Protein AF-A0A2V9KJM2-F1 (afdb_monomer)

Solvent-accessible surface area (backbone atoms only — not comparable to full-atom values): 68924 Å² total; per-residue (Å²): 115,70,70,65,38,46,78,62,70,77,45,55,72,60,74,73,72,61,73,98,76,81,84,87,79,79,82,79,72,94,89,66,81,69,82,65,68,84,51,39,52,68,61,24,43,53,51,53,53,50,54,50,49,52,52,53,50,50,36,67,70,41,77,70,48,39,36,83,25,84,49,71,69,42,38,53,49,20,56,76,70,74,24,33,41,43,69,42,66,39,70,40,42,61,36,59,84,47,69,60,54,52,54,43,42,41,77,75,40,46,41,32,38,16,55,11,26,74,56,39,31,95,31,25,20,9,49,74,34,82,38,81,95,26,90,57,11,43,24,75,66,34,50,49,50,50,48,48,27,58,74,74,65,31,41,45,22,46,30,39,24,14,75,46,20,40,53,38,48,63,70,62,42,94,55,50,41,34,24,52,49,30,47,45,23,87,79,48,87,31,65,64,25,41,48,70,69,56,45,45,50,38,33,76,50,68,7,38,36,8,41,39,58,80,56,70,56,80,71,47,42,78,75,58,36,56,54,50,52,56,50,52,50,52,36,52,49,59,46,45,80,73,32,88,43,72,69,58,32,58,48,40,70,66,34,67,72,56,47,53,52,37,28,60,75,68,73,48,78,83,73,51,78,83,53,45,34,73,69,45,94,77,55,81,77,69,78,47,56,66,60,46,47,48,52,38,50,56,51,44,34,73,70,47,35,61,86,24,55,48,83,12,53,85,75,74,100,81,73,83,69,57,68,58,55,59,60,62,54,78,77,72,79,86,89,88,82,85,91,90,84,89,89,90,80,92,62,75,93,79,82,93,79,80,81,79,90,79,81,92,79,84,85,88,86,82,89,78,89,83,93,79,88,76,89,80,88,84,84,91,89,86,85,88,87,83,91,75,91,74,72,84,76,73,65,68,53,47,93,69,92,66,48,39,76,80,66,42,44,60,52,35,61,76,60,40,27,78,47,15,18,96,94,28,50,58,64,61,22,28,68,53,35,70,70,46,27,47,60,18,24,82,87,40,56,27,46,40,66,53,33,34,92,79,8,47,49,49,34,19,41,70,49,78,32,85,78,39,34,39,78,92,54,77,67,60,49,66,65,57,52,6,45,54,30,28,26,20,45,70,46,50,65,66,67,83,86,65,53,79,75,73,86,75,84,84,73,95,81,76,84,76,74,85,73,58,71,52,64,41,57,66,60,70,57,78,72,54,88,58,87,68,55,90,64,46,70,44,64,69,24,27,46,43,47,41,53,23,57,76,68,75,48,72,70,44,62,70,41,58,67,59,43,47,49,34,29,52,29,33,73,41,32,39,39,68,66,53,71,67,56,48,52,54,56,69,68,47,82,56,94,56,45,66,59,54,50,50,54,52,42,66,68,31,78,42,18,7,57,41,58,31,51,63,51,36,33,41,43,11,50,45,39,27,26,44,65,83,43,48,74,41,96,28,43,42,46,33,57,36,49,47,21,52,39,51,48,70,55,51,32,47,53,57,54,44,28,22,26,60,20,10,58,71,39,89,84,48,47,65,68,29,24,32,37,16,19,54,72,58,36,55,67,47,82,70,62,91,89,65,60,69,66,58,52,54,50,50,38,33,51,49,50,42,24,44,51,28,30,66,44,50,10,29,66,50,52,64,6,51,48,40,54,30,91,74,45,86,40,45,30,64,38,38,37,10,44,30,34,46,58,58,29,54,44,63,36,68,43,86,45,57,53,94,77,33,59,63,61,21,64,74,47,43,66,59,52,52,50,54,49,50,60,57,49,68,77,43,71,50,84,75,47,47,64,56,51,53,51,49,26,50,52,13,65,80,38,56,84,80,36,73,70,37,27,49,54,40,50,44,30,59,64,77,36,64,51,43,57,62,56,66,72,41,59,76,90,74,49,51,72,66,58,49,49,52,52,49,51,50,45,47,70,49,49,49,79,76,48,54,71,68,56,27,60,72,64,40,34,71,57,51,49,52,52,51,52,54,54,54,70,76,45,68,65,69,44,39,22,43,21,52,40,80,45,95,70,68,59,91,35,48,34,32,54,66,51,37,80,90,42,66,52,62,76,46,64,50,47,70,49,80,68,48,72,77,78,68,85,94,59,72,73,40,37,53,47,52,27,51,49,51,60,31,88,66,37,33,26,30,44,40,43,52,49,28,48,58,41,17,72,76,50,76,50,27,53,33,70,41,54,46,25,52,50,79,86,28,52,72,48,71,45,57,62,51,46,24,30,49,18,48,53,33,67,64,70,28,41,63,65,58,55,51,48,57,48,64,68,16,43,52,56,40,15,27,44,72,88,51,78,81,34,60,81,76,39,70,83,51,70,67,48,44,38,27,64,81,49,72,49,53,30,40,38,46,51,31,41,44,24,51,47,15,70,58,48,36,83,76,79,72,64,74,62,30,33,48,84,74,60,90,68,59,62,78,74,40,101,77,48,89,76,69,59,46,64,76,68,51,46,35,46,45,41,87,37,43,52,40,34,40,74,67,54,54,66,69,35,55,67,43,47,45,78,61,36,82,55,62,42,71,71,80,66,84,86,88,54,73,66,48,54,50,43,44,65,64,38,63,68,41,45,52,25,11,37,34,29,24,55,43,32,62,71,74,35,90,57,55,76,67,51,30,50,37,49,48,39,24,55,60,59,67,43,73,61,53,73,70,53,47,54,52,51,50,55,48,36,57,52,39,25,61,53,31,66,75,32,65,72,58,22,51,69,58,42,74,62,87,64,64,91,96,60,53,59,28,52,54,25,17,35,20,56,50,31,35,53,56,70,50,32,74,57,49,45,24,43,86

Sequence (1230 aa):
LGAALLGAGSLTEEQIVRDPLHFNTRAPEPGRPAFRHVFGGAAAVKRVLWEFDAVHTAVERAGGRLVLARAAGDIERARQEKKLALVVGLDSGVGIEDLEVLRAYHRLGLRKLAVVHAGPVAWANSCFGVAGDSDRGLSDFGRQVVRECNRLGILVDISHASDETMWSVLRTSDRPILASHSGARSVTNSVRNLTDDMLRELARKGGVIGVGAYYDQSMFDRSAATGYYDRTIRVERYLAERNSDPFRLAAALREPARNEEARKALGLPEPRPDERVKEGGSQITEVSDVKGTLDHLDYLVRLIGVEHVALGTDIDMRRSDYLSIVRAYYIENIFALDYNTHTMNATSGWVTGMKPPLTNDTRHRLHKAPRGALAAATATLVCLAAAAAQQPLLPPPASGLVDFKRDIEPIFQARCVTCHGAAMQMNSLRLDRRESALAGGSSGAAIVPGNSAGSRLVEHVSGARKPRMPMSGPPLSAEQVSLIRAWIDQGAKWPESAAGEAPRPADAGSRPRAAHWAFVAPKRPAPPAVVRRAWVRNPIDAFVLARLEREGVEPSPEADRVTLLRRVALDLTGLPPTLEEVEEFVADNRSDAYERVVDRLLASPHYGERWALPWLDLAHYADSDGFNDGIRPHAWRYRHWVIDALNRNLPFDRFTIEQVAGDLLPAATVEAKVATGFLRNTMTNRETGTDSEEFRVEQIIDRTATVGTVWLGLTVGCARCHNHKYDPISQKEFYQLFAFFNSDDEVNIEAPLPGEMGPYLARYPEYQKKRRELIAQYRVAELMPDWERRTLEAADNPEADLLWILSWKRLAWLSDGLQAVLRLEPARRTRRQQDLLTDHFITYYGALVSPERAKELNFGELAKKLAALAGEYPGLSEAQTVAARAHPRSTRILVRGDFRNPGAPVEPGTPAILHPLASGEKPTRLALARWLVSKENPLTARVTVNRMWQELFGRGLVETSEDFGARGERPSHPELLDWLATEFMDGWDSKHIQRLIVTSATYRQRSRVRPDLATRDPQNRLLARQSRLRLPAELVRDVTLAASGLLNTTVGGRSVSPSMPTGMADLGHYLSWKASTGQDLYRRGLYTLFKRVAQYPQLAVFDAPDRQQSCSRRDRSTTPLQALNLLNDPVFLEAAQGLAARTLRESSGDSRERIAYAFRLCLGRPPAPAEADRLARYFENQAAILAREPTARARLFPAQGVEGTSQADDAAWVALSSVLLNLDEFITRE

Nearest PDB structures (foldseek):
  5lx7-assembly1_A-2  TM=8.886E-01  e=5.002E-11  Aspergillus fumigatus
  5lwz-assembly1_A  TM=8.940E-01  e=1.447E-10  Aspergillus fumigatus Af293
  5lx4-assembly1_A-2  TM=8.975E-01  e=1.886E-10  Aspergillus fumigatus
  5lx1-assembly1_A-2  TM=8.940E-01  e=3.353E-10  Aspergillus fumigatus
  2rag-assembly1_A  TM=8.180E-01  e=7.786E-11  Caulobacter vibrioides CB15

Mean predicted aligned error: 18.95 Å

Structure (mmCIF, N/CA/C/O backbone):
data_AF-A0A2V9KJM2-F1
#
_entry.id   AF-A0A2V9KJM2-F1
#
loop_
_atom_site.group_PDB
_atom_site.id
_atom_site.type_symbol
_atom_site.label_atom_id
_atom_site.label_alt_id
_atom_site.label_comp_id
_atom_site.label_asym_id
_atom_site.label_entity_id
_atom_site.label_seq_id
_atom_site.pdbx_PDB_ins_code
_atom_site.Cartn_x
_atom_site.Cartn_y
_atom_site.Cartn_z
_atom_site.occupancy
_atom_site.B_iso_or_equiv
_atom_site.auth_seq_id
_atom_site.auth_comp_id
_atom_site.auth_asym_id
_atom_site.auth_atom_id
_atom_site.pdbx_PDB_model_num
ATOM 1 N N . LEU A 1 1 ? 53.259 12.852 32.419 1.00 41.72 1 LEU A N 1
ATOM 2 C CA . LEU A 1 1 ? 53.416 11.583 31.666 1.00 41.72 1 LEU A CA 1
ATOM 3 C C . LEU A 1 1 ? 54.848 11.044 31.710 1.00 41.72 1 LEU A C 1
ATOM 5 O O . LEU A 1 1 ? 55.038 9.979 32.279 1.00 41.72 1 LEU A O 1
ATOM 9 N N . GLY A 1 2 ? 55.845 11.771 31.182 1.00 42.50 2 GLY A N 1
ATOM 10 C CA . GLY A 1 2 ? 57.245 11.307 31.110 1.00 42.50 2 GLY A CA 1
ATOM 11 C C . GLY A 1 2 ? 57.876 10.901 32.451 1.00 42.50 2 GLY A C 1
ATOM 12 O O . GLY A 1 2 ? 58.505 9.853 32.538 1.00 42.50 2 GLY A O 1
ATOM 13 N N . ALA A 1 3 ? 57.606 11.638 33.534 1.00 43.09 3 ALA A N 1
ATOM 14 C CA . ALA A 1 3 ? 58.124 11.321 34.873 1.00 43.09 3 ALA A CA 1
ATOM 15 C C . ALA A 1 3 ? 57.658 9.956 35.435 1.00 43.09 3 ALA A C 1
ATOM 17 O O . ALA A 1 3 ? 58.393 9.307 36.172 1.00 43.09 3 ALA A O 1
ATOM 18 N N . ALA A 1 4 ? 56.460 9.483 35.062 1.00 44.88 4 ALA A N 1
ATOM 19 C CA . ALA A 1 4 ? 55.919 8.203 35.536 1.00 44.88 4 ALA A CA 1
ATOM 20 C C . ALA A 1 4 ? 56.502 6.979 34.802 1.00 44.88 4 ALA A C 1
ATOM 22 O O . ALA A 1 4 ? 56.322 5.861 35.279 1.00 44.88 4 ALA A O 1
ATOM 23 N N . LEU A 1 5 ? 57.157 7.190 33.653 1.00 45.84 5 LEU A N 1
ATOM 24 C CA . LEU A 1 5 ? 57.840 6.161 32.857 1.00 45.84 5 LEU A CA 1
ATOM 25 C C . LEU A 1 5 ? 59.357 6.160 33.109 1.00 45.84 5 LEU A C 1
ATOM 27 O O . LEU A 1 5 ? 59.968 5.096 33.082 1.00 45.84 5 LEU A O 1
ATOM 31 N N . LEU A 1 6 ? 59.937 7.316 33.464 1.00 50.25 6 LEU A N 1
ATOM 32 C CA . LEU A 1 6 ? 61.308 7.417 33.987 1.00 50.25 6 LEU A CA 1
ATOM 33 C C . LEU A 1 6 ? 61.481 6.640 35.297 1.00 50.25 6 LEU A C 1
ATOM 35 O O . LEU A 1 6 ? 62.460 5.920 35.461 1.00 50.25 6 LEU A O 1
ATOM 39 N N . GLY A 1 7 ? 60.499 6.719 36.202 1.00 43.84 7 GLY A N 1
ATOM 40 C CA . GLY A 1 7 ? 60.520 5.976 37.470 1.00 43.84 7 GLY A CA 1
ATOM 41 C C . GLY A 1 7 ? 60.398 4.451 37.331 1.00 43.84 7 GLY A C 1
ATOM 42 O O . GLY A 1 7 ? 60.669 3.740 38.291 1.00 43.84 7 GLY A O 1
ATOM 43 N N . ALA A 1 8 ? 60.006 3.952 36.153 1.00 43.00 8 ALA A N 1
ATOM 44 C CA . ALA A 1 8 ? 59.877 2.528 35.840 1.00 43.00 8 ALA A CA 1
ATOM 45 C C . ALA A 1 8 ? 61.082 1.952 35.068 1.00 43.00 8 ALA A C 1
ATOM 47 O O . ALA A 1 8 ? 61.123 0.754 34.808 1.00 43.00 8 ALA A O 1
ATOM 48 N N . GLY A 1 9 ? 62.049 2.787 34.664 1.00 47.72 9 GLY A N 1
ATOM 49 C CA . GLY A 1 9 ? 63.228 2.364 33.894 1.00 47.72 9 GLY A CA 1
ATOM 50 C C . GLY A 1 9 ? 62.962 1.989 32.428 1.00 47.72 9 GLY A C 1
ATOM 51 O O . GLY A 1 9 ? 63.886 1.570 31.738 1.00 47.72 9 GLY A O 1
ATOM 52 N N . SER A 1 10 ? 61.730 2.145 31.926 1.00 46.78 10 SER A N 1
ATOM 53 C CA . SER A 1 10 ? 61.338 1.722 30.569 1.00 46.78 10 SER A CA 1
ATOM 54 C C . SER A 1 10 ? 61.667 2.747 29.467 1.00 46.78 10 SER A C 1
ATOM 56 O O . SER A 1 10 ? 61.580 2.416 28.287 1.00 46.78 10 SER A O 1
ATOM 58 N N . LEU A 1 11 ? 62.022 3.987 29.833 1.00 47.50 11 LEU A N 1
ATOM 59 C CA . LEU A 1 11 ? 62.472 5.067 28.940 1.00 47.50 11 LEU A CA 1
ATOM 60 C C . LEU A 1 11 ? 63.532 5.929 29.656 1.00 47.50 11 LEU A C 1
ATOM 62 O O . LEU A 1 11 ? 63.406 6.160 30.858 1.00 47.50 11 LEU A O 1
ATOM 66 N N . THR A 1 12 ? 64.542 6.439 28.944 1.00 53.91 12 THR A N 1
ATOM 67 C CA . THR A 1 12 ? 65.528 7.406 29.471 1.00 53.91 12 THR A CA 1
ATOM 68 C C . THR A 1 12 ? 65.073 8.856 29.271 1.00 53.91 12 THR A C 1
ATOM 70 O O . THR A 1 12 ? 64.237 9.152 28.418 1.00 53.91 12 THR A O 1
ATOM 73 N N . GLU A 1 13 ? 65.630 9.793 30.045 1.00 44.78 13 GLU A N 1
ATOM 74 C CA . GLU A 1 13 ? 65.298 11.228 29.947 1.00 44.78 13 GLU A CA 1
ATOM 75 C C . GLU A 1 13 ? 65.646 11.786 28.556 1.00 44.78 13 GLU A C 1
ATOM 77 O O . GLU A 1 13 ? 64.926 12.610 27.994 1.00 44.78 13 GLU A O 1
ATOM 82 N N . GLU A 1 14 ? 66.682 11.223 27.933 1.00 45.62 14 GLU A N 1
ATOM 83 C CA . GLU A 1 14 ? 67.091 11.527 26.565 1.00 45.62 14 GLU A CA 1
ATOM 84 C C . GLU A 1 14 ? 66.071 11.051 25.516 1.00 45.62 14 GLU A C 1
ATOM 86 O O . GLU A 1 14 ? 65.798 11.783 24.569 1.00 45.62 14 GLU A O 1
ATOM 91 N N . GLN A 1 15 ? 65.422 9.897 25.727 1.00 48.16 15 GLN A N 1
ATOM 92 C CA . GLN A 1 15 ? 64.325 9.399 24.878 1.00 48.16 15 GLN A CA 1
ATOM 93 C C . GLN A 1 15 ? 63.024 10.214 25.025 1.00 48.16 15 GLN A C 1
ATOM 95 O O . GLN A 1 15 ? 62.132 10.105 24.182 1.00 48.16 15 GLN A O 1
ATOM 100 N N . ILE A 1 16 ? 62.902 11.014 26.091 1.00 48.31 16 ILE A N 1
ATOM 101 C CA . ILE A 1 16 ? 61.737 11.865 26.379 1.00 48.31 16 ILE A CA 1
ATOM 102 C C . ILE A 1 16 ? 61.947 13.301 25.880 1.00 48.31 16 ILE A C 1
ATOM 104 O O . ILE A 1 16 ? 60.991 13.920 25.415 1.00 48.31 16 ILE A O 1
ATOM 108 N N . VAL A 1 17 ? 63.170 13.834 25.984 1.00 43.00 17 VAL A N 1
ATOM 109 C CA . VAL A 1 17 ? 63.461 15.267 25.787 1.00 43.00 17 VAL A CA 1
ATOM 110 C C . VAL A 1 17 ? 64.148 15.571 24.450 1.00 43.00 17 VAL A C 1
ATOM 112 O O . VAL A 1 17 ? 63.961 16.664 23.915 1.00 43.00 17 VAL A O 1
ATOM 115 N N . ARG A 1 18 ? 64.909 14.639 23.862 1.00 37.88 18 ARG A N 1
ATOM 116 C CA . ARG A 1 18 ? 65.566 14.858 22.566 1.00 37.88 18 ARG A CA 1
ATOM 117 C C . ARG A 1 18 ? 64.833 14.095 21.462 1.00 37.88 18 ARG A C 1
ATOM 119 O O . ARG A 1 18 ? 64.911 12.877 21.387 1.00 37.88 18 ARG A O 1
ATOM 126 N N . ASP A 1 19 ? 64.188 14.871 20.589 1.00 37.00 19 ASP A N 1
ATOM 127 C CA . ASP A 1 19 ? 63.665 14.508 19.261 1.00 37.00 19 ASP A CA 1
ATOM 128 C C . ASP A 1 19 ? 62.158 14.143 19.158 1.00 37.00 19 ASP A C 1
ATOM 130 O O . ASP A 1 19 ? 61.714 13.036 19.501 1.00 37.00 19 ASP A O 1
ATOM 134 N N . PRO A 1 20 ? 61.317 15.053 18.622 1.00 36.56 20 PRO A N 1
ATOM 135 C CA . PRO A 1 20 ? 59.946 14.720 18.267 1.00 36.56 20 PRO A CA 1
ATOM 136 C C . PRO A 1 20 ? 59.817 13.714 17.108 1.00 36.56 20 PRO A C 1
ATOM 138 O O . PRO A 1 20 ? 58.761 13.088 17.041 1.00 36.56 20 PRO A O 1
ATOM 141 N N . LEU A 1 21 ? 60.811 13.505 16.224 1.00 35.78 21 LEU A N 1
ATOM 142 C CA . LEU A 1 21 ? 60.529 12.995 14.868 1.00 35.78 21 LEU A CA 1
ATOM 143 C C . LEU A 1 21 ? 61.593 12.134 14.130 1.00 35.78 21 LEU A C 1
ATOM 145 O O . LEU A 1 21 ? 61.383 11.872 12.947 1.00 35.78 21 LEU A O 1
ATOM 149 N N . HIS A 1 22 ? 62.643 11.580 14.751 1.00 33.09 22 HIS A N 1
ATOM 150 C CA . HIS A 1 22 ? 63.467 10.541 14.088 1.00 33.09 22 HIS A CA 1
ATOM 151 C C . HIS A 1 22 ? 63.396 9.150 14.742 1.00 33.09 22 HIS A C 1
ATOM 153 O O . HIS A 1 22 ? 63.862 8.931 15.858 1.00 33.09 22 HIS A O 1
ATOM 159 N N . PHE A 1 23 ? 62.863 8.167 14.002 1.00 37.22 23 PHE A N 1
ATOM 160 C CA . PHE A 1 23 ? 63.020 6.740 14.298 1.00 37.22 23 PHE A CA 1
ATOM 161 C C . PHE A 1 23 ? 64.246 6.182 13.565 1.00 37.22 23 PHE A C 1
ATOM 163 O O . PHE A 1 23 ? 64.331 6.232 12.341 1.00 37.22 23 PHE A O 1
ATOM 170 N N . ASN A 1 24 ? 65.191 5.626 14.323 1.00 27.95 24 ASN A N 1
ATOM 171 C CA . ASN A 1 24 ? 66.352 4.903 13.811 1.00 27.95 24 ASN A CA 1
ATOM 172 C C . ASN A 1 24 ? 65.956 3.438 13.532 1.00 27.95 24 ASN A C 1
ATOM 174 O O . ASN A 1 24 ? 65.776 2.658 14.467 1.00 27.95 24 ASN A O 1
ATOM 178 N N . THR A 1 25 ? 65.798 3.052 12.264 1.00 32.78 25 THR A N 1
ATOM 179 C CA . THR A 1 25 ? 65.578 1.656 11.849 1.00 32.78 25 THR A CA 1
ATOM 180 C C . THR A 1 25 ? 66.910 1.021 11.444 1.00 32.78 25 THR A C 1
ATOM 182 O O . THR A 1 25 ? 67.399 1.254 10.339 1.00 32.78 25 THR A O 1
ATOM 185 N N . ARG A 1 26 ? 67.508 0.180 12.299 1.00 29.06 26 ARG A N 1
ATOM 186 C CA . ARG A 1 26 ? 68.491 -0.806 11.809 1.00 29.06 26 ARG A CA 1
ATOM 187 C C . ARG A 1 26 ? 67.756 -1.838 10.947 1.00 29.06 26 ARG A C 1
ATOM 189 O O . ARG A 1 26 ? 66.684 -2.300 11.330 1.00 29.06 26 ARG A O 1
ATOM 196 N N . ALA A 1 27 ? 68.336 -2.182 9.798 1.00 30.16 27 ALA A N 1
ATOM 197 C CA . ALA A 1 27 ? 67.809 -3.203 8.897 1.00 30.16 27 ALA A CA 1
ATOM 198 C C . ALA A 1 27 ? 67.680 -4.569 9.613 1.00 30.16 27 ALA A C 1
ATOM 200 O O . ALA A 1 27 ? 68.561 -4.917 10.404 1.00 30.16 27 ALA A O 1
ATOM 201 N N . PRO A 1 28 ? 66.608 -5.344 9.363 1.00 33.12 28 PRO A N 1
ATOM 202 C CA . PRO A 1 28 ? 66.431 -6.666 9.958 1.00 33.12 28 PRO A CA 1
ATOM 203 C C . PRO A 1 28 ? 67.413 -7.689 9.365 1.00 33.12 28 PRO A C 1
ATOM 205 O O . PRO A 1 28 ? 67.709 -7.655 8.171 1.00 33.12 28 PRO A O 1
ATOM 208 N N . GLU A 1 29 ? 67.885 -8.632 10.188 1.00 34.06 29 GLU A N 1
ATOM 209 C CA . GLU A 1 29 ? 68.640 -9.793 9.701 1.00 34.06 29 GLU A CA 1
ATOM 210 C C . GLU A 1 29 ? 67.769 -10.679 8.78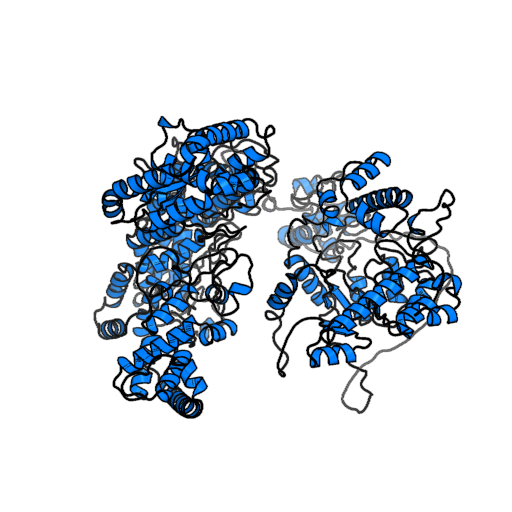2 1.00 34.06 29 GLU A C 1
ATOM 212 O O . GLU A 1 29 ? 66.563 -10.829 9.027 1.00 34.06 29 GLU A O 1
ATOM 217 N N . PRO A 1 30 ? 68.343 -11.302 7.734 1.00 31.92 30 PRO A N 1
ATOM 218 C CA . PRO A 1 30 ? 67.592 -12.154 6.816 1.00 31.92 30 PRO A CA 1
ATOM 219 C C . PRO A 1 30 ? 67.002 -13.380 7.533 1.00 31.92 30 PRO A C 1
ATOM 221 O O . PRO A 1 30 ? 67.738 -14.180 8.104 1.00 31.92 30 PRO A O 1
ATOM 224 N N . GLY A 1 31 ? 65.675 -13.560 7.467 1.00 34.81 31 GLY A N 1
ATOM 225 C CA . GLY A 1 31 ? 65.000 -14.798 7.896 1.00 34.81 31 GLY A CA 1
ATOM 226 C C . GLY A 1 31 ? 63.918 -14.674 8.978 1.00 34.81 31 GLY A C 1
ATOM 227 O O . GLY A 1 31 ? 63.359 -15.695 9.373 1.00 34.81 31 GLY A O 1
ATOM 228 N N . ARG A 1 32 ? 63.564 -13.467 9.452 1.00 32.91 32 ARG A N 1
ATOM 229 C CA . ARG A 1 32 ? 62.430 -13.254 10.383 1.00 32.91 32 ARG A CA 1
ATOM 230 C C . ARG A 1 32 ? 61.366 -12.300 9.799 1.00 32.91 32 ARG A C 1
ATOM 232 O O . ARG A 1 32 ? 61.737 -11.283 9.218 1.00 32.91 32 ARG A O 1
ATOM 239 N N . PRO A 1 33 ? 60.051 -12.585 9.935 1.00 33.00 33 PRO A N 1
ATOM 240 C CA . PRO A 1 33 ? 58.988 -11.753 9.360 1.00 33.00 33 PRO A CA 1
ATOM 241 C C . PRO A 1 33 ? 58.894 -10.359 10.014 1.00 33.00 33 PRO A C 1
ATOM 243 O O . PRO A 1 33 ? 58.926 -10.213 11.235 1.00 33.00 33 PRO A O 1
ATOM 246 N N . ALA A 1 34 ? 58.743 -9.331 9.171 1.00 36.91 34 ALA A N 1
ATOM 247 C CA . ALA A 1 34 ? 58.910 -7.906 9.489 1.00 36.91 34 ALA A CA 1
ATOM 248 C C . ALA A 1 34 ? 57.807 -7.259 10.359 1.00 36.91 34 ALA A C 1
ATOM 250 O O . ALA A 1 34 ? 57.964 -6.112 10.775 1.00 36.91 34 ALA A O 1
ATOM 251 N N . PHE A 1 35 ? 56.718 -7.966 10.691 1.00 30.53 35 PHE A N 1
ATOM 252 C CA . PHE A 1 35 ? 55.610 -7.381 11.470 1.00 30.53 35 PHE A CA 1
ATOM 253 C C . PHE A 1 35 ? 56.011 -6.965 12.894 1.00 30.53 35 PHE A C 1
ATOM 255 O O . PHE A 1 35 ? 55.357 -6.126 13.508 1.00 30.53 35 PHE A O 1
ATOM 262 N N . ARG A 1 36 ? 57.120 -7.505 13.417 1.00 33.03 36 ARG A N 1
ATOM 263 C CA . ARG A 1 36 ? 57.615 -7.176 14.761 1.00 33.03 36 ARG A CA 1
ATOM 264 C C . ARG A 1 36 ? 58.218 -5.772 14.898 1.00 33.03 36 ARG A C 1
ATOM 266 O O . ARG A 1 36 ? 58.358 -5.323 16.029 1.00 33.03 36 ARG A O 1
ATOM 273 N N . HIS A 1 37 ? 58.577 -5.087 13.807 1.00 36.56 37 HIS A N 1
ATOM 274 C CA . HIS A 1 37 ? 59.441 -3.898 13.896 1.00 36.56 37 HIS A CA 1
ATOM 275 C C . HIS A 1 37 ? 58.834 -2.563 13.451 1.00 36.56 37 HIS A C 1
ATOM 277 O O . HIS A 1 37 ? 59.492 -1.545 13.641 1.00 36.56 37 HIS A O 1
ATOM 283 N N . VAL A 1 38 ? 57.597 -2.512 12.943 1.00 42.16 38 VAL A N 1
ATOM 284 C CA . VAL A 1 38 ? 56.989 -1.209 12.591 1.00 42.16 38 VAL A CA 1
ATOM 285 C C . VAL A 1 38 ? 56.472 -0.469 13.839 1.00 42.16 38 VAL A C 1
ATOM 287 O O . VAL A 1 38 ? 56.588 0.749 13.912 1.00 42.16 38 VAL A O 1
ATOM 290 N N . PHE A 1 39 ? 56.002 -1.188 14.870 1.00 48.00 39 PHE A N 1
ATOM 291 C CA . PHE A 1 39 ? 55.561 -0.608 16.150 1.00 48.00 39 PHE A CA 1
ATOM 292 C C . PHE A 1 39 ? 55.888 -1.530 17.341 1.00 48.00 39 PHE A C 1
ATOM 294 O O . PHE A 1 39 ? 54.995 -2.108 17.945 1.00 48.00 39 PHE A O 1
ATOM 301 N N . GLY A 1 40 ? 57.166 -1.700 17.683 1.00 49.84 40 GLY A N 1
ATOM 302 C CA . GLY A 1 40 ? 57.608 -2.428 18.888 1.00 49.84 40 GLY A CA 1
ATOM 303 C C . GLY A 1 40 ? 58.316 -1.507 19.889 1.00 49.84 40 GLY A C 1
ATOM 304 O O . GLY A 1 40 ? 58.788 -0.432 19.507 1.00 49.84 40 GLY A O 1
ATOM 305 N N . GLY A 1 41 ? 58.395 -1.900 21.163 1.00 60.56 41 GLY A N 1
ATOM 306 C CA . GLY A 1 41 ? 59.117 -1.159 22.202 1.00 60.56 41 GLY A CA 1
ATOM 307 C C . GLY A 1 41 ? 58.693 0.310 22.368 1.00 60.56 41 GLY A C 1
ATOM 308 O O . GLY A 1 41 ? 57.512 0.659 22.306 1.00 60.56 41 GLY A O 1
ATOM 309 N N . ALA A 1 42 ? 59.673 1.198 22.560 1.00 56.75 42 ALA A N 1
ATOM 310 C CA . ALA A 1 42 ? 59.469 2.620 22.870 1.00 56.75 42 ALA A CA 1
ATOM 311 C C . ALA A 1 42 ? 58.619 3.394 21.836 1.00 56.75 42 ALA A C 1
ATOM 313 O O . ALA A 1 42 ? 57.929 4.349 22.196 1.00 56.75 42 ALA A O 1
ATOM 314 N N . ALA A 1 43 ? 58.625 2.977 20.564 1.00 56.53 43 ALA A N 1
ATOM 315 C CA . ALA A 1 43 ? 57.861 3.612 19.487 1.00 56.53 43 ALA A CA 1
ATOM 316 C C . ALA A 1 43 ? 56.345 3.438 19.662 1.00 56.53 43 ALA A C 1
ATOM 318 O O . ALA A 1 43 ? 55.585 4.406 19.580 1.00 56.53 43 ALA A O 1
ATOM 319 N N . ALA A 1 44 ? 55.917 2.205 19.955 1.00 65.44 44 ALA A N 1
ATOM 320 C CA . ALA A 1 44 ? 54.526 1.892 20.261 1.00 65.44 44 ALA A CA 1
ATOM 321 C C . ALA A 1 44 ? 54.085 2.617 21.534 1.00 65.44 44 ALA A C 1
ATOM 323 O O . ALA A 1 44 ? 53.016 3.227 21.559 1.00 65.44 44 ALA A O 1
ATOM 324 N N . VAL A 1 45 ? 54.960 2.651 22.548 1.00 68.62 45 VAL A N 1
ATOM 325 C CA . VAL A 1 45 ? 54.674 3.361 23.794 1.00 68.62 45 VAL A CA 1
ATOM 326 C C . VAL A 1 45 ? 54.432 4.847 23.544 1.00 68.62 45 VAL A C 1
ATOM 328 O O . VAL A 1 45 ? 53.415 5.373 23.988 1.00 68.62 45 VAL A O 1
ATOM 331 N N . LYS A 1 46 ? 55.297 5.516 22.772 1.00 65.69 46 LYS A N 1
ATOM 332 C CA . LYS A 1 46 ? 55.151 6.939 22.424 1.00 65.69 46 LYS A CA 1
ATOM 333 C C . LYS A 1 46 ? 53.843 7.224 21.673 1.00 65.69 46 LYS A C 1
ATOM 335 O O . LYS A 1 46 ? 53.179 8.211 21.984 1.00 65.69 46 LYS A O 1
ATOM 340 N N . ARG A 1 47 ? 53.431 6.353 20.740 1.00 69.94 47 ARG A N 1
ATOM 341 C CA . ARG A 1 47 ? 52.161 6.508 20.007 1.00 69.94 47 ARG A CA 1
ATOM 342 C C . ARG A 1 47 ? 50.945 6.383 20.924 1.00 69.94 47 ARG A C 1
ATOM 344 O O . ARG A 1 47 ? 50.066 7.233 20.855 1.00 69.94 47 ARG A O 1
ATOM 351 N N . VAL A 1 48 ? 50.914 5.379 21.801 1.00 74.19 48 VAL A N 1
ATOM 352 C CA . VAL A 1 48 ? 49.809 5.192 22.761 1.00 74.19 48 VAL A CA 1
ATOM 353 C C . VAL A 1 48 ? 49.651 6.415 23.665 1.00 74.19 48 VAL A C 1
ATOM 355 O O . VAL A 1 48 ? 48.535 6.871 23.899 1.00 74.19 48 VAL A O 1
ATOM 358 N N . LEU A 1 49 ? 50.761 6.996 24.128 1.00 73.56 49 LEU A N 1
ATOM 359 C CA . LEU A 1 49 ? 50.718 8.208 24.949 1.00 73.56 49 LEU A CA 1
ATOM 360 C C . LEU A 1 49 ? 50.157 9.419 24.190 1.00 73.56 49 LEU A C 1
ATOM 362 O O . LEU A 1 49 ? 49.446 10.217 24.794 1.00 73.56 49 LEU A O 1
ATOM 366 N N . TRP A 1 50 ? 50.441 9.545 22.890 1.00 70.06 50 TRP A N 1
ATOM 367 C CA . TRP A 1 50 ? 49.884 10.615 22.057 1.00 70.06 50 TRP A CA 1
ATOM 368 C C . TRP A 1 50 ? 48.372 10.472 21.856 1.00 70.06 50 TRP A C 1
ATOM 370 O O . TRP A 1 50 ? 47.644 11.452 21.977 1.00 70.06 50 TRP A O 1
ATOM 380 N N . GLU A 1 51 ? 47.881 9.254 21.623 1.00 74.69 51 GLU A N 1
ATOM 381 C CA . GLU A 1 51 ? 46.436 9.003 21.515 1.00 74.69 51 GLU A CA 1
ATOM 382 C C . GLU A 1 51 ? 45.721 9.272 22.847 1.00 74.69 51 GLU A C 1
ATOM 384 O O . GLU A 1 51 ? 44.637 9.852 22.876 1.00 74.69 51 GLU A O 1
ATOM 389 N N . PHE A 1 52 ? 46.347 8.920 23.977 1.00 76.94 52 PHE A N 1
ATOM 390 C CA . PHE A 1 52 ? 45.799 9.247 25.294 1.00 76.94 52 PHE A CA 1
ATOM 391 C C . PHE A 1 52 ? 45.705 10.763 25.483 1.00 76.94 52 PHE A C 1
ATOM 393 O O . PHE A 1 52 ? 44.666 11.256 25.915 1.00 76.94 52 PHE A O 1
ATOM 400 N N . ASP A 1 53 ? 46.758 11.505 25.135 1.00 74.69 53 ASP A N 1
ATOM 401 C CA . ASP A 1 53 ? 46.774 12.970 25.189 1.00 74.69 53 ASP A CA 1
ATOM 402 C C . ASP A 1 53 ? 45.692 13.599 24.296 1.00 74.69 53 ASP A C 1
ATOM 404 O O . ASP A 1 53 ? 44.978 14.505 24.730 1.00 74.69 53 ASP A O 1
ATOM 408 N N . ALA A 1 54 ? 45.485 13.063 23.090 1.00 71.00 54 ALA A N 1
ATOM 409 C CA . ALA A 1 54 ? 44.423 13.504 22.190 1.00 71.00 54 ALA A CA 1
ATOM 410 C C . ALA A 1 54 ? 43.023 13.291 22.794 1.00 71.00 54 ALA A C 1
ATOM 412 O O . ALA A 1 54 ? 42.177 14.184 22.710 1.00 71.00 54 ALA A O 1
ATOM 413 N N . VAL A 1 55 ? 42.785 12.150 23.450 1.00 74.50 55 VAL A N 1
ATOM 414 C CA . VAL A 1 55 ? 41.524 11.866 24.154 1.00 74.50 55 VAL A CA 1
ATOM 415 C C . VAL A 1 55 ? 41.314 12.823 25.329 1.00 74.50 55 VAL A C 1
ATOM 417 O O . VAL A 1 55 ? 40.230 13.393 25.460 1.00 74.50 55 VAL A O 1
ATOM 420 N N . HIS A 1 56 ? 42.334 13.046 26.163 1.00 78.75 56 HIS A N 1
ATOM 421 C CA . HIS A 1 56 ? 42.247 14.000 27.278 1.00 78.75 56 HIS A CA 1
ATOM 422 C C . HIS A 1 56 ? 41.984 15.423 26.772 1.00 78.75 56 HIS A C 1
ATOM 424 O O . HIS A 1 56 ? 41.053 16.076 27.239 1.00 78.75 56 HIS A O 1
ATOM 430 N N . THR A 1 57 ? 42.702 15.853 25.732 1.00 74.38 57 THR A N 1
ATOM 431 C CA . THR A 1 57 ? 42.502 17.151 25.073 1.00 74.38 57 THR A CA 1
ATOM 432 C C . THR A 1 57 ? 41.086 17.290 24.506 1.00 74.38 57 THR A C 1
ATOM 434 O O . THR A 1 57 ? 40.475 18.356 24.597 1.00 74.38 57 THR A O 1
ATOM 437 N N . ALA A 1 58 ? 40.526 16.226 23.922 1.00 68.31 58 ALA A N 1
ATOM 438 C CA . ALA A 1 58 ? 39.157 16.234 23.411 1.00 68.31 58 ALA A CA 1
ATOM 439 C C . ALA A 1 58 ? 38.125 16.409 24.537 1.00 68.31 58 ALA A C 1
ATOM 441 O O . ALA A 1 58 ? 37.164 17.161 24.371 1.00 68.31 58 ALA A O 1
ATOM 442 N N . VAL A 1 59 ? 38.339 15.771 25.693 1.00 75.88 59 VAL A N 1
ATOM 443 C CA . VAL A 1 59 ? 37.486 15.941 26.879 1.00 75.88 59 VAL A CA 1
ATOM 444 C C . VAL A 1 59 ? 37.578 17.369 27.423 1.00 75.88 59 VAL A C 1
ATOM 446 O O . VAL A 1 59 ? 36.543 17.982 27.684 1.00 75.88 59 VAL A O 1
ATOM 449 N N . GLU A 1 60 ? 38.784 17.932 27.528 1.00 78.50 60 GLU A N 1
ATOM 450 C CA . GLU A 1 60 ? 38.998 19.316 27.976 1.00 78.50 60 GLU A CA 1
ATOM 451 C C . GLU A 1 60 ? 38.308 20.333 27.055 1.00 78.50 60 GLU A C 1
ATOM 453 O O . GLU A 1 60 ? 37.622 21.246 27.519 1.00 78.50 60 GLU A O 1
ATOM 458 N N . ARG A 1 61 ? 38.411 20.143 25.734 1.00 74.75 61 ARG A N 1
ATOM 459 C CA . ARG A 1 61 ? 37.785 21.023 24.731 1.00 74.75 61 ARG A CA 1
ATOM 460 C C . ARG A 1 61 ? 36.265 20.899 24.658 1.00 74.75 61 ARG A C 1
ATOM 462 O O . ARG A 1 61 ? 35.614 21.793 24.125 1.00 74.75 61 ARG A O 1
ATOM 469 N N . ALA A 1 62 ? 35.681 19.826 25.185 1.00 73.44 62 ALA A N 1
ATOM 470 C CA . ALA A 1 62 ? 34.248 19.572 25.078 1.00 73.44 62 ALA A CA 1
ATOM 471 C C . ALA A 1 62 ? 33.374 20.422 26.023 1.00 73.44 62 ALA A C 1
ATOM 473 O O . ALA 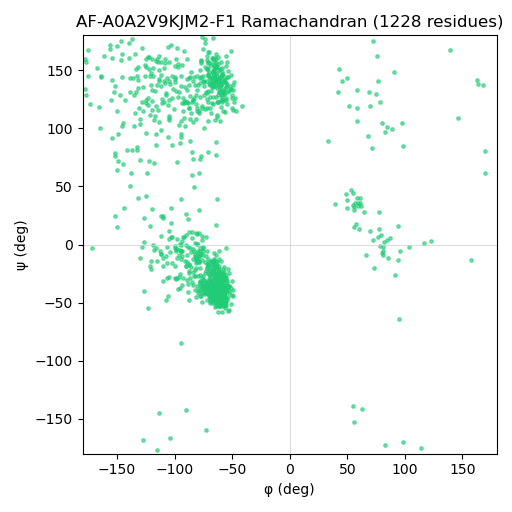A 1 62 ? 32.159 20.216 26.067 1.00 73.44 62 ALA A O 1
ATOM 474 N N . GLY A 1 63 ? 33.954 21.353 26.794 1.00 74.06 63 GLY A N 1
ATOM 475 C CA . GLY A 1 63 ? 33.201 22.333 27.589 1.00 74.06 63 GLY A CA 1
ATOM 476 C C . GLY A 1 63 ? 32.255 21.702 28.618 1.00 74.06 63 GLY A C 1
ATOM 477 O O . GLY A 1 63 ? 31.161 22.208 28.845 1.00 74.06 63 GLY A O 1
ATOM 478 N N . GLY A 1 64 ? 32.635 20.551 29.186 1.00 78.44 64 GLY A N 1
ATOM 479 C CA . GLY A 1 64 ? 31.825 19.808 30.157 1.00 78.44 64 GLY A CA 1
ATOM 480 C C . GLY A 1 64 ? 30.778 18.859 29.560 1.00 78.44 64 GLY A C 1
ATOM 481 O O . GLY A 1 64 ? 30.034 18.251 30.324 1.00 78.44 64 GLY A O 1
ATOM 482 N N . ARG A 1 65 ? 30.715 18.692 28.229 1.00 77.69 65 ARG A N 1
ATOM 483 C CA . ARG A 1 65 ? 29.819 17.719 27.562 1.00 77.69 65 ARG A CA 1
ATOM 484 C C . ARG A 1 65 ? 30.323 16.275 27.622 1.00 77.69 65 ARG A C 1
ATOM 486 O O . ARG A 1 65 ? 29.513 15.352 27.544 1.00 77.69 65 ARG A O 1
ATOM 493 N N . LEU A 1 66 ? 31.638 16.087 27.736 1.00 80.81 66 LEU A N 1
ATOM 494 C CA . LEU A 1 66 ? 32.285 14.787 27.900 1.00 80.81 66 LEU A CA 1
ATOM 495 C C . LEU A 1 66 ? 32.828 14.663 29.325 1.00 80.81 66 LEU A C 1
ATOM 497 O O . LEU A 1 66 ? 33.373 15.618 29.876 1.00 80.81 66 LEU A O 1
ATOM 501 N N . VAL A 1 67 ? 32.707 13.473 29.901 1.00 82.75 67 VAL A N 1
ATOM 502 C CA . VAL A 1 67 ? 33.283 13.108 31.194 1.00 82.75 67 VAL A CA 1
ATOM 503 C C . VAL A 1 67 ? 34.175 11.903 30.973 1.00 82.75 67 VAL A C 1
ATOM 505 O O . VAL A 1 67 ? 33.709 10.846 30.558 1.00 82.75 67 VAL A O 1
ATOM 508 N N . LEU A 1 68 ? 35.462 12.044 31.278 1.00 85.38 68 LEU A N 1
ATOM 509 C CA . LEU A 1 68 ? 36.360 10.900 31.311 1.00 85.38 68 LEU A CA 1
ATOM 510 C C . LEU A 1 68 ? 35.980 9.989 32.488 1.00 85.38 68 LEU A C 1
ATOM 512 O O . LEU A 1 68 ? 36.134 10.370 33.649 1.00 85.38 68 LEU A O 1
ATOM 516 N N . ALA A 1 69 ? 35.502 8.786 32.189 1.00 86.75 69 ALA A N 1
ATOM 517 C CA . ALA A 1 69 ? 35.088 7.804 33.174 1.00 86.75 69 ALA A CA 1
ATOM 518 C C . ALA A 1 69 ? 36.236 6.845 33.508 1.00 86.75 69 ALA A C 1
ATOM 520 O O . ALA A 1 69 ? 36.778 6.151 32.645 1.00 86.75 69 ALA A O 1
ATOM 521 N N . ARG A 1 70 ? 36.600 6.797 34.791 1.00 88.75 70 ARG A N 1
ATOM 522 C CA . ARG A 1 70 ? 37.647 5.923 35.338 1.00 88.75 70 ARG A CA 1
ATOM 523 C C . ARG A 1 70 ? 37.073 4.815 36.219 1.00 88.75 70 ARG A C 1
ATOM 525 O O . ARG A 1 70 ? 37.802 3.886 36.560 1.00 88.75 70 ARG A O 1
ATOM 532 N N . ALA A 1 71 ? 35.799 4.896 36.576 1.00 86.50 71 ALA A N 1
ATOM 533 C CA . ALA A 1 71 ? 35.052 3.867 37.282 1.00 86.50 71 ALA A CA 1
ATOM 534 C C . ALA A 1 71 ? 33.590 3.846 36.811 1.00 86.50 71 ALA A C 1
ATOM 536 O O . ALA A 1 71 ? 33.099 4.821 36.243 1.00 86.50 71 ALA A O 1
ATOM 537 N N . ALA A 1 72 ? 32.867 2.763 37.106 1.00 83.25 72 ALA A N 1
ATOM 538 C CA . ALA A 1 72 ? 31.443 2.647 36.776 1.00 83.25 72 ALA A CA 1
ATOM 539 C C . ALA A 1 72 ? 30.603 3.795 37.372 1.00 83.25 72 ALA A C 1
ATOM 541 O O . ALA A 1 72 ? 29.727 4.332 36.705 1.00 83.25 72 ALA A O 1
ATOM 542 N N . GLY A 1 73 ? 30.932 4.254 38.586 1.00 86.44 73 GLY A N 1
ATOM 543 C CA . GLY A 1 73 ? 30.263 5.405 39.201 1.00 86.44 73 GLY A CA 1
ATOM 544 C C . GLY A 1 73 ? 30.434 6.723 38.432 1.00 86.44 73 GLY A C 1
ATOM 545 O O . GLY A 1 73 ? 29.574 7.592 38.527 1.00 86.44 73 GLY A O 1
ATOM 546 N N . ASP A 1 74 ? 31.501 6.880 37.638 1.00 87.44 74 ASP A N 1
ATOM 547 C CA . ASP A 1 74 ? 31.666 8.052 36.766 1.00 87.44 74 ASP A CA 1
ATOM 548 C C . ASP A 1 74 ? 30.722 7.999 35.565 1.00 87.44 74 ASP A C 1
ATOM 550 O O . ASP A 1 74 ? 30.237 9.039 35.126 1.00 87.44 74 ASP A O 1
ATOM 554 N N . ILE A 1 75 ? 30.445 6.793 35.061 1.00 85.25 75 ILE A N 1
ATOM 555 C CA . ILE A 1 75 ? 29.482 6.557 33.982 1.00 85.25 75 ILE A CA 1
ATOM 556 C C . ILE A 1 75 ? 28.073 6.875 34.485 1.00 85.25 75 ILE A C 1
ATOM 558 O O . ILE A 1 75 ? 27.359 7.652 33.854 1.00 85.25 75 ILE A O 1
ATOM 562 N N . GLU A 1 76 ? 27.708 6.362 35.662 1.00 82.31 76 GLU A N 1
ATOM 563 C CA . GLU A 1 76 ? 26.409 6.647 36.283 1.00 82.31 76 GLU A CA 1
ATOM 564 C C . GLU A 1 76 ? 26.223 8.136 36.578 1.00 82.31 76 GLU A C 1
ATOM 566 O O . GLU A 1 76 ? 25.173 8.710 36.287 1.00 82.31 76 GLU A O 1
ATOM 571 N N . ARG A 1 77 ? 27.263 8.799 37.090 1.00 86.81 77 ARG A N 1
ATOM 572 C CA . ARG A 1 77 ? 27.232 10.244 37.324 1.00 86.81 77 ARG A CA 1
ATOM 573 C C . ARG A 1 77 ? 27.085 11.023 36.019 1.00 86.81 77 ARG A C 1
ATOM 575 O O . ARG A 1 77 ? 26.242 11.909 35.940 1.00 86.81 77 ARG A O 1
ATOM 582 N N . ALA A 1 78 ? 27.850 10.685 34.980 1.00 83.12 78 ALA A N 1
ATOM 583 C CA . ALA A 1 78 ? 27.724 11.327 33.674 1.00 83.12 78 ALA A CA 1
ATOM 584 C C . ALA A 1 78 ? 26.311 11.148 33.095 1.00 83.12 78 ALA A C 1
ATOM 586 O O . ALA A 1 78 ? 25.720 12.121 32.631 1.00 83.12 78 ALA A O 1
ATOM 587 N N . ARG A 1 79 ? 25.726 9.948 33.217 1.00 82.31 79 ARG A N 1
ATOM 588 C CA . ARG A 1 79 ? 24.333 9.670 32.843 1.00 82.31 79 ARG A CA 1
ATOM 589 C C . ARG A 1 79 ? 23.351 10.567 33.605 1.00 82.31 79 ARG A C 1
ATOM 591 O O . ARG A 1 79 ? 22.489 11.179 32.978 1.00 82.31 79 ARG A O 1
ATOM 598 N N . GLN A 1 80 ? 23.475 10.668 34.930 1.00 85.88 80 GLN A N 1
ATOM 599 C CA . GLN A 1 80 ? 22.620 11.527 35.765 1.00 85.88 80 GLN A CA 1
ATOM 600 C C . GLN A 1 80 ? 22.758 13.011 35.395 1.00 85.88 80 GLN A C 1
ATOM 602 O O . GLN A 1 80 ? 21.767 13.737 35.328 1.00 85.88 80 GLN A O 1
ATOM 607 N N . GLU A 1 81 ? 23.978 13.447 35.087 1.00 85.31 81 GLU A N 1
ATOM 608 C CA . GLU A 1 81 ? 24.298 14.811 34.660 1.00 85.31 81 GLU A CA 1
ATOM 609 C C . GLU A 1 81 ? 24.013 15.074 33.169 1.00 85.31 81 GLU A C 1
ATOM 611 O O . GLU A 1 81 ? 24.238 16.188 32.696 1.00 85.31 81 GLU A O 1
ATOM 616 N N . LYS A 1 82 ? 23.514 14.079 32.420 1.00 86.88 82 LYS A N 1
ATOM 617 C CA . LYS A 1 82 ? 23.251 14.147 30.968 1.00 86.88 82 LYS A CA 1
ATOM 618 C C . LYS A 1 82 ? 24.489 14.516 30.137 1.00 86.88 82 LYS A C 1
ATOM 620 O O . LYS A 1 82 ? 24.391 15.218 29.129 1.00 86.88 82 LYS A O 1
ATOM 625 N N . LYS A 1 83 ? 25.655 14.031 30.557 1.00 82.81 83 LYS A N 1
ATOM 626 C CA . LYS A 1 83 ? 26.948 14.145 29.871 1.00 82.81 83 LYS A CA 1
ATOM 627 C C . LYS A 1 83 ? 27.361 12.791 29.303 1.00 82.81 83 LYS A C 1
ATOM 629 O O . LYS A 1 83 ? 26.898 11.751 29.763 1.00 82.81 83 LYS A O 1
ATOM 634 N N . LEU A 1 84 ? 28.264 12.791 28.328 1.00 78.56 84 LEU A N 1
ATOM 635 C CA . LEU A 1 84 ? 28.757 11.549 27.732 1.00 78.56 84 LEU A CA 1
ATOM 636 C C . LEU A 1 84 ? 29.953 11.018 28.511 1.00 78.56 84 LEU A C 1
ATOM 638 O O . LEU A 1 84 ? 30.972 11.699 28.623 1.00 78.56 84 LEU A O 1
ATOM 642 N N . ALA A 1 85 ? 29.844 9.791 29.015 1.00 83.81 85 ALA A N 1
ATOM 643 C CA . ALA A 1 85 ? 30.969 9.102 29.630 1.00 83.81 85 ALA A CA 1
ATOM 644 C C . ALA A 1 85 ? 31.910 8.537 28.557 1.00 83.81 85 ALA A C 1
ATOM 646 O O . ALA A 1 85 ? 31.467 7.783 27.688 1.00 83.81 85 ALA A O 1
ATOM 647 N N . LEU A 1 86 ? 33.199 8.862 28.648 1.00 86.06 86 LEU A N 1
ATOM 648 C CA . LEU A 1 86 ? 34.262 8.352 27.784 1.00 86.06 86 LEU A CA 1
ATOM 649 C C . LEU A 1 86 ? 35.179 7.433 28.592 1.00 86.06 86 LEU A C 1
ATOM 651 O O . LEU A 1 86 ? 35.778 7.863 29.576 1.00 86.06 86 LEU A O 1
ATOM 655 N N . VAL A 1 87 ? 35.313 6.180 28.161 1.00 87.31 87 VAL A N 1
ATOM 656 C CA . VAL A 1 87 ? 36.215 5.188 28.765 1.00 87.31 87 VAL A CA 1
ATOM 657 C C . VAL A 1 87 ? 37.395 4.961 27.825 1.00 87.31 87 VAL A C 1
ATOM 659 O O . VAL A 1 87 ? 37.193 4.685 26.646 1.00 87.31 87 VAL A O 1
ATOM 662 N N . VAL A 1 88 ? 38.626 5.063 28.331 1.00 88.00 88 VAL A N 1
ATOM 663 C CA . VAL A 1 88 ? 39.825 4.845 27.506 1.00 88.00 88 VAL A CA 1
ATOM 664 C C . VAL A 1 88 ? 40.090 3.349 27.367 1.00 88.00 88 VAL A C 1
ATOM 666 O O . VAL A 1 88 ? 40.351 2.656 28.359 1.00 88.00 88 VAL A O 1
ATOM 669 N N . GLY A 1 89 ? 40.039 2.859 26.132 1.00 88.81 89 GLY A N 1
ATOM 670 C CA . GLY A 1 89 ? 40.432 1.505 25.756 1.00 88.81 89 GLY A CA 1
ATOM 671 C C . GLY A 1 89 ? 41.663 1.510 24.856 1.00 88.81 89 GLY A C 1
ATOM 672 O O . GLY A 1 89 ? 41.878 2.457 24.107 1.00 88.81 89 GLY A O 1
ATOM 673 N N . LEU A 1 90 ? 42.465 0.450 24.937 1.00 88.44 90 LEU A N 1
ATOM 674 C CA . LEU A 1 90 ? 43.565 0.190 24.013 1.00 88.44 90 LEU A CA 1
ATOM 675 C C . LEU A 1 90 ? 43.276 -1.105 23.250 1.00 88.44 90 LEU A C 1
ATOM 677 O O . LEU A 1 90 ? 43.166 -2.163 23.866 1.00 88.44 90 LEU A O 1
ATOM 681 N N . ASP A 1 91 ? 43.172 -1.021 21.924 1.00 84.56 91 ASP A N 1
ATOM 682 C CA . ASP A 1 91 ? 42.778 -2.140 21.052 1.00 84.56 91 ASP A CA 1
ATOM 683 C C . ASP A 1 91 ? 43.941 -3.021 20.574 1.00 84.56 91 ASP A C 1
ATOM 685 O O . ASP A 1 91 ? 43.841 -3.730 19.577 1.00 84.56 91 ASP A O 1
ATOM 689 N N . SER A 1 92 ? 45.061 -3.008 21.298 1.00 85.31 92 SER A N 1
ATOM 690 C CA . SER A 1 92 ? 46.175 -3.929 21.082 1.00 85.31 92 SER A CA 1
ATOM 691 C C . SER A 1 92 ? 47.118 -3.951 22.282 1.00 85.31 92 SER A C 1
ATOM 693 O O . SER A 1 92 ? 47.426 -2.909 22.856 1.00 85.31 92 SER A O 1
ATOM 695 N N . GLY A 1 93 ? 47.681 -5.118 22.597 1.00 84.62 93 GLY A N 1
ATOM 696 C CA . GLY A 1 93 ? 48.762 -5.271 23.575 1.00 84.62 93 GLY A CA 1
ATOM 697 C C . GLY A 1 93 ? 50.134 -4.763 23.108 1.00 84.62 93 GLY A C 1
ATOM 698 O O . GLY A 1 93 ? 51.143 -4.996 23.777 1.00 84.62 93 GLY A O 1
ATOM 699 N N . VAL A 1 94 ? 50.204 -4.122 21.939 1.00 81.06 94 VAL A N 1
ATOM 700 C CA . VAL A 1 94 ? 51.454 -3.660 21.326 1.00 81.06 94 VAL A CA 1
ATOM 701 C C . VAL A 1 94 ? 52.178 -2.636 22.212 1.00 81.06 94 VAL A C 1
ATOM 703 O O . VAL A 1 94 ? 51.564 -1.732 22.771 1.00 81.06 94 VAL A O 1
ATOM 706 N N . GLY A 1 95 ? 53.498 -2.785 22.366 1.00 74.31 95 GLY A N 1
ATOM 707 C CA . GLY A 1 95 ? 54.322 -1.920 23.224 1.00 74.31 95 GLY A CA 1
ATOM 708 C C . GLY A 1 95 ? 54.285 -2.249 24.722 1.00 74.31 95 GLY A C 1
ATOM 709 O O . GLY A 1 95 ? 55.078 -1.691 25.478 1.00 74.31 95 GLY A O 1
ATOM 710 N N . ILE A 1 96 ? 53.424 -3.172 25.169 1.00 84.56 96 ILE A N 1
ATOM 711 C CA . ILE A 1 96 ? 53.436 -3.682 26.547 1.00 84.56 96 ILE A CA 1
ATOM 712 C C . ILE A 1 96 ? 54.433 -4.838 26.614 1.00 84.56 96 ILE A C 1
ATOM 714 O O . ILE A 1 96 ? 54.086 -5.993 26.379 1.00 84.56 96 ILE A O 1
ATOM 718 N N . GLU A 1 97 ? 55.687 -4.508 26.902 1.00 79.81 97 GLU A N 1
ATOM 719 C CA . GLU A 1 97 ? 56.781 -5.476 27.085 1.00 79.81 97 GLU A CA 1
ATOM 720 C C . GLU A 1 97 ? 57.191 -5.609 28.564 1.00 79.81 97 GLU A C 1
ATOM 722 O O . GLU A 1 97 ? 57.902 -6.538 28.932 1.00 79.81 97 GLU A O 1
ATOM 727 N N . ASP A 1 98 ? 56.667 -4.722 29.417 1.00 80.31 98 ASP A N 1
ATOM 728 C CA . ASP A 1 98 ? 56.822 -4.710 30.873 1.00 80.31 98 ASP A CA 1
ATOM 729 C C . ASP A 1 98 ? 55.471 -4.359 31.529 1.00 80.31 98 ASP A C 1
ATOM 731 O O . ASP A 1 98 ? 54.702 -3.532 31.025 1.00 80.31 98 ASP A O 1
ATOM 735 N N . LEU A 1 99 ? 55.177 -4.975 32.676 1.00 87.06 99 LEU A N 1
ATOM 736 C CA . LEU A 1 99 ? 54.002 -4.671 33.489 1.00 87.06 99 LEU A CA 1
ATOM 737 C C . LEU A 1 99 ? 53.997 -3.225 34.013 1.00 87.06 99 LEU A C 1
ATOM 739 O O . LEU A 1 99 ? 52.917 -2.681 34.243 1.00 87.06 99 LEU A O 1
ATOM 743 N N . GLU A 1 100 ? 55.152 -2.572 34.182 1.00 83.38 100 GLU A N 1
ATOM 744 C CA . GLU A 1 100 ? 55.179 -1.149 34.547 1.00 83.38 100 GLU A CA 1
ATOM 745 C C . GLU A 1 100 ? 54.572 -0.246 33.469 1.00 83.38 100 GLU A C 1
ATOM 747 O O . GLU A 1 100 ? 53.896 0.729 33.802 1.00 83.38 100 GLU A O 1
ATOM 752 N N . VAL A 1 101 ? 54.726 -0.587 32.186 1.00 81.62 101 VAL A N 1
ATOM 753 C CA . VAL A 1 101 ? 54.101 0.168 31.088 1.00 81.62 101 VAL A CA 1
ATOM 754 C C . VAL A 1 101 ? 52.578 0.068 31.185 1.00 81.62 101 VAL A C 1
ATOM 756 O O . VAL A 1 101 ? 51.879 1.081 31.128 1.00 81.62 101 VAL A O 1
ATOM 759 N N . LEU A 1 102 ? 52.056 -1.135 31.441 1.00 88.06 102 LEU A N 1
ATOM 760 C CA . LEU A 1 102 ? 50.628 -1.351 31.680 1.00 88.06 102 LEU A CA 1
ATOM 761 C C . LEU A 1 102 ? 50.127 -0.568 32.906 1.00 88.06 102 LEU A C 1
ATOM 763 O O . LEU A 1 102 ? 49.085 0.094 32.845 1.00 88.06 102 LEU A O 1
ATOM 767 N N . ARG A 1 103 ? 50.881 -0.590 34.014 1.00 89.31 103 ARG A N 1
ATOM 768 C CA . ARG A 1 103 ? 50.569 0.193 35.220 1.00 89.31 103 ARG A CA 1
ATOM 769 C C . ARG A 1 103 ? 50.585 1.695 34.943 1.00 89.31 103 ARG A C 1
ATOM 771 O O . ARG A 1 103 ? 49.723 2.415 35.452 1.00 89.31 103 ARG A O 1
ATOM 778 N N . ALA A 1 104 ? 51.512 2.176 34.120 1.00 80.94 104 ALA A N 1
ATOM 779 C CA . ALA A 1 104 ? 51.556 3.565 33.690 1.00 80.94 104 ALA A CA 1
ATOM 780 C C . ALA A 1 104 ? 50.319 3.930 32.857 1.00 80.94 104 ALA A C 1
ATOM 782 O O . ALA A 1 104 ? 49.661 4.920 33.170 1.00 80.94 104 ALA A O 1
ATOM 783 N N . TYR A 1 105 ? 49.925 3.112 31.878 1.00 89.06 105 TYR A N 1
ATOM 784 C CA . TYR A 1 105 ? 48.704 3.351 31.099 1.00 89.06 105 TYR A CA 1
ATOM 785 C C . TYR A 1 105 ? 47.446 3.370 31.963 1.00 89.06 105 TYR A C 1
ATOM 787 O O . TYR A 1 105 ? 46.587 4.236 31.788 1.00 89.06 105 TYR A O 1
ATOM 795 N N . HIS A 1 106 ? 47.357 2.488 32.958 1.00 91.81 106 HIS A N 1
ATOM 796 C CA . HIS A 1 106 ? 46.263 2.506 33.924 1.00 91.81 106 HIS A CA 1
ATOM 797 C C . HIS A 1 106 ? 46.177 3.834 34.693 1.00 91.81 106 HIS A C 1
ATOM 799 O O . HIS A 1 106 ? 45.084 4.403 34.818 1.00 91.81 106 HIS A O 1
ATOM 805 N N . ARG A 1 107 ? 47.321 4.368 35.160 1.00 86.75 107 ARG A N 1
ATOM 806 C CA . ARG A 1 107 ? 47.398 5.693 35.810 1.00 86.75 107 ARG A CA 1
ATOM 807 C C . ARG A 1 107 ? 46.926 6.815 34.880 1.00 86.75 107 ARG A C 1
ATOM 809 O O . ARG A 1 107 ? 46.339 7.783 35.351 1.00 86.75 107 ARG A O 1
ATOM 816 N N . LEU A 1 108 ? 47.132 6.663 33.573 1.00 82.56 108 LEU A N 1
ATOM 817 C CA . LEU A 1 108 ? 46.718 7.633 32.557 1.00 82.56 108 LEU A CA 1
ATOM 818 C C . LEU A 1 108 ? 45.257 7.499 32.109 1.00 82.56 108 LEU A C 1
ATOM 820 O O . LEU A 1 108 ? 44.774 8.347 31.363 1.00 82.56 108 LEU A O 1
ATOM 824 N N . GLY A 1 109 ? 44.533 6.496 32.607 1.00 85.56 109 GLY A N 1
ATOM 825 C CA . GLY A 1 109 ? 43.096 6.346 32.381 1.00 85.56 109 GLY A CA 1
ATOM 826 C C . GLY A 1 109 ? 42.688 5.097 31.610 1.00 85.56 109 GLY A C 1
ATOM 827 O O . GLY A 1 109 ? 41.492 4.917 31.419 1.00 85.56 109 GLY A O 1
ATOM 828 N N . LEU A 1 110 ? 43.621 4.219 31.222 1.00 91.94 110 LEU A N 1
ATOM 829 C CA . LEU A 1 110 ? 43.293 2.955 30.554 1.00 91.94 110 LEU A CA 1
ATOM 830 C C . LEU A 1 110 ? 42.376 2.087 31.430 1.00 91.94 110 LEU A C 1
ATOM 832 O O . LEU A 1 110 ? 42.704 1.818 32.589 1.00 91.94 110 LEU A O 1
ATOM 836 N N . ARG A 1 111 ? 41.242 1.639 30.881 1.00 94.19 111 ARG A N 1
ATOM 837 C CA . ARG A 1 111 ? 40.257 0.780 31.569 1.00 94.19 111 ARG A CA 1
ATOM 838 C C . ARG A 1 111 ? 39.832 -0.459 30.782 1.00 94.19 111 ARG A C 1
ATOM 840 O O . ARG A 1 111 ? 39.261 -1.362 31.383 1.00 94.19 111 ARG A O 1
ATOM 847 N N . LYS A 1 112 ? 40.167 -0.545 29.493 1.00 93.69 112 LYS A N 1
ATOM 848 C CA . LYS A 1 112 ? 39.991 -1.735 28.644 1.00 93.69 112 LYS A CA 1
ATOM 849 C C . LYS A 1 112 ? 41.289 -2.015 27.886 1.00 93.69 112 LYS A C 1
ATOM 851 O O . LYS A 1 112 ? 41.838 -1.089 27.302 1.00 93.69 112 LYS A O 1
ATOM 856 N N . LEU A 1 113 ? 41.740 -3.266 27.840 1.00 95.19 113 LEU A N 1
ATOM 857 C CA . LEU A 1 113 ? 42.871 -3.697 27.015 1.00 95.19 113 LEU A CA 1
ATOM 858 C C . LEU A 1 113 ? 42.480 -4.901 26.156 1.00 95.19 113 LEU A C 1
ATOM 860 O O . LEU A 1 113 ? 42.254 -5.981 26.701 1.00 95.19 113 LEU A O 1
ATOM 864 N N . ALA A 1 114 ? 42.468 -4.741 24.832 1.00 93.94 114 ALA A N 1
ATOM 865 C CA . ALA A 1 114 ? 42.459 -5.879 23.923 1.00 93.94 114 ALA A CA 1
ATOM 866 C C . ALA A 1 114 ? 43.849 -6.516 23.895 1.00 93.94 114 ALA A C 1
ATOM 868 O O . ALA A 1 114 ? 44.858 -5.835 23.699 1.00 93.94 114 ALA A O 1
ATOM 869 N N . VAL A 1 115 ? 43.916 -7.830 24.107 1.00 92.69 115 VAL A N 1
ATOM 870 C CA . VAL A 1 115 ? 45.203 -8.540 24.217 1.00 92.69 115 VAL A CA 1
ATOM 871 C C . VAL A 1 115 ? 46.014 -8.500 22.918 1.00 92.69 115 VAL A C 1
ATOM 873 O O . VAL A 1 115 ? 47.236 -8.618 22.948 1.00 92.69 115 VAL A O 1
ATOM 876 N N . VAL A 1 116 ? 45.349 -8.318 21.775 1.00 88.69 116 VAL A N 1
ATOM 877 C CA . VAL A 1 116 ? 45.942 -8.296 20.435 1.00 88.69 116 VAL A CA 1
ATOM 878 C C . VAL A 1 116 ? 44.977 -7.623 19.447 1.00 88.69 116 VAL A C 1
ATOM 880 O O . VAL A 1 116 ? 43.788 -7.531 19.731 1.00 88.69 116 VAL A O 1
ATOM 883 N N . HIS A 1 117 ? 45.476 -7.189 18.286 1.00 85.12 117 HIS A N 1
ATOM 884 C CA . HIS A 1 117 ? 44.660 -6.716 17.157 1.00 85.12 117 HIS A CA 1
ATOM 885 C C . HIS A 1 117 ? 44.793 -7.682 15.960 1.00 85.12 117 HIS A C 1
ATOM 887 O O . HIS A 1 117 ? 44.934 -8.891 16.135 1.00 85.12 117 HIS A O 1
ATOM 893 N N . ALA A 1 118 ? 44.770 -7.173 14.726 1.00 67.94 118 ALA A N 1
ATOM 894 C CA . ALA A 1 118 ? 44.931 -7.947 13.499 1.00 67.94 118 ALA A CA 1
ATOM 895 C C . ALA A 1 118 ? 46.315 -8.614 13.340 1.00 67.94 118 ALA A C 1
ATOM 897 O O . ALA A 1 118 ? 46.423 -9.633 12.671 1.00 67.94 118 ALA A O 1
ATOM 898 N N . GLY A 1 119 ? 47.369 -8.073 13.958 1.00 70.94 119 GLY A N 1
ATOM 899 C CA . GLY A 1 119 ? 48.696 -8.698 14.001 1.00 70.94 119 GLY A CA 1
ATOM 900 C C . GLY A 1 119 ? 48.996 -9.273 15.389 1.00 70.94 119 GLY A C 1
ATOM 901 O O . GLY A 1 119 ? 48.606 -8.647 16.377 1.00 70.94 119 GLY A O 1
ATOM 902 N N . PRO A 1 120 ? 49.679 -10.429 15.500 1.00 77.56 120 PRO A N 1
ATOM 903 C CA . PRO A 1 120 ? 50.079 -10.979 16.793 1.00 77.56 120 PRO A CA 1
ATOM 904 C C . PRO A 1 120 ? 51.106 -10.080 17.499 1.00 77.56 120 PRO A C 1
ATOM 906 O O . PRO A 1 120 ? 51.916 -9.415 16.851 1.00 77.56 120 PRO A O 1
ATOM 909 N N . VAL A 1 121 ? 51.110 -10.096 18.833 1.00 80.50 121 VAL A N 1
ATOM 910 C CA . VAL A 1 121 ? 52.125 -9.422 19.663 1.00 80.50 121 VAL A CA 1
ATOM 911 C C . VAL A 1 121 ? 53.074 -10.452 20.271 1.00 80.50 121 VAL A C 1
ATOM 913 O O . VAL A 1 121 ? 52.829 -11.654 20.207 1.00 80.50 121 VAL A O 1
ATOM 916 N N . ALA A 1 122 ? 54.177 -10.005 20.880 1.00 78.75 122 ALA A N 1
ATOM 917 C CA . ALA A 1 122 ? 55.206 -10.906 21.409 1.00 78.75 122 ALA A CA 1
ATOM 918 C C . ALA A 1 122 ? 54.689 -11.931 22.442 1.00 78.75 122 ALA A C 1
ATOM 920 O O . ALA A 1 122 ? 55.352 -12.940 22.674 1.00 78.75 122 ALA A O 1
ATOM 921 N N . TRP A 1 123 ? 53.526 -11.682 23.047 1.00 87.31 123 TRP A N 1
ATOM 922 C CA . TRP A 1 123 ? 52.957 -12.492 24.121 1.00 87.31 123 TRP A CA 1
ATOM 923 C C . TRP A 1 123 ? 51.515 -12.982 23.889 1.00 87.31 123 TRP A C 1
ATOM 925 O O . TRP A 1 123 ? 50.983 -13.669 24.766 1.00 87.31 123 TRP A O 1
ATOM 935 N N . ALA A 1 124 ? 50.896 -12.686 22.736 1.00 88.62 124 ALA A N 1
ATOM 936 C CA . ALA A 1 124 ? 49.540 -13.127 22.388 1.00 88.62 124 ALA A CA 1
ATOM 937 C C . ALA A 1 124 ? 49.323 -13.274 20.868 1.00 88.62 124 ALA A C 1
ATOM 939 O O . ALA A 1 124 ? 49.684 -12.384 20.092 1.00 88.62 124 ALA A O 1
ATOM 940 N N . ASN A 1 125 ? 48.660 -14.361 20.451 1.00 86.81 125 ASN A N 1
ATOM 941 C CA . ASN A 1 125 ? 48.324 -14.617 19.042 1.00 86.81 125 ASN A CA 1
ATOM 942 C C . ASN A 1 125 ? 47.002 -13.984 18.604 1.00 86.81 125 ASN A C 1
ATOM 944 O O . ASN A 1 125 ? 46.018 -14.000 19.354 1.00 86.81 125 ASN A O 1
ATOM 948 N N . SER A 1 126 ? 46.968 -13.528 17.351 1.00 86.25 126 SER A N 1
ATOM 949 C CA . SER A 1 126 ? 45.795 -12.972 16.673 1.00 86.25 126 SER A CA 1
ATOM 950 C C . SER A 1 126 ? 45.055 -14.045 15.871 1.00 86.25 126 SER A C 1
ATOM 952 O O . SER A 1 126 ? 45.656 -15.006 15.396 1.00 86.25 126 SER A O 1
ATOM 954 N N . CYS A 1 127 ? 43.756 -13.860 15.640 1.00 80.19 127 CYS A N 1
ATOM 955 C CA . CYS A 1 127 ? 42.968 -14.696 14.730 1.00 80.19 127 CYS A CA 1
ATOM 956 C C . CYS A 1 127 ? 43.483 -14.687 13.274 1.00 80.19 127 CYS A C 1
ATOM 958 O O . CYS A 1 127 ? 43.123 -15.583 12.508 1.00 80.19 127 CYS A O 1
ATOM 960 N N . PHE A 1 128 ? 44.359 -13.739 12.908 1.00 70.44 128 PHE A N 1
ATOM 961 C CA . PHE A 1 128 ? 44.996 -13.652 11.588 1.00 70.44 128 PHE A CA 1
ATOM 962 C C . PHE A 1 128 ? 46.484 -14.049 11.563 1.00 70.44 128 PHE A C 1
ATOM 964 O O . PHE A 1 128 ? 47.085 -14.057 10.491 1.00 70.44 128 PHE A O 1
ATOM 971 N N . GLY A 1 129 ? 47.108 -14.386 12.699 1.00 66.06 129 GLY A N 1
ATOM 972 C CA . GLY A 1 129 ? 48.533 -14.729 12.711 1.00 66.06 129 GLY A CA 1
ATOM 973 C C . GLY A 1 129 ? 49.087 -15.159 14.069 1.00 66.06 129 GLY A C 1
ATOM 974 O O . GLY A 1 129 ? 48.558 -14.804 15.121 1.00 66.06 129 GLY A O 1
ATOM 975 N N . VAL A 1 130 ? 50.195 -15.903 14.032 1.00 67.12 130 VAL A N 1
ATOM 976 C CA . VAL A 1 130 ? 50.895 -16.472 15.199 1.00 67.12 130 VAL A CA 1
ATOM 977 C C . VAL A 1 130 ? 52.276 -15.820 15.346 1.00 67.12 130 VAL A C 1
ATOM 979 O O . VAL A 1 130 ? 52.946 -15.586 14.339 1.00 67.12 130 VAL A O 1
ATOM 982 N N . ALA A 1 131 ? 52.723 -15.525 16.574 1.00 55.75 131 ALA A N 1
ATOM 983 C CA . ALA A 1 131 ? 54.066 -14.997 16.846 1.00 55.75 131 ALA A CA 1
ATOM 984 C C . ALA A 1 131 ? 54.855 -15.838 17.868 1.00 55.75 131 ALA A C 1
ATOM 986 O O . ALA A 1 131 ? 54.453 -15.956 19.025 1.00 55.75 131 ALA A O 1
ATOM 987 N N . GLY A 1 132 ? 56.053 -16.296 17.475 1.00 55.78 132 GLY A N 1
ATOM 988 C CA . GLY A 1 132 ? 57.077 -16.859 18.378 1.00 55.78 132 GLY A CA 1
ATOM 989 C C . GLY A 1 132 ? 56.611 -18.035 19.251 1.00 55.78 132 GLY A C 1
ATOM 990 O O . GLY A 1 132 ? 55.669 -18.722 18.882 1.00 55.78 132 GLY A O 1
ATOM 991 N N . ASP A 1 133 ? 57.240 -18.220 20.424 1.00 49.12 133 ASP A N 1
ATOM 992 C CA . ASP A 1 133 ? 57.028 -19.324 21.398 1.00 49.12 133 ASP A CA 1
ATOM 993 C C . ASP A 1 133 ? 55.623 -19.381 22.050 1.00 49.12 133 ASP A C 1
ATOM 995 O O . ASP A 1 133 ? 55.413 -20.011 23.089 1.00 49.12 133 ASP A O 1
ATOM 999 N N . SER A 1 134 ? 54.628 -18.696 21.483 1.00 54.84 134 SER A N 1
ATOM 1000 C CA . SER A 1 134 ? 53.255 -18.658 21.986 1.00 54.84 134 SER A CA 1
ATOM 1001 C C . SER A 1 134 ? 52.353 -19.701 21.316 1.00 54.84 134 SER A C 1
ATOM 1003 O O . SER A 1 134 ? 51.168 -19.454 21.114 1.00 54.84 134 SER A O 1
ATOM 1005 N N . ASP A 1 135 ? 52.863 -20.908 21.051 1.00 55.97 135 ASP A N 1
ATOM 1006 C CA . ASP A 1 135 ? 52.154 -22.037 20.405 1.00 55.97 135 ASP A CA 1
ATOM 1007 C C . ASP A 1 135 ? 50.830 -22.461 21.091 1.00 55.97 135 ASP A C 1
ATOM 1009 O O . ASP A 1 135 ? 50.130 -23.362 20.633 1.00 55.97 135 ASP A O 1
ATOM 1013 N N . ARG A 1 136 ? 50.464 -21.830 22.216 1.00 63.59 136 ARG A N 1
ATOM 1014 C CA . ARG A 1 136 ? 49.244 -22.069 23.005 1.00 63.59 136 ARG A CA 1
ATOM 1015 C C . ARG A 1 136 ? 48.412 -20.802 23.268 1.00 63.59 136 ARG A C 1
ATOM 1017 O O . ARG A 1 136 ? 47.665 -20.748 24.249 1.00 63.59 136 ARG A O 1
ATOM 1024 N N . GLY A 1 137 ? 48.557 -19.763 22.445 1.00 82.25 137 GLY A N 1
ATOM 1025 C CA . GLY A 1 137 ? 47.750 -18.537 22.499 1.00 82.25 137 GLY A CA 1
ATOM 1026 C C . GLY A 1 137 ? 48.374 -17.397 23.310 1.00 82.25 137 GLY A C 1
ATOM 1027 O O . GLY A 1 137 ? 48.710 -16.367 22.737 1.00 82.25 137 GLY A O 1
ATOM 1028 N N . LEU A 1 138 ? 48.558 -17.574 24.628 1.00 89.06 138 LEU A N 1
ATOM 1029 C CA . LEU A 1 138 ? 49.308 -16.628 25.484 1.00 89.06 138 LEU A CA 1
ATOM 1030 C C . LEU A 1 138 ? 50.651 -17.220 25.919 1.00 89.06 138 LEU A C 1
ATOM 1032 O O . LEU A 1 138 ? 50.701 -18.380 26.352 1.00 89.06 138 LEU A O 1
ATOM 1036 N N . SER A 1 139 ? 51.700 -16.395 25.921 1.00 89.44 139 SER A N 1
ATOM 1037 C CA . SER A 1 139 ? 52.963 -16.712 26.603 1.00 89.44 139 SER A CA 1
ATOM 1038 C C . SER A 1 139 ? 52.830 -16.586 28.131 1.00 89.44 139 SER A C 1
ATOM 1040 O O . SER A 1 139 ? 51.803 -16.131 28.645 1.00 89.44 139 SER A O 1
ATOM 1042 N N . ASP A 1 140 ? 53.863 -16.971 28.889 1.00 89.25 140 ASP A N 1
ATOM 1043 C CA . ASP A 1 140 ? 53.878 -16.769 30.347 1.00 89.25 140 ASP A CA 1
ATOM 1044 C C . ASP A 1 140 ? 53.801 -15.294 30.736 1.00 89.25 140 ASP A C 1
ATOM 1046 O O . ASP A 1 140 ? 53.062 -14.941 31.657 1.00 89.25 140 ASP A O 1
ATOM 1050 N N . PHE A 1 141 ? 54.484 -14.426 29.990 1.00 91.38 141 PHE A N 1
ATOM 1051 C CA . PHE A 1 141 ? 54.358 -12.985 30.167 1.00 91.38 141 PHE A CA 1
ATOM 1052 C C . PHE A 1 141 ? 52.937 -12.505 29.840 1.00 91.38 141 PHE A C 1
ATOM 1054 O O . PHE A 1 141 ? 52.346 -11.768 30.622 1.00 91.38 141 PHE A O 1
ATOM 1061 N N . GLY A 1 142 ? 52.318 -13.011 28.767 1.00 92.44 142 GLY A N 1
ATOM 1062 C CA . GLY A 1 142 ? 50.922 -12.697 28.442 1.00 92.44 142 GLY A CA 1
ATOM 1063 C C . GLY A 1 142 ? 49.947 -13.101 29.553 1.00 92.44 142 GLY A C 1
ATOM 1064 O O . GLY A 1 142 ? 49.012 -12.366 29.870 1.00 92.44 142 GLY A O 1
ATOM 1065 N N . ARG A 1 143 ? 50.201 -14.228 30.232 1.00 94.56 143 ARG A N 1
ATOM 1066 C CA . ARG A 1 143 ? 49.440 -14.618 31.429 1.00 94.56 143 ARG A CA 1
ATOM 1067 C C . ARG A 1 143 ? 49.658 -13.659 32.601 1.00 94.56 143 ARG A C 1
ATOM 1069 O O . ARG A 1 143 ? 48.713 -13.397 33.342 1.00 94.56 143 ARG A O 1
ATOM 1076 N N . GLN A 1 144 ? 50.873 -13.142 32.789 1.00 95.31 144 GLN A N 1
ATOM 1077 C CA . GLN A 1 144 ? 51.153 -12.119 33.803 1.00 95.31 144 GLN A CA 1
ATOM 1078 C C . GLN A 1 144 ? 50.435 -10.801 33.487 1.00 95.31 144 GLN A C 1
ATOM 1080 O O . GLN A 1 144 ? 49.839 -10.226 34.391 1.00 95.31 144 GLN A O 1
ATOM 1085 N N . VAL A 1 145 ? 50.403 -10.381 32.218 1.00 95.75 145 VAL A N 1
ATOM 1086 C CA . VAL A 1 145 ? 49.656 -9.198 31.756 1.00 95.75 145 VAL A CA 1
ATOM 1087 C C . VAL A 1 145 ? 48.168 -9.322 32.095 1.00 95.75 145 VAL A C 1
ATOM 1089 O O . VAL A 1 145 ? 47.613 -8.421 32.717 1.00 95.75 145 VAL A O 1
ATOM 1092 N N . VAL A 1 146 ? 47.533 -10.460 31.785 1.00 96.75 146 VAL A N 1
ATOM 1093 C CA . VAL A 1 146 ? 46.114 -10.705 32.123 1.00 96.75 146 VAL A CA 1
ATOM 1094 C C . VAL A 1 146 ? 45.868 -10.634 33.635 1.00 96.75 146 VAL A C 1
ATOM 1096 O O . VAL A 1 146 ? 44.923 -9.983 34.078 1.00 96.75 146 VAL A O 1
ATOM 1099 N N . ARG A 1 147 ? 46.728 -11.254 34.453 1.00 96.56 147 ARG A N 1
ATOM 1100 C CA . ARG A 1 147 ? 46.603 -11.188 35.922 1.00 96.56 147 ARG A CA 1
ATOM 1101 C C . ARG A 1 147 ? 46.800 -9.771 36.455 1.00 96.56 147 ARG A C 1
ATOM 1103 O O . ARG A 1 147 ? 46.122 -9.373 37.398 1.00 96.56 147 ARG A O 1
ATOM 1110 N N . GLU A 1 148 ? 47.699 -9.006 35.848 1.00 96.81 148 GLU A N 1
ATOM 1111 C CA . GLU A 1 148 ? 47.934 -7.618 36.225 1.00 96.81 148 GLU A CA 1
ATOM 1112 C C . GLU A 1 148 ? 46.747 -6.723 35.848 1.00 96.81 148 GLU A C 1
ATOM 1114 O O . GLU A 1 148 ? 46.340 -5.890 36.657 1.00 96.81 148 GLU A O 1
ATOM 1119 N N . CYS A 1 149 ? 46.109 -6.947 34.694 1.00 96.81 149 CYS A N 1
ATOM 1120 C CA . CYS A 1 149 ? 44.830 -6.316 34.359 1.00 96.81 149 CYS A CA 1
ATOM 1121 C C . CYS A 1 149 ? 43.764 -6.610 35.424 1.00 96.81 149 CYS A C 1
ATOM 1123 O O . CYS A 1 149 ? 43.129 -5.678 35.919 1.00 96.81 149 CYS A O 1
ATOM 1125 N N . ASN A 1 150 ? 43.628 -7.868 35.854 1.00 95.25 150 ASN A N 1
ATOM 1126 C CA . ASN A 1 150 ? 42.675 -8.254 36.901 1.00 95.25 150 ASN A CA 1
ATOM 1127 C C . ASN A 1 150 ? 42.964 -7.571 38.242 1.00 95.25 150 ASN A C 1
ATOM 1129 O O . ASN A 1 150 ? 42.035 -7.136 38.928 1.00 95.25 150 ASN A O 1
ATOM 1133 N N . ARG A 1 151 ? 44.247 -7.442 38.600 1.00 96.19 151 ARG A N 1
ATOM 1134 C CA . ARG A 1 151 ? 44.696 -6.749 39.814 1.00 96.19 151 ARG A CA 1
ATOM 1135 C C . ARG A 1 151 ? 44.403 -5.248 39.760 1.00 96.19 151 ARG A C 1
ATOM 1137 O O . ARG A 1 151 ? 44.010 -4.674 40.772 1.00 96.19 151 ARG A O 1
ATOM 1144 N N . LEU A 1 152 ? 44.596 -4.621 38.599 1.00 93.69 152 LEU A N 1
ATOM 1145 C CA . LEU A 1 152 ? 44.379 -3.186 38.382 1.00 93.69 152 LEU A CA 1
ATOM 1146 C C . LEU A 1 152 ? 42.909 -2.822 38.125 1.00 93.69 152 LEU A C 1
ATOM 1148 O O . LEU A 1 152 ? 42.556 -1.651 38.225 1.00 93.69 152 LEU A O 1
ATOM 1152 N N . GLY A 1 153 ? 42.054 -3.796 37.805 1.00 91.31 153 GLY A N 1
ATOM 1153 C CA . GLY A 1 153 ? 40.667 -3.548 37.401 1.00 91.31 153 GLY A CA 1
ATOM 1154 C C . GLY A 1 153 ? 40.529 -3.069 35.952 1.00 91.31 153 GLY A C 1
ATOM 1155 O O . GLY A 1 153 ? 39.591 -2.343 35.634 1.00 91.31 153 GLY A O 1
ATOM 1156 N N . ILE A 1 154 ? 41.462 -3.453 35.077 1.00 95.12 154 ILE A N 1
ATOM 1157 C CA . ILE A 1 154 ? 41.379 -3.222 33.629 1.00 95.12 154 ILE A CA 1
ATOM 1158 C C . ILE A 1 154 ? 40.594 -4.380 33.009 1.00 95.12 154 ILE A C 1
ATOM 1160 O O . ILE A 1 154 ? 40.942 -5.542 33.218 1.00 95.12 154 ILE A O 1
ATOM 1164 N N . LEU A 1 155 ? 39.563 -4.071 32.223 1.00 93.75 155 LEU A N 1
ATOM 1165 C CA . LEU A 1 155 ? 38.800 -5.069 31.477 1.00 93.75 155 LEU A CA 1
ATOM 1166 C C . LEU A 1 155 ? 39.678 -5.680 30.385 1.00 93.75 155 LEU A C 1
ATOM 1168 O O . LEU A 1 155 ? 40.182 -4.969 29.514 1.00 93.75 155 LEU A O 1
ATOM 1172 N N . VAL A 1 156 ? 39.850 -6.997 30.428 1.00 96.88 156 VAL A N 1
ATOM 1173 C CA . VAL A 1 156 ? 40.575 -7.735 29.392 1.00 96.88 156 VAL A CA 1
ATOM 1174 C C . VAL A 1 156 ? 39.613 -8.026 28.246 1.00 96.88 156 VAL A C 1
ATOM 1176 O O . VAL A 1 156 ? 38.556 -8.621 28.464 1.00 96.88 156 VAL A O 1
ATOM 1179 N N . ASP A 1 157 ? 39.986 -7.605 27.041 1.00 95.88 157 ASP A N 1
ATOM 1180 C CA . ASP A 1 157 ? 39.221 -7.803 25.816 1.00 95.88 157 ASP A CA 1
ATOM 1181 C C . ASP A 1 157 ? 39.877 -8.857 24.909 1.00 95.88 157 ASP A C 1
ATOM 1183 O O . ASP A 1 157 ? 41.083 -8.826 24.650 1.00 95.88 157 ASP A O 1
ATOM 1187 N N . ILE A 1 158 ? 39.075 -9.821 24.456 1.00 94.69 158 ILE A N 1
ATOM 1188 C CA . ILE A 1 158 ? 39.504 -10.941 23.604 1.00 94.69 158 ILE A CA 1
ATOM 1189 C C . ILE A 1 158 ? 39.122 -10.770 22.131 1.00 94.69 158 ILE A C 1
ATOM 1191 O O . ILE A 1 158 ? 39.343 -11.678 21.329 1.00 94.69 158 ILE A O 1
ATOM 1195 N N . SER A 1 159 ? 38.575 -9.619 21.745 1.00 90.94 159 SER A N 1
ATOM 1196 C CA . SER A 1 159 ? 38.372 -9.285 20.332 1.00 90.94 159 SER A CA 1
ATOM 1197 C C . SER A 1 159 ? 39.702 -9.369 19.567 1.00 90.94 159 SER A C 1
ATOM 1199 O O . SER A 1 159 ? 40.755 -9.043 20.104 1.00 90.94 159 SER A O 1
ATOM 1201 N N . HIS A 1 160 ? 39.663 -9.853 18.321 1.00 88.75 160 HIS A N 1
ATOM 1202 C CA . HIS A 1 160 ? 40.818 -10.160 17.452 1.00 88.75 160 HIS A CA 1
ATOM 1203 C C . HIS A 1 160 ? 41.739 -11.310 17.885 1.00 88.75 160 HIS A C 1
ATOM 1205 O O . HIS A 1 160 ? 42.599 -11.713 17.097 1.00 88.75 160 HIS A O 1
ATOM 1211 N N . ALA A 1 161 ? 41.584 -11.865 19.084 1.00 90.69 161 ALA A N 1
ATOM 1212 C CA . ALA A 1 161 ? 42.432 -12.946 19.570 1.00 90.69 161 ALA A CA 1
ATOM 1213 C C . ALA A 1 161 ? 42.244 -14.246 18.770 1.00 90.69 161 ALA A C 1
ATOM 1215 O O . ALA A 1 161 ? 41.159 -14.524 18.271 1.00 90.69 161 ALA A O 1
ATOM 1216 N N . SER A 1 162 ? 43.299 -15.059 18.648 1.00 90.06 162 SER A N 1
ATOM 1217 C CA . SER A 1 162 ? 43.162 -16.437 18.143 1.00 90.06 162 SER A CA 1
ATOM 1218 C C . SER A 1 162 ? 42.306 -17.285 19.088 1.00 90.06 162 SER A C 1
ATOM 1220 O O . SER A 1 162 ? 42.212 -16.966 20.275 1.00 90.06 162 SER A O 1
ATOM 1222 N N . ASP A 1 163 ? 41.747 -18.395 18.606 1.00 91.19 163 ASP A N 1
ATOM 1223 C CA . ASP A 1 163 ? 40.955 -19.311 19.436 1.00 91.19 163 ASP A CA 1
ATOM 1224 C C . ASP A 1 163 ? 41.750 -19.797 20.662 1.00 91.19 163 ASP A C 1
ATOM 1226 O O . ASP A 1 163 ? 41.239 -19.842 21.785 1.00 91.19 163 ASP A O 1
ATOM 1230 N N . GLU A 1 164 ? 43.035 -20.099 20.475 1.00 90.88 164 GLU A N 1
ATOM 1231 C CA . GLU A 1 164 ? 43.949 -20.507 21.536 1.00 90.88 164 GLU A CA 1
ATOM 1232 C C . GLU A 1 164 ? 44.168 -19.380 22.550 1.00 90.88 164 GLU A C 1
ATOM 1234 O O . GLU A 1 164 ? 44.154 -19.621 23.762 1.00 90.88 164 GLU A O 1
ATOM 1239 N N . THR A 1 165 ? 44.341 -18.143 22.074 1.00 92.56 165 THR A N 1
ATOM 1240 C CA . THR A 1 165 ? 44.487 -16.954 22.925 1.00 92.56 165 THR A CA 1
ATOM 1241 C C . THR A 1 165 ? 43.208 -16.692 23.712 1.00 92.56 165 THR A C 1
ATOM 1243 O O . THR A 1 165 ? 43.293 -16.496 24.922 1.00 92.56 165 THR A O 1
ATOM 1246 N N . MET A 1 166 ? 42.034 -16.754 23.074 1.00 93.00 166 MET A N 1
ATOM 1247 C CA . MET A 1 166 ? 40.731 -16.583 23.728 1.00 93.00 166 MET A CA 1
ATOM 1248 C C . MET A 1 166 ? 40.574 -17.573 24.883 1.00 93.00 166 MET A C 1
ATOM 1250 O O . MET A 1 166 ? 40.333 -17.178 26.024 1.00 93.00 166 MET A O 1
ATOM 1254 N N . TRP A 1 167 ? 40.802 -18.862 24.621 1.00 93.50 167 TRP A N 1
ATOM 1255 C CA . TRP A 1 167 ? 40.746 -19.893 25.654 1.00 93.50 167 TRP A CA 1
ATOM 1256 C C . TRP A 1 167 ? 41.806 -19.708 26.744 1.00 93.50 167 TRP A C 1
ATOM 1258 O O . TRP A 1 167 ? 41.552 -19.997 27.914 1.00 93.50 167 TRP A O 1
ATOM 1268 N N . SER A 1 168 ? 43.004 -19.241 26.392 1.00 93.12 168 SER A N 1
ATOM 1269 C CA . SER A 1 168 ? 44.072 -18.978 27.357 1.00 93.12 168 SER A CA 1
ATOM 1270 C C . SER A 1 168 ? 43.737 -17.799 28.275 1.00 93.12 168 SER A C 1
ATOM 1272 O O . SER A 1 168 ? 43.941 -17.902 29.486 1.00 93.12 168 SER A O 1
ATOM 1274 N N . VAL A 1 169 ? 43.142 -16.726 27.745 1.00 94.50 169 VAL A N 1
ATOM 1275 C CA . VAL A 1 169 ? 42.615 -15.602 28.534 1.00 94.50 169 VAL A CA 1
ATOM 1276 C C . VAL A 1 169 ? 41.474 -16.071 29.434 1.00 94.50 169 VAL A C 1
ATOM 1278 O O . VAL A 1 169 ? 41.534 -15.842 30.643 1.00 94.50 169 VAL A O 1
ATOM 1281 N N . LEU A 1 170 ? 40.491 -16.798 28.883 1.00 90.69 170 LEU A N 1
ATOM 1282 C CA . LEU A 1 170 ? 39.374 -17.352 29.652 1.00 90.69 170 LEU A CA 1
ATOM 1283 C C . LEU A 1 170 ? 39.871 -18.243 30.792 1.00 90.69 170 LEU A C 1
ATOM 1285 O O . LEU A 1 170 ? 39.338 -18.155 31.887 1.00 90.69 170 LEU A O 1
ATOM 1289 N N . ARG A 1 171 ? 40.922 -19.049 30.606 1.00 91.75 171 ARG A N 1
ATOM 1290 C CA . ARG A 1 171 ? 41.508 -19.856 31.694 1.00 91.75 171 ARG A CA 1
ATOM 1291 C C . ARG A 1 171 ? 42.329 -19.046 32.695 1.00 91.75 171 ARG A C 1
ATOM 1293 O O . ARG A 1 171 ? 42.352 -19.400 33.869 1.00 91.75 171 ARG A O 1
ATOM 1300 N N . THR A 1 172 ? 43.024 -18.008 32.240 1.00 94.06 172 THR A N 1
ATOM 1301 C CA . THR A 1 172 ? 43.963 -17.241 33.075 1.00 94.06 172 THR A CA 1
ATOM 1302 C C . THR A 1 172 ? 43.253 -16.219 33.950 1.00 94.06 172 THR A C 1
ATOM 1304 O O . THR A 1 172 ? 43.681 -15.994 35.080 1.00 94.06 172 THR A O 1
ATOM 1307 N N . SER A 1 173 ? 42.184 -15.605 33.444 1.00 94.06 173 SER A N 1
ATOM 1308 C CA . SER A 1 173 ? 41.456 -14.587 34.186 1.00 94.06 173 SER A CA 1
ATOM 1309 C C . SER A 1 173 ? 40.491 -15.181 35.210 1.00 94.06 173 SER A C 1
ATOM 1311 O O . SER A 1 173 ? 39.684 -16.064 34.904 1.00 94.06 173 SER A O 1
ATOM 1313 N N . ASP A 1 174 ? 40.536 -14.634 36.419 1.00 90.06 174 ASP A N 1
ATOM 1314 C CA . ASP A 1 174 ? 39.568 -14.821 37.500 1.00 90.06 174 ASP A CA 1
ATOM 1315 C C . ASP A 1 174 ? 38.494 -13.713 37.549 1.00 90.06 174 ASP A C 1
ATOM 1317 O O . ASP A 1 174 ? 37.610 -13.747 38.403 1.00 90.06 174 ASP A O 1
ATOM 1321 N N . ARG A 1 175 ? 38.543 -12.743 36.626 1.00 91.94 175 ARG A N 1
ATOM 1322 C CA . ARG A 1 175 ? 37.562 -11.658 36.466 1.00 91.94 175 ARG A CA 1
ATOM 1323 C C . ARG A 1 175 ? 36.761 -11.810 35.162 1.00 91.94 175 ARG A C 1
ATOM 1325 O O . ARG A 1 175 ? 37.264 -12.440 34.225 1.00 91.94 175 ARG A O 1
ATOM 1332 N N . PRO A 1 176 ? 35.556 -11.210 35.079 1.00 92.75 176 PRO A N 1
ATOM 1333 C CA . PRO A 1 176 ? 34.787 -11.108 33.840 1.00 92.75 176 PRO A CA 1
ATOM 1334 C C . PRO A 1 176 ? 35.607 -10.597 32.653 1.00 92.75 176 PRO A C 1
ATOM 1336 O O . PRO A 1 176 ? 36.421 -9.685 32.799 1.00 92.75 176 PRO A O 1
ATOM 1339 N N . ILE A 1 177 ? 35.368 -11.187 31.482 1.00 93.44 177 ILE A N 1
ATOM 1340 C CA . ILE A 1 177 ? 36.072 -10.884 30.230 1.00 93.44 177 ILE A CA 1
ATOM 1341 C C . ILE A 1 177 ? 35.127 -10.212 29.249 1.00 93.44 177 ILE A C 1
ATOM 1343 O O . ILE A 1 177 ? 33.935 -10.513 29.214 1.00 93.44 177 ILE A O 1
ATOM 1347 N N . LEU A 1 178 ? 35.676 -9.304 28.455 1.00 93.81 178 LEU A N 1
ATOM 1348 C CA . LEU A 1 178 ? 34.957 -8.595 27.415 1.00 93.81 178 LEU A CA 1
ATOM 1349 C C . LEU A 1 178 ? 35.339 -9.168 26.044 1.00 93.81 178 LEU A C 1
ATOM 1351 O O . LEU A 1 178 ? 36.497 -9.473 25.790 1.00 93.81 178 LEU A O 1
ATOM 1355 N N . ALA A 1 179 ? 34.377 -9.298 25.145 1.00 93.88 179 ALA A N 1
ATOM 1356 C CA . ALA A 1 179 ? 34.626 -9.379 23.712 1.00 93.88 179 ALA A CA 1
ATOM 1357 C C . ALA A 1 179 ? 33.962 -8.147 23.096 1.00 93.88 179 ALA A C 1
ATOM 1359 O O . ALA A 1 179 ? 32.782 -8.194 22.774 1.00 93.88 179 ALA A O 1
ATOM 1360 N N . SER A 1 180 ? 34.664 -7.013 23.057 1.00 89.25 180 SER A N 1
ATOM 1361 C CA . SER A 1 180 ? 34.014 -5.707 22.877 1.00 89.25 180 SER A CA 1
ATOM 1362 C C . SER A 1 180 ? 33.347 -5.497 21.518 1.00 89.25 180 SER A C 1
ATOM 1364 O O . SER A 1 180 ? 32.389 -4.735 21.466 1.00 89.25 180 SER A O 1
ATOM 1366 N N . HIS A 1 181 ? 33.783 -6.200 20.469 1.00 88.44 181 HIS A N 1
ATOM 1367 C CA . HIS A 1 181 ? 33.204 -6.151 19.120 1.00 88.44 181 HIS A CA 1
ATOM 1368 C C . HIS A 1 181 ? 33.433 -7.481 18.385 1.00 88.44 181 HIS A C 1
ATOM 1370 O O . HIS A 1 181 ? 34.369 -7.659 17.599 1.00 88.44 181 HIS A O 1
ATOM 1376 N N . SER A 1 182 ? 32.614 -8.482 18.703 1.00 88.06 182 SER A N 1
ATOM 1377 C CA . SER A 1 182 ? 32.660 -9.829 18.114 1.00 88.06 182 SER A CA 1
ATOM 1378 C C . SER A 1 182 ? 31.250 -10.428 18.018 1.00 88.06 182 SER A C 1
ATOM 1380 O O . SER A 1 182 ? 30.336 -10.002 18.715 1.00 88.06 182 SER A O 1
ATOM 1382 N N . GLY A 1 183 ? 31.053 -11.417 17.144 1.00 88.56 183 GLY A N 1
ATOM 1383 C CA . GLY A 1 183 ? 29.768 -12.101 16.965 1.00 88.56 183 GLY A CA 1
ATOM 1384 C C . GLY A 1 183 ? 29.804 -13.582 17.346 1.00 88.56 183 GLY A C 1
ATOM 1385 O O . GLY A 1 183 ? 30.824 -14.123 17.778 1.00 88.56 183 GLY A O 1
ATOM 1386 N N . ALA A 1 184 ? 28.676 -14.256 17.132 1.00 90.12 184 ALA A N 1
ATOM 1387 C CA . ALA A 1 184 ? 28.533 -15.706 17.262 1.00 90.12 184 ALA A CA 1
ATOM 1388 C C . ALA A 1 184 ? 28.943 -16.438 15.976 1.00 90.12 184 ALA A C 1
ATOM 1390 O O . ALA A 1 184 ? 28.356 -16.224 14.915 1.00 90.12 184 ALA A O 1
ATOM 1391 N N . ARG A 1 185 ? 29.911 -17.356 16.065 1.00 87.81 185 ARG A N 1
ATOM 1392 C CA . ARG A 1 185 ? 30.418 -18.106 14.902 1.00 87.81 185 ARG A CA 1
ATOM 1393 C C . ARG A 1 185 ? 29.342 -18.989 14.257 1.00 87.81 185 ARG A C 1
ATOM 1395 O O . ARG A 1 185 ? 29.406 -19.259 13.064 1.00 87.81 185 ARG A O 1
ATOM 1402 N N . SER A 1 186 ? 28.342 -19.385 15.039 1.00 85.50 186 SER A N 1
ATOM 1403 C CA . SER A 1 186 ? 27.184 -20.175 14.604 1.00 85.50 186 SER A CA 1
ATOM 1404 C C . SER A 1 186 ? 26.178 -19.389 13.760 1.00 85.50 186 SER A C 1
ATOM 1406 O O . SER A 1 186 ? 25.439 -19.994 12.991 1.00 85.50 186 SER A O 1
ATOM 1408 N N . VAL A 1 187 ? 26.169 -18.058 13.876 1.00 78.94 187 VAL A N 1
ATOM 1409 C CA . VAL A 1 187 ? 25.392 -17.171 12.995 1.00 78.94 187 VAL A CA 1
ATOM 1410 C C . VAL A 1 187 ? 26.221 -16.836 11.757 1.00 78.94 187 VAL A C 1
ATOM 1412 O O . VAL A 1 187 ? 25.760 -17.028 10.638 1.00 78.94 187 VAL A O 1
ATOM 1415 N N . THR A 1 188 ? 27.485 -16.443 11.958 1.00 77.69 188 THR A N 1
ATOM 1416 C CA . THR A 1 188 ? 28.414 -16.122 10.866 1.00 77.69 188 THR A CA 1
ATOM 1417 C C . THR A 1 188 ? 29.777 -16.762 11.112 1.00 77.69 188 THR A C 1
ATOM 1419 O O . THR A 1 188 ? 30.490 -16.379 12.047 1.00 77.69 188 THR A O 1
ATOM 1422 N N . ASN A 1 189 ? 30.164 -17.726 10.268 1.00 79.75 189 ASN A N 1
ATOM 1423 C CA . ASN A 1 189 ? 31.368 -18.542 10.455 1.00 79.75 189 ASN A CA 1
ATOM 1424 C C . ASN A 1 189 ? 32.665 -17.799 10.080 1.00 79.75 189 ASN A C 1
ATOM 1426 O O . ASN A 1 189 ? 33.269 -18.044 9.039 1.00 79.75 189 ASN A O 1
ATOM 1430 N N . SER A 1 190 ? 33.091 -16.898 10.959 1.00 76.69 190 SER A N 1
ATOM 1431 C CA . SER A 1 190 ? 34.291 -16.072 10.823 1.00 76.69 190 SER A CA 1
ATOM 1432 C C . SER A 1 190 ? 35.270 -16.315 11.966 1.00 76.69 190 SER A C 1
ATOM 1434 O O . SER A 1 190 ? 34.869 -16.535 13.113 1.00 76.69 190 SER A O 1
ATOM 1436 N N . VAL A 1 191 ? 36.569 -16.194 11.672 1.00 75.25 191 VAL A N 1
ATOM 1437 C CA . VAL A 1 191 ? 37.646 -16.267 12.677 1.00 75.25 191 VAL A CA 1
ATOM 1438 C C . VAL A 1 191 ? 37.597 -15.117 13.687 1.00 75.25 191 VAL A C 1
ATOM 1440 O O . VAL A 1 191 ? 38.178 -15.227 14.761 1.00 75.25 191 VAL A O 1
ATOM 1443 N N . ARG A 1 192 ? 36.878 -14.028 13.379 1.00 82.38 192 ARG A N 1
ATOM 1444 C CA . ARG A 1 192 ? 36.631 -12.929 14.322 1.00 82.38 192 ARG A CA 1
ATOM 1445 C C . ARG A 1 192 ? 35.513 -13.223 15.323 1.00 82.38 192 ARG A C 1
ATOM 1447 O O . ARG A 1 192 ? 35.424 -12.501 16.310 1.00 82.38 192 ARG A O 1
ATOM 1454 N N . ASN A 1 193 ? 34.696 -14.249 15.097 1.00 88.06 193 ASN A N 1
ATOM 1455 C CA . ASN A 1 193 ? 33.551 -14.585 15.942 1.00 88.06 193 ASN A CA 1
ATOM 1456 C C . ASN A 1 193 ? 33.871 -15.730 16.904 1.00 88.06 193 ASN A C 1
ATOM 1458 O O . ASN A 1 193 ? 34.711 -16.582 16.613 1.00 88.06 193 ASN A O 1
ATOM 1462 N N . LEU A 1 194 ? 33.174 -15.773 18.038 1.00 91.94 194 LEU A N 1
ATOM 1463 C CA . LEU A 1 194 ? 33.389 -16.764 19.090 1.00 91.94 194 LEU A CA 1
ATOM 1464 C C . LEU A 1 194 ? 32.554 -18.021 18.833 1.00 91.94 194 LEU A C 1
ATOM 1466 O O . LEU A 1 194 ? 31.414 -17.947 18.372 1.00 91.94 194 LEU A O 1
ATOM 1470 N N . THR A 1 195 ? 33.117 -19.183 19.158 1.00 94.31 195 THR A N 1
ATOM 1471 C CA . THR A 1 195 ? 32.364 -20.448 19.171 1.00 94.31 195 THR A CA 1
ATOM 1472 C C . THR A 1 195 ? 31.354 -20.471 20.319 1.00 94.31 195 THR A C 1
ATOM 1474 O O . THR A 1 195 ? 31.556 -19.809 21.336 1.00 94.31 195 THR A O 1
ATOM 1477 N N . ASP A 1 196 ? 30.297 -21.275 20.199 1.00 96.19 196 ASP A N 1
ATOM 1478 C CA . ASP A 1 196 ? 29.292 -21.422 21.261 1.00 96.19 196 ASP A CA 1
ATOM 1479 C C . ASP A 1 196 ? 29.895 -21.818 22.615 1.00 96.19 196 ASP A C 1
ATOM 1481 O O . ASP A 1 196 ? 29.448 -21.339 23.654 1.00 96.19 196 ASP A O 1
ATOM 1485 N N . ASP A 1 197 ? 30.930 -22.660 22.625 1.00 95.75 197 ASP A N 1
ATOM 1486 C CA . ASP A 1 197 ? 31.586 -23.083 23.865 1.00 95.75 197 ASP A CA 1
ATOM 1487 C C . ASP A 1 197 ? 32.361 -21.937 24.522 1.00 95.75 197 ASP A C 1
ATOM 1489 O O . ASP A 1 197 ? 32.315 -21.778 25.742 1.00 95.75 197 ASP A O 1
ATOM 1493 N N . MET A 1 198 ? 33.017 -21.090 23.721 1.00 95.31 198 MET A N 1
ATOM 1494 C CA . MET A 1 198 ? 33.657 -19.871 24.223 1.00 95.31 198 MET A CA 1
ATOM 1495 C C . MET A 1 198 ? 32.626 -18.883 24.762 1.00 95.31 198 MET A C 1
ATOM 1497 O O . MET A 1 198 ? 32.865 -18.269 25.796 1.00 95.31 198 MET A O 1
ATOM 1501 N N . LEU A 1 199 ? 31.487 -18.738 24.080 1.00 96.88 199 LEU A N 1
ATOM 1502 C CA . LEU A 1 199 ? 30.397 -17.858 24.499 1.00 96.88 199 LEU A CA 1
ATOM 1503 C C . LEU A 1 199 ? 29.818 -18.312 25.840 1.00 96.88 199 LEU A C 1
ATOM 1505 O O . LEU A 1 199 ? 29.715 -17.507 26.765 1.00 96.88 199 LEU A O 1
ATOM 1509 N N . ARG A 1 200 ? 29.510 -19.607 25.983 1.00 96.31 200 ARG A N 1
ATOM 1510 C CA . ARG A 1 200 ? 29.026 -20.177 27.249 1.00 96.31 200 ARG A CA 1
ATOM 1511 C C . ARG A 1 200 ? 30.046 -20.012 28.371 1.00 96.31 200 ARG A C 1
ATOM 1513 O O . ARG A 1 200 ? 29.658 -19.662 29.479 1.00 96.31 200 ARG A O 1
ATOM 1520 N N . GLU A 1 201 ? 31.334 -20.232 28.107 1.00 94.62 201 GLU A N 1
ATOM 1521 C CA . GLU A 1 201 ? 32.378 -20.053 29.123 1.00 94.62 201 GLU A CA 1
ATOM 1522 C C . GLU A 1 201 ? 32.569 -18.578 29.511 1.00 94.62 201 GLU A C 1
ATOM 1524 O O . GLU A 1 201 ? 32.727 -18.269 30.694 1.00 94.62 201 GLU A O 1
ATOM 1529 N N . LEU A 1 202 ? 32.519 -17.662 28.539 1.00 95.00 202 LEU A N 1
ATOM 1530 C CA . LEU A 1 202 ? 32.556 -16.218 28.769 1.00 95.00 202 LEU A CA 1
ATOM 1531 C C . LEU A 1 202 ? 31.399 -15.793 29.679 1.00 95.00 202 LEU A C 1
ATOM 1533 O O . LEU A 1 202 ? 31.637 -15.141 30.697 1.00 95.00 202 LEU A O 1
ATOM 1537 N N . ALA A 1 203 ? 30.180 -16.237 29.373 1.00 94.50 203 ALA A N 1
ATOM 1538 C CA . ALA A 1 203 ? 28.992 -15.954 30.170 1.00 94.50 203 ALA A CA 1
ATOM 1539 C C . ALA A 1 203 ? 29.069 -16.575 31.571 1.00 94.50 203 ALA A C 1
ATOM 1541 O O . ALA A 1 203 ? 28.878 -15.891 32.575 1.00 94.50 203 ALA A O 1
ATOM 1542 N N . ARG A 1 204 ? 29.502 -17.840 31.675 1.00 93.94 204 ARG A N 1
ATOM 1543 C CA . ARG A 1 204 ? 29.734 -18.526 32.959 1.00 93.94 204 ARG A CA 1
ATOM 1544 C C . ARG A 1 204 ? 30.701 -17.760 33.872 1.00 93.94 204 ARG A C 1
ATOM 1546 O O . ARG A 1 204 ? 30.607 -17.867 35.093 1.00 93.94 204 ARG A O 1
ATOM 1553 N N . LYS A 1 205 ? 31.633 -16.993 33.298 1.00 91.44 205 LYS A N 1
ATOM 1554 C CA . LYS A 1 205 ? 32.589 -16.137 34.020 1.00 91.44 205 LYS A CA 1
ATOM 1555 C C . LYS A 1 205 ? 32.099 -14.706 34.268 1.00 91.44 205 LYS A C 1
ATOM 1557 O O . LYS A 1 205 ? 32.883 -13.878 34.729 1.00 91.44 205 LYS A O 1
ATOM 1562 N N . GLY A 1 206 ? 30.834 -14.397 33.989 1.00 91.56 206 GLY A N 1
ATOM 1563 C CA . GLY A 1 206 ? 30.290 -13.048 34.149 1.00 91.56 206 GLY A CA 1
ATOM 1564 C C . GLY A 1 206 ? 30.647 -12.093 33.007 1.00 91.56 206 GLY A C 1
ATOM 1565 O O . GLY A 1 206 ? 30.448 -10.891 33.154 1.00 91.56 206 GLY A O 1
ATOM 1566 N N . GLY A 1 207 ? 31.249 -12.594 31.923 1.00 93.56 207 GLY A N 1
ATOM 1567 C CA . GLY A 1 207 ? 31.750 -11.791 30.809 1.00 93.56 207 GLY A CA 1
ATOM 1568 C C . GLY A 1 207 ? 30.651 -11.266 29.889 1.00 93.56 207 GLY A C 1
ATOM 1569 O O . GLY A 1 207 ? 29.505 -11.694 29.976 1.00 93.56 207 GLY A O 1
ATOM 1570 N N . VAL A 1 208 ? 31.006 -10.344 28.998 1.00 94.50 208 VAL A N 1
ATOM 1571 C CA . VAL A 1 208 ? 30.063 -9.703 28.068 1.00 94.50 208 VAL A CA 1
ATOM 1572 C C . VAL A 1 208 ? 30.623 -9.722 26.648 1.00 94.50 208 VAL A C 1
ATOM 1574 O O . VAL A 1 208 ? 31.820 -9.510 26.450 1.00 94.50 208 VAL A O 1
ATOM 1577 N N . ILE A 1 209 ? 29.764 -9.951 25.657 1.00 94.19 209 ILE A N 1
ATOM 1578 C CA . ILE A 1 209 ? 30.088 -9.807 24.235 1.00 94.19 209 ILE A CA 1
ATOM 1579 C C . ILE A 1 209 ? 29.338 -8.617 23.630 1.00 94.19 209 ILE A C 1
ATOM 1581 O O . ILE A 1 209 ? 28.119 -8.520 23.730 1.00 94.19 209 ILE A O 1
ATOM 1585 N N . GLY A 1 210 ? 30.080 -7.703 23.011 1.00 89.25 210 GLY A N 1
ATOM 1586 C CA . GLY A 1 210 ? 29.564 -6.587 22.235 1.00 89.25 210 GLY A CA 1
ATOM 1587 C C . GLY A 1 210 ? 29.404 -6.973 20.767 1.00 89.25 210 GLY A C 1
ATOM 1588 O O . GLY A 1 210 ? 30.380 -7.354 20.125 1.00 89.25 210 GLY A O 1
ATOM 1589 N N . VAL A 1 211 ? 28.191 -6.856 20.227 1.00 83.69 211 VAL A N 1
ATOM 1590 C CA . VAL A 1 211 ? 27.895 -7.142 18.813 1.00 83.69 211 VAL A CA 1
ATOM 1591 C C . VAL A 1 211 ? 28.217 -5.911 17.952 1.00 83.69 211 VAL A C 1
ATOM 1593 O O . VAL A 1 211 ? 27.725 -4.815 18.230 1.00 83.69 211 VA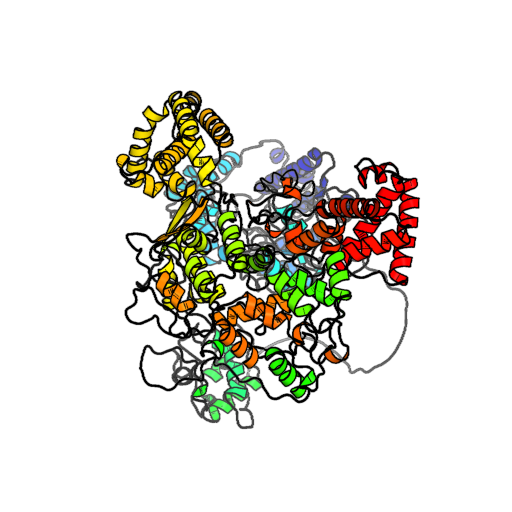L A O 1
ATOM 1596 N N . GLY A 1 212 ? 29.072 -6.077 16.938 1.00 65.44 212 GLY A N 1
ATOM 1597 C CA . GLY A 1 212 ? 29.504 -5.021 16.007 1.00 65.44 212 GLY A CA 1
ATOM 1598 C C . GLY A 1 212 ? 28.497 -4.625 14.924 1.00 65.44 212 GLY A C 1
ATOM 1599 O O . GLY A 1 212 ? 27.403 -5.167 14.849 1.00 65.44 212 GLY A O 1
ATOM 1600 N N . ALA A 1 213 ? 28.845 -3.645 14.084 1.00 58.69 213 ALA A N 1
ATOM 1601 C CA . ALA A 1 213 ? 28.000 -3.205 12.962 1.00 58.69 213 ALA A CA 1
ATOM 1602 C C . ALA A 1 213 ? 28.428 -3.787 11.594 1.00 58.69 213 ALA A C 1
ATOM 1604 O O . ALA A 1 213 ? 27.762 -3.550 10.589 1.00 58.69 213 ALA A O 1
ATOM 1605 N N . TYR A 1 214 ? 29.519 -4.559 11.532 1.00 55.56 214 TYR A N 1
ATOM 1606 C CA . TYR A 1 214 ? 30.064 -5.153 10.303 1.00 55.56 214 TYR A CA 1
ATOM 1607 C C . TYR A 1 214 ? 29.714 -6.642 10.193 1.00 55.56 214 TYR A C 1
ATOM 1609 O O . TYR A 1 214 ? 30.523 -7.489 10.584 1.00 55.56 214 TYR A O 1
ATOM 1617 N N . TYR A 1 215 ? 28.537 -6.984 9.661 1.00 50.50 215 TYR A N 1
ATOM 1618 C CA . TYR A 1 215 ? 28.149 -8.395 9.504 1.00 50.50 215 TYR A CA 1
ATOM 1619 C C . TYR A 1 215 ? 27.606 -8.782 8.125 1.00 50.50 215 TYR A C 1
ATOM 1621 O O . TYR A 1 215 ? 26.760 -9.660 8.019 1.00 50.50 215 TYR A O 1
ATOM 1629 N N . ASP A 1 216 ? 28.215 -8.244 7.066 1.00 46.41 216 ASP A N 1
ATOM 1630 C CA . ASP A 1 216 ? 28.582 -9.099 5.930 1.00 46.41 216 ASP A CA 1
ATOM 1631 C C . ASP A 1 216 ? 30.051 -9.530 6.110 1.00 46.41 216 ASP A C 1
ATOM 1633 O O . ASP A 1 216 ? 30.990 -8.864 5.674 1.00 46.41 216 ASP A O 1
ATOM 1637 N N . GLN A 1 217 ? 30.279 -10.629 6.835 1.00 47.50 217 GLN A N 1
ATOM 1638 C CA . GLN A 1 217 ? 31.627 -11.190 7.012 1.00 47.50 217 GLN A CA 1
ATOM 1639 C C . GLN A 1 217 ? 31.999 -12.216 5.934 1.00 47.50 217 GLN A C 1
ATOM 1641 O O . GLN A 1 217 ? 32.897 -13.032 6.156 1.00 47.50 217 GLN A O 1
ATOM 1646 N N . SER A 1 218 ? 31.408 -12.128 4.738 1.00 43.09 218 SER A N 1
ATOM 1647 C CA . SER A 1 218 ? 32.015 -12.724 3.540 1.00 43.09 218 SER A CA 1
ATOM 1648 C C . SER A 1 218 ? 33.438 -12.182 3.289 1.00 43.09 218 SER A C 1
ATOM 1650 O O . SER A 1 218 ? 34.286 -12.889 2.745 1.00 43.09 218 SER A O 1
ATOM 1652 N N . MET A 1 219 ? 33.759 -10.980 3.796 1.00 42.50 219 MET A N 1
ATOM 1653 C CA . MET A 1 219 ? 35.089 -10.354 3.715 1.00 42.50 219 MET A CA 1
ATOM 1654 C C . MET A 1 219 ? 36.213 -11.051 4.508 1.00 42.50 219 MET A C 1
ATOM 1656 O O . MET A 1 219 ? 37.383 -10.718 4.295 1.00 42.50 219 MET A O 1
ATOM 1660 N N . PHE A 1 220 ? 35.904 -11.972 5.428 1.00 45.50 220 PHE A N 1
ATOM 1661 C CA . PHE A 1 220 ? 36.895 -12.600 6.319 1.00 45.50 220 PHE A CA 1
ATOM 1662 C C . PHE A 1 220 ? 36.978 -14.123 6.164 1.00 45.50 220 PHE A C 1
ATOM 1664 O O . PHE A 1 220 ? 37.331 -14.829 7.113 1.00 45.50 220 PHE A O 1
ATOM 1671 N N . ASP A 1 221 ? 36.714 -14.635 4.956 1.00 44.81 221 ASP A N 1
ATOM 1672 C CA . ASP A 1 221 ? 37.148 -15.984 4.600 1.00 44.81 221 ASP A CA 1
ATOM 1673 C C . ASP A 1 221 ? 38.677 -16.092 4.767 1.00 44.81 221 ASP A C 1
ATOM 1675 O O . ASP A 1 221 ? 39.449 -15.239 4.308 1.00 44.81 221 ASP A O 1
ATOM 1679 N N . ARG A 1 222 ? 39.120 -17.154 5.447 1.00 39.00 222 ARG A N 1
ATOM 1680 C CA . ARG A 1 222 ? 40.515 -17.386 5.857 1.00 39.00 222 ARG A CA 1
ATOM 1681 C C . ARG A 1 222 ? 41.462 -17.401 4.647 1.00 39.00 222 ARG A C 1
ATOM 1683 O O . ARG A 1 222 ? 42.635 -17.063 4.786 1.00 39.00 222 ARG A O 1
ATOM 1690 N N . SER A 1 223 ? 40.954 -17.754 3.462 1.00 40.91 223 SER A N 1
ATOM 1691 C CA . SER A 1 223 ? 41.712 -17.768 2.205 1.00 40.91 223 SER A CA 1
ATOM 1692 C C . SER A 1 223 ? 41.919 -16.370 1.589 1.00 40.91 223 SER A C 1
ATOM 1694 O O . SER A 1 223 ? 43.009 -16.068 1.101 1.00 40.91 223 SER A O 1
ATOM 1696 N N . ALA A 1 224 ? 40.917 -15.488 1.672 1.00 41.72 224 ALA A N 1
ATOM 1697 C CA . ALA A 1 224 ? 40.909 -14.174 1.025 1.00 41.72 224 ALA A CA 1
ATOM 1698 C C . ALA A 1 224 ? 41.536 -13.069 1.894 1.00 41.72 224 ALA A C 1
ATOM 1700 O O . ALA A 1 224 ? 42.315 -12.252 1.395 1.00 41.72 224 ALA A O 1
ATOM 1701 N N . ALA A 1 225 ? 41.261 -13.070 3.204 1.00 42.03 225 ALA A N 1
ATOM 1702 C CA . ALA A 1 225 ? 41.775 -12.056 4.127 1.00 42.03 225 ALA A CA 1
ATOM 1703 C C . ALA A 1 225 ? 43.302 -12.143 4.290 1.00 42.03 225 ALA A C 1
ATOM 1705 O O . ALA A 1 225 ? 43.984 -11.122 4.256 1.00 42.03 225 ALA A O 1
ATOM 1706 N N . THR A 1 226 ? 43.853 -13.357 4.385 1.00 44.19 226 THR A N 1
ATOM 1707 C CA . THR A 1 226 ? 45.301 -13.577 4.546 1.00 44.19 226 THR A CA 1
ATOM 1708 C C . THR A 1 226 ? 46.090 -13.056 3.339 1.00 44.19 226 THR A C 1
ATOM 1710 O O . THR A 1 226 ? 47.137 -12.439 3.506 1.00 44.19 226 THR A O 1
ATOM 1713 N N . GLY A 1 227 ? 45.556 -13.228 2.121 1.00 49.28 227 GLY A N 1
ATOM 1714 C CA . GLY A 1 227 ? 46.161 -12.695 0.898 1.00 49.28 227 GLY A CA 1
ATOM 1715 C C . GLY A 1 227 ? 46.030 -11.175 0.759 1.00 49.28 227 GLY A C 1
ATOM 1716 O O . GLY A 1 227 ? 46.974 -10.532 0.310 1.00 49.28 227 GLY A O 1
ATOM 1717 N N . TYR A 1 228 ? 44.889 -10.597 1.149 1.00 49.88 228 TYR A N 1
ATOM 1718 C CA . TYR A 1 228 ? 44.677 -9.145 1.139 1.00 49.88 228 TYR A CA 1
ATOM 1719 C C . TYR A 1 228 ? 45.623 -8.435 2.117 1.00 49.88 228 TYR A C 1
ATOM 1721 O O . TYR A 1 228 ? 46.382 -7.564 1.698 1.00 49.88 228 TYR A O 1
ATOM 1729 N N . TYR A 1 229 ? 45.657 -8.862 3.387 1.00 48.41 229 TYR A N 1
ATOM 1730 C CA . TYR A 1 229 ? 46.542 -8.257 4.383 1.00 48.41 229 TYR A CA 1
ATOM 1731 C C . TYR A 1 229 ? 48.018 -8.441 4.009 1.00 48.41 229 TYR A C 1
ATOM 1733 O O . TYR A 1 229 ? 48.754 -7.464 4.052 1.00 48.41 229 TYR A O 1
ATOM 1741 N N . ASP A 1 230 ? 48.462 -9.619 3.547 1.00 53.94 230 ASP A N 1
ATOM 1742 C CA . ASP A 1 230 ? 49.862 -9.806 3.119 1.00 53.94 230 ASP A CA 1
ATOM 1743 C C . ASP A 1 230 ? 50.258 -8.862 1.963 1.00 53.94 230 ASP A C 1
ATOM 1745 O O . ASP A 1 230 ? 51.357 -8.305 1.960 1.00 53.94 230 ASP A O 1
ATOM 1749 N N . ARG A 1 231 ? 49.355 -8.595 1.006 1.00 62.72 231 ARG A N 1
ATOM 1750 C CA . ARG A 1 231 ? 49.598 -7.627 -0.080 1.00 62.72 231 ARG A CA 1
ATOM 1751 C C . ARG A 1 231 ? 49.657 -6.186 0.425 1.00 62.72 231 ARG A C 1
ATOM 1753 O O . ARG A 1 231 ? 50.617 -5.486 0.103 1.00 62.72 231 ARG A O 1
ATOM 1760 N N . THR A 1 232 ? 48.686 -5.757 1.231 1.00 55.66 232 THR A N 1
ATOM 1761 C CA . THR A 1 232 ? 48.648 -4.400 1.804 1.00 55.66 232 THR A CA 1
ATOM 1762 C C . THR A 1 232 ? 49.877 -4.133 2.673 1.00 55.66 232 THR A C 1
ATOM 1764 O O . THR A 1 232 ? 50.515 -3.095 2.536 1.00 55.66 232 THR A O 1
ATOM 1767 N N . ILE A 1 233 ? 50.296 -5.113 3.476 1.00 54.75 233 ILE A N 1
ATOM 1768 C CA . ILE A 1 233 ? 51.480 -5.022 4.340 1.00 54.75 233 ILE A CA 1
ATOM 1769 C C . ILE A 1 233 ? 52.765 -4.856 3.518 1.00 54.75 233 ILE A C 1
ATOM 1771 O O . ILE A 1 233 ? 53.651 -4.087 3.892 1.00 54.75 233 ILE A O 1
ATOM 1775 N N . ARG A 1 234 ? 52.892 -5.555 2.383 1.00 59.66 234 ARG A N 1
ATOM 1776 C CA . ARG A 1 234 ? 54.053 -5.405 1.489 1.00 59.66 234 ARG A CA 1
ATOM 1777 C C . ARG A 1 234 ? 54.111 -4.010 0.865 1.00 59.66 234 ARG A C 1
ATOM 1779 O O . ARG A 1 234 ? 55.201 -3.447 0.787 1.00 59.66 234 ARG A O 1
ATOM 1786 N N . VAL A 1 235 ? 52.965 -3.455 0.470 1.00 61.94 235 VAL A N 1
ATOM 1787 C CA . VAL A 1 235 ? 52.850 -2.089 -0.072 1.00 61.94 235 VAL A CA 1
ATOM 1788 C C . VAL A 1 235 ? 53.188 -1.044 0.987 1.00 61.94 235 VAL A C 1
ATOM 1790 O O . VAL A 1 235 ? 54.015 -0.167 0.739 1.00 61.94 235 VAL A O 1
ATOM 1793 N N . GLU A 1 236 ? 52.617 -1.168 2.186 1.00 56.78 236 GLU A N 1
ATOM 1794 C CA . GLU A 1 236 ? 52.932 -0.302 3.323 1.00 56.78 236 GLU A CA 1
ATOM 1795 C C . GLU A 1 236 ? 54.425 -0.336 3.649 1.00 56.78 236 GLU A C 1
ATOM 1797 O O . GLU A 1 236 ? 55.032 0.717 3.827 1.00 56.78 236 GLU A O 1
ATOM 1802 N N . ARG A 1 237 ? 55.049 -1.523 3.628 1.00 58.66 237 ARG A N 1
ATOM 1803 C CA . ARG A 1 237 ? 56.496 -1.679 3.824 1.00 58.66 237 ARG A CA 1
ATOM 1804 C C . ARG A 1 237 ? 57.303 -0.953 2.746 1.00 58.66 237 ARG A C 1
ATOM 1806 O O . ARG A 1 237 ? 58.209 -0.194 3.071 1.00 58.66 237 ARG A O 1
ATOM 1813 N N . TYR A 1 238 ? 56.952 -1.144 1.477 1.00 66.12 238 TYR A N 1
ATOM 1814 C CA . TYR A 1 238 ? 57.640 -0.513 0.347 1.00 66.12 238 TYR A CA 1
ATOM 1815 C C . TYR A 1 238 ? 57.549 1.020 0.369 1.00 66.12 238 TYR A C 1
ATOM 1817 O O . TYR A 1 238 ? 58.509 1.704 -0.001 1.00 66.12 238 TYR A O 1
ATOM 1825 N N . LEU A 1 239 ? 56.405 1.561 0.803 1.00 60.62 239 LEU A N 1
ATOM 1826 C CA . LEU A 1 239 ? 56.186 2.999 0.947 1.00 60.62 239 LEU A CA 1
ATOM 1827 C C . LEU A 1 239 ? 56.842 3.564 2.211 1.00 60.62 239 LEU A C 1
ATOM 1829 O O . LEU A 1 239 ? 57.361 4.678 2.155 1.00 60.62 239 LEU A O 1
ATOM 1833 N N . ALA A 1 240 ? 56.862 2.814 3.315 1.00 57.69 240 ALA A N 1
ATOM 1834 C CA . ALA A 1 240 ? 57.524 3.201 4.562 1.00 57.69 240 ALA A CA 1
ATOM 1835 C C . ALA A 1 240 ? 59.052 3.255 4.411 1.00 57.69 240 ALA A C 1
ATOM 1837 O O . ALA A 1 240 ? 59.682 4.187 4.896 1.00 57.69 240 ALA A O 1
ATOM 1838 N N . GLU A 1 241 ? 59.648 2.326 3.656 1.00 59.19 241 GLU A N 1
ATOM 1839 C CA . GLU A 1 241 ? 61.083 2.340 3.315 1.00 59.19 241 GLU A CA 1
ATOM 1840 C C . GLU A 1 241 ? 61.499 3.594 2.518 1.00 59.19 241 GLU A C 1
ATOM 1842 O O . GLU A 1 241 ? 62.674 3.955 2.496 1.00 59.19 241 GLU A O 1
ATOM 1847 N N . ARG A 1 242 ? 60.541 4.272 1.870 1.00 60.97 242 ARG A N 1
ATOM 1848 C CA . ARG A 1 242 ? 60.763 5.450 1.013 1.00 60.97 242 ARG A CA 1
ATOM 1849 C C . ARG A 1 242 ? 60.186 6.752 1.570 1.00 60.97 242 ARG A C 1
ATOM 1851 O O . ARG A 1 242 ? 60.421 7.810 0.991 1.00 60.97 242 ARG A O 1
ATOM 1858 N N . ASN A 1 243 ? 59.450 6.698 2.678 1.00 50.56 243 ASN A N 1
ATOM 1859 C CA . ASN A 1 243 ? 58.892 7.863 3.357 1.00 50.56 243 ASN A CA 1
ATOM 1860 C C . ASN A 1 243 ? 59.234 7.780 4.848 1.00 50.56 243 ASN A C 1
ATOM 1862 O O . ASN A 1 243 ? 58.605 7.040 5.597 1.00 50.56 243 ASN A O 1
ATOM 1866 N N . SER A 1 244 ? 60.217 8.571 5.281 1.00 41.97 244 SER A N 1
ATOM 1867 C CA . SER A 1 244 ? 60.720 8.593 6.663 1.00 41.97 244 SER A CA 1
ATOM 1868 C C . SER A 1 244 ? 59.818 9.336 7.661 1.00 41.97 244 SER A C 1
ATOM 1870 O O . SER A 1 244 ? 60.060 9.272 8.864 1.00 41.97 244 SER A O 1
ATOM 1872 N N . ASP A 1 245 ? 58.780 10.028 7.180 1.00 45.25 245 ASP A N 1
ATOM 1873 C CA . ASP A 1 245 ? 57.810 10.777 7.985 1.00 45.25 245 ASP A CA 1
ATOM 1874 C C . ASP A 1 245 ? 56.458 10.023 8.036 1.00 45.25 245 ASP A C 1
ATOM 1876 O O . ASP A 1 245 ? 55.834 9.831 6.984 1.00 45.25 245 ASP A O 1
ATOM 1880 N N . PRO A 1 246 ? 55.959 9.629 9.227 1.00 40.97 246 PRO A N 1
ATOM 1881 C CA . PRO A 1 246 ? 54.702 8.895 9.375 1.00 40.97 246 PRO A CA 1
ATOM 1882 C C . PRO A 1 246 ? 53.468 9.647 8.852 1.00 40.97 246 PRO A C 1
ATOM 1884 O O . PRO A 1 246 ? 52.510 9.011 8.411 1.00 40.97 246 PRO A O 1
ATOM 1887 N N . PHE A 1 247 ? 53.469 10.985 8.867 1.00 41.06 247 PHE A N 1
ATOM 1888 C CA . PHE A 1 247 ? 52.360 11.780 8.331 1.00 41.06 247 PHE A CA 1
ATOM 1889 C C . PHE A 1 247 ? 52.378 11.812 6.802 1.00 41.06 247 PHE A C 1
ATOM 1891 O O . PHE A 1 247 ? 51.320 11.741 6.175 1.00 41.06 247 PHE A O 1
ATOM 1898 N N . ARG A 1 248 ? 53.569 11.825 6.190 1.00 46.72 248 ARG A N 1
ATOM 1899 C CA . ARG A 1 248 ? 53.723 11.671 4.735 1.00 46.72 248 ARG A CA 1
ATOM 1900 C C . ARG A 1 248 ? 53.457 10.247 4.273 1.00 46.72 248 ARG A C 1
ATOM 1902 O O . ARG A 1 248 ? 52.912 10.084 3.193 1.00 46.72 248 ARG A O 1
ATOM 1909 N N . LEU A 1 249 ? 53.770 9.235 5.081 1.00 47.50 249 LEU A N 1
ATOM 1910 C CA . LEU A 1 249 ? 53.396 7.847 4.808 1.00 47.50 249 LEU A CA 1
ATOM 1911 C C . LEU A 1 249 ? 51.873 7.667 4.853 1.00 47.50 249 LEU A C 1
ATOM 1913 O O . LEU A 1 249 ? 51.305 7.093 3.933 1.00 47.50 249 LEU A O 1
ATOM 1917 N N . ALA A 1 250 ? 51.197 8.210 5.869 1.00 45.03 250 ALA A N 1
ATOM 1918 C CA . ALA A 1 250 ? 49.737 8.169 5.955 1.00 45.03 250 ALA A CA 1
ATOM 1919 C C . ALA A 1 250 ? 49.052 8.941 4.812 1.00 45.03 250 ALA A C 1
ATOM 1921 O O . ALA A 1 250 ? 47.996 8.520 4.344 1.00 45.03 250 ALA A O 1
ATOM 1922 N N . ALA A 1 251 ? 49.646 10.047 4.351 1.00 51.06 251 ALA A N 1
ATOM 1923 C CA . ALA A 1 251 ? 49.193 10.763 3.159 1.00 51.06 251 ALA A CA 1
ATOM 1924 C C . ALA A 1 251 ? 49.471 9.964 1.872 1.00 51.06 251 ALA A C 1
ATOM 1926 O O . ALA A 1 251 ? 48.572 9.802 1.055 1.00 51.06 251 ALA A O 1
ATOM 1927 N N . ALA A 1 252 ? 50.664 9.381 1.731 1.00 53.84 252 ALA A N 1
ATOM 1928 C CA . ALA A 1 252 ? 51.058 8.572 0.579 1.00 53.84 252 ALA A CA 1
ATOM 1929 C C . ALA A 1 252 ? 50.240 7.278 0.448 1.00 53.84 252 ALA A C 1
ATOM 1931 O O . ALA A 1 252 ? 49.918 6.877 -0.663 1.00 53.84 252 ALA A O 1
ATOM 1932 N N . LEU A 1 253 ? 49.853 6.652 1.564 1.00 48.84 253 LEU A N 1
ATOM 1933 C CA . LEU A 1 253 ? 48.953 5.493 1.587 1.00 48.84 253 LEU A CA 1
ATOM 1934 C C . LEU A 1 253 ? 47.526 5.838 1.141 1.00 48.84 253 LEU A C 1
ATOM 1936 O O . LEU A 1 253 ? 46.797 4.954 0.701 1.00 48.84 253 LEU A O 1
ATOM 1940 N N . ARG A 1 254 ? 47.138 7.116 1.238 1.00 50.16 254 ARG A N 1
ATOM 1941 C CA . ARG A 1 254 ? 45.845 7.644 0.778 1.00 50.16 254 ARG A CA 1
ATOM 1942 C C . ARG A 1 254 ? 45.905 8.230 -0.636 1.00 50.16 254 ARG A C 1
ATOM 1944 O O . ARG A 1 254 ? 44.862 8.610 -1.155 1.00 50.16 254 ARG A O 1
ATOM 1951 N N . GLU A 1 255 ? 47.090 8.315 -1.247 1.00 60.97 255 GLU A N 1
ATOM 1952 C CA . GLU A 1 255 ? 47.288 8.767 -2.628 1.00 60.97 255 GLU A CA 1
ATOM 1953 C C . GLU A 1 255 ? 47.272 7.556 -3.580 1.00 60.97 255 GLU A C 1
ATOM 1955 O O . GLU A 1 255 ? 48.240 6.787 -3.605 1.00 60.97 255 GLU A O 1
ATOM 1960 N N . PRO A 1 256 ? 46.218 7.378 -4.404 1.00 58.41 256 PRO A N 1
ATOM 1961 C CA . PRO A 1 256 ? 46.048 6.178 -5.230 1.00 58.41 256 PRO A CA 1
ATOM 1962 C C . PRO A 1 256 ? 47.238 5.899 -6.158 1.00 58.41 256 PRO A C 1
ATOM 1964 O O . PRO A 1 256 ? 47.691 4.762 -6.262 1.00 58.41 256 PRO A O 1
ATOM 1967 N N . ALA A 1 257 ? 47.813 6.953 -6.747 1.00 64.25 257 ALA A N 1
ATOM 1968 C CA . ALA A 1 257 ? 48.938 6.852 -7.675 1.00 64.25 257 ALA A CA 1
ATOM 1969 C C . ALA A 1 257 ? 50.213 6.268 -7.033 1.00 64.25 257 ALA A C 1
ATOM 1971 O O . ALA A 1 257 ? 50.940 5.508 -7.670 1.00 64.25 257 ALA A O 1
ATOM 1972 N N . ARG A 1 258 ? 50.482 6.581 -5.757 1.00 63.38 258 ARG A N 1
ATOM 1973 C CA . ARG A 1 258 ? 51.667 6.070 -5.044 1.00 63.38 258 ARG A CA 1
ATOM 1974 C C . ARG A 1 258 ? 51.497 4.618 -4.608 1.00 63.38 258 ARG A C 1
ATOM 1976 O O . ARG A 1 258 ? 52.468 3.864 -4.569 1.00 63.38 258 ARG A O 1
ATOM 1983 N N . ASN A 1 259 ? 50.268 4.225 -4.281 1.00 63.22 259 ASN A N 1
ATOM 1984 C CA . ASN A 1 259 ? 49.931 2.847 -3.935 1.00 63.22 259 ASN A CA 1
ATOM 1985 C C . ASN A 1 259 ? 50.063 1.926 -5.168 1.00 63.22 259 ASN A C 1
ATOM 1987 O O . ASN A 1 259 ? 50.663 0.852 -5.088 1.00 63.22 259 ASN A O 1
ATOM 1991 N N . GLU A 1 260 ? 49.615 2.401 -6.332 1.00 69.88 260 GLU A N 1
ATOM 1992 C CA . GLU A 1 260 ? 49.755 1.717 -7.624 1.00 69.88 260 GLU A CA 1
ATOM 1993 C C . GLU A 1 260 ? 51.230 1.546 -8.037 1.00 69.88 260 GLU A C 1
ATOM 1995 O O . GLU A 1 260 ? 51.663 0.447 -8.396 1.00 69.88 260 GLU A O 1
ATOM 2000 N N . GLU A 1 261 ? 52.049 2.593 -7.884 1.00 72.62 261 GLU A N 1
ATOM 2001 C CA . GLU A 1 261 ? 53.493 2.534 -8.145 1.00 72.62 261 GLU A CA 1
ATOM 2002 C C . GLU A 1 261 ? 54.207 1.514 -7.239 1.00 72.62 261 GLU A C 1
ATOM 2004 O O . GLU A 1 261 ? 55.026 0.712 -7.703 1.00 72.62 261 GLU A O 1
ATOM 2009 N N . ALA A 1 262 ? 53.858 1.491 -5.949 1.00 71.69 262 ALA A N 1
ATOM 2010 C CA . ALA A 1 262 ? 54.408 0.544 -4.985 1.00 71.69 262 ALA A CA 1
ATOM 2011 C C . ALA A 1 262 ? 54.043 -0.910 -5.307 1.00 71.69 262 ALA A C 1
ATOM 2013 O O . ALA A 1 262 ? 54.896 -1.797 -5.235 1.00 71.69 262 ALA A O 1
ATOM 2014 N N . ARG A 1 263 ? 52.797 -1.167 -5.717 1.00 72.19 263 ARG A N 1
ATOM 2015 C CA . ARG A 1 263 ? 52.352 -2.499 -6.151 1.00 72.19 263 ARG A CA 1
ATOM 2016 C C . ARG A 1 263 ? 53.096 -2.978 -7.388 1.00 72.19 263 ARG A C 1
ATOM 2018 O O . ARG A 1 263 ? 53.578 -4.113 -7.401 1.00 72.19 263 ARG A O 1
ATOM 2025 N N . LYS A 1 264 ? 53.249 -2.100 -8.383 1.00 77.75 264 LYS A N 1
ATOM 2026 C CA . LYS A 1 264 ? 53.969 -2.397 -9.625 1.00 77.75 264 LYS A CA 1
ATOM 2027 C C . LYS A 1 264 ? 55.430 -2.752 -9.357 1.00 77.75 264 LYS A C 1
ATOM 2029 O O . LYS A 1 264 ? 55.936 -3.726 -9.907 1.00 77.75 264 LYS A O 1
ATOM 2034 N N . ALA A 1 265 ? 56.087 -2.017 -8.463 1.00 74.56 265 ALA A N 1
ATOM 2035 C CA . ALA A 1 265 ? 57.472 -2.279 -8.083 1.00 74.56 265 ALA A CA 1
ATOM 2036 C C . ALA A 1 265 ? 57.662 -3.566 -7.258 1.00 74.56 265 ALA A C 1
ATOM 2038 O O . ALA A 1 265 ? 58.730 -4.173 -7.300 1.00 74.56 265 ALA A O 1
ATOM 2039 N N . LEU A 1 266 ? 56.632 -4.004 -6.529 1.00 73.31 266 LEU A N 1
ATOM 2040 C CA . LEU A 1 266 ? 56.626 -5.258 -5.769 1.00 73.31 266 LEU A CA 1
ATOM 2041 C C . LEU A 1 266 ? 56.151 -6.474 -6.583 1.00 73.31 266 LEU A C 1
ATOM 2043 O O . LEU A 1 266 ? 56.114 -7.580 -6.041 1.00 73.31 266 LEU A O 1
ATOM 2047 N N . GLY A 1 267 ? 55.760 -6.286 -7.849 1.00 70.88 267 GLY A N 1
ATOM 2048 C CA . GLY A 1 267 ? 55.193 -7.346 -8.688 1.00 70.88 267 GLY A CA 1
ATOM 2049 C C . GLY A 1 267 ? 53.853 -7.883 -8.172 1.00 70.88 267 GLY A C 1
ATOM 2050 O O . GLY A 1 267 ? 53.537 -9.053 -8.384 1.00 70.88 267 GLY A O 1
ATOM 2051 N N . LEU A 1 268 ? 53.083 -7.062 -7.450 1.00 70.00 268 LEU A N 1
ATOM 2052 C CA . LEU A 1 268 ? 51.766 -7.438 -6.940 1.00 70.00 268 LEU A CA 1
ATOM 2053 C C . LEU A 1 268 ? 50.695 -7.212 -8.025 1.00 70.00 268 LEU A C 1
ATOM 2055 O O . LEU A 1 268 ? 50.769 -6.211 -8.738 1.00 70.00 268 LEU A O 1
ATOM 2059 N N . PRO A 1 269 ? 49.699 -8.108 -8.167 1.00 61.16 269 PRO A N 1
ATOM 2060 C CA . PRO A 1 269 ? 48.616 -7.930 -9.132 1.00 61.16 269 PRO A CA 1
ATOM 2061 C C . PRO A 1 269 ? 47.741 -6.715 -8.786 1.00 61.16 269 PRO A C 1
ATOM 2063 O O . PRO A 1 269 ? 47.620 -6.339 -7.616 1.00 61.16 269 PRO A O 1
ATOM 2066 N N . GLU A 1 270 ? 47.102 -6.140 -9.809 1.00 57.69 270 GLU A N 1
ATOM 2067 C CA . GLU A 1 270 ? 46.088 -5.089 -9.656 1.00 57.69 270 GLU A CA 1
ATOM 2068 C C . GLU A 1 270 ? 44.998 -5.520 -8.654 1.00 57.69 270 GLU A C 1
ATOM 2070 O O . GLU A 1 270 ? 44.513 -6.657 -8.743 1.00 57.69 270 GLU A O 1
ATOM 2075 N N . PRO A 1 271 ? 44.601 -4.659 -7.694 1.00 54.16 271 PRO A N 1
ATOM 2076 C CA . PRO A 1 271 ? 43.547 -4.998 -6.750 1.00 54.16 271 PRO A CA 1
ATOM 2077 C C . PRO A 1 271 ? 42.242 -5.247 -7.505 1.00 54.16 271 PRO A C 1
ATOM 2079 O O . PRO A 1 271 ? 41.818 -4.445 -8.345 1.00 54.16 271 PRO A O 1
ATOM 2082 N N . ARG A 1 272 ? 41.600 -6.373 -7.183 1.00 51.16 272 ARG A N 1
ATOM 2083 C CA . ARG A 1 272 ? 40.276 -6.719 -7.705 1.00 51.16 272 ARG A CA 1
ATOM 2084 C C . ARG A 1 272 ? 39.252 -5.639 -7.296 1.00 51.16 272 ARG A C 1
ATOM 2086 O O . ARG A 1 272 ? 39.487 -4.926 -6.318 1.00 51.16 272 ARG A O 1
ATOM 2093 N N . PRO A 1 273 ? 38.125 -5.481 -8.011 1.00 44.34 273 PRO A N 1
ATOM 2094 C CA . PRO A 1 273 ? 37.126 -4.454 -7.696 1.00 44.34 273 PRO A CA 1
ATOM 2095 C C . PRO A 1 273 ? 36.641 -4.474 -6.233 1.00 44.34 273 PRO A C 1
ATOM 2097 O O . PRO A 1 273 ? 36.471 -3.417 -5.635 1.00 44.34 273 PRO A O 1
ATOM 2100 N N . ASP A 1 274 ? 36.526 -5.659 -5.629 1.00 44.09 274 ASP A N 1
ATOM 2101 C CA . ASP A 1 274 ? 36.204 -5.886 -4.211 1.00 44.09 274 ASP A CA 1
ATOM 2102 C C . ASP A 1 274 ? 37.309 -5.429 -3.238 1.00 44.09 274 ASP A C 1
ATOM 2104 O O . ASP A 1 274 ? 37.040 -5.114 -2.081 1.00 44.09 274 ASP A O 1
ATOM 2108 N N . GLU A 1 275 ? 38.559 -5.345 -3.699 1.00 44.03 275 GLU A N 1
ATOM 2109 C CA . GLU A 1 275 ? 39.709 -4.879 -2.915 1.00 44.03 275 GLU A CA 1
ATOM 2110 C C . GLU A 1 275 ? 39.898 -3.352 -3.019 1.00 44.03 275 GLU A C 1
ATOM 2112 O O . GLU A 1 275 ? 40.312 -2.724 -2.044 1.00 44.03 275 GLU A O 1
ATOM 2117 N N . ARG A 1 276 ? 39.527 -2.730 -4.152 1.00 44.00 276 ARG A N 1
ATOM 2118 C CA . ARG A 1 276 ? 39.578 -1.262 -4.358 1.00 44.00 276 ARG A CA 1
ATOM 2119 C C . ARG A 1 276 ? 38.621 -0.491 -3.440 1.00 44.00 276 ARG A C 1
ATOM 2121 O O . ARG A 1 276 ? 38.926 0.632 -3.043 1.00 44.00 276 ARG A O 1
ATOM 2128 N N . VAL A 1 277 ? 37.525 -1.130 -3.035 1.00 41.81 277 VAL A N 1
ATOM 2129 C CA . VAL A 1 277 ? 36.554 -0.640 -2.040 1.00 41.81 277 VAL A CA 1
ATOM 2130 C C . VAL A 1 277 ? 37.192 -0.327 -0.677 1.00 41.81 277 VAL A C 1
ATOM 2132 O O . VAL A 1 277 ? 36.720 0.555 0.039 1.00 41.81 277 VAL A O 1
ATOM 2135 N N . LYS A 1 278 ? 38.277 -1.019 -0.304 1.00 41.75 278 LYS A N 1
ATOM 2136 C CA . LYS A 1 278 ? 38.972 -0.782 0.972 1.00 41.75 278 LYS A CA 1
ATOM 2137 C C . LYS A 1 278 ? 40.041 0.313 0.899 1.00 41.75 278 LYS A C 1
ATOM 2139 O O . LYS A 1 278 ? 40.362 0.891 1.933 1.00 41.75 278 LYS A O 1
ATOM 2144 N N . GLU A 1 279 ? 40.585 0.611 -0.283 1.00 37.91 279 GLU A N 1
ATOM 2145 C CA . GLU A 1 279 ? 41.662 1.605 -0.456 1.00 37.91 279 GLU A CA 1
ATOM 2146 C C . GLU A 1 279 ? 41.138 3.016 -0.774 1.00 37.91 279 GLU A C 1
ATOM 2148 O O . GLU A 1 279 ? 41.743 4.004 -0.360 1.00 37.91 279 GLU A O 1
ATOM 2153 N N . GLY A 1 280 ? 39.975 3.136 -1.419 1.00 33.56 280 GLY A N 1
ATOM 2154 C CA . GLY A 1 280 ? 39.220 4.386 -1.498 1.00 33.56 280 GLY A CA 1
ATOM 2155 C C . GLY A 1 280 ? 38.020 4.309 -0.564 1.00 33.56 280 GLY A C 1
ATOM 2156 O O . GLY A 1 280 ? 37.096 3.567 -0.860 1.00 33.56 280 GLY A O 1
ATOM 2157 N N . GLY A 1 281 ? 38.019 5.053 0.549 1.00 34.00 281 GLY A N 1
ATOM 2158 C CA . GLY A 1 281 ? 36.982 5.041 1.602 1.00 34.00 281 GLY A CA 1
ATOM 2159 C C . GLY A 1 281 ? 35.563 5.485 1.193 1.00 34.00 281 GLY A C 1
ATOM 2160 O O . GLY A 1 281 ? 34.880 6.175 1.948 1.00 34.00 281 GLY A O 1
ATOM 2161 N N . SER A 1 282 ? 35.103 5.106 0.007 1.00 32.50 282 SER A N 1
ATOM 2162 C CA . SER A 1 282 ? 33.815 5.422 -0.585 1.00 32.50 282 SER A CA 1
ATOM 2163 C C . SER A 1 282 ? 33.407 4.301 -1.546 1.00 32.50 282 SER A C 1
ATOM 2165 O O . SER A 1 282 ? 33.556 4.468 -2.749 1.00 32.50 282 SER A O 1
ATOM 2167 N N . GLN A 1 283 ? 32.953 3.159 -1.017 1.00 32.84 283 GLN A N 1
ATOM 2168 C CA . GLN A 1 283 ? 31.964 2.244 -1.626 1.00 32.84 283 GLN A CA 1
ATOM 2169 C C . GLN A 1 283 ? 31.906 0.924 -0.840 1.00 32.84 283 GLN A C 1
ATOM 2171 O O . GLN A 1 283 ? 32.171 -0.139 -1.379 1.00 32.84 283 GLN A O 1
ATOM 2176 N N . ILE A 1 284 ? 31.534 0.956 0.446 1.00 33.59 284 ILE A N 1
ATOM 2177 C CA . ILE A 1 284 ? 30.955 -0.265 1.027 1.00 33.59 284 ILE A CA 1
ATOM 2178 C C . ILE A 1 284 ? 29.570 -0.396 0.387 1.00 33.59 284 ILE A C 1
ATOM 2180 O O . ILE A 1 284 ? 28.686 0.418 0.650 1.00 33.59 284 ILE A O 1
ATOM 2184 N N . THR A 1 285 ? 29.449 -1.347 -0.536 1.00 33.56 285 THR A N 1
ATOM 2185 C CA . THR A 1 285 ? 28.190 -1.862 -1.077 1.00 33.56 285 THR A CA 1
ATOM 2186 C C . THR A 1 285 ? 27.333 -2.377 0.068 1.00 33.56 285 THR A C 1
ATOM 2188 O O . THR A 1 285 ? 27.835 -3.157 0.871 1.00 33.56 285 THR A O 1
ATOM 2191 N N . GLU A 1 286 ? 26.077 -1.931 0.101 1.00 37.94 286 GLU A N 1
ATOM 2192 C CA . GLU A 1 286 ? 25.031 -2.300 1.061 1.00 37.94 286 GLU A CA 1
ATOM 2193 C C . GLU A 1 286 ? 25.388 -2.000 2.529 1.00 37.94 286 GLU A C 1
ATOM 2195 O O . GLU A 1 286 ? 26.326 -2.527 3.122 1.00 37.94 286 GLU A O 1
ATOM 2200 N N . VAL A 1 287 ? 24.605 -1.111 3.149 1.00 38.25 287 VAL A N 1
ATOM 2201 C CA . VAL A 1 287 ? 24.547 -1.012 4.611 1.00 38.25 287 VAL A CA 1
ATOM 2202 C C . VAL A 1 287 ? 24.357 -2.434 5.126 1.00 38.25 287 VAL A C 1
ATOM 2204 O O . VAL A 1 287 ? 23.419 -3.104 4.700 1.00 38.25 287 VAL A O 1
ATOM 2207 N N . SER A 1 288 ? 25.268 -2.895 5.984 1.00 45.38 288 SER A N 1
ATOM 2208 C CA . SER A 1 288 ? 25.145 -4.171 6.675 1.00 45.38 288 SER A CA 1
ATOM 2209 C C . SER A 1 288 ? 23.703 -4.348 7.132 1.00 45.38 288 SER A C 1
ATOM 2211 O O . SER A 1 288 ? 23.175 -3.509 7.865 1.00 45.38 288 SER A O 1
ATOM 2213 N N . ASP A 1 289 ? 23.056 -5.400 6.631 1.00 51.12 289 ASP A N 1
ATOM 2214 C CA . ASP A 1 289 ? 21.665 -5.692 6.937 1.00 51.12 289 ASP A CA 1
ATOM 2215 C C . ASP A 1 289 ? 21.499 -5.655 8.461 1.00 51.12 289 ASP A C 1
ATOM 2217 O O . ASP A 1 289 ? 22.139 -6.420 9.191 1.00 51.12 289 ASP A O 1
ATOM 2221 N N . VAL A 1 290 ? 20.677 -4.724 8.957 1.00 57.16 290 VAL A N 1
ATOM 2222 C CA . VAL A 1 290 ? 20.333 -4.605 10.382 1.00 57.16 290 VAL A CA 1
ATOM 2223 C C . VAL A 1 290 ? 19.897 -5.971 10.915 1.00 57.16 290 VAL A C 1
ATOM 2225 O O . VAL A 1 290 ? 20.203 -6.320 12.057 1.00 57.16 290 VAL A O 1
ATOM 2228 N N . LYS A 1 291 ? 19.287 -6.796 10.057 1.00 63.19 291 LYS A N 1
ATOM 2229 C CA . LYS A 1 291 ? 18.945 -8.183 10.340 1.00 63.19 291 LYS A CA 1
ATOM 2230 C C . LYS A 1 291 ? 20.146 -9.038 10.746 1.00 63.19 291 LYS A C 1
ATOM 2232 O O . LYS A 1 291 ? 20.001 -9.816 11.673 1.00 63.19 291 LYS A O 1
ATOM 2237 N N . GLY A 1 292 ? 21.323 -8.906 10.135 1.00 66.69 292 GLY A N 1
ATOM 2238 C CA . GLY A 1 292 ? 22.505 -9.698 10.506 1.00 66.69 292 GLY A CA 1
ATOM 2239 C C . GLY A 1 292 ? 22.969 -9.406 11.937 1.00 66.69 292 GLY A C 1
ATOM 2240 O O . GLY A 1 292 ? 23.237 -10.319 12.720 1.00 66.69 292 GLY A O 1
ATOM 2241 N N . THR A 1 293 ? 22.977 -8.128 12.321 1.00 71.50 293 THR A N 1
ATOM 2242 C CA . THR A 1 293 ? 23.240 -7.698 13.704 1.00 71.50 293 THR A CA 1
ATOM 2243 C C . THR A 1 293 ? 22.157 -8.211 14.660 1.00 71.50 293 THR A C 1
ATOM 2245 O O . THR A 1 293 ? 22.479 -8.698 15.745 1.00 71.50 293 THR A O 1
ATOM 2248 N N . LEU A 1 294 ? 20.882 -8.159 14.258 1.00 75.12 294 LEU A N 1
ATOM 2249 C CA . LEU A 1 294 ? 19.758 -8.678 15.044 1.00 75.12 294 LEU A CA 1
ATOM 2250 C C . LEU A 1 294 ? 19.796 -10.204 15.199 1.00 75.12 294 LEU A C 1
ATOM 2252 O O . LEU A 1 294 ? 19.539 -10.695 16.293 1.00 75.12 294 LEU A O 1
ATOM 2256 N N . ASP A 1 295 ? 20.175 -10.947 14.160 1.00 80.50 295 ASP A N 1
ATOM 2257 C CA . ASP A 1 295 ? 20.326 -12.403 14.189 1.00 80.50 295 ASP A CA 1
ATOM 2258 C C . ASP A 1 295 ? 21.430 -12.798 15.184 1.00 80.50 295 ASP A C 1
ATOM 2260 O O . ASP A 1 295 ? 21.270 -13.732 15.971 1.00 80.50 295 ASP A O 1
ATOM 2264 N N . HIS A 1 296 ? 22.538 -12.048 15.209 1.00 83.94 296 HIS A N 1
ATOM 2265 C CA . HIS A 1 296 ? 23.584 -12.215 16.216 1.00 83.94 296 HIS A CA 1
ATOM 2266 C C . HIS A 1 296 ? 23.085 -11.902 17.633 1.00 83.94 296 HIS A C 1
ATOM 2268 O O . HIS A 1 296 ? 23.358 -12.684 18.544 1.00 83.94 296 HIS A O 1
ATOM 2274 N N . LEU A 1 297 ? 22.357 -10.798 17.830 1.00 85.06 297 LEU A N 1
ATOM 2275 C CA . LEU A 1 297 ? 21.802 -10.418 19.134 1.00 85.06 297 LEU A CA 1
ATOM 2276 C C . LEU A 1 297 ? 20.796 -11.457 19.650 1.00 85.06 297 LEU A C 1
ATOM 2278 O O . LEU A 1 297 ? 20.948 -11.931 20.773 1.00 85.06 297 LEU A O 1
ATOM 2282 N N . ASP A 1 298 ? 19.819 -11.862 18.836 1.00 83.62 298 ASP A N 1
ATOM 2283 C CA . ASP A 1 298 ? 18.808 -12.864 19.199 1.00 83.62 298 ASP A CA 1
ATOM 2284 C C . ASP A 1 298 ? 19.454 -14.219 19.510 1.00 83.62 298 ASP A C 1
ATOM 2286 O O . ASP A 1 298 ? 19.169 -14.829 20.544 1.00 83.62 298 ASP A O 1
ATOM 2290 N N . TYR A 1 299 ? 20.398 -14.664 18.675 1.00 90.75 299 TYR A N 1
ATOM 2291 C CA . TYR A 1 299 ? 21.124 -15.908 18.918 1.00 90.75 299 TYR A CA 1
ATOM 2292 C C . TYR A 1 299 ? 21.911 -15.873 20.233 1.00 90.75 299 TYR A C 1
ATOM 2294 O O . TYR A 1 299 ? 21.843 -16.817 21.022 1.00 90.75 299 TYR A O 1
ATOM 2302 N N . LEU A 1 300 ? 22.645 -14.787 20.492 1.00 91.44 300 LEU A N 1
ATOM 2303 C CA . LEU A 1 300 ? 23.446 -14.637 21.705 1.00 91.44 300 LEU A CA 1
ATOM 2304 C C . LEU A 1 300 ? 22.568 -14.548 22.955 1.00 91.44 300 LEU A C 1
ATOM 2306 O O . LEU A 1 300 ? 22.843 -15.244 23.929 1.00 91.44 300 LEU A O 1
ATOM 2310 N N . VAL A 1 301 ? 21.475 -13.783 22.919 1.00 90.06 301 VAL A N 1
ATOM 2311 C CA . VAL A 1 301 ? 20.525 -13.692 24.039 1.00 90.06 301 VAL A CA 1
ATOM 2312 C C . VAL A 1 301 ? 19.956 -15.072 24.381 1.00 90.06 301 VAL A C 1
ATOM 2314 O O . VAL A 1 301 ? 19.891 -15.430 25.556 1.00 90.06 301 VAL A O 1
ATOM 2317 N N . ARG A 1 302 ? 19.614 -15.887 23.374 1.00 89.31 302 ARG A N 1
ATOM 2318 C CA . ARG A 1 302 ? 19.135 -17.266 23.584 1.00 89.31 302 ARG A CA 1
ATOM 2319 C C . ARG A 1 302 ? 20.217 -18.205 24.107 1.00 89.31 302 ARG A C 1
ATOM 2321 O O . ARG A 1 302 ? 19.912 -19.104 24.887 1.00 89.31 302 ARG A O 1
ATOM 2328 N N . LEU A 1 303 ? 21.456 -18.042 23.647 1.00 93.81 303 LEU A N 1
ATOM 2329 C CA . LEU A 1 303 ? 22.553 -18.943 23.991 1.00 93.81 303 LEU A CA 1
ATOM 2330 C C . LEU A 1 303 ? 23.112 -18.677 25.391 1.00 93.81 303 LEU A C 1
ATOM 2332 O O . LEU A 1 303 ? 23.417 -19.631 26.108 1.00 93.81 303 LEU A O 1
ATOM 2336 N N . ILE A 1 304 ? 23.309 -17.404 25.741 1.00 94.25 304 ILE A N 1
ATOM 2337 C CA . ILE A 1 304 ? 24.081 -17.006 26.920 1.00 94.25 304 ILE A CA 1
ATOM 2338 C C . ILE A 1 304 ? 23.370 -16.037 27.861 1.00 94.25 304 ILE A C 1
ATOM 2340 O O . ILE A 1 304 ? 23.943 -15.750 28.898 1.00 94.25 304 ILE A O 1
ATOM 2344 N N . GLY A 1 305 ? 22.152 -15.581 27.558 1.00 87.62 305 GLY A N 1
ATOM 2345 C CA . GLY A 1 305 ? 21.412 -14.638 28.404 1.00 87.62 305 GLY A CA 1
ATOM 2346 C C . GLY A 1 305 ? 21.679 -13.173 28.050 1.00 87.62 305 GLY A C 1
ATOM 2347 O O . GLY A 1 305 ? 22.757 -12.804 27.583 1.00 87.62 305 GLY A O 1
ATOM 2348 N N . VAL A 1 306 ? 20.670 -12.321 28.247 1.00 88.25 306 VAL A N 1
ATOM 2349 C CA . VAL A 1 306 ? 20.698 -10.897 27.857 1.00 88.25 306 VAL A CA 1
ATOM 2350 C C . VAL A 1 306 ? 21.727 -10.083 28.648 1.00 88.25 306 VAL A C 1
ATOM 2352 O O . VAL A 1 306 ? 22.308 -9.136 28.132 1.00 88.25 306 VAL A O 1
ATOM 2355 N N . GLU A 1 307 ? 22.011 -10.484 29.881 1.00 87.62 307 GLU A N 1
ATOM 2356 C CA . GLU A 1 307 ? 22.983 -9.871 30.785 1.00 87.62 307 GLU A CA 1
ATOM 2357 C C . GLU A 1 307 ? 24.441 -10.013 30.314 1.00 87.62 307 GLU A C 1
ATOM 2359 O O . GLU A 1 307 ? 25.317 -9.287 30.786 1.00 87.62 307 GLU A O 1
ATOM 2364 N N . HIS A 1 308 ? 24.689 -10.913 29.358 1.00 94.06 308 HIS A N 1
ATOM 2365 C CA . HIS A 1 308 ? 26.000 -11.182 28.773 1.00 94.06 308 HIS A CA 1
ATOM 2366 C C . HIS A 1 308 ? 26.164 -10.596 27.362 1.00 94.06 308 HIS A C 1
ATOM 2368 O O . HIS A 1 308 ? 27.197 -10.809 26.724 1.00 94.06 308 HIS A O 1
ATOM 2374 N N . VAL A 1 309 ? 25.178 -9.839 26.871 1.00 90.44 309 VAL A N 1
ATOM 2375 C CA . VAL A 1 309 ? 25.151 -9.283 25.512 1.00 90.44 309 VAL A CA 1
ATOM 2376 C C . VAL A 1 309 ? 25.099 -7.755 25.562 1.00 90.44 309 VAL A C 1
ATOM 2378 O O . VAL A 1 309 ? 24.311 -7.164 26.295 1.00 90.44 309 VAL A O 1
ATOM 2381 N N . ALA A 1 310 ? 25.945 -7.103 24.767 1.00 85.38 310 ALA A N 1
ATOM 2382 C CA . ALA A 1 310 ? 26.039 -5.651 24.646 1.00 85.38 310 ALA A CA 1
ATOM 2383 C C . ALA A 1 310 ? 26.192 -5.216 23.179 1.00 85.38 310 ALA A C 1
ATOM 2385 O O . ALA A 1 310 ? 26.307 -6.035 22.266 1.00 85.38 310 ALA A O 1
ATOM 2386 N N . LEU A 1 311 ? 26.226 -3.901 22.954 1.00 81.88 311 LEU A N 1
ATOM 2387 C CA . LEU A 1 311 ? 26.565 -3.315 21.659 1.00 81.88 311 LEU A CA 1
ATOM 2388 C C . LEU A 1 311 ? 28.055 -2.975 21.592 1.00 81.88 311 LEU A C 1
ATOM 2390 O O . LEU A 1 311 ? 28.616 -2.396 22.521 1.00 81.88 311 LEU A O 1
ATOM 2394 N N . GLY A 1 312 ? 28.668 -3.310 20.461 1.00 75.88 312 GLY A N 1
ATOM 2395 C CA . GLY A 1 312 ? 30.105 -3.247 20.221 1.00 75.88 312 GLY A CA 1
ATOM 2396 C C . GLY A 1 312 ? 30.434 -2.721 18.834 1.00 75.88 312 GLY A C 1
ATOM 2397 O O . GLY A 1 312 ? 31.151 -3.374 18.093 1.00 75.88 312 GLY A O 1
ATOM 2398 N N . THR A 1 313 ? 29.848 -1.588 18.444 1.00 68.50 313 THR A N 1
ATOM 2399 C CA . THR A 1 313 ? 29.621 -1.200 17.037 1.00 68.50 313 THR A CA 1
ATOM 2400 C C . THR A 1 313 ? 30.857 -1.102 16.132 1.00 68.50 313 THR A C 1
ATOM 2402 O O . THR A 1 313 ? 30.687 -1.201 14.922 1.00 68.50 313 THR A O 1
ATOM 2405 N N . ASP A 1 314 ? 32.064 -0.936 16.686 1.00 70.56 314 ASP A N 1
ATOM 2406 C CA . ASP A 1 314 ? 33.330 -0.800 15.932 1.00 70.56 314 ASP A CA 1
ATOM 2407 C C . ASP A 1 314 ? 33.351 0.400 14.953 1.00 70.56 314 ASP A C 1
ATOM 2409 O O . ASP A 1 314 ? 33.869 0.334 13.842 1.00 70.56 314 ASP A O 1
ATOM 2413 N N . ILE A 1 315 ? 32.713 1.511 15.344 1.00 60.09 315 ILE A N 1
ATOM 2414 C CA . ILE A 1 315 ? 32.575 2.728 14.528 1.00 60.09 315 ILE A CA 1
ATOM 2415 C C . ILE A 1 315 ? 33.527 3.814 15.043 1.00 60.09 315 ILE A C 1
ATOM 2417 O O . ILE A 1 315 ? 33.406 4.248 16.190 1.00 60.09 315 ILE A O 1
ATOM 2421 N N . ASP A 1 316 ? 34.387 4.333 14.163 1.00 53.97 316 ASP A N 1
ATOM 2422 C CA . ASP A 1 316 ? 35.152 5.560 14.404 1.00 53.97 316 ASP A CA 1
ATOM 2423 C C . ASP A 1 316 ? 34.278 6.800 14.160 1.00 53.97 316 ASP A C 1
ATOM 2425 O O . ASP A 1 316 ? 33.532 6.862 13.179 1.00 53.97 316 ASP A O 1
ATOM 2429 N N . MET A 1 317 ? 34.364 7.817 15.032 1.00 37.00 317 MET A N 1
ATOM 2430 C CA . MET A 1 317 ? 33.589 9.069 14.941 1.00 37.00 317 MET A CA 1
ATOM 2431 C C . MET A 1 317 ? 33.937 9.897 13.685 1.00 37.00 317 MET A C 1
ATOM 2433 O O . MET A 1 317 ? 34.609 10.925 13.747 1.00 37.00 317 MET A O 1
ATOM 2437 N N . ARG A 1 318 ? 33.412 9.473 12.534 1.00 33.25 318 ARG A N 1
ATOM 2438 C CA . ARG A 1 318 ? 33.065 10.284 11.361 1.00 33.25 318 ARG A CA 1
ATOM 2439 C C . ARG A 1 318 ? 31.883 9.633 10.644 1.00 33.25 318 ARG A C 1
ATOM 2441 O O . ARG A 1 318 ? 32.066 9.067 9.574 1.00 33.25 318 ARG A O 1
ATOM 2448 N N . ARG A 1 319 ? 30.689 9.702 11.240 1.00 37.38 319 ARG A N 1
ATOM 2449 C CA . ARG A 1 319 ? 29.373 9.640 10.564 1.00 37.38 319 ARG A CA 1
ATOM 2450 C C . ARG A 1 319 ? 28.259 9.830 11.596 1.00 37.38 319 ARG A C 1
ATOM 2452 O O . ARG A 1 319 ? 28.252 9.188 12.641 1.00 37.38 319 ARG A O 1
ATOM 2459 N N . SER A 1 320 ? 27.350 10.753 11.310 1.00 31.62 320 SER A N 1
ATOM 2460 C CA . SER A 1 320 ? 26.241 11.208 12.161 1.00 31.62 320 SER A CA 1
ATOM 2461 C C . SER A 1 320 ? 25.021 10.280 12.168 1.00 31.62 320 SER A C 1
ATOM 2463 O O . SER A 1 320 ? 24.110 10.483 12.965 1.00 31.62 320 SER A O 1
ATOM 2465 N N . ASP A 1 321 ? 24.995 9.256 11.317 1.00 40.38 321 ASP A N 1
ATOM 2466 C CA . ASP A 1 321 ? 23.723 8.679 10.857 1.00 40.38 321 ASP A CA 1
ATOM 2467 C C . ASP A 1 321 ? 23.259 7.464 11.683 1.00 40.38 321 ASP A C 1
ATOM 2469 O O . ASP A 1 321 ? 22.099 7.064 11.625 1.00 40.38 321 ASP A O 1
ATOM 2473 N N . TYR A 1 322 ? 24.129 6.898 12.526 1.00 40.72 322 TYR A N 1
ATOM 2474 C CA . TYR A 1 322 ? 23.817 5.681 13.289 1.00 40.72 322 TYR A CA 1
ATOM 2475 C C . TYR A 1 322 ? 23.133 5.947 14.642 1.00 40.72 322 TYR A C 1
ATOM 2477 O O . TYR A 1 322 ? 22.377 5.116 15.146 1.00 40.72 322 TYR A O 1
ATOM 2485 N N . LEU A 1 323 ? 23.328 7.138 15.220 1.00 38.12 323 LEU A N 1
ATOM 2486 C CA . LEU A 1 323 ? 22.629 7.575 16.440 1.00 38.12 323 LEU A CA 1
ATOM 2487 C C . LEU A 1 323 ? 21.102 7.608 16.243 1.00 38.12 323 LEU A C 1
ATOM 2489 O O . LEU A 1 323 ? 20.354 7.407 17.198 1.00 38.12 323 LEU A O 1
ATOM 2493 N N . SER A 1 324 ? 20.660 7.794 14.999 1.00 38.69 324 SER A N 1
ATOM 2494 C CA . SER A 1 324 ? 19.268 7.733 14.548 1.00 38.69 324 SER A CA 1
ATOM 2495 C C . SER A 1 324 ? 18.717 6.300 14.542 1.00 38.69 324 SER A C 1
ATOM 2497 O O . SER A 1 324 ? 17.581 6.079 14.949 1.00 38.69 324 SER A O 1
ATOM 2499 N N . ILE A 1 325 ? 19.544 5.315 14.170 1.00 36.25 325 ILE A N 1
ATOM 2500 C CA . ILE A 1 325 ? 19.177 3.890 14.078 1.00 36.25 325 ILE A CA 1
ATOM 2501 C C . ILE A 1 325 ? 19.074 3.259 15.474 1.00 36.25 325 ILE A C 1
ATOM 2503 O O . ILE A 1 325 ? 18.112 2.556 15.778 1.00 36.25 325 ILE A O 1
ATOM 2507 N N . VAL A 1 326 ? 20.007 3.585 16.377 1.00 35.47 326 VAL A N 1
ATOM 2508 C CA . VAL A 1 326 ? 19.953 3.116 17.775 1.00 35.47 326 VAL A CA 1
ATOM 2509 C C . VAL A 1 326 ? 18.779 3.749 18.537 1.00 35.47 326 VAL A C 1
ATOM 2511 O O . VAL A 1 326 ? 18.182 3.095 19.393 1.00 35.47 326 VAL A O 1
ATOM 2514 N N . ARG A 1 327 ? 18.397 4.994 18.207 1.00 36.09 327 ARG A N 1
ATOM 2515 C CA . ARG A 1 327 ? 17.203 5.651 18.772 1.00 36.09 327 ARG A CA 1
ATOM 2516 C C . ARG A 1 327 ? 15.892 5.032 18.294 1.00 36.09 327 ARG A C 1
ATOM 2518 O O . ARG A 1 327 ? 14.952 5.003 19.080 1.00 36.09 327 ARG A O 1
ATOM 2525 N N . ALA A 1 328 ? 15.837 4.562 17.049 1.00 34.69 328 ALA A N 1
ATOM 2526 C CA . ALA A 1 328 ? 14.629 3.983 16.470 1.00 34.69 328 ALA A CA 1
ATOM 2527 C C . ALA A 1 328 ? 14.288 2.611 17.077 1.00 34.69 328 ALA A C 1
ATOM 2529 O O . ALA A 1 328 ? 13.122 2.329 17.315 1.00 34.69 328 ALA A O 1
ATOM 2530 N N . TYR A 1 329 ? 15.286 1.778 17.396 1.00 37.28 329 TYR A N 1
ATOM 2531 C CA . TYR A 1 329 ? 15.012 0.369 17.709 1.00 37.28 329 TYR A CA 1
ATOM 2532 C C . TYR A 1 329 ? 14.879 0.035 19.209 1.00 37.28 329 TYR A C 1
ATOM 2534 O O . TYR A 1 329 ? 14.141 -0.878 19.575 1.00 37.28 329 TYR A O 1
ATOM 2542 N N . TYR A 1 330 ? 15.529 0.780 20.115 1.00 35.28 330 TYR A N 1
ATOM 2543 C CA . TYR A 1 330 ? 15.459 0.492 21.565 1.00 35.28 330 TYR A CA 1
ATOM 2544 C C . TYR A 1 330 ? 14.138 0.901 22.236 1.00 35.28 330 TYR A C 1
ATOM 2546 O O . TYR A 1 330 ? 13.908 0.545 23.391 1.00 35.28 330 TYR A O 1
ATOM 2554 N N . ILE A 1 331 ? 13.272 1.632 21.531 1.00 36.28 331 ILE A N 1
ATOM 2555 C CA . ILE A 1 331 ? 11.952 2.034 22.034 1.00 36.28 331 ILE A CA 1
ATOM 2556 C C . ILE A 1 331 ? 10.885 0.961 21.750 1.00 36.28 331 ILE A C 1
ATOM 2558 O O . ILE A 1 331 ? 9.854 0.958 22.418 1.00 36.28 331 ILE A O 1
ATOM 2562 N N . GLU A 1 332 ? 11.126 0.003 20.844 1.00 30.36 332 GLU A N 1
ATOM 2563 C CA . GLU A 1 332 ? 10.014 -0.780 20.290 1.00 30.36 332 GLU A CA 1
ATOM 2564 C C . GLU A 1 332 ? 9.857 -2.236 20.769 1.00 30.36 332 GLU A C 1
ATOM 2566 O O . GLU A 1 332 ? 8.760 -2.752 20.595 1.00 30.36 332 GLU A O 1
ATOM 2571 N N . ASN A 1 333 ? 10.829 -2.923 21.409 1.00 28.80 333 ASN A N 1
ATOM 2572 C CA . ASN A 1 333 ? 10.711 -4.401 21.522 1.00 28.80 333 ASN A CA 1
ATOM 2573 C C . ASN A 1 333 ? 11.186 -5.159 22.794 1.00 28.80 333 ASN A C 1
ATOM 2575 O O . ASN A 1 333 ? 11.517 -6.334 22.677 1.00 28.80 333 ASN A O 1
ATOM 2579 N N . ILE A 1 334 ? 11.136 -4.602 24.019 1.00 28.45 334 ILE A N 1
ATOM 2580 C CA . ILE A 1 334 ? 11.077 -5.418 25.269 1.00 28.45 334 ILE A CA 1
ATOM 2581 C C . ILE A 1 334 ? 10.215 -4.692 26.323 1.00 28.45 334 ILE A C 1
ATOM 2583 O O . ILE A 1 334 ? 10.680 -3.756 26.969 1.00 28.45 334 ILE A O 1
ATOM 2587 N N . PHE A 1 335 ? 8.960 -5.112 26.522 1.00 29.02 335 PHE A N 1
ATOM 2588 C CA . PHE A 1 335 ? 8.087 -4.583 27.583 1.00 29.02 335 PHE A CA 1
ATOM 2589 C C . PHE A 1 335 ? 8.043 -5.502 28.815 1.00 29.02 335 PHE A C 1
ATOM 2591 O O . PHE A 1 335 ? 7.974 -6.720 28.679 1.00 29.02 335 PHE A O 1
ATOM 2598 N N . ALA A 1 336 ? 7.956 -4.856 29.988 1.00 24.44 336 ALA A N 1
ATOM 2599 C CA . ALA A 1 336 ? 7.628 -5.359 31.334 1.00 24.44 336 ALA A CA 1
ATOM 2600 C C . ALA A 1 336 ? 8.800 -5.669 32.293 1.00 24.44 336 ALA A C 1
ATOM 2602 O O . ALA A 1 336 ? 9.179 -6.821 32.473 1.00 24.44 336 ALA A O 1
ATOM 2603 N N . LEU A 1 337 ? 9.276 -4.631 33.000 1.00 23.52 337 LEU A N 1
ATOM 2604 C CA . LEU A 1 337 ? 9.529 -4.642 34.455 1.00 23.52 337 LEU A CA 1
ATOM 2605 C C . LEU A 1 337 ? 9.707 -3.194 34.974 1.00 23.52 337 LEU A C 1
ATOM 2607 O O . LEU A 1 337 ? 10.754 -2.588 34.799 1.00 23.52 337 LEU A O 1
ATOM 2611 N N . ASP A 1 338 ? 8.617 -2.688 35.558 1.00 22.39 338 ASP A N 1
ATOM 2612 C CA . ASP A 1 338 ? 8.400 -1.574 36.505 1.00 22.39 338 ASP A CA 1
ATOM 2613 C C . ASP A 1 338 ? 9.058 -0.172 36.363 1.00 22.39 338 ASP A C 1
ATOM 2615 O O . ASP A 1 338 ? 10.221 0.019 36.020 1.00 22.39 338 ASP A O 1
ATOM 2619 N N . TYR A 1 339 ? 8.243 0.838 36.684 1.00 24.73 339 TYR A N 1
ATOM 2620 C CA . TYR A 1 339 ? 8.390 2.284 36.458 1.00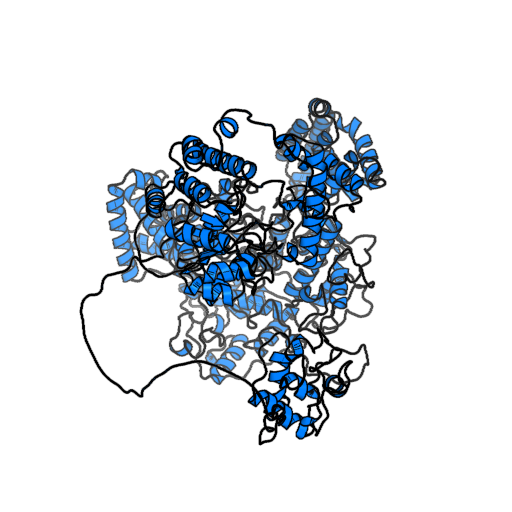 24.73 339 TYR A CA 1
ATOM 2621 C C . TYR A 1 339 ? 9.365 3.015 37.410 1.00 24.73 339 TYR A C 1
ATOM 2623 O O . TYR A 1 339 ? 9.340 2.784 38.614 1.00 24.73 339 TYR A O 1
ATOM 2631 N N . ASN A 1 340 ? 10.093 4.018 36.882 1.00 22.02 340 ASN A N 1
ATOM 2632 C CA . ASN A 1 340 ? 10.120 5.447 37.301 1.00 22.02 340 ASN A CA 1
ATOM 2633 C C . ASN A 1 340 ? 11.502 6.115 37.139 1.00 22.02 340 ASN A C 1
ATOM 2635 O O . ASN A 1 340 ? 12.407 5.890 37.936 1.00 22.02 340 ASN A O 1
ATOM 2639 N N . THR A 1 341 ? 11.636 7.020 36.159 1.00 24.19 341 THR A N 1
ATOM 2640 C CA . THR A 1 341 ? 12.082 8.436 36.277 1.00 24.19 341 THR A CA 1
ATOM 2641 C C . THR A 1 341 ? 12.517 8.995 34.913 1.00 24.19 341 THR A C 1
ATOM 2643 O O . THR A 1 341 ? 13.061 8.301 34.061 1.00 24.19 341 THR A O 1
ATOM 2646 N N . HIS A 1 342 ? 12.178 10.264 34.684 1.00 24.20 342 HIS A N 1
ATOM 2647 C CA . HIS A 1 342 ? 12.221 10.983 33.412 1.00 24.20 342 HIS A CA 1
ATOM 2648 C C . HIS A 1 342 ? 13.628 11.320 32.865 1.00 24.20 342 HIS A C 1
ATOM 2650 O O . HIS A 1 342 ? 14.569 11.579 33.609 1.00 24.20 342 HIS A O 1
ATOM 2656 N N . THR A 1 343 ? 13.659 11.514 31.537 1.00 23.52 343 THR A N 1
ATOM 2657 C CA . THR A 1 343 ? 14.662 12.158 30.653 1.00 23.52 343 THR A CA 1
ATOM 2658 C C . THR A 1 343 ? 15.806 11.303 30.079 1.00 23.52 343 THR A C 1
ATOM 2660 O O . THR A 1 343 ? 16.849 11.118 30.694 1.00 23.52 343 THR A O 1
ATOM 2663 N N . MET A 1 344 ? 15.628 10.884 28.815 1.00 21.42 344 MET A N 1
ATOM 2664 C CA . MET A 1 344 ? 16.638 10.278 27.935 1.00 21.42 344 MET A CA 1
ATOM 2665 C C . MET A 1 344 ? 17.281 11.321 27.003 1.00 21.42 344 MET A C 1
ATOM 2667 O O . MET A 1 344 ? 16.580 12.035 26.291 1.00 21.42 344 MET A O 1
ATOM 2671 N N . ASN A 1 345 ? 18.614 11.329 26.928 1.00 22.94 345 ASN A N 1
ATOM 2672 C CA . ASN A 1 345 ? 19.388 11.723 25.746 1.00 22.94 345 ASN A CA 1
ATOM 2673 C C . ASN A 1 345 ? 20.561 10.734 25.617 1.00 22.94 345 ASN A C 1
ATOM 2675 O O . ASN A 1 345 ? 21.216 10.423 26.607 1.00 22.94 345 ASN A O 1
ATOM 2679 N N . ALA A 1 346 ? 20.763 10.186 24.419 1.00 24.39 346 ALA A N 1
ATOM 2680 C CA . ALA A 1 346 ? 21.609 9.022 24.170 1.00 24.39 346 ALA A CA 1
ATOM 2681 C C . ALA A 1 346 ? 23.070 9.398 23.874 1.00 24.39 346 ALA A C 1
ATOM 2683 O O . ALA A 1 346 ? 23.323 10.107 22.904 1.00 24.39 346 ALA A O 1
ATOM 2684 N N . THR A 1 347 ? 24.023 8.883 24.659 1.00 26.05 347 THR A N 1
ATOM 2685 C CA . THR A 1 347 ? 25.204 8.102 24.216 1.00 26.05 347 THR A CA 1
ATOM 2686 C C . THR A 1 347 ? 25.987 7.595 25.442 1.00 26.05 347 THR A C 1
ATOM 2688 O O . THR A 1 347 ? 26.027 8.275 26.457 1.00 26.05 347 THR A O 1
ATOM 2691 N N . SER A 1 348 ? 26.557 6.386 25.316 1.00 26.84 348 SER A N 1
ATOM 2692 C CA . SER A 1 348 ? 27.155 5.490 26.335 1.00 26.84 348 SER A CA 1
ATOM 2693 C C . SER A 1 348 ? 26.187 4.795 27.313 1.00 26.84 348 SER A C 1
ATOM 2695 O O . SER A 1 348 ? 25.986 5.191 28.455 1.00 26.84 348 SER A O 1
ATOM 2697 N N . GLY A 1 349 ? 25.609 3.677 26.856 1.00 24.86 349 GLY A N 1
ATOM 2698 C CA . GLY A 1 349 ? 24.933 2.706 27.717 1.00 24.86 349 GLY A CA 1
ATOM 2699 C C . GLY A 1 349 ? 25.888 1.584 28.125 1.00 24.86 349 GLY A C 1
ATOM 2700 O O . GLY A 1 349 ? 26.026 0.612 27.392 1.00 24.86 349 GLY A O 1
ATOM 2701 N N . TRP A 1 350 ? 26.522 1.712 29.291 1.00 29.58 350 TRP A N 1
ATOM 2702 C CA . TRP A 1 350 ? 27.080 0.582 30.036 1.00 29.58 350 TRP A CA 1
ATOM 2703 C C . TRP A 1 350 ? 26.402 0.521 31.415 1.00 29.58 350 TRP A C 1
ATOM 2705 O O . TRP A 1 350 ? 26.486 1.476 32.175 1.00 29.58 350 TRP A O 1
ATOM 2715 N N . VAL A 1 351 ? 25.804 -0.647 31.697 1.00 31.17 351 VAL A N 1
ATOM 2716 C CA . VAL A 1 351 ? 25.434 -1.248 33.001 1.00 31.17 351 VAL A CA 1
ATOM 2717 C C . VAL A 1 351 ? 24.147 -0.780 33.712 1.00 31.17 351 VAL A C 1
ATOM 2719 O O . VAL A 1 351 ? 24.132 0.157 34.489 1.00 31.17 351 VAL A O 1
ATOM 2722 N N . THR A 1 352 ? 23.108 -1.623 33.651 1.00 27.53 352 THR A N 1
ATOM 2723 C CA . THR A 1 352 ? 22.456 -2.117 34.883 1.00 27.53 352 THR A CA 1
ATOM 2724 C C . THR A 1 352 ? 22.473 -3.646 34.823 1.00 27.53 352 THR A C 1
ATOM 2726 O O . THR A 1 352 ? 21.668 -4.255 34.134 1.00 27.53 352 THR A O 1
ATOM 2729 N N . GLY A 1 353 ? 23.470 -4.274 35.455 1.00 28.72 353 GLY A N 1
ATOM 2730 C CA . GLY A 1 353 ? 23.654 -5.732 35.362 1.00 28.72 353 GLY A CA 1
ATOM 2731 C C . GLY A 1 353 ? 24.704 -6.368 36.278 1.00 28.72 353 GLY A C 1
ATOM 2732 O O . GLY A 1 353 ? 24.805 -7.586 36.310 1.00 28.72 353 GLY A O 1
ATOM 2733 N N . MET A 1 354 ? 25.455 -5.602 37.077 1.00 27.05 354 MET A N 1
ATOM 2734 C CA . MET A 1 354 ? 26.319 -6.174 38.121 1.00 27.05 354 MET A CA 1
ATOM 2735 C C . MET A 1 354 ? 25.799 -5.776 39.503 1.00 27.05 354 MET A C 1
ATOM 2737 O O . MET A 1 354 ? 25.949 -4.632 39.927 1.00 27.05 354 MET A O 1
ATOM 2741 N N . LYS A 1 355 ? 25.173 -6.723 40.214 1.00 26.83 355 LYS A N 1
ATOM 2742 C CA . LYS A 1 355 ? 24.867 -6.572 41.646 1.00 26.83 355 LYS A CA 1
ATOM 2743 C C . LYS A 1 355 ? 26.152 -6.739 42.481 1.00 26.83 355 LYS A C 1
ATOM 2745 O O . LYS A 1 355 ? 26.930 -7.647 42.191 1.00 26.83 355 LYS A O 1
ATOM 2750 N N . PRO A 1 356 ? 26.365 -5.935 43.540 1.00 27.06 356 PRO A N 1
ATOM 2751 C CA . PRO A 1 356 ? 27.394 -6.201 44.546 1.00 27.06 356 PRO A CA 1
ATOM 2752 C C . PRO A 1 356 ? 27.003 -7.400 45.441 1.00 27.06 356 PRO A C 1
ATOM 2754 O O . PRO A 1 356 ? 25.817 -7.732 45.533 1.00 27.06 356 PRO A O 1
ATOM 2757 N N . PRO A 1 357 ? 27.967 -8.064 46.111 1.00 26.66 357 PRO A N 1
ATOM 2758 C CA . PRO A 1 357 ? 27.691 -9.233 46.940 1.00 26.66 357 PRO A CA 1
ATOM 2759 C C . PRO A 1 357 ? 26.959 -8.816 48.222 1.00 26.66 357 PRO A C 1
ATOM 2761 O O . PRO A 1 357 ? 27.493 -8.065 49.035 1.00 26.66 357 PRO A O 1
ATOM 2764 N N . LEU A 1 358 ? 25.732 -9.310 48.405 1.00 28.52 358 LEU A N 1
ATOM 2765 C CA . LEU A 1 358 ? 25.003 -9.184 49.664 1.00 28.52 358 LEU A CA 1
ATOM 2766 C C . LEU A 1 358 ? 25.479 -10.257 50.647 1.00 28.52 358 LEU A C 1
ATOM 2768 O O . LEU A 1 358 ? 25.547 -11.446 50.340 1.00 28.52 358 LEU A O 1
ATOM 2772 N N . THR A 1 359 ? 25.821 -9.777 51.834 1.00 27.08 359 THR A N 1
ATOM 2773 C CA . THR A 1 359 ? 26.189 -10.505 53.042 1.00 27.08 359 THR A CA 1
ATOM 2774 C C . THR A 1 359 ? 25.065 -11.428 53.518 1.00 27.08 359 THR A C 1
ATOM 2776 O O . THR A 1 359 ? 23.901 -11.034 53.551 1.00 27.08 359 THR A O 1
ATOM 2779 N N . ASN A 1 360 ? 25.441 -12.644 53.919 1.00 29.94 360 ASN A N 1
ATOM 2780 C CA . ASN A 1 360 ? 24.581 -13.632 54.570 1.00 29.94 360 ASN A CA 1
ATOM 2781 C C . ASN A 1 360 ? 23.983 -13.084 55.873 1.00 29.94 360 ASN A C 1
ATOM 2783 O O . ASN A 1 360 ? 24.753 -12.799 56.787 1.00 29.94 360 ASN A O 1
ATOM 2787 N N . ASP A 1 361 ? 22.653 -13.091 56.017 1.00 27.39 361 ASP A N 1
ATOM 2788 C CA . ASP A 1 361 ? 22.063 -13.445 57.310 1.00 27.39 361 ASP A CA 1
ATOM 2789 C C . ASP A 1 361 ? 20.631 -14.016 57.222 1.00 27.39 361 ASP A C 1
ATOM 2791 O O . ASP A 1 361 ? 19.775 -13.560 56.469 1.00 27.39 361 ASP A O 1
ATOM 2795 N N . THR A 1 362 ? 20.395 -15.007 58.083 1.00 27.61 362 THR A N 1
ATOM 2796 C CA . THR A 1 362 ? 19.112 -15.528 58.598 1.00 27.61 362 THR A CA 1
ATOM 2797 C C . THR A 1 362 ? 18.094 -16.283 57.711 1.00 27.61 362 THR A C 1
ATOM 2799 O O . THR A 1 362 ? 17.123 -15.742 57.205 1.00 27.61 362 THR A O 1
ATOM 2802 N N . ARG A 1 363 ? 18.257 -17.619 57.750 1.00 27.44 363 ARG A N 1
ATOM 2803 C CA . ARG A 1 363 ? 17.380 -18.654 58.377 1.00 27.44 363 ARG A CA 1
ATOM 2804 C C . ARG A 1 363 ? 15.971 -19.012 57.840 1.00 27.44 363 ARG A C 1
ATOM 2806 O O . ARG A 1 363 ? 15.042 -18.223 57.893 1.00 27.44 363 ARG A O 1
ATOM 2813 N N . HIS A 1 364 ? 15.829 -20.351 57.718 1.00 27.31 364 HIS A N 1
ATOM 2814 C CA . HIS A 1 364 ? 14.649 -21.227 57.944 1.00 27.31 364 HIS A CA 1
ATOM 2815 C C . HIS A 1 364 ? 13.562 -21.219 56.849 1.00 27.31 364 HIS A C 1
ATOM 2817 O O . HIS A 1 364 ? 13.227 -20.175 56.332 1.00 27.31 364 HIS A O 1
ATOM 2823 N N . ARG A 1 365 ? 12.900 -22.313 56.433 1.00 28.41 365 ARG A N 1
ATOM 2824 C CA . ARG A 1 365 ? 12.647 -23.698 56.910 1.00 28.41 365 ARG A CA 1
ATOM 2825 C C . ARG A 1 365 ? 11.812 -24.339 55.757 1.00 28.41 365 ARG A C 1
ATOM 2827 O O . ARG A 1 365 ? 10.944 -23.651 55.248 1.00 28.41 365 ARG A O 1
ATOM 2834 N N . LEU A 1 366 ? 12.027 -25.546 55.216 1.00 27.23 366 LEU A N 1
ATOM 2835 C CA . LEU A 1 366 ? 11.548 -26.853 55.710 1.00 27.23 366 LEU A CA 1
ATOM 2836 C C . LEU A 1 366 ? 11.763 -27.939 54.621 1.00 27.23 366 LEU A C 1
ATOM 2838 O O . LEU A 1 366 ? 11.442 -27.699 53.468 1.00 27.23 366 LEU A O 1
ATOM 2842 N N . HIS A 1 367 ? 12.242 -29.113 55.072 1.00 29.31 367 HIS A N 1
ATOM 2843 C CA . HIS A 1 367 ? 11.915 -30.513 54.686 1.00 29.31 367 HIS A CA 1
ATOM 2844 C C . HIS A 1 367 ? 11.892 -30.972 53.210 1.00 29.31 367 HIS A C 1
ATOM 2846 O O . HIS A 1 367 ? 11.341 -30.309 52.354 1.00 29.31 367 HIS A O 1
ATOM 2852 N N . LYS A 1 368 ? 12.315 -32.187 52.823 1.00 26.42 368 LYS A N 1
ATOM 2853 C CA . LYS A 1 368 ? 12.994 -33.371 53.415 1.00 26.42 368 LYS A CA 1
ATOM 2854 C C . LYS A 1 368 ? 13.257 -34.295 52.199 1.00 26.42 368 LYS A C 1
ATOM 2856 O O . LYS A 1 368 ? 12.306 -34.576 51.489 1.00 26.42 368 LYS A O 1
ATOM 2861 N N . ALA A 1 369 ? 14.516 -34.645 51.906 1.00 30.08 369 ALA A N 1
ATOM 2862 C CA . ALA A 1 369 ? 15.087 -36.015 51.948 1.00 30.08 369 ALA A CA 1
ATOM 2863 C C . ALA A 1 369 ? 14.710 -36.971 50.782 1.00 30.08 369 ALA A C 1
ATOM 2865 O O . ALA A 1 369 ? 13.676 -36.759 50.163 1.00 30.08 369 ALA A O 1
ATOM 2866 N N . PRO A 1 370 ? 15.447 -38.085 50.537 1.00 38.78 370 PRO A N 1
ATOM 2867 C CA . PRO A 1 370 ? 16.824 -38.480 50.922 1.00 38.78 370 PRO A CA 1
ATOM 2868 C C . PRO A 1 370 ? 17.715 -38.772 49.676 1.00 38.78 370 PRO A C 1
ATOM 2870 O O . PRO A 1 370 ? 17.218 -39.108 48.613 1.00 38.78 370 PRO A O 1
ATOM 2873 N N . ARG A 1 371 ? 19.023 -38.474 49.654 1.00 30.02 371 ARG A N 1
ATOM 2874 C CA . ARG A 1 371 ? 20.201 -39.132 50.276 1.00 30.02 371 ARG A CA 1
ATOM 2875 C C . ARG A 1 371 ? 20.611 -40.505 49.711 1.00 30.02 371 ARG A C 1
ATOM 2877 O O . ARG A 1 371 ? 19.929 -41.497 49.918 1.00 30.02 371 ARG A O 1
ATOM 2884 N N . GLY A 1 372 ? 21.844 -40.516 49.200 1.00 27.55 372 GLY A N 1
ATOM 2885 C CA . GLY A 1 372 ? 22.790 -41.634 49.079 1.00 27.55 372 GLY A CA 1
ATOM 2886 C C . GLY A 1 372 ? 23.959 -41.167 48.195 1.00 27.55 372 GLY A C 1
ATOM 2887 O O . GLY A 1 372 ? 23.806 -41.156 46.985 1.00 27.55 372 GLY A O 1
ATOM 2888 N N . ALA A 1 373 ? 24.955 -40.425 48.707 1.00 28.55 373 ALA A N 1
ATOM 2889 C CA . ALA A 1 373 ? 26.178 -40.911 49.382 1.00 28.55 373 ALA A CA 1
ATOM 2890 C C . ALA A 1 373 ? 27.007 -41.845 48.473 1.00 28.55 373 ALA A C 1
ATOM 2892 O O . ALA A 1 373 ? 26.448 -42.765 47.902 1.00 28.55 373 ALA A O 1
ATOM 2893 N N . LEU A 1 374 ? 28.324 -41.732 48.302 1.00 27.41 374 LEU A N 1
ATOM 2894 C CA . LEU A 1 374 ? 29.386 -40.881 48.846 1.00 27.41 374 LEU A CA 1
ATOM 2895 C C . LEU A 1 374 ? 30.624 -41.118 47.933 1.00 27.41 374 LEU A C 1
ATOM 2897 O O . LEU A 1 374 ? 30.730 -42.215 47.402 1.00 27.41 374 LEU A O 1
ATOM 2901 N N . ALA A 1 375 ? 31.513 -40.116 47.810 1.00 26.31 375 ALA A N 1
ATOM 2902 C CA . ALA A 1 375 ? 32.995 -40.169 47.860 1.00 26.31 375 ALA A CA 1
ATOM 2903 C C . ALA A 1 375 ? 33.781 -41.303 47.140 1.00 26.31 375 ALA A C 1
ATOM 2905 O O . ALA A 1 375 ? 33.386 -42.452 47.129 1.00 26.31 375 ALA A O 1
ATOM 2906 N N . ALA A 1 376 ? 35.016 -41.148 46.665 1.00 26.11 376 ALA A N 1
ATOM 2907 C CA . ALA A 1 376 ? 35.946 -40.048 46.441 1.00 26.11 376 ALA A CA 1
ATOM 2908 C C . ALA A 1 376 ? 37.212 -40.662 45.792 1.00 26.11 376 ALA A C 1
ATOM 2910 O O . ALA A 1 376 ? 37.507 -41.833 46.002 1.00 26.11 376 ALA A O 1
ATOM 2911 N N . ALA A 1 377 ? 37.986 -39.801 45.126 1.00 26.41 377 ALA A N 1
ATOM 2912 C CA . ALA A 1 377 ? 39.455 -39.789 45.083 1.00 26.41 377 ALA A CA 1
ATOM 2913 C C . ALA A 1 377 ? 40.262 -40.776 44.192 1.00 26.41 377 ALA A C 1
ATOM 2915 O O . ALA A 1 377 ? 40.304 -41.985 44.384 1.00 26.41 377 ALA A O 1
ATOM 2916 N N . THR A 1 378 ? 41.068 -40.118 43.339 1.00 27.89 378 THR A N 1
ATOM 2917 C CA . THR A 1 378 ? 42.510 -40.321 43.044 1.00 27.89 378 THR A CA 1
ATOM 2918 C C . THR A 1 378 ? 42.998 -41.366 42.023 1.00 27.89 378 THR A C 1
ATOM 2920 O O . THR A 1 378 ? 43.161 -42.538 42.320 1.00 27.89 378 THR A O 1
ATOM 2923 N N . ALA A 1 379 ? 43.337 -40.836 40.836 1.00 27.17 379 ALA A N 1
ATOM 2924 C CA . ALA A 1 379 ? 44.676 -40.753 40.214 1.00 27.17 379 ALA A CA 1
ATOM 2925 C C . ALA A 1 379 ? 45.535 -42.019 39.927 1.00 27.17 379 ALA A C 1
ATOM 2927 O O . ALA A 1 379 ? 46.203 -42.548 40.804 1.00 27.17 379 ALA A O 1
ATOM 2928 N N . THR A 1 380 ? 45.600 -42.350 38.625 1.00 29.70 380 THR A N 1
ATOM 2929 C CA . THR A 1 380 ? 46.789 -42.537 37.743 1.00 29.70 380 THR A CA 1
ATOM 2930 C C . THR A 1 380 ? 47.959 -43.459 38.155 1.00 29.70 380 THR A C 1
ATOM 2932 O O . THR A 1 380 ? 48.700 -43.090 39.055 1.00 29.70 380 THR A O 1
ATOM 2935 N N . LEU A 1 381 ? 48.250 -44.529 37.371 1.00 27.08 381 LEU A N 1
ATOM 2936 C CA . LEU A 1 381 ? 49.470 -44.718 36.522 1.00 27.08 381 LEU A CA 1
ATOM 2937 C C . LEU A 1 381 ? 49.752 -46.181 36.042 1.00 27.08 381 LEU A C 1
ATOM 2939 O O . LEU A 1 381 ? 49.728 -47.115 36.830 1.00 27.08 381 LEU A O 1
ATOM 2943 N N . VAL A 1 382 ? 50.151 -46.286 34.755 1.00 28.19 382 VAL A N 1
ATOM 2944 C CA . VAL A 1 382 ? 51.023 -47.285 34.056 1.00 28.19 382 VAL A CA 1
ATOM 2945 C C . VAL A 1 382 ? 50.464 -48.643 33.553 1.00 28.19 382 VAL A C 1
ATOM 2947 O O . VAL A 1 382 ? 50.429 -49.644 34.251 1.00 28.19 382 VAL A O 1
ATOM 2950 N N . CYS A 1 383 ? 50.123 -48.625 32.253 1.00 25.80 383 CYS A N 1
ATOM 2951 C CA . CYS A 1 383 ? 50.572 -49.442 31.099 1.00 25.80 383 CYS A CA 1
ATOM 2952 C C . CYS A 1 383 ? 50.797 -50.981 31.119 1.00 25.80 383 CYS A C 1
ATOM 2954 O O . CYS A 1 383 ? 51.673 -51.479 31.813 1.00 25.80 383 CYS A O 1
ATOM 2956 N N . LEU A 1 384 ? 50.200 -51.596 30.068 1.00 27.53 384 LEU A N 1
ATOM 2957 C CA . LEU A 1 384 ? 50.608 -52.764 29.236 1.00 27.53 384 LEU A CA 1
ATOM 2958 C C . LEU A 1 384 ? 50.479 -54.168 29.873 1.00 27.53 384 LEU A C 1
ATOM 2960 O O . LEU A 1 384 ? 51.015 -54.412 30.937 1.00 27.53 384 LEU A O 1
ATOM 2964 N N . ALA A 1 385 ? 49.864 -55.196 29.275 1.00 28.72 385 ALA A N 1
ATOM 2965 C CA . ALA A 1 385 ? 49.255 -55.405 27.962 1.00 28.72 385 ALA A CA 1
ATOM 2966 C C . ALA A 1 385 ? 48.364 -56.671 28.007 1.00 28.72 385 ALA A C 1
ATOM 2968 O O . ALA A 1 385 ? 48.746 -57.651 28.636 1.00 28.72 385 ALA A O 1
ATOM 2969 N N . ALA A 1 386 ? 47.239 -56.684 27.286 1.00 29.11 386 ALA A N 1
ATOM 2970 C CA . ALA A 1 386 ? 46.697 -57.879 26.628 1.00 29.11 386 ALA A CA 1
ATOM 2971 C C . ALA A 1 386 ? 45.625 -57.448 25.620 1.00 29.11 386 ALA A C 1
ATOM 2973 O O . ALA A 1 386 ? 44.624 -56.823 25.963 1.00 29.11 386 ALA A O 1
ATOM 2974 N N . ALA A 1 387 ? 45.884 -57.751 24.354 1.00 32.22 387 ALA A N 1
ATOM 2975 C CA . ALA A 1 387 ? 45.005 -57.486 23.237 1.00 32.22 387 ALA A CA 1
ATOM 2976 C C . ALA A 1 387 ? 43.792 -58.430 23.245 1.00 32.22 387 ALA A C 1
ATOM 2978 O O . ALA A 1 387 ? 43.952 -59.646 23.283 1.00 32.22 387 ALA A O 1
ATOM 2979 N N . ALA A 1 388 ? 42.597 -57.864 23.090 1.00 31.22 388 ALA A N 1
ATOM 2980 C CA . ALA A 1 388 ? 41.505 -58.483 22.350 1.00 31.22 388 ALA A CA 1
ATOM 2981 C C . ALA A 1 388 ? 40.651 -57.361 21.750 1.00 31.22 388 ALA A C 1
ATOM 2983 O O . ALA A 1 388 ? 40.067 -56.546 22.462 1.00 31.22 388 ALA A O 1
ATOM 2984 N N . ALA A 1 389 ? 40.641 -57.286 20.422 1.00 34.91 389 ALA A N 1
ATOM 2985 C CA . ALA A 1 389 ? 39.849 -56.336 19.664 1.00 34.91 389 ALA A CA 1
ATOM 2986 C C . ALA A 1 389 ? 38.349 -56.586 19.896 1.00 34.91 389 ALA A C 1
ATOM 2988 O O . ALA A 1 389 ? 37.804 -57.578 19.421 1.00 34.91 389 ALA A O 1
ATOM 2989 N N . GLN A 1 390 ? 37.669 -55.669 20.583 1.00 33.50 390 GLN A N 1
ATOM 2990 C CA . GLN A 1 390 ? 36.219 -55.532 20.478 1.00 33.50 390 GLN A CA 1
ATOM 2991 C C . GLN A 1 390 ? 35.937 -54.455 19.432 1.00 33.50 390 GLN A C 1
ATOM 2993 O O . GLN A 1 390 ? 36.166 -53.268 19.660 1.00 33.50 390 GLN A O 1
ATOM 2998 N N . GLN A 1 391 ? 35.480 -54.883 18.251 1.00 41.38 391 GLN A N 1
ATOM 2999 C CA . GLN A 1 391 ? 34.811 -53.982 17.315 1.00 41.38 391 GLN A CA 1
ATOM 3000 C C . GLN A 1 391 ? 33.645 -53.293 18.046 1.00 41.38 391 GLN A C 1
ATOM 3002 O O . GLN A 1 391 ? 32.990 -53.947 18.863 1.00 41.38 391 GLN A O 1
ATOM 3007 N N . PRO A 1 392 ? 33.344 -52.011 17.770 1.00 46.47 392 PRO A N 1
ATOM 3008 C CA . PRO A 1 392 ? 32.120 -51.405 18.270 1.00 46.47 392 PRO A CA 1
ATOM 3009 C C . PRO A 1 392 ? 30.937 -52.191 17.693 1.00 46.47 392 PRO A C 1
ATOM 3011 O O . PRO A 1 392 ? 30.655 -52.122 16.497 1.00 46.47 392 PRO A O 1
ATOM 3014 N N . LEU A 1 393 ? 30.293 -52.997 18.541 1.00 59.41 393 LEU A N 1
ATOM 3015 C CA . LEU A 1 393 ? 29.101 -53.761 18.196 1.00 59.41 393 LEU A CA 1
ATOM 3016 C C . LEU A 1 393 ? 28.026 -52.781 17.722 1.00 59.41 393 LEU A C 1
ATOM 3018 O O . LEU A 1 393 ? 27.564 -51.928 18.480 1.00 59.41 393 LEU A O 1
ATOM 3022 N N . LEU A 1 394 ? 27.650 -52.895 16.448 1.00 76.25 394 LEU A N 1
ATOM 3023 C CA . LEU A 1 394 ? 26.508 -52.180 15.889 1.00 76.25 394 LEU A CA 1
ATOM 3024 C C . LEU A 1 394 ? 25.262 -52.511 16.733 1.00 76.25 394 LEU A C 1
ATOM 3026 O O . LEU A 1 394 ? 25.084 -53.679 17.092 1.00 76.25 394 LEU A O 1
ATOM 3030 N N . PRO A 1 395 ? 24.384 -51.536 17.033 1.00 83.06 395 PRO A N 1
ATOM 3031 C CA . PRO A 1 395 ? 23.178 -51.814 17.804 1.00 83.06 395 PRO A CA 1
ATOM 3032 C C . PRO A 1 395 ? 22.308 -52.854 17.070 1.00 83.06 395 PRO A C 1
ATOM 3034 O O . PRO A 1 395 ? 22.301 -52.880 15.833 1.00 83.06 395 PRO A O 1
ATOM 3037 N N . PRO A 1 396 ? 21.617 -53.762 17.778 1.00 85.44 396 PRO A N 1
ATOM 3038 C CA . PRO A 1 396 ? 20.806 -54.788 17.127 1.00 85.44 396 PRO A CA 1
ATOM 3039 C C . PRO A 1 396 ? 19.696 -54.142 16.274 1.00 85.44 396 PRO A C 1
ATOM 3041 O O . PRO A 1 396 ? 19.173 -53.098 16.659 1.00 85.44 396 PRO A O 1
ATOM 3044 N N . PRO A 1 397 ? 19.333 -54.714 15.108 1.00 87.38 397 PRO A N 1
ATOM 3045 C CA . PRO A 1 397 ? 18.195 -54.219 14.335 1.00 87.38 397 PRO A CA 1
ATOM 3046 C C . PRO A 1 397 ? 16.918 -54.241 15.193 1.00 87.38 397 PRO A C 1
ATOM 3048 O O . PRO A 1 397 ? 16.702 -55.173 15.967 1.00 87.38 397 PRO A O 1
ATOM 3051 N N . ALA A 1 398 ? 16.085 -53.205 15.067 1.00 87.88 398 ALA A N 1
ATOM 3052 C CA . ALA A 1 398 ? 14.832 -53.086 15.813 1.00 87.88 398 ALA A CA 1
ATOM 3053 C C . ALA A 1 398 ? 13.890 -54.289 15.583 1.00 87.88 398 ALA A C 1
ATOM 3055 O O . ALA A 1 398 ? 13.766 -54.795 14.465 1.00 87.88 398 ALA A O 1
ATOM 3056 N N . SER A 1 399 ? 13.194 -54.730 16.637 1.00 77.31 399 SER A N 1
ATOM 3057 C CA . SER A 1 399 ? 12.204 -55.809 16.575 1.00 77.31 399 SER A CA 1
ATOM 3058 C C . SER A 1 399 ? 10.852 -55.289 16.068 1.00 77.31 399 SER A C 1
ATOM 3060 O O . SER A 1 399 ? 10.137 -54.581 16.771 1.00 77.31 399 SER A O 1
ATOM 3062 N N . GLY A 1 400 ? 10.484 -55.645 14.834 1.00 84.00 400 GLY A N 1
ATOM 3063 C CA . GLY A 1 400 ? 9.190 -55.299 14.228 1.00 84.00 400 GLY A CA 1
ATOM 3064 C C . GLY A 1 400 ? 9.301 -54.886 12.760 1.00 84.00 400 GLY A C 1
ATOM 3065 O O . GLY A 1 400 ? 10.396 -54.649 12.259 1.00 84.00 400 GLY A O 1
ATOM 3066 N N . LEU A 1 401 ? 8.167 -54.813 12.056 1.00 87.25 401 LEU A N 1
ATOM 3067 C CA . LEU A 1 401 ? 8.122 -54.341 10.667 1.00 87.25 401 LEU A CA 1
ATOM 3068 C C . LEU A 1 401 ? 8.377 -52.828 10.609 1.00 87.25 401 LEU A C 1
ATOM 3070 O O . LEU A 1 401 ? 7.641 -52.054 11.226 1.00 87.25 401 LEU A O 1
ATOM 3074 N N . VAL A 1 402 ? 9.399 -52.425 9.852 1.00 91.06 402 VAL A N 1
ATOM 3075 C CA . VAL A 1 402 ? 9.781 -51.019 9.663 1.00 91.06 402 VAL A CA 1
ATOM 3076 C C . VAL A 1 402 ? 9.177 -50.494 8.363 1.00 91.06 402 VAL A C 1
ATOM 3078 O O . VAL A 1 402 ? 9.369 -51.084 7.298 1.00 91.06 402 VAL A O 1
ATOM 3081 N N . ASP A 1 403 ? 8.458 -49.375 8.445 1.00 90.00 403 ASP A N 1
ATOM 3082 C CA . ASP A 1 403 ? 7.879 -48.697 7.286 1.00 90.00 403 ASP A CA 1
ATOM 3083 C C . ASP A 1 403 ? 8.761 -47.521 6.853 1.00 90.00 403 ASP A C 1
ATOM 3085 O O . ASP A 1 403 ? 9.160 -46.689 7.668 1.00 90.00 403 ASP A O 1
ATOM 3089 N N . PHE A 1 404 ? 9.055 -47.422 5.554 1.00 88.50 404 PHE A N 1
ATOM 3090 C CA . PHE A 1 404 ? 9.946 -46.376 5.055 1.00 88.50 404 PHE A CA 1
ATOM 3091 C C . PHE A 1 404 ? 9.399 -44.964 5.308 1.00 88.50 404 PHE A C 1
ATOM 3093 O O . PHE A 1 404 ? 10.151 -44.120 5.784 1.00 88.50 404 PHE A O 1
ATOM 3100 N N . LYS A 1 405 ? 8.114 -44.697 5.027 1.00 84.44 405 LYS A N 1
ATOM 3101 C CA . LYS A 1 405 ? 7.543 -43.342 5.152 1.00 84.44 405 LYS A CA 1
ATOM 3102 C C . LYS A 1 405 ? 7.405 -42.913 6.608 1.00 84.44 405 LYS A C 1
ATOM 3104 O O . LYS A 1 405 ? 7.630 -41.751 6.933 1.00 84.44 405 LYS A O 1
ATOM 3109 N N . ARG A 1 406 ? 7.024 -43.843 7.485 1.00 90.19 406 ARG A N 1
ATOM 3110 C CA . ARG A 1 406 ? 6.841 -43.565 8.913 1.00 90.19 406 ARG A CA 1
ATOM 3111 C C . ARG A 1 406 ? 8.171 -43.469 9.662 1.00 90.19 406 ARG A C 1
ATOM 3113 O O . ARG A 1 406 ? 8.333 -42.556 10.464 1.00 90.19 406 ARG A O 1
ATOM 3120 N N . ASP A 1 407 ? 9.101 -44.392 9.409 1.00 89.00 407 ASP A N 1
ATOM 3121 C CA . ASP A 1 407 ? 10.242 -44.625 10.305 1.00 89.00 407 ASP A CA 1
ATOM 3122 C C . ASP A 1 407 ? 11.596 -44.174 9.722 1.00 89.00 407 ASP A C 1
ATOM 3124 O O . ASP A 1 407 ? 12.470 -43.758 10.480 1.00 89.00 407 ASP A O 1
ATOM 3128 N N . ILE A 1 408 ? 11.795 -44.231 8.397 1.00 93.81 408 ILE A N 1
ATOM 3129 C CA . ILE A 1 408 ? 13.109 -43.990 7.756 1.00 93.81 408 ILE A CA 1
ATOM 3130 C C . ILE A 1 408 ? 13.186 -42.634 7.052 1.00 93.81 408 ILE A C 1
ATOM 3132 O O . ILE A 1 408 ? 14.168 -41.906 7.211 1.00 93.81 408 ILE A O 1
ATOM 3136 N N . GLU A 1 409 ? 12.149 -42.262 6.305 1.00 89.38 409 GLU A N 1
ATOM 3137 C CA . GLU A 1 409 ? 12.065 -41.004 5.564 1.00 89.38 409 GLU A CA 1
ATOM 3138 C C . GLU A 1 409 ? 12.267 -39.777 6.470 1.00 89.38 409 GLU A C 1
ATOM 3140 O O . GLU A 1 409 ? 13.087 -38.929 6.110 1.00 89.38 409 GLU A O 1
ATOM 3145 N N . PRO A 1 410 ? 11.668 -39.686 7.678 1.00 88.12 410 PRO A N 1
ATOM 3146 C CA . PRO A 1 410 ? 11.931 -38.565 8.580 1.00 88.12 410 PRO A CA 1
ATOM 3147 C C . PRO A 1 410 ? 13.399 -38.479 9.018 1.00 88.12 410 PRO A C 1
ATOM 3149 O O . PRO A 1 410 ? 13.938 -37.379 9.148 1.00 88.12 410 PRO A O 1
ATOM 3152 N N . ILE A 1 411 ? 14.075 -39.622 9.203 1.00 92.81 411 ILE A N 1
ATOM 3153 C CA . ILE A 1 411 ? 15.497 -39.669 9.573 1.00 92.81 411 ILE A CA 1
ATOM 3154 C C . ILE A 1 411 ? 16.350 -39.157 8.408 1.00 92.81 411 ILE A C 1
ATOM 3156 O O . ILE A 1 411 ? 17.210 -38.296 8.609 1.00 92.81 411 ILE A O 1
ATOM 3160 N N . PHE A 1 412 ? 16.100 -39.639 7.186 1.00 93.12 412 PHE A N 1
ATOM 3161 C CA . PHE A 1 412 ? 16.841 -39.202 6.002 1.00 93.12 412 PHE A CA 1
ATOM 3162 C C . PHE A 1 412 ? 16.608 -37.722 5.702 1.00 93.12 412 PHE A C 1
ATOM 3164 O O . PHE A 1 412 ? 17.581 -36.998 5.494 1.00 93.12 412 PHE A O 1
ATOM 3171 N N . GLN A 1 413 ? 15.364 -37.243 5.745 1.00 85.50 413 GLN A N 1
ATOM 3172 C CA . GLN A 1 413 ? 15.041 -35.832 5.510 1.00 85.50 413 GLN A CA 1
ATOM 3173 C C . GLN A 1 413 ? 15.715 -34.918 6.539 1.00 85.50 413 GLN A C 1
ATOM 3175 O O . GLN A 1 413 ? 16.328 -33.919 6.169 1.00 85.50 413 GLN A O 1
ATOM 3180 N N . ALA A 1 414 ? 15.676 -35.286 7.822 1.00 84.00 414 ALA A N 1
ATOM 3181 C CA . ALA A 1 414 ? 16.239 -34.461 8.886 1.00 84.00 414 ALA A CA 1
ATOM 3182 C C . ALA A 1 414 ? 17.776 -34.487 8.949 1.00 84.00 414 ALA A C 1
ATOM 3184 O O . ALA A 1 414 ? 18.382 -33.521 9.415 1.00 84.00 414 ALA A O 1
ATOM 3185 N N . ARG A 1 415 ? 18.419 -35.600 8.560 1.00 84.50 415 ARG A N 1
ATOM 3186 C CA . ARG A 1 415 ? 19.851 -35.837 8.836 1.00 84.50 415 ARG A CA 1
ATOM 3187 C C . ARG A 1 415 ? 20.726 -36.054 7.604 1.00 84.50 415 ARG A C 1
ATOM 3189 O O . ARG A 1 415 ? 21.943 -35.927 7.724 1.00 84.50 415 ARG A O 1
ATOM 3196 N N . CYS A 1 416 ? 20.156 -36.387 6.447 1.00 88.62 416 CYS A N 1
ATOM 3197 C CA . CYS A 1 416 ? 20.921 -36.870 5.292 1.00 88.62 416 CYS A CA 1
ATOM 3198 C C . CYS A 1 416 ? 20.654 -36.087 3.995 1.00 88.62 416 CYS A C 1
ATOM 3200 O O . CYS A 1 416 ? 21.599 -35.802 3.261 1.00 88.62 416 CYS A O 1
ATOM 3202 N N . VAL A 1 417 ? 19.403 -35.712 3.709 1.00 85.81 417 VAL A N 1
ATOM 3203 C CA . VAL A 1 417 ? 18.989 -35.127 2.416 1.00 85.81 417 VAL A CA 1
ATOM 3204 C C . VAL A 1 417 ? 19.622 -33.759 2.146 1.00 85.81 417 VAL A C 1
ATOM 3206 O O . VAL A 1 417 ? 19.878 -33.435 0.992 1.00 85.81 417 VAL A O 1
ATOM 3209 N N . THR A 1 418 ? 19.978 -32.984 3.174 1.00 80.62 418 THR A N 1
ATOM 3210 C CA . THR A 1 418 ? 20.678 -31.698 2.993 1.00 80.62 418 THR A CA 1
ATOM 3211 C C . THR A 1 418 ? 21.990 -31.841 2.212 1.00 80.62 418 THR A C 1
ATOM 3213 O O . THR A 1 418 ? 22.317 -30.967 1.414 1.00 80.62 418 THR A O 1
ATOM 3216 N N . CYS A 1 419 ? 22.726 -32.944 2.406 1.00 80.75 419 CYS A N 1
ATOM 3217 C CA . CYS A 1 419 ? 24.018 -33.199 1.748 1.00 80.75 419 CYS A CA 1
ATOM 3218 C C . CYS A 1 419 ? 23.975 -34.328 0.705 1.00 80.75 419 CYS A C 1
ATOM 3220 O O . CYS A 1 419 ? 24.880 -34.419 -0.125 1.00 80.75 419 CYS A O 1
ATOM 3222 N N . HIS A 1 420 ? 22.956 -35.190 0.762 1.00 87.19 420 HIS A N 1
ATOM 3223 C CA . HIS A 1 420 ? 22.746 -36.339 -0.125 1.00 87.19 420 HIS A CA 1
ATOM 3224 C C . HIS A 1 420 ? 21.357 -36.284 -0.786 1.00 87.19 420 HIS A C 1
ATOM 3226 O O . HIS A 1 420 ? 20.651 -37.288 -0.855 1.00 87.19 420 HIS A O 1
ATOM 3232 N N . GLY A 1 421 ? 20.936 -35.102 -1.231 1.00 78.19 421 GLY A N 1
ATOM 3233 C CA . GLY A 1 421 ? 19.637 -34.839 -1.859 1.00 78.19 421 GLY A CA 1
ATOM 3234 C C . GLY A 1 421 ? 19.778 -34.134 -3.208 1.00 78.19 421 GLY A C 1
ATOM 3235 O O . GLY A 1 421 ? 20.867 -34.032 -3.764 1.00 78.19 421 GLY A O 1
ATOM 3236 N N . ALA A 1 422 ? 18.681 -33.630 -3.777 1.00 73.38 422 ALA A N 1
ATOM 3237 C CA . ALA A 1 422 ? 18.714 -32.992 -5.099 1.00 73.38 422 ALA A CA 1
ATOM 3238 C C . ALA A 1 422 ? 19.673 -31.793 -5.209 1.00 73.38 422 ALA A C 1
ATOM 3240 O O . ALA A 1 422 ? 20.369 -31.672 -6.218 1.00 73.38 422 ALA A O 1
ATOM 3241 N N . ALA A 1 423 ? 19.724 -30.945 -4.179 1.00 64.50 423 ALA A N 1
ATOM 3242 C CA . ALA A 1 423 ? 20.516 -29.713 -4.168 1.00 64.50 423 ALA A CA 1
ATOM 3243 C C . ALA A 1 423 ? 22.024 -29.948 -3.966 1.00 64.50 423 ALA A C 1
ATOM 3245 O O . ALA A 1 423 ? 22.838 -29.162 -4.444 1.00 64.50 423 ALA A O 1
ATOM 3246 N N . MET A 1 424 ? 22.401 -31.023 -3.269 1.00 65.50 424 MET A N 1
ATOM 3247 C CA . MET A 1 424 ? 23.789 -31.353 -2.956 1.00 65.50 424 MET A CA 1
ATOM 3248 C C . MET A 1 424 ? 23.957 -32.871 -2.915 1.00 65.50 424 MET A C 1
ATOM 3250 O O . MET A 1 424 ? 23.197 -33.563 -2.244 1.00 65.50 424 MET A O 1
ATOM 3254 N N . GLN A 1 425 ? 24.952 -33.376 -3.646 1.00 82.75 425 GLN A N 1
ATOM 3255 C CA . GLN A 1 425 ? 25.172 -34.808 -3.873 1.00 82.75 425 GLN A CA 1
ATOM 3256 C C . GLN A 1 425 ? 26.581 -35.191 -3.427 1.00 82.75 425 GLN A C 1
ATOM 3258 O O . GLN A 1 425 ? 27.428 -35.580 -4.234 1.00 82.75 425 GLN A O 1
ATOM 3263 N N . MET A 1 426 ? 26.875 -35.012 -2.138 1.00 73.88 426 MET A N 1
ATOM 3264 C CA . MET A 1 426 ? 28.197 -35.342 -1.619 1.00 73.88 426 MET A CA 1
ATOM 3265 C C . MET A 1 426 ? 28.517 -36.813 -1.892 1.00 73.88 426 MET A C 1
ATOM 3267 O O . MET A 1 426 ? 27.700 -37.704 -1.649 1.00 73.88 426 MET A O 1
ATOM 3271 N N . ASN A 1 427 ? 29.715 -37.057 -2.430 1.00 80.50 427 ASN A N 1
ATOM 3272 C CA . ASN A 1 427 ? 30.167 -38.380 -2.864 1.00 80.50 427 ASN A CA 1
ATOM 3273 C C . ASN A 1 427 ? 29.222 -39.058 -3.882 1.00 80.50 427 ASN A C 1
ATOM 3275 O O . ASN A 1 427 ? 29.102 -40.282 -3.896 1.00 80.50 427 ASN A O 1
ATOM 3279 N N . SER A 1 428 ? 28.511 -38.269 -4.697 1.00 80.25 428 SER A N 1
ATOM 3280 C CA . SER A 1 428 ? 27.514 -38.721 -5.684 1.00 80.25 428 SER A CA 1
ATOM 3281 C C . SER A 1 428 ? 26.380 -39.584 -5.107 1.00 80.25 428 SER A C 1
ATOM 3283 O O . SER A 1 428 ? 25.674 -40.253 -5.852 1.00 80.25 428 SER A O 1
ATOM 3285 N N . LEU A 1 429 ? 26.202 -39.594 -3.781 1.00 84.69 429 LEU A N 1
ATOM 3286 C CA . LEU A 1 429 ? 25.171 -40.379 -3.109 1.00 84.69 429 LEU A CA 1
ATOM 3287 C C . LEU A 1 429 ? 23.891 -39.553 -2.958 1.00 84.69 429 LEU A C 1
ATOM 3289 O O . LEU A 1 429 ? 23.929 -38.400 -2.523 1.00 84.69 429 LEU A O 1
ATOM 3293 N N . ARG A 1 430 ? 22.756 -40.184 -3.263 1.00 88.50 430 ARG A N 1
ATOM 3294 C CA . ARG A 1 430 ? 21.410 -39.618 -3.142 1.00 88.50 430 ARG A CA 1
ATOM 3295 C C . ARG A 1 430 ? 20.551 -40.521 -2.267 1.00 88.50 430 ARG A C 1
ATOM 3297 O O . ARG A 1 430 ? 20.382 -41.686 -2.594 1.00 88.50 430 ARG A O 1
ATOM 3304 N N . LEU A 1 431 ? 20.009 -39.988 -1.176 1.00 88.06 431 LEU A N 1
ATOM 3305 C CA . LEU A 1 431 ? 19.153 -40.697 -0.215 1.00 88.06 431 LEU A CA 1
ATOM 3306 C C . LEU A 1 431 ? 17.697 -40.198 -0.238 1.00 88.06 431 LEU A C 1
ATOM 3308 O O . LEU A 1 431 ? 16.886 -40.615 0.577 1.00 88.06 431 LEU A O 1
ATOM 3312 N N . ASP A 1 432 ? 17.355 -39.328 -1.186 1.00 82.12 432 ASP A N 1
ATOM 3313 C CA . ASP A 1 432 ? 15.996 -38.852 -1.479 1.00 82.12 432 ASP A CA 1
ATOM 3314 C C . ASP A 1 432 ? 15.339 -39.597 -2.660 1.00 82.12 432 ASP A C 1
ATOM 3316 O O . ASP A 1 432 ? 14.179 -39.353 -2.987 1.00 82.12 432 ASP A O 1
ATOM 3320 N N . ARG A 1 433 ? 16.072 -40.505 -3.321 1.00 80.31 433 ARG A N 1
ATOM 3321 C CA . ARG A 1 433 ? 15.572 -41.338 -4.423 1.00 80.31 433 ARG A CA 1
ATOM 3322 C C . ARG A 1 433 ? 16.008 -42.782 -4.257 1.00 80.31 433 ARG A C 1
ATOM 3324 O O . ARG A 1 433 ? 17.199 -43.055 -4.158 1.00 80.31 433 ARG A O 1
ATOM 3331 N N . ARG A 1 434 ? 15.045 -43.703 -4.334 1.00 82.12 434 ARG A N 1
ATOM 3332 C CA . ARG A 1 434 ? 15.264 -45.148 -4.185 1.00 82.12 434 ARG A CA 1
ATOM 3333 C C . ARG A 1 434 ? 16.353 -45.685 -5.115 1.00 82.12 434 ARG A C 1
ATOM 3335 O O . ARG A 1 434 ? 17.309 -46.287 -4.643 1.00 82.12 434 ARG A O 1
ATOM 3342 N N . GLU A 1 435 ? 16.212 -45.473 -6.423 1.00 79.50 435 GLU A N 1
ATOM 3343 C CA . GLU A 1 435 ? 17.145 -46.021 -7.421 1.00 79.50 435 GLU A CA 1
ATOM 3344 C C . GLU A 1 435 ? 18.574 -45.524 -7.190 1.00 79.50 435 GLU A C 1
ATOM 3346 O O . GLU A 1 435 ? 19.514 -46.312 -7.188 1.00 79.50 435 GLU A O 1
ATOM 3351 N N . SER A 1 436 ? 18.731 -44.229 -6.908 1.00 80.62 436 SER A N 1
ATOM 3352 C CA . SER A 1 436 ? 20.035 -43.616 -6.654 1.00 80.62 436 SER A CA 1
ATOM 3353 C C . SER A 1 436 ? 20.630 -44.022 -5.297 1.00 80.62 436 SER A C 1
ATOM 3355 O O . SER A 1 436 ? 21.839 -44.209 -5.191 1.00 80.62 436 SER A O 1
ATOM 3357 N N . ALA A 1 437 ? 19.798 -44.219 -4.271 1.00 84.50 437 ALA A N 1
ATOM 3358 C CA . ALA A 1 437 ? 20.230 -44.696 -2.957 1.00 84.50 437 ALA A CA 1
ATOM 3359 C C . ALA A 1 437 ? 20.737 -46.145 -3.011 1.00 84.50 437 ALA A C 1
ATOM 3361 O O . ALA A 1 437 ? 21.730 -46.478 -2.361 1.00 84.50 437 ALA A O 1
ATOM 3362 N N . LEU A 1 438 ? 20.071 -46.990 -3.807 1.00 82.94 438 LEU A N 1
ATOM 3363 C CA . LEU A 1 438 ? 20.453 -48.386 -4.031 1.00 82.94 438 LEU A CA 1
ATOM 3364 C C . LEU A 1 438 ? 21.673 -48.513 -4.954 1.00 82.94 438 LEU A C 1
ATOM 3366 O O . LEU A 1 438 ? 22.540 -49.342 -4.691 1.00 82.94 438 LEU A O 1
ATOM 3370 N N . ALA A 1 439 ? 21.783 -47.670 -5.987 1.00 78.75 439 ALA A N 1
ATOM 3371 C CA . ALA A 1 439 ? 22.970 -47.612 -6.844 1.00 78.75 439 ALA A CA 1
ATOM 3372 C C . ALA A 1 439 ? 24.229 -47.182 -6.064 1.00 78.75 439 ALA A C 1
ATOM 3374 O O . ALA A 1 439 ? 25.335 -47.632 -6.364 1.00 78.75 439 ALA A O 1
ATOM 3375 N N . GLY A 1 440 ? 24.058 -46.367 -5.017 1.00 80.62 440 GLY A N 1
ATOM 3376 C CA . GLY A 1 440 ? 25.147 -45.871 -4.185 1.00 80.62 440 GLY A CA 1
ATOM 3377 C C . GLY A 1 440 ? 25.852 -44.651 -4.779 1.00 80.62 440 GLY A C 1
ATOM 3378 O O . GLY A 1 440 ? 25.397 -44.051 -5.746 1.00 80.62 440 GLY A O 1
ATOM 3379 N N . GLY A 1 441 ? 26.951 -44.246 -4.141 1.00 80.38 441 GLY A N 1
ATOM 3380 C CA . GLY A 1 441 ? 27.749 -43.085 -4.552 1.00 80.38 441 GLY A CA 1
ATOM 3381 C C . GLY A 1 441 ? 29.047 -43.478 -5.257 1.00 80.38 441 GLY A C 1
ATOM 3382 O O . GLY A 1 441 ? 29.277 -44.646 -5.560 1.00 80.38 441 GLY A O 1
ATOM 3383 N N . SER A 1 442 ? 29.975 -42.532 -5.419 1.00 75.56 442 SER A N 1
ATOM 3384 C CA . SER A 1 442 ? 31.320 -42.778 -5.978 1.00 75.56 442 SER A CA 1
ATOM 3385 C C . SER A 1 442 ? 32.167 -43.752 -5.152 1.00 75.56 442 SER A C 1
ATOM 3387 O O . SER A 1 442 ? 33.187 -44.246 -5.619 1.00 75.56 442 SER A O 1
ATOM 3389 N N . SER A 1 443 ? 31.742 -44.073 -3.929 1.00 73.56 443 SER A N 1
ATOM 3390 C CA . SER A 1 443 ? 32.346 -45.134 -3.123 1.00 73.56 443 SER A CA 1
ATOM 3391 C C . SER A 1 443 ? 31.712 -46.517 -3.342 1.00 73.56 443 SER A C 1
ATOM 3393 O O . SER A 1 443 ? 32.176 -47.470 -2.731 1.00 73.56 443 SER A O 1
ATOM 3395 N N . GLY A 1 444 ? 30.696 -46.669 -4.191 1.00 77.50 444 GLY A N 1
ATOM 3396 C CA . GLY A 1 444 ? 29.950 -47.914 -4.404 1.00 77.50 444 GLY A CA 1
ATOM 3397 C C . GLY A 1 444 ? 28.628 -47.970 -3.629 1.00 77.50 444 GLY A C 1
ATOM 3398 O O . GLY A 1 444 ? 28.187 -46.965 -3.062 1.00 77.50 444 GLY A O 1
ATOM 3399 N N . ALA A 1 445 ? 28.002 -49.153 -3.607 1.00 82.75 445 ALA A N 1
ATOM 3400 C CA . ALA A 1 445 ? 26.678 -49.374 -3.022 1.00 82.75 445 ALA A CA 1
ATOM 3401 C C . ALA A 1 445 ? 26.612 -48.911 -1.555 1.00 82.75 445 ALA A C 1
ATOM 3403 O O . ALA A 1 445 ? 27.369 -49.375 -0.696 1.00 82.75 445 ALA A O 1
ATOM 3404 N N . ALA A 1 446 ? 25.704 -47.974 -1.272 1.00 86.38 446 ALA A N 1
ATOM 3405 C CA . ALA A 1 446 ? 25.492 -47.457 0.078 1.00 86.38 446 ALA A CA 1
ATOM 3406 C C . ALA A 1 446 ? 24.548 -48.355 0.888 1.00 86.38 446 ALA A C 1
ATOM 3408 O O . ALA A 1 446 ? 24.740 -48.520 2.093 1.00 86.38 446 ALA A O 1
ATOM 3409 N N . ILE A 1 447 ? 23.561 -48.953 0.219 1.00 93.06 447 ILE A N 1
ATOM 3410 C CA . ILE A 1 447 ? 22.545 -49.828 0.802 1.00 93.06 447 ILE A CA 1
ATOM 3411 C C . ILE A 1 447 ? 22.608 -51.175 0.083 1.00 93.06 447 ILE A C 1
ATOM 3413 O O . ILE A 1 447 ? 22.493 -51.229 -1.138 1.00 93.06 447 ILE A O 1
ATOM 3417 N N . VAL A 1 448 ? 22.759 -52.255 0.846 1.00 91.69 448 VAL A N 1
ATOM 3418 C CA . VAL A 1 448 ? 22.685 -53.637 0.367 1.00 91.69 448 VAL A CA 1
ATOM 3419 C C . VAL A 1 448 ? 21.424 -54.260 0.973 1.00 91.69 448 VAL A C 1
ATOM 3421 O O . VAL A 1 448 ? 21.445 -54.638 2.147 1.00 91.69 448 VAL A O 1
ATOM 3424 N N . PRO A 1 449 ? 20.300 -54.325 0.230 1.00 91.50 449 PRO A N 1
ATOM 3425 C CA . PRO A 1 449 ? 19.052 -54.889 0.740 1.00 91.50 449 PRO A CA 1
ATOM 3426 C C . PRO A 1 449 ? 19.251 -56.299 1.311 1.00 91.50 449 PRO A C 1
ATOM 3428 O O . PRO A 1 449 ? 19.885 -57.143 0.683 1.00 91.50 449 PRO A O 1
ATOM 3431 N N . GLY A 1 450 ? 18.718 -56.547 2.506 1.00 90.44 450 GLY A N 1
ATOM 3432 C CA . GLY A 1 450 ? 18.873 -57.804 3.243 1.00 90.44 450 GLY A CA 1
ATOM 3433 C C . GLY A 1 450 ? 20.188 -57.947 4.018 1.00 90.44 450 GLY A C 1
ATOM 3434 O O . GLY A 1 450 ? 20.377 -58.961 4.681 1.00 90.44 450 GLY A O 1
ATOM 3435 N N . ASN A 1 451 ? 21.102 -56.969 3.946 1.00 91.00 451 ASN A N 1
ATOM 3436 C CA . ASN A 1 451 ? 22.386 -57.017 4.646 1.00 91.00 451 ASN A CA 1
ATOM 3437 C C . ASN A 1 451 ? 22.792 -55.639 5.201 1.00 91.00 451 ASN A C 1
ATOM 3439 O O . ASN A 1 451 ? 23.610 -54.911 4.624 1.00 91.00 451 ASN A O 1
ATOM 3443 N N . SER A 1 452 ? 22.243 -55.279 6.361 1.00 91.25 452 SER A N 1
ATOM 3444 C CA . SER A 1 452 ? 22.570 -54.033 7.056 1.00 91.25 452 SER A CA 1
ATOM 3445 C C . SER A 1 452 ? 24.008 -54.002 7.576 1.00 91.25 452 SER A C 1
ATOM 3447 O O . SER A 1 452 ? 24.622 -52.937 7.595 1.00 91.25 452 SER A O 1
ATOM 3449 N N . ALA A 1 453 ? 24.577 -55.154 7.944 1.00 85.75 453 ALA A N 1
ATOM 3450 C CA . ALA A 1 453 ? 25.957 -55.263 8.417 1.00 85.75 453 ALA A CA 1
ATOM 3451 C C . ALA A 1 453 ? 26.993 -54.975 7.314 1.00 85.75 453 ALA A C 1
ATOM 3453 O O . ALA A 1 453 ? 28.045 -54.421 7.611 1.00 85.75 453 ALA A O 1
ATOM 3454 N N . GLY A 1 454 ? 26.681 -55.306 6.056 1.00 84.88 454 GLY A N 1
ATOM 3455 C CA . GLY A 1 454 ? 27.510 -55.007 4.881 1.00 84.88 454 GLY A CA 1
ATOM 3456 C C . GLY A 1 454 ? 27.155 -53.702 4.158 1.00 84.88 454 GLY A C 1
ATOM 3457 O O . GLY A 1 454 ? 27.734 -53.400 3.115 1.00 84.88 454 GLY A O 1
ATOM 3458 N N . SER A 1 455 ? 26.189 -52.931 4.668 1.00 92.38 455 SER A N 1
ATOM 3459 C CA . SER A 1 455 ? 25.755 -51.675 4.053 1.00 92.38 455 SER A CA 1
ATOM 3460 C C . SER A 1 455 ? 26.604 -50.503 4.538 1.00 92.38 455 SER A C 1
ATOM 3462 O O . SER A 1 455 ? 26.551 -50.122 5.708 1.00 92.38 455 SER A O 1
ATOM 3464 N N . ARG A 1 456 ? 27.331 -49.851 3.623 1.00 89.44 456 ARG A N 1
ATOM 3465 C CA . ARG A 1 456 ? 28.205 -48.708 3.950 1.00 89.44 456 ARG A CA 1
ATOM 3466 C C . ARG A 1 456 ? 27.468 -47.549 4.612 1.00 89.44 456 ARG A C 1
ATOM 3468 O O . ARG A 1 456 ? 28.053 -46.848 5.434 1.00 89.44 456 ARG A O 1
ATOM 3475 N N . LEU A 1 457 ? 26.188 -47.356 4.289 1.00 92.31 457 LEU A N 1
ATOM 3476 C CA . LEU A 1 457 ? 25.339 -46.383 4.970 1.00 92.31 457 LEU A CA 1
ATOM 3477 C C . LEU A 1 457 ? 25.356 -46.623 6.486 1.00 92.31 457 LEU A C 1
ATOM 3479 O O . LEU A 1 457 ? 25.608 -45.686 7.237 1.00 92.31 457 LEU A O 1
ATOM 3483 N N . VAL A 1 458 ? 25.169 -47.874 6.921 1.00 93.06 458 VAL A N 1
ATOM 3484 C CA . VAL A 1 458 ? 25.166 -48.277 8.336 1.00 93.06 458 VAL A CA 1
ATOM 3485 C C . VAL A 1 458 ? 26.546 -48.089 8.960 1.00 93.06 458 VAL A C 1
ATOM 3487 O O . VAL A 1 458 ? 26.636 -47.560 10.067 1.00 93.06 458 VAL A O 1
ATOM 3490 N N . GLU A 1 459 ? 27.623 -48.440 8.252 1.00 90.44 459 GLU A N 1
ATOM 3491 C CA . GLU A 1 459 ? 29.003 -48.235 8.725 1.00 90.44 459 GLU A CA 1
ATOM 3492 C C . GLU A 1 459 ? 29.294 -46.756 9.032 1.00 90.44 459 GLU A C 1
ATOM 3494 O O . GLU A 1 459 ? 29.887 -46.425 10.060 1.00 90.44 459 GLU A O 1
ATOM 3499 N N . HIS A 1 460 ? 28.844 -45.853 8.158 1.00 90.12 460 HIS A N 1
ATOM 3500 C CA . HIS A 1 460 ? 29.060 -44.419 8.315 1.00 90.12 460 HIS A CA 1
ATOM 3501 C C . HIS A 1 460 ? 28.141 -43.790 9.373 1.00 90.12 460 HIS A C 1
ATOM 3503 O O . HIS A 1 460 ? 28.623 -42.976 10.163 1.00 90.12 460 HIS A O 1
ATOM 3509 N N . VAL A 1 461 ? 26.849 -44.146 9.439 1.00 92.56 461 VAL A N 1
ATOM 3510 C CA . VAL A 1 461 ? 25.922 -43.543 10.426 1.00 92.56 461 VAL A CA 1
ATOM 3511 C C . VAL A 1 461 ? 26.123 -44.068 11.848 1.00 92.56 461 VAL A C 1
ATOM 3513 O O . VAL A 1 461 ? 25.869 -43.341 12.804 1.00 92.56 461 VAL A O 1
ATOM 3516 N N . SER A 1 462 ? 26.632 -45.294 11.998 1.00 87.56 462 SER A N 1
ATOM 3517 C CA . SER A 1 462 ? 27.021 -45.862 13.299 1.00 87.56 462 SER A CA 1
ATOM 3518 C C . SER A 1 462 ? 28.380 -45.364 13.798 1.00 87.56 462 SER A C 1
ATOM 3520 O O . SER A 1 462 ? 28.715 -45.547 14.964 1.00 87.56 462 SER A O 1
ATOM 3522 N N . GLY A 1 463 ? 29.185 -44.755 12.922 1.00 83.44 463 GLY A N 1
ATOM 3523 C CA . GLY A 1 463 ? 30.558 -44.359 13.233 1.00 83.44 463 GLY A CA 1
ATOM 3524 C C . GLY A 1 463 ? 31.568 -45.507 13.238 1.00 83.44 463 GLY A C 1
ATOM 3525 O O . GLY A 1 463 ? 32.734 -45.262 13.546 1.00 83.44 463 GLY A O 1
ATOM 3526 N N . ALA A 1 464 ? 31.164 -46.721 12.841 1.00 81.81 464 ALA A N 1
ATOM 3527 C CA . ALA A 1 464 ? 32.071 -47.846 12.613 1.00 81.81 464 ALA A CA 1
ATOM 3528 C C . ALA A 1 464 ? 33.100 -47.550 11.504 1.00 81.81 464 ALA A C 1
ATOM 3530 O O . ALA A 1 464 ? 34.199 -48.104 11.506 1.00 81.81 464 ALA A O 1
ATOM 3531 N N . ARG A 1 465 ? 32.778 -46.626 10.587 1.00 83.12 465 ARG A N 1
ATOM 3532 C CA . ARG A 1 465 ? 33.679 -46.124 9.547 1.00 83.12 465 ARG A CA 1
ATOM 3533 C C . ARG A 1 465 ? 33.745 -44.601 9.549 1.00 83.12 465 ARG A C 1
ATOM 3535 O O . ARG A 1 465 ? 32.724 -43.920 9.624 1.00 83.12 465 ARG A O 1
ATOM 3542 N N . LYS A 1 466 ? 34.963 -44.057 9.437 1.00 79.31 466 LYS A N 1
ATOM 3543 C CA . LYS A 1 466 ? 35.199 -42.609 9.337 1.00 79.31 466 LYS A CA 1
ATOM 3544 C C . LYS A 1 466 ? 35.298 -42.150 7.868 1.00 79.31 466 LYS A C 1
ATOM 3546 O O . LYS A 1 466 ? 35.835 -42.897 7.052 1.00 79.31 466 LYS A O 1
ATOM 3551 N N . PRO A 1 467 ? 34.819 -40.934 7.536 1.00 84.31 467 PRO A N 1
ATOM 3552 C CA . PRO A 1 467 ? 34.123 -40.002 8.431 1.00 84.31 467 PRO A CA 1
ATOM 3553 C C . PRO A 1 467 ? 32.729 -40.517 8.837 1.00 84.31 467 PRO A C 1
ATOM 3555 O O . PRO A 1 467 ? 32.033 -41.130 8.030 1.00 84.31 467 PRO A O 1
ATOM 3558 N N . ARG A 1 468 ? 32.338 -40.283 10.098 1.00 88.44 468 ARG A N 1
ATOM 3559 C CA . ARG A 1 468 ? 30.995 -40.609 10.608 1.00 88.44 468 ARG A CA 1
ATOM 3560 C C . ARG A 1 468 ? 29.978 -39.665 9.965 1.00 88.44 468 ARG A C 1
ATOM 3562 O O . ARG A 1 468 ? 30.229 -38.464 9.899 1.00 88.44 468 ARG A O 1
ATOM 3569 N N . MET A 1 469 ? 28.825 -40.188 9.560 1.00 86.88 469 MET A N 1
ATOM 3570 C CA . MET A 1 469 ? 27.708 -39.397 9.037 1.00 86.88 469 MET A CA 1
ATOM 3571 C C . MET A 1 469 ? 26.605 -39.211 10.095 1.00 86.88 469 MET A C 1
ATOM 3573 O O . MET A 1 469 ? 26.383 -40.116 10.901 1.00 86.88 469 MET A O 1
ATOM 3577 N N . PRO A 1 470 ? 25.917 -38.054 10.139 1.00 87.62 470 PRO A N 1
ATOM 3578 C CA . PRO A 1 470 ? 26.178 -36.827 9.381 1.00 87.62 470 PRO A CA 1
ATOM 3579 C C . PRO A 1 470 ? 27.494 -36.165 9.817 1.00 87.62 470 PRO A C 1
ATOM 3581 O O . PRO A 1 470 ? 27.801 -36.143 11.010 1.00 87.62 470 PRO A O 1
ATOM 3584 N N . MET A 1 471 ? 28.258 -35.639 8.852 1.00 77.44 471 MET A N 1
ATOM 3585 C CA . MET A 1 471 ? 29.601 -35.081 9.081 1.00 77.44 471 MET A CA 1
ATOM 3586 C C . MET A 1 471 ? 29.571 -33.784 9.904 1.00 77.44 471 MET A C 1
ATOM 3588 O O . MET A 1 471 ? 30.405 -33.598 10.785 1.00 77.44 471 MET A O 1
ATOM 3592 N N . SER A 1 472 ? 28.579 -32.927 9.651 1.00 68.06 472 SER A N 1
ATOM 3593 C CA . SER A 1 472 ? 28.450 -31.590 10.253 1.00 68.06 472 SER A CA 1
ATOM 3594 C C . SER A 1 472 ? 27.277 -31.489 11.241 1.00 68.06 472 SER A C 1
ATOM 3596 O O . SER A 1 472 ? 26.731 -30.411 11.447 1.00 68.06 472 SER A O 1
ATOM 3598 N N . GLY A 1 473 ? 26.847 -32.614 11.827 1.00 69.44 473 GLY A N 1
ATOM 3599 C CA . GLY A 1 473 ? 25.696 -32.672 12.734 1.00 69.44 473 GLY A CA 1
ATOM 3600 C C . GLY A 1 473 ? 25.803 -33.766 13.805 1.00 69.44 473 GLY A C 1
ATOM 3601 O O . GLY A 1 473 ? 26.716 -34.605 13.752 1.00 69.44 473 GLY A O 1
ATOM 3602 N N . PRO A 1 474 ? 24.880 -33.776 14.790 1.00 78.44 474 PRO A N 1
ATOM 3603 C CA . PRO A 1 474 ? 24.871 -34.791 15.838 1.00 78.44 474 PRO A CA 1
ATOM 3604 C C . PRO A 1 474 ? 24.735 -36.203 15.237 1.00 78.44 474 PRO A C 1
ATOM 3606 O O . PRO A 1 474 ? 24.096 -36.365 14.191 1.00 78.44 474 PRO A O 1
ATOM 3609 N N . PRO A 1 475 ? 25.351 -37.227 15.859 1.00 87.00 475 PRO A N 1
ATOM 3610 C CA . PRO A 1 475 ? 25.179 -38.613 15.438 1.00 87.00 475 PRO A CA 1
ATOM 3611 C C . PRO A 1 475 ? 23.721 -39.050 15.498 1.00 87.00 475 PRO A C 1
ATOM 3613 O O . PRO A 1 475 ? 22.943 -38.540 16.304 1.00 87.00 475 PRO A O 1
ATOM 3616 N N . LEU A 1 476 ? 23.362 -40.004 14.634 1.00 91.94 476 LEU A N 1
ATOM 3617 C CA . LEU A 1 476 ? 22.094 -40.710 14.779 1.00 91.94 476 LEU A CA 1
ATOM 3618 C C . LEU A 1 476 ? 22.100 -41.444 16.124 1.00 91.94 476 LEU A C 1
ATOM 3620 O O . LEU A 1 476 ? 23.135 -41.969 16.544 1.00 91.94 476 LEU A O 1
ATOM 3624 N N . SER A 1 477 ? 20.947 -41.478 16.790 1.00 92.81 477 SER A N 1
ATOM 3625 C CA . SER A 1 477 ? 20.801 -42.249 18.024 1.00 92.81 477 SER A CA 1
ATOM 3626 C C . SER A 1 477 ? 20.900 -43.752 17.741 1.00 92.81 477 SER A C 1
ATOM 3628 O O . SER A 1 47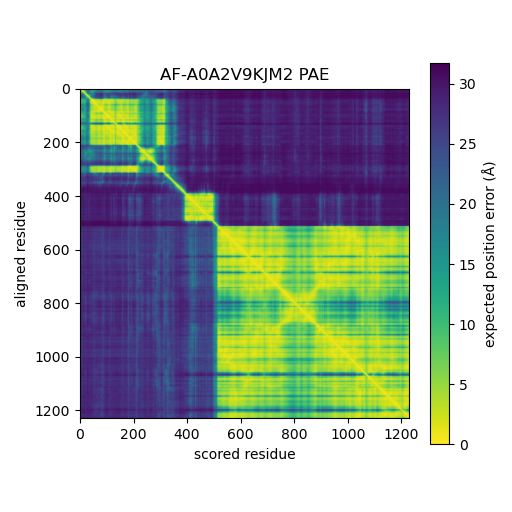7 ? 20.706 -44.201 16.604 1.00 92.81 477 SER A O 1
ATOM 3630 N N . ALA A 1 478 ? 21.180 -44.550 18.773 1.00 89.62 478 ALA A N 1
ATOM 3631 C CA . ALA A 1 478 ? 21.246 -46.004 18.635 1.00 89.62 478 ALA A CA 1
ATOM 3632 C C . ALA A 1 478 ? 19.927 -46.582 18.091 1.00 89.62 478 ALA A C 1
ATOM 3634 O O . ALA A 1 478 ? 19.947 -47.488 17.259 1.00 89.62 478 ALA A O 1
ATOM 3635 N N . GLU A 1 479 ? 18.787 -46.008 18.478 1.00 90.56 479 GLU A N 1
ATOM 3636 C CA . GLU A 1 479 ? 17.450 -46.378 18.006 1.00 90.56 479 GLU A CA 1
ATOM 3637 C C . GLU A 1 479 ? 17.274 -46.062 16.516 1.00 90.56 479 GLU A C 1
ATOM 3639 O O . GLU A 1 479 ? 16.796 -46.902 15.758 1.00 90.56 479 GLU A O 1
ATOM 3644 N N . GLN A 1 480 ? 17.726 -44.889 16.062 1.00 94.44 480 GLN A N 1
ATOM 3645 C CA . GLN A 1 480 ? 17.666 -44.500 14.649 1.00 94.44 480 GLN A CA 1
ATOM 3646 C C . GLN A 1 480 ? 18.532 -45.411 13.771 1.00 94.44 480 GLN A C 1
ATOM 3648 O O . GLN A 1 480 ? 18.103 -45.836 12.698 1.00 94.44 480 GLN A O 1
ATOM 3653 N N . VAL A 1 481 ? 19.734 -45.759 14.240 1.00 94.00 481 VAL A N 1
ATOM 3654 C CA . VAL A 1 481 ? 20.600 -46.726 13.552 1.00 94.00 481 VAL A CA 1
ATOM 3655 C C . VAL A 1 481 ? 19.963 -48.122 13.553 1.00 94.00 481 VAL A C 1
ATOM 3657 O O . VAL A 1 481 ? 20.017 -48.810 12.535 1.00 94.00 481 VAL A O 1
ATOM 3660 N N . SER A 1 482 ? 19.305 -48.526 14.645 1.00 93.44 482 SER A N 1
ATOM 3661 C CA . SER A 1 482 ? 18.590 -49.810 14.752 1.00 93.44 482 SER A CA 1
ATOM 3662 C C . SER A 1 482 ? 17.404 -49.907 13.789 1.00 93.44 482 SER A C 1
ATOM 3664 O O . SER A 1 482 ? 17.188 -50.966 13.198 1.00 93.44 482 SER A O 1
ATOM 3666 N N . LEU A 1 483 ? 16.668 -48.807 13.580 1.00 95.94 483 LEU A N 1
ATOM 3667 C CA . LEU A 1 483 ? 15.580 -48.716 12.599 1.00 95.94 483 LEU A CA 1
ATOM 3668 C C . LEU A 1 483 ? 16.101 -48.827 11.164 1.00 95.94 483 LEU A C 1
ATOM 3670 O O . LEU A 1 483 ? 15.579 -49.625 10.389 1.00 95.94 483 LEU A O 1
ATOM 3674 N N . ILE A 1 484 ? 17.167 -48.093 10.820 1.00 95.31 484 ILE A N 1
ATOM 3675 C CA . ILE A 1 484 ? 17.798 -48.182 9.492 1.00 95.31 484 ILE A CA 1
ATOM 3676 C C . ILE A 1 484 ? 18.299 -49.606 9.233 1.00 95.31 484 ILE A C 1
ATOM 3678 O O . ILE A 1 484 ? 18.110 -50.132 8.138 1.00 95.31 484 ILE A O 1
ATOM 3682 N N . ARG A 1 485 ? 18.901 -50.252 10.238 1.00 94.94 485 ARG A N 1
ATOM 3683 C CA . ARG A 1 485 ? 19.370 -51.639 10.131 1.00 94.94 485 ARG A CA 1
ATOM 3684 C C . ARG A 1 485 ? 18.220 -52.607 9.881 1.00 94.94 485 ARG A C 1
ATOM 3686 O O . ARG A 1 485 ? 18.257 -53.318 8.884 1.00 94.94 485 ARG A O 1
ATOM 3693 N N . ALA A 1 486 ? 17.175 -52.562 10.709 1.00 95.06 486 ALA A N 1
ATOM 3694 C CA . ALA A 1 486 ? 15.994 -53.406 10.539 1.00 95.06 486 ALA A CA 1
ATOM 3695 C C . ALA A 1 486 ? 15.311 -53.194 9.182 1.00 95.06 486 ALA A C 1
ATOM 3697 O O . ALA A 1 486 ? 14.942 -54.165 8.528 1.00 95.06 486 ALA A O 1
ATOM 3698 N N . TRP A 1 487 ? 15.197 -51.949 8.716 1.00 96.00 487 TRP A N 1
ATOM 3699 C CA . TRP A 1 487 ? 14.645 -51.651 7.395 1.00 96.00 487 TRP A CA 1
ATOM 3700 C C . TRP A 1 487 ? 15.478 -52.254 6.258 1.00 96.00 487 TRP A C 1
ATOM 3702 O O . TRP A 1 487 ? 14.917 -52.865 5.345 1.00 96.00 487 TRP A O 1
ATOM 3712 N N . ILE A 1 488 ? 16.808 -52.125 6.312 1.00 94.56 488 ILE A N 1
ATOM 3713 C CA . ILE A 1 488 ? 17.697 -52.723 5.309 1.00 94.56 488 ILE A CA 1
ATOM 3714 C C . ILE A 1 488 ? 17.590 -54.249 5.346 1.00 94.56 488 ILE A C 1
ATOM 3716 O O . ILE A 1 488 ? 17.413 -54.856 4.291 1.00 94.56 488 ILE A O 1
ATOM 3720 N N . ASP A 1 489 ? 17.621 -54.861 6.532 1.00 93.94 489 ASP A N 1
ATOM 3721 C CA . ASP A 1 489 ? 17.520 -56.318 6.712 1.00 93.94 489 ASP A CA 1
ATOM 3722 C C . ASP A 1 489 ? 16.162 -56.873 6.243 1.00 93.94 489 ASP A C 1
ATOM 3724 O O . ASP A 1 489 ? 16.088 -57.978 5.715 1.00 93.94 489 ASP A O 1
ATOM 3728 N N . GLN A 1 490 ? 15.092 -56.074 6.317 1.00 92.62 490 GLN A N 1
ATOM 3729 C CA . GLN A 1 490 ? 13.761 -56.391 5.771 1.00 92.62 490 GLN A CA 1
ATOM 3730 C C . GLN A 1 490 ? 13.647 -56.184 4.246 1.00 92.62 490 GLN A C 1
ATOM 3732 O O . GLN A 1 490 ? 12.549 -56.239 3.679 1.00 92.62 490 GLN A O 1
ATOM 3737 N N . GLY A 1 491 ? 14.773 -55.951 3.568 1.00 89.06 491 GLY A N 1
ATOM 3738 C CA . GLY A 1 491 ? 14.866 -55.806 2.117 1.00 89.06 491 GLY A CA 1
ATOM 3739 C C . GLY A 1 491 ? 14.793 -54.363 1.619 1.00 89.06 491 GLY A C 1
ATOM 3740 O O . GLY A 1 491 ? 14.538 -54.159 0.434 1.00 89.06 491 GLY A O 1
ATOM 3741 N N . ALA A 1 492 ? 14.988 -53.369 2.496 1.00 90.25 492 ALA A N 1
ATOM 3742 C CA . ALA A 1 492 ? 14.957 -51.941 2.167 1.00 90.25 492 ALA A CA 1
ATOM 3743 C C . ALA A 1 492 ? 13.717 -51.551 1.337 1.00 90.25 492 ALA A C 1
ATOM 3745 O O . ALA A 1 492 ? 13.806 -50.838 0.330 1.00 90.25 492 ALA A O 1
ATOM 3746 N N . LYS A 1 493 ? 12.543 -52.074 1.727 1.00 87.62 493 LYS A N 1
ATOM 3747 C CA . LYS A 1 493 ? 11.282 -51.834 1.016 1.00 87.62 493 LYS A CA 1
ATOM 3748 C C . LYS A 1 493 ? 10.992 -50.336 1.012 1.00 87.62 493 LYS A C 1
ATOM 3750 O O . LYS A 1 493 ? 10.850 -49.721 2.065 1.00 87.62 493 LYS A O 1
ATOM 3755 N N . TRP A 1 494 ? 10.930 -49.761 -0.182 1.00 82.50 494 TRP A N 1
ATOM 3756 C CA . TRP A 1 494 ? 10.791 -48.326 -0.405 1.00 82.50 494 TRP A CA 1
ATOM 3757 C C . TRP A 1 494 ? 9.656 -48.117 -1.412 1.00 82.50 494 TRP A C 1
ATOM 3759 O O . TRP A 1 494 ? 9.765 -48.614 -2.535 1.00 82.50 494 TRP A O 1
ATOM 3769 N N . PRO A 1 495 ? 8.555 -47.442 -1.033 1.00 74.88 495 PRO A N 1
ATOM 3770 C CA . PRO A 1 495 ? 7.387 -47.302 -1.896 1.00 74.88 495 PRO A CA 1
ATOM 3771 C C . PRO A 1 495 ? 7.695 -46.447 -3.132 1.00 74.88 495 PRO A C 1
ATOM 3773 O O . PRO A 1 495 ? 8.303 -45.384 -3.014 1.00 74.88 495 PRO A O 1
ATOM 3776 N N . GLU A 1 496 ? 7.206 -46.864 -4.304 1.00 53.06 496 GLU A N 1
ATOM 3777 C CA . GLU A 1 496 ? 7.368 -46.140 -5.582 1.00 53.06 496 GLU A CA 1
ATOM 3778 C C . GLU A 1 496 ? 6.853 -44.687 -5.518 1.00 53.06 496 GLU A C 1
ATOM 3780 O O . GLU A 1 496 ? 7.374 -43.803 -6.189 1.00 53.06 496 GLU A O 1
ATOM 3785 N N . SER A 1 497 ? 5.897 -44.399 -4.626 1.00 45.91 497 SER A N 1
ATOM 3786 C CA . SER A 1 497 ? 5.329 -43.058 -4.419 1.00 45.91 497 SER A CA 1
ATOM 3787 C C . SER A 1 497 ? 6.189 -42.086 -3.594 1.00 45.91 497 SER A C 1
ATOM 3789 O O . SER A 1 497 ? 5.777 -40.941 -3.413 1.00 45.91 497 SER A O 1
ATOM 3791 N N . ALA A 1 498 ? 7.345 -42.510 -3.070 1.00 43.62 498 ALA A N 1
ATOM 3792 C CA . ALA A 1 498 ? 8.273 -41.656 -2.312 1.00 43.62 498 ALA A CA 1
ATOM 3793 C C . ALA A 1 498 ? 9.371 -41.016 -3.192 1.00 43.62 498 ALA A C 1
ATOM 3795 O O . ALA A 1 498 ? 10.285 -40.375 -2.681 1.00 43.62 498 ALA A O 1
ATOM 3796 N N . ALA A 1 499 ? 9.296 -41.172 -4.519 1.00 37.53 499 ALA A N 1
ATOM 3797 C CA . ALA A 1 499 ? 10.175 -40.475 -5.447 1.00 37.53 499 ALA A CA 1
ATOM 3798 C C . ALA A 1 499 ? 9.714 -39.019 -5.651 1.00 37.53 499 ALA A C 1
ATOM 3800 O O . ALA A 1 499 ? 8.658 -38.740 -6.227 1.00 37.53 499 ALA A O 1
ATOM 3801 N N . GLY A 1 500 ? 10.550 -38.073 -5.222 1.00 39.12 500 GLY A N 1
ATOM 3802 C CA . GLY A 1 500 ? 10.559 -36.719 -5.765 1.00 39.12 500 GLY A CA 1
ATOM 3803 C C . GLY A 1 500 ? 10.963 -36.754 -7.241 1.00 39.12 500 GLY A C 1
ATOM 3804 O O . GLY A 1 500 ? 12.149 -36.661 -7.584 1.00 39.12 500 GLY A O 1
ATOM 3805 N N . GLU A 1 501 ? 9.983 -36.927 -8.124 1.00 30.94 501 GLU A N 1
ATOM 3806 C CA . GLU A 1 501 ? 10.130 -36.670 -9.554 1.00 30.94 501 GLU A CA 1
ATOM 3807 C C . GLU A 1 501 ? 10.264 -35.160 -9.786 1.00 30.94 501 GLU A C 1
ATOM 3809 O O . GLU A 1 501 ? 9.361 -34.383 -9.482 1.00 30.94 501 GLU A O 1
ATOM 3814 N N . ALA A 1 502 ? 11.413 -34.758 -10.333 1.00 31.30 502 ALA A N 1
ATOM 3815 C CA . ALA A 1 502 ? 11.492 -33.558 -11.156 1.00 31.30 502 ALA A CA 1
ATOM 3816 C C . ALA A 1 502 ? 10.985 -33.948 -12.559 1.00 31.30 502 ALA A C 1
ATOM 3818 O O . ALA A 1 502 ? 11.241 -35.089 -12.964 1.00 31.30 502 ALA A O 1
ATOM 3819 N N . PRO A 1 503 ? 10.293 -33.063 -13.297 1.00 32.97 503 PRO A N 1
ATOM 3820 C CA . PRO A 1 503 ? 9.662 -33.416 -14.566 1.00 32.97 503 PRO A CA 1
ATOM 3821 C C . PRO A 1 503 ? 10.697 -33.923 -15.577 1.00 32.97 503 PRO A C 1
ATOM 3823 O O . PRO A 1 503 ? 11.727 -33.278 -15.787 1.00 32.97 503 PRO A O 1
ATOM 3826 N N . ARG A 1 504 ? 10.415 -35.053 -16.237 1.00 27.59 504 ARG A N 1
ATOM 3827 C CA . ARG A 1 504 ? 11.030 -35.348 -17.538 1.00 27.59 504 ARG A CA 1
ATOM 3828 C C . ARG A 1 504 ? 10.428 -34.404 -18.588 1.00 27.59 504 ARG A C 1
ATOM 3830 O O . ARG A 1 504 ? 9.245 -34.073 -18.483 1.00 27.59 504 ARG A O 1
ATOM 3837 N N . PRO A 1 505 ? 11.205 -33.964 -19.590 1.00 33.38 505 PRO A N 1
ATOM 3838 C CA . PRO A 1 505 ? 10.652 -33.207 -20.698 1.00 33.38 505 PRO A CA 1
ATOM 3839 C C . PRO A 1 505 ? 9.726 -34.107 -21.524 1.00 33.38 505 PRO A C 1
ATOM 3841 O O . PRO A 1 505 ? 10.131 -35.191 -21.922 1.00 33.38 505 PRO A O 1
ATOM 3844 N N . ALA A 1 506 ? 8.501 -33.619 -21.731 1.00 39.00 506 ALA A N 1
ATOM 3845 C CA . ALA A 1 506 ? 7.531 -33.988 -22.762 1.00 39.00 506 ALA A CA 1
ATOM 3846 C C . ALA A 1 506 ? 7.511 -35.459 -23.229 1.00 39.00 506 ALA A C 1
ATOM 3848 O O . ALA A 1 506 ? 8.073 -35.774 -24.268 1.00 39.00 506 ALA A O 1
ATOM 3849 N N . ASP A 1 507 ? 6.715 -36.292 -22.553 1.00 27.22 507 ASP A N 1
ATOM 3850 C CA . ASP A 1 507 ? 5.992 -37.379 -23.220 1.00 27.22 507 ASP A CA 1
ATOM 3851 C C . ASP A 1 507 ? 4.495 -37.181 -22.962 1.00 27.22 507 ASP A C 1
ATOM 3853 O O . ASP A 1 507 ? 3.998 -37.260 -21.835 1.00 27.22 507 ASP A O 1
ATOM 3857 N N . ALA A 1 508 ? 3.772 -36.851 -24.029 1.00 31.84 508 ALA A N 1
ATOM 3858 C CA . ALA A 1 508 ? 2.324 -36.758 -24.038 1.00 31.84 508 ALA A CA 1
ATOM 3859 C C . ALA A 1 508 ? 1.727 -38.152 -23.776 1.00 31.84 508 ALA A C 1
ATOM 3861 O O . ALA A 1 508 ? 1.762 -39.008 -24.655 1.00 31.84 508 ALA A O 1
ATOM 3862 N N . GLY A 1 509 ? 1.170 -38.402 -22.584 1.00 33.00 509 GLY A N 1
ATOM 3863 C CA . GLY A 1 509 ? 0.329 -39.593 -22.396 1.00 33.00 509 GLY A CA 1
ATOM 3864 C C . GLY A 1 509 ? 0.124 -40.153 -20.988 1.00 33.00 509 GLY A C 1
ATOM 3865 O O . GLY A 1 509 ? -0.788 -40.958 -20.810 1.00 33.00 509 GLY A O 1
ATOM 3866 N N . SER A 1 510 ? 0.887 -39.768 -19.964 1.00 31.61 510 SER A N 1
ATOM 3867 C CA . SER A 1 510 ? 0.706 -40.339 -18.615 1.00 31.61 510 SER A CA 1
ATOM 3868 C C . SER A 1 510 ? -0.274 -39.524 -17.756 1.00 31.61 510 SER A C 1
ATOM 3870 O O . SER A 1 510 ? -0.091 -38.326 -17.559 1.00 31.61 510 SER A O 1
ATOM 3872 N N . ARG A 1 511 ? -1.326 -40.185 -17.248 1.00 25.86 511 ARG A N 1
ATOM 3873 C CA . ARG A 1 511 ? -2.446 -39.606 -16.472 1.00 25.86 511 ARG A CA 1
ATOM 3874 C C . ARG A 1 511 ? -1.989 -38.732 -15.275 1.00 25.86 511 ARG A C 1
ATOM 3876 O O . ARG A 1 511 ? -1.007 -39.086 -14.626 1.00 25.86 511 ARG A O 1
ATOM 3883 N N . PRO A 1 512 ? -2.712 -37.647 -14.916 1.00 36.72 512 PRO A N 1
ATOM 3884 C CA . PRO A 1 512 ? -2.233 -36.646 -13.956 1.00 36.72 512 PRO A CA 1
ATOM 3885 C C . PRO A 1 512 ? -2.275 -37.124 -12.493 1.00 36.72 512 PRO A C 1
ATOM 3887 O O . PRO A 1 512 ? -3.277 -37.691 -12.051 1.00 36.72 512 PRO A O 1
ATOM 3890 N N . ARG A 1 513 ? -1.248 -36.773 -11.697 1.00 43.25 513 ARG A N 1
ATOM 3891 C CA . ARG A 1 513 ? -1.420 -36.510 -10.250 1.00 43.25 513 ARG A CA 1
ATOM 3892 C C . ARG A 1 513 ? -2.605 -35.549 -10.098 1.00 43.25 513 ARG A C 1
ATOM 3894 O O . ARG A 1 513 ? -2.694 -34.605 -10.879 1.00 43.25 513 ARG A O 1
ATOM 3901 N N . ALA A 1 514 ? -3.502 -35.770 -9.132 1.00 49.38 514 ALA A N 1
ATOM 3902 C CA . ALA A 1 514 ? -4.631 -34.864 -8.898 1.00 49.38 514 ALA A CA 1
ATOM 3903 C C . ALA A 1 514 ? -4.125 -33.409 -8.829 1.00 49.38 514 ALA A C 1
ATOM 3905 O O . ALA A 1 514 ? -3.301 -33.083 -7.974 1.00 49.38 514 ALA A O 1
ATOM 3906 N N . ALA A 1 515 ? -4.550 -32.577 -9.783 1.00 68.38 515 ALA A N 1
ATOM 3907 C CA . ALA A 1 515 ? -4.076 -31.205 -9.917 1.00 68.38 515 ALA A CA 1
ATOM 3908 C C . ALA A 1 515 ? -4.430 -30.399 -8.655 1.00 68.38 515 ALA A C 1
ATOM 3910 O O . ALA A 1 515 ? -5.527 -30.544 -8.112 1.00 68.38 515 ALA A O 1
ATOM 3911 N N . HIS A 1 516 ? -3.498 -29.572 -8.169 1.00 86.94 516 HIS A N 1
ATOM 3912 C CA . HIS A 1 516 ? -3.750 -28.671 -7.041 1.00 86.94 516 HIS A CA 1
ATOM 3913 C C . HIS A 1 516 ? -4.980 -27.800 -7.339 1.00 86.94 516 HIS A C 1
ATOM 3915 O O . HIS A 1 516 ? -5.118 -27.310 -8.458 1.00 86.94 516 HIS A O 1
ATOM 3921 N N . TRP A 1 517 ? -5.863 -27.603 -6.353 1.00 91.69 517 TRP A N 1
ATOM 3922 C CA . TRP A 1 517 ? -7.176 -26.961 -6.540 1.00 91.69 517 TRP A CA 1
ATOM 3923 C C . TRP A 1 517 ? -7.088 -25.595 -7.243 1.00 91.69 517 TRP A C 1
ATOM 3925 O O . TRP A 1 517 ? -7.932 -25.274 -8.077 1.00 91.69 517 TRP A O 1
ATOM 3935 N N . ALA A 1 518 ? -6.031 -24.830 -6.959 1.00 92.69 518 ALA A N 1
ATOM 3936 C CA . ALA A 1 518 ? -5.812 -23.501 -7.520 1.00 92.69 518 ALA A CA 1
ATOM 3937 C C . ALA A 1 518 ? -5.494 -23.507 -9.027 1.00 92.69 518 ALA A C 1
ATOM 3939 O O . ALA A 1 518 ? -5.723 -22.509 -9.700 1.00 92.69 518 ALA A O 1
ATOM 3940 N N . PHE A 1 519 ? -5.013 -24.630 -9.574 1.00 92.69 519 PHE A N 1
ATOM 3941 C CA . PHE A 1 519 ? -4.701 -24.787 -11.002 1.00 92.69 519 PHE A CA 1
ATOM 3942 C C . PHE A 1 519 ? -5.825 -25.479 -11.785 1.00 92.69 519 PHE A C 1
ATOM 3944 O O . PHE A 1 519 ? -5.686 -25.747 -12.974 1.00 92.69 519 PHE A O 1
ATOM 3951 N N . VAL A 1 520 ? -6.955 -25.766 -11.133 1.00 91.50 520 VAL A N 1
ATOM 3952 C CA . VAL A 1 520 ? -8.147 -26.330 -11.773 1.00 91.50 520 VAL A CA 1
ATOM 3953 C C . VAL A 1 520 ? -9.168 -25.220 -11.971 1.00 91.50 520 VAL A C 1
ATOM 3955 O O . VAL A 1 520 ? -9.524 -24.540 -11.008 1.00 91.50 520 VAL A O 1
ATOM 3958 N N . ALA A 1 521 ? -9.653 -25.036 -13.202 1.00 91.44 521 ALA A N 1
ATOM 3959 C CA . ALA A 1 521 ? -10.666 -24.025 -13.509 1.00 91.44 521 ALA A CA 1
ATOM 3960 C C . ALA A 1 521 ? -11.905 -24.194 -12.603 1.00 91.44 521 ALA A C 1
ATOM 3962 O O . ALA A 1 521 ? -12.395 -25.323 -12.460 1.00 91.44 521 ALA A O 1
ATOM 3963 N N . PRO A 1 522 ? -12.400 -23.114 -11.964 1.00 93.31 522 PRO A N 1
ATOM 3964 C CA . PRO A 1 522 ? -13.555 -23.197 -11.080 1.00 93.31 522 PRO A CA 1
ATOM 3965 C C . PRO A 1 522 ? -14.800 -23.609 -11.866 1.00 93.31 522 PRO A C 1
ATOM 3967 O O . PRO A 1 522 ? -15.032 -23.167 -12.992 1.00 93.31 522 PRO A O 1
ATOM 3970 N N . LYS A 1 523 ? -15.632 -24.443 -11.245 1.00 93.12 523 LYS A N 1
ATOM 3971 C CA . LYS A 1 523 ? -16.969 -24.778 -11.745 1.00 93.12 523 LYS A CA 1
ATOM 3972 C C . LYS A 1 523 ? -17.986 -24.183 -10.793 1.00 93.12 523 LYS A C 1
ATOM 3974 O O . LYS A 1 523 ? -17.811 -24.317 -9.588 1.00 93.12 523 LYS A O 1
ATOM 3979 N N . ARG A 1 524 ? -19.049 -23.572 -11.322 1.00 96.50 524 ARG A N 1
ATOM 3980 C CA . ARG A 1 524 ? -20.100 -22.959 -10.500 1.00 96.50 524 ARG A CA 1
ATOM 3981 C C . ARG A 1 524 ? -20.805 -24.039 -9.667 1.00 96.50 524 ARG A C 1
ATOM 3983 O O . ARG A 1 524 ? -21.518 -24.858 -10.254 1.00 96.50 524 ARG A O 1
ATOM 3990 N N . PRO A 1 525 ? -20.624 -24.077 -8.336 1.00 97.12 525 PRO A N 1
ATOM 3991 C CA . PRO A 1 525 ? -21.318 -25.040 -7.499 1.00 97.12 525 PRO A CA 1
ATOM 3992 C C . PRO A 1 525 ? -22.763 -24.587 -7.263 1.00 97.12 525 PRO A C 1
ATOM 3994 O O . PRO A 1 525 ? -23.063 -23.391 -7.248 1.00 97.12 525 PRO A O 1
ATOM 3997 N N . ALA A 1 526 ? -23.673 -25.544 -7.075 1.00 97.31 526 ALA A N 1
ATOM 3998 C CA . ALA A 1 526 ? -25.032 -25.235 -6.645 1.00 97.31 526 ALA A CA 1
ATOM 3999 C C . ALA A 1 526 ? -25.022 -24.799 -5.166 1.00 97.31 526 ALA A C 1
ATOM 4001 O O . ALA A 1 526 ? -24.295 -25.408 -4.376 1.00 97.31 526 ALA A O 1
ATOM 4002 N N . PRO A 1 527 ? -25.821 -23.793 -4.761 1.00 97.25 527 PRO A N 1
ATOM 4003 C CA . PRO A 1 527 ? -25.958 -23.444 -3.350 1.00 97.25 527 PRO A CA 1
ATOM 4004 C C . PRO A 1 527 ? -26.431 -24.659 -2.530 1.00 97.25 527 PRO A C 1
ATOM 4006 O O . PRO A 1 527 ? -27.382 -25.332 -2.945 1.00 97.25 527 PRO A O 1
ATOM 4009 N N . PRO A 1 528 ? -25.793 -24.971 -1.389 1.00 97.31 528 PRO A N 1
ATOM 4010 C CA . PRO A 1 528 ? -26.110 -26.167 -0.619 1.00 97.31 528 PRO A CA 1
ATOM 4011 C C . PRO A 1 528 ? -27.476 -26.053 0.063 1.00 97.31 528 PRO A C 1
ATOM 4013 O O . PRO A 1 528 ? -27.931 -24.969 0.434 1.00 97.31 528 PRO A O 1
ATOM 4016 N N . ALA A 1 529 ? -28.123 -27.198 0.278 1.00 96.19 529 ALA A N 1
ATOM 4017 C CA . ALA A 1 529 ? -29.321 -27.260 1.103 1.00 96.19 529 ALA A CA 1
ATOM 4018 C C . ALA A 1 529 ? -28.952 -27.063 2.583 1.00 96.19 529 ALA A C 1
ATOM 4020 O O . ALA A 1 529 ? -28.063 -27.737 3.098 1.00 96.19 529 ALA A O 1
ATOM 4021 N N . VAL A 1 530 ? -29.667 -26.164 3.260 1.00 97.31 530 VAL A N 1
ATOM 4022 C CA . VAL A 1 530 ? -29.463 -25.817 4.677 1.00 97.31 530 VAL A CA 1
ATOM 4023 C C . VAL A 1 530 ? -30.757 -25.968 5.468 1.00 97.31 530 VAL A C 1
ATOM 4025 O O . VAL A 1 530 ? -31.859 -25.872 4.907 1.00 97.31 530 VAL A O 1
ATOM 4028 N N . VAL A 1 531 ? -30.629 -26.196 6.775 1.00 96.00 531 VAL A N 1
ATOM 4029 C CA . VAL A 1 531 ? -31.770 -26.369 7.685 1.00 96.00 531 VAL A CA 1
ATOM 4030 C C . VAL A 1 531 ? -32.409 -25.015 7.990 1.00 96.00 531 VAL A C 1
ATOM 4032 O O . VAL A 1 531 ? -33.618 -24.841 7.821 1.00 96.00 531 VAL A O 1
ATOM 4035 N N . ARG A 1 532 ? -31.610 -24.012 8.372 1.00 94.56 532 ARG A N 1
ATOM 4036 C CA . ARG A 1 532 ? -32.090 -22.674 8.765 1.00 94.56 532 ARG A CA 1
ATOM 4037 C C . ARG A 1 532 ? -32.300 -21.745 7.566 1.00 94.56 532 ARG A C 1
ATOM 4039 O O . ARG A 1 532 ? -31.720 -20.665 7.484 1.00 94.56 532 ARG A O 1
ATOM 4046 N N . ARG A 1 533 ? -33.185 -22.141 6.646 1.00 95.75 533 ARG A N 1
ATOM 4047 C CA . ARG A 1 533 ? -33.461 -21.407 5.392 1.00 95.75 533 ARG A CA 1
ATOM 4048 C C . ARG A 1 533 ? -33.854 -19.941 5.591 1.00 95.75 533 ARG A C 1
ATOM 4050 O O . ARG A 1 533 ? -33.514 -19.120 4.755 1.00 95.75 533 ARG A O 1
ATOM 4057 N N . ALA A 1 534 ? -34.519 -19.609 6.699 1.00 95.38 534 ALA A N 1
ATOM 4058 C CA . ALA A 1 534 ? -34.947 -18.241 7.002 1.00 95.38 534 ALA A CA 1
ATOM 4059 C C . ALA A 1 534 ? -33.787 -17.251 7.242 1.00 95.38 534 ALA A C 1
ATOM 4061 O O . ALA A 1 534 ? -34.003 -16.046 7.171 1.00 95.38 534 ALA A O 1
ATOM 4062 N N . TRP A 1 535 ? -32.571 -17.735 7.531 1.00 96.81 535 TRP A N 1
ATOM 4063 C CA . TRP A 1 535 ? -31.386 -16.882 7.693 1.00 96.81 535 TRP A CA 1
ATOM 4064 C C . TRP A 1 535 ? -30.729 -16.515 6.352 1.00 96.81 535 TRP A C 1
ATOM 4066 O O . TRP A 1 535 ? -30.013 -15.522 6.271 1.00 96.81 535 TRP A O 1
ATOM 4076 N N . VAL A 1 536 ? -30.967 -17.300 5.297 1.00 97.88 536 VAL A N 1
ATOM 4077 C CA . VAL A 1 536 ? -30.334 -17.120 3.984 1.00 97.88 536 VAL A CA 1
ATOM 4078 C C . VAL A 1 536 ? -30.986 -15.951 3.246 1.00 97.88 536 VAL A C 1
ATOM 4080 O O . VAL A 1 536 ? -32.176 -16.008 2.940 1.00 97.88 536 VAL A O 1
ATOM 4083 N N . ARG A 1 537 ? -30.209 -14.910 2.915 1.00 96.75 537 ARG A N 1
ATOM 4084 C CA . ARG A 1 537 ? -30.659 -13.794 2.060 1.00 96.75 537 ARG A CA 1
ATOM 4085 C C . ARG A 1 537 ? -30.238 -13.987 0.609 1.00 96.75 537 ARG A C 1
ATOM 4087 O O . ARG A 1 537 ? -30.995 -13.662 -0.300 1.00 96.75 537 ARG A O 1
ATOM 4094 N N . ASN A 1 538 ? -29.039 -14.517 0.388 1.00 97.69 538 ASN A N 1
ATOM 4095 C CA . ASN A 1 538 ? -28.511 -14.819 -0.940 1.00 97.69 538 ASN A CA 1
ATOM 4096 C C . ASN A 1 538 ? -27.614 -16.081 -0.905 1.00 97.69 538 ASN A C 1
ATOM 4098 O O . ASN A 1 538 ? -27.378 -16.633 0.172 1.00 97.69 538 ASN A O 1
ATOM 4102 N N . PRO A 1 539 ? -27.118 -16.583 -2.054 1.00 98.25 539 PRO A N 1
ATOM 4103 C CA . PRO A 1 539 ? -26.342 -17.824 -2.099 1.00 98.25 539 PRO A CA 1
ATOM 4104 C C . PRO A 1 539 ? -25.092 -17.876 -1.208 1.00 98.25 539 PRO A C 1
ATOM 4106 O O . PRO A 1 539 ? -24.738 -18.969 -0.766 1.00 98.25 539 PRO A O 1
ATOM 4109 N N . ILE A 1 540 ? -24.449 -16.740 -0.897 1.00 98.75 540 ILE A N 1
ATOM 4110 C CA . ILE A 1 540 ? -23.278 -16.690 0.003 1.00 98.75 540 ILE A CA 1
ATOM 4111 C C . ILE A 1 540 ? -23.643 -17.283 1.366 1.00 98.75 540 ILE A C 1
ATOM 4113 O O . ILE A 1 540 ? -22.914 -18.118 1.906 1.00 98.75 540 ILE A O 1
ATOM 4117 N N . ASP A 1 541 ? -24.813 -16.904 1.880 1.00 98.75 541 ASP A N 1
ATOM 4118 C CA . ASP A 1 541 ? -25.295 -17.343 3.184 1.00 98.75 541 ASP A CA 1
ATOM 4119 C C . ASP A 1 541 ? -25.544 -18.848 3.223 1.00 98.75 541 ASP A C 1
ATOM 4121 O O . ASP A 1 541 ? -25.309 -19.469 4.252 1.00 98.75 541 ASP A O 1
ATOM 4125 N N . ALA A 1 542 ? -25.964 -19.461 2.112 1.00 98.56 542 ALA A N 1
ATOM 4126 C CA . ALA A 1 542 ? -26.157 -20.907 2.054 1.00 98.56 542 ALA A CA 1
ATOM 4127 C C . ALA A 1 542 ? -24.829 -21.658 2.257 1.00 98.56 542 ALA A C 1
ATOM 4129 O O . ALA A 1 542 ? -24.772 -22.590 3.059 1.00 98.56 542 ALA A O 1
ATOM 4130 N N . PHE A 1 543 ? -23.743 -21.233 1.597 1.00 98.69 543 PHE A N 1
ATOM 4131 C CA . PHE A 1 543 ? -22.426 -21.867 1.756 1.00 98.69 543 PHE A CA 1
ATOM 4132 C C . PHE A 1 543 ? -21.858 -21.702 3.170 1.00 98.69 543 PHE A C 1
ATOM 4134 O O . PHE A 1 543 ? -21.335 -22.662 3.744 1.00 98.69 543 PHE A O 1
ATOM 4141 N N . VAL A 1 544 ? -21.981 -20.502 3.746 1.00 98.69 544 VAL A N 1
ATOM 4142 C CA . VAL A 1 544 ? -21.519 -20.222 5.114 1.00 98.69 544 VAL A CA 1
ATOM 4143 C C . VAL A 1 544 ? -22.363 -20.987 6.131 1.00 98.69 544 VAL A C 1
ATOM 4145 O O . VAL A 1 544 ? -21.824 -21.682 6.992 1.00 98.69 544 VAL A O 1
ATOM 4148 N N . LEU A 1 545 ? -23.690 -20.945 6.004 1.00 98.50 545 LEU A N 1
ATOM 4149 C CA . LEU A 1 545 ? -24.597 -21.628 6.920 1.00 98.50 545 LEU A CA 1
ATOM 4150 C C . LEU A 1 545 ? -24.427 -23.148 6.870 1.00 98.50 545 LEU A C 1
ATOM 4152 O O . LEU A 1 545 ? -24.418 -23.778 7.922 1.00 98.50 545 LEU A O 1
ATOM 4156 N N . ALA A 1 546 ? -24.211 -23.737 5.691 1.00 98.44 546 ALA A N 1
ATOM 4157 C CA . ALA A 1 546 ? -23.915 -25.164 5.570 1.00 98.44 546 ALA A CA 1
ATOM 4158 C C . ALA A 1 546 ? -22.636 -25.551 6.334 1.00 98.44 546 ALA A C 1
ATOM 4160 O O . ALA A 1 546 ? -22.568 -26.614 6.958 1.00 98.44 546 ALA A O 1
ATOM 4161 N N . ARG A 1 547 ? -21.610 -24.686 6.327 1.00 97.75 547 ARG A N 1
ATOM 4162 C CA . ARG A 1 547 ? -20.403 -24.888 7.140 1.00 97.75 547 ARG A CA 1
ATOM 4163 C C . ARG A 1 547 ? -20.704 -24.756 8.632 1.00 97.75 547 ARG A C 1
ATOM 4165 O O . ARG A 1 547 ? -20.285 -25.630 9.384 1.00 97.75 547 ARG A O 1
ATOM 4172 N N . LEU A 1 548 ? -21.446 -23.732 9.043 1.00 98.19 548 LEU A N 1
ATOM 4173 C CA . LEU A 1 548 ? -21.828 -23.510 10.440 1.00 98.19 548 LEU A CA 1
ATOM 4174 C C . LEU A 1 548 ? -22.683 -24.653 11.012 1.00 98.19 548 LEU A C 1
ATOM 4176 O O . LEU A 1 548 ? -22.412 -25.125 12.113 1.00 98.19 548 LEU A O 1
ATOM 4180 N N . GLU A 1 549 ? -23.674 -25.140 10.261 1.00 97.81 549 GLU A N 1
ATOM 4181 C CA . GLU A 1 549 ? -24.547 -26.254 10.661 1.00 97.81 549 GLU A CA 1
ATOM 4182 C C . GLU A 1 549 ? -23.759 -27.555 10.840 1.00 97.81 549 GLU A C 1
ATOM 4184 O O . GLU A 1 549 ? -23.922 -28.235 11.851 1.00 97.81 549 GLU A O 1
ATOM 4189 N N . ARG A 1 550 ? -22.836 -27.858 9.918 1.00 97.12 550 ARG A N 1
ATOM 4190 C CA . ARG A 1 550 ? -21.935 -29.018 10.022 1.00 97.12 550 ARG A CA 1
ATOM 4191 C C . ARG A 1 550 ? -21.031 -28.963 11.253 1.00 97.12 550 ARG A C 1
ATOM 4193 O O . ARG A 1 550 ? -20.729 -30.002 11.826 1.00 97.12 550 ARG A O 1
ATOM 4200 N N . GLU A 1 551 ? -20.595 -27.770 11.646 1.00 96.44 551 GLU A N 1
ATOM 4201 C CA . GLU A 1 551 ? -19.744 -27.569 12.823 1.00 96.44 551 GLU A CA 1
ATOM 4202 C C . GLU A 1 551 ? -20.548 -27.404 14.121 1.00 96.44 551 GLU A C 1
ATOM 4204 O O . GLU A 1 551 ? -19.953 -27.260 15.187 1.00 96.44 551 GLU A O 1
ATOM 4209 N N . GLY A 1 552 ? -21.886 -27.400 14.070 1.00 96.12 552 GLY A N 1
ATOM 4210 C CA . GLY A 1 552 ? -22.735 -27.156 15.239 1.00 96.12 552 GLY A CA 1
ATOM 4211 C C . GLY A 1 552 ? -22.510 -25.768 15.850 1.00 96.12 552 GLY A C 1
ATOM 4212 O O . GLY A 1 552 ? -22.398 -25.632 17.073 1.00 96.12 552 GLY A O 1
ATOM 4213 N N . VAL A 1 553 ? -22.345 -24.747 15.006 1.00 96.44 553 VAL A N 1
ATOM 4214 C CA . VAL A 1 553 ? -22.180 -23.341 15.398 1.00 96.44 553 VAL A CA 1
ATOM 4215 C C . VAL A 1 553 ? -23.369 -22.534 14.882 1.00 96.44 553 VAL A C 1
ATOM 4217 O O . VAL A 1 553 ? -23.839 -22.701 13.755 1.00 96.44 553 VAL A O 1
ATOM 4220 N N . GLU A 1 554 ? -23.892 -21.642 15.715 1.00 95.75 554 GLU A N 1
ATOM 4221 C CA . GLU A 1 554 ? -24.936 -20.709 15.291 1.00 95.75 554 GLU A CA 1
ATOM 4222 C C . GLU A 1 554 ? -24.334 -19.422 14.724 1.00 95.75 554 GLU A C 1
ATOM 4224 O O . GLU A 1 554 ? -23.331 -18.956 15.273 1.00 95.75 554 GLU A O 1
ATOM 4229 N N . PRO A 1 555 ? -24.920 -18.822 13.670 1.00 97.19 555 PRO A N 1
ATOM 4230 C CA . PRO A 1 555 ? -24.539 -17.486 13.234 1.00 97.19 555 PRO A CA 1
ATOM 4231 C C . PRO A 1 555 ? -24.911 -16.455 14.305 1.00 97.19 555 PRO A C 1
ATOM 4233 O O . PRO A 1 555 ? -25.829 -16.650 15.102 1.00 97.19 555 PRO A O 1
ATOM 4236 N N . SER A 1 556 ? -24.189 -15.343 14.338 1.00 97.56 556 SER A N 1
ATOM 4237 C CA . SER A 1 556 ? -24.515 -14.226 15.220 1.00 97.56 556 SER A CA 1
ATOM 4238 C C . SER A 1 556 ? -25.749 -13.478 14.713 1.00 97.56 556 SER A C 1
ATOM 4240 O O . SER A 1 556 ? -26.006 -13.457 13.507 1.00 97.56 556 SER A O 1
ATOM 4242 N N . PRO A 1 557 ? -26.512 -12.823 15.606 1.00 97.06 557 PRO A N 1
ATOM 4243 C CA . PRO A 1 557 ? -27.624 -11.987 15.178 1.00 97.06 557 PRO A CA 1
ATOM 4244 C C . PRO A 1 557 ? -27.133 -10.819 14.320 1.00 97.06 557 PRO A C 1
ATOM 4246 O O . PRO A 1 557 ? -25.961 -10.432 14.370 1.00 97.06 557 PRO A O 1
ATOM 4249 N N . GLU A 1 558 ? -28.054 -10.234 13.563 1.00 97.44 558 GLU A N 1
ATOM 4250 C CA . GLU A 1 558 ? -27.799 -9.044 12.756 1.00 97.44 558 GLU A CA 1
ATOM 4251 C C . GLU A 1 558 ? -27.377 -7.847 13.631 1.00 97.44 558 GLU A C 1
ATOM 4253 O O . GLU A 1 558 ? -27.855 -7.680 14.764 1.00 97.44 558 GLU A O 1
ATOM 4258 N N . ALA A 1 559 ? -26.440 -7.031 13.140 1.00 97.56 559 ALA A N 1
ATOM 4259 C CA . ALA A 1 559 ? -26.059 -5.782 13.795 1.00 97.56 559 ALA A CA 1
ATOM 4260 C C . ALA A 1 559 ? -27.220 -4.783 13.823 1.00 97.56 559 ALA A C 1
ATOM 4262 O O . ALA A 1 559 ? -28.146 -4.864 13.020 1.00 97.56 559 ALA A O 1
ATOM 4263 N N . ASP A 1 560 ? -27.216 -3.882 14.806 1.00 95.88 560 ASP A N 1
ATOM 4264 C CA . ASP A 1 560 ? -28.197 -2.802 14.827 1.00 95.88 560 ASP A CA 1
ATOM 4265 C C . ASP A 1 560 ? -27.997 -1.864 13.626 1.00 95.88 560 ASP A C 1
ATOM 4267 O O . ASP A 1 560 ? -26.946 -1.847 12.978 1.00 95.88 560 ASP A O 1
ATOM 4271 N N . ARG A 1 561 ? -29.041 -1.093 13.311 1.00 96.75 561 ARG A N 1
ATOM 4272 C CA . ARG A 1 561 ? -29.091 -0.276 12.093 1.00 96.75 561 ARG A CA 1
ATOM 4273 C C . ARG A 1 561 ? -27.965 0.759 12.024 1.00 96.75 561 ARG A C 1
ATOM 4275 O O . ARG A 1 561 ? -27.457 1.003 10.933 1.00 96.75 561 ARG A O 1
ATOM 4282 N N . VAL A 1 562 ? -27.559 1.340 13.155 1.00 96.75 562 VAL A N 1
ATOM 4283 C CA . VAL A 1 562 ? -26.516 2.375 13.184 1.00 96.75 562 VAL A CA 1
ATOM 4284 C C . VAL A 1 562 ? -25.160 1.760 12.847 1.00 96.75 562 VAL A C 1
ATOM 4286 O O . VAL A 1 562 ? -24.507 2.217 11.907 1.00 96.75 562 VAL A O 1
ATOM 4289 N N . THR A 1 563 ? -24.785 0.668 13.521 1.00 96.56 563 THR A N 1
ATOM 4290 C CA . THR A 1 563 ? -23.546 -0.062 13.213 1.00 96.56 563 THR A CA 1
ATOM 4291 C C . THR A 1 563 ? -23.548 -0.609 11.782 1.00 96.56 563 THR A C 1
ATOM 4293 O O . THR A 1 563 ? -22.535 -0.517 11.091 1.00 96.56 563 THR A O 1
ATOM 4296 N N . LEU A 1 564 ? -24.675 -1.135 11.281 1.00 96.94 564 LEU A N 1
ATOM 4297 C CA . LEU A 1 564 ? -24.767 -1.611 9.892 1.00 96.94 564 LEU A CA 1
ATOM 4298 C C . LEU A 1 564 ? -24.498 -0.508 8.868 1.00 96.94 564 LEU A C 1
ATOM 4300 O O . LEU A 1 564 ? -23.739 -0.740 7.923 1.00 96.94 564 LEU A O 1
ATOM 4304 N N . LEU A 1 565 ? -25.122 0.662 9.042 1.00 98.19 565 LEU A N 1
ATOM 4305 C CA . LEU A 1 565 ? -24.945 1.801 8.145 1.00 98.19 565 LEU A CA 1
ATOM 4306 C C . LEU A 1 565 ? -23.506 2.317 8.194 1.00 98.19 565 LEU A C 1
ATOM 4308 O O . LEU A 1 565 ? -22.889 2.502 7.147 1.00 98.19 565 LEU A O 1
ATOM 4312 N N . ARG A 1 566 ? -22.957 2.505 9.399 1.00 97.94 566 ARG A N 1
ATOM 4313 C CA . ARG A 1 566 ? -21.578 2.965 9.591 1.00 97.94 566 ARG A CA 1
ATOM 4314 C C . ARG A 1 566 ? -20.577 2.021 8.930 1.00 97.94 566 ARG A C 1
ATOM 4316 O O . ARG A 1 566 ? -19.730 2.480 8.164 1.00 97.94 566 ARG A O 1
ATOM 4323 N N . ARG A 1 567 ? -20.721 0.711 9.157 1.00 98.06 567 ARG A N 1
ATOM 4324 C CA . ARG A 1 567 ? -19.849 -0.314 8.574 1.00 98.06 567 ARG A CA 1
ATOM 4325 C C . ARG A 1 567 ? -19.870 -0.268 7.054 1.00 98.06 567 ARG A C 1
ATOM 4327 O O . ARG A 1 567 ? -18.817 -0.184 6.436 1.00 98.06 567 ARG A O 1
ATOM 4334 N N . VAL A 1 568 ? -21.060 -0.305 6.447 1.00 98.69 568 VAL A N 1
ATOM 4335 C CA . VAL A 1 568 ? -21.178 -0.353 4.983 1.00 98.69 568 VAL A CA 1
ATOM 4336 C C . VAL A 1 568 ? -20.784 0.962 4.309 1.00 98.69 568 VAL A C 1
ATOM 4338 O O . VAL A 1 568 ? -20.205 0.925 3.228 1.00 98.69 568 VAL A O 1
ATOM 4341 N N . ALA A 1 569 ? -21.009 2.112 4.952 1.00 98.69 569 ALA A N 1
ATOM 4342 C CA . ALA A 1 569 ? -20.507 3.396 4.470 1.00 98.69 569 ALA A CA 1
ATOM 4343 C C . ALA A 1 569 ? -18.970 3.412 4.442 1.00 98.69 569 ALA A C 1
ATOM 4345 O O . ALA A 1 569 ? -18.373 3.649 3.394 1.00 98.69 569 ALA A O 1
ATOM 4346 N N . LEU A 1 570 ? -18.313 3.043 5.545 1.00 98.56 570 LEU A N 1
ATOM 4347 C CA . LEU A 1 570 ? -16.849 3.021 5.622 1.00 98.56 570 LEU A CA 1
ATOM 4348 C C . LEU A 1 570 ? -16.221 1.957 4.708 1.00 98.56 570 LEU A C 1
ATOM 4350 O O . LEU A 1 570 ? -15.184 2.204 4.090 1.00 98.56 570 LEU A O 1
ATOM 4354 N N . ASP A 1 571 ? -16.855 0.795 4.569 1.00 98.56 571 ASP A N 1
ATOM 4355 C CA . ASP A 1 571 ? -16.365 -0.265 3.690 1.00 98.56 571 ASP A CA 1
ATOM 4356 C C . ASP A 1 571 ? -16.513 0.090 2.200 1.00 98.56 571 ASP A C 1
ATOM 4358 O O . ASP A 1 571 ? -15.628 -0.251 1.414 1.00 98.56 571 ASP A O 1
ATOM 4362 N N . LEU A 1 572 ? -17.578 0.800 1.798 1.00 98.81 572 LEU A N 1
ATOM 4363 C CA . LEU A 1 572 ? -17.827 1.130 0.389 1.00 98.81 572 LEU A CA 1
ATOM 4364 C C . LEU A 1 572 ? -17.271 2.488 -0.053 1.00 98.81 572 LEU A C 1
ATOM 4366 O O . LEU A 1 572 ? -16.830 2.587 -1.192 1.00 98.81 572 LEU A O 1
ATOM 4370 N N . THR A 1 573 ? -17.264 3.514 0.803 1.00 98.69 573 THR A N 1
ATOM 4371 C CA . THR A 1 573 ? -16.837 4.887 0.446 1.00 98.69 573 THR A CA 1
ATOM 4372 C C . THR A 1 573 ? -15.653 5.391 1.276 1.00 98.69 573 THR A C 1
ATOM 4374 O O . THR A 1 573 ? -14.990 6.368 0.909 1.00 98.69 573 THR A O 1
ATOM 4377 N N . GLY A 1 574 ? -15.325 4.709 2.379 1.00 97.75 574 GLY A N 1
ATOM 4378 C CA . GLY A 1 574 ? -14.282 5.135 3.314 1.00 97.75 574 GLY A CA 1
ATOM 4379 C C . GLY A 1 574 ? -14.643 6.384 4.115 1.00 97.75 574 GLY A C 1
ATOM 4380 O O . GLY A 1 574 ? -13.761 6.948 4.754 1.00 97.75 574 GLY A O 1
ATOM 4381 N N . LEU A 1 575 ? -15.905 6.818 4.072 1.00 97.88 575 LEU A N 1
ATOM 4382 C CA . LEU A 1 575 ? -16.418 7.969 4.810 1.00 97.88 575 LEU A CA 1
ATOM 4383 C C . LEU A 1 575 ? -17.528 7.525 5.774 1.00 97.88 575 LEU A C 1
ATOM 4385 O O . LEU A 1 575 ? -18.279 6.600 5.452 1.00 97.88 575 LEU A O 1
ATOM 4389 N N . PRO A 1 576 ? -17.637 8.150 6.959 1.00 97.19 576 PRO A N 1
ATOM 4390 C CA . PRO A 1 576 ? -18.735 7.868 7.871 1.00 97.19 576 PRO A CA 1
ATOM 4391 C C . PRO A 1 576 ? -20.047 8.457 7.311 1.00 97.19 576 PRO A C 1
ATOM 4393 O O . PRO A 1 576 ? -19.996 9.464 6.600 1.00 97.19 576 PRO A O 1
ATOM 4396 N N . PRO A 1 577 ? -21.216 7.866 7.625 1.00 97.12 577 PRO A N 1
ATOM 4397 C CA . PRO A 1 577 ? -22.503 8.446 7.245 1.00 97.12 577 PRO A CA 1
ATOM 4398 C C . PRO A 1 577 ? -22.730 9.774 7.981 1.00 97.12 577 PRO A C 1
ATOM 4400 O O . PRO A 1 577 ? -22.263 9.951 9.112 1.00 97.12 577 PRO A O 1
ATOM 4403 N N . THR A 1 578 ? -23.472 10.700 7.374 1.00 96.12 578 THR A N 1
ATOM 4404 C CA . THR A 1 578 ? -23.905 11.921 8.072 1.00 96.12 578 THR A CA 1
ATOM 4405 C C . THR A 1 578 ? -24.993 11.604 9.104 1.00 96.12 578 THR A C 1
ATOM 4407 O O . THR A 1 578 ? -25.631 10.552 9.057 1.00 96.12 578 THR A O 1
ATOM 4410 N N . LEU A 1 579 ? -25.234 12.517 10.052 1.00 95.19 579 LEU A N 1
ATOM 4411 C CA . LEU A 1 579 ? -26.305 12.339 11.043 1.00 95.19 579 LEU A CA 1
ATOM 4412 C C . LEU A 1 579 ? -27.684 12.214 10.399 1.00 95.19 579 LEU A C 1
ATOM 4414 O O . LEU A 1 579 ? -28.466 11.363 10.813 1.00 95.19 579 LEU A O 1
ATOM 4418 N N . GLU A 1 580 ? -27.942 13.023 9.374 1.00 96.06 580 GLU A N 1
ATOM 4419 C CA . GLU A 1 580 ? -29.178 12.983 8.594 1.00 96.06 580 GLU A CA 1
ATOM 4420 C C . GLU A 1 580 ? -29.350 11.616 7.925 1.00 96.06 580 GLU A C 1
ATOM 4422 O O . GLU A 1 580 ? -30.387 10.980 8.077 1.00 96.06 580 GLU A O 1
ATOM 4427 N N . GLU A 1 581 ? -28.295 11.078 7.305 1.00 97.38 581 GLU A N 1
ATOM 4428 C CA . GLU A 1 581 ? -28.339 9.742 6.702 1.00 97.38 581 GLU A CA 1
ATOM 4429 C C . GLU A 1 581 ? -28.591 8.632 7.729 1.00 97.38 581 GLU A C 1
ATOM 4431 O O . GLU A 1 581 ? -29.270 7.648 7.425 1.00 97.38 581 GLU A O 1
ATOM 4436 N N . VAL A 1 582 ? -28.049 8.769 8.945 1.00 97.38 582 VAL A N 1
ATOM 4437 C CA . VAL A 1 582 ? -28.327 7.836 10.046 1.00 97.38 582 VAL A CA 1
ATOM 4438 C C . VAL A 1 582 ? -29.792 7.920 10.465 1.00 97.38 582 VAL A C 1
ATOM 4440 O O . VAL A 1 582 ? -30.433 6.882 10.610 1.00 97.38 582 VAL A O 1
ATOM 4443 N N . GLU A 1 583 ? -30.333 9.122 10.654 1.00 95.88 583 GLU A N 1
ATOM 4444 C CA . GLU A 1 583 ? -31.725 9.334 11.068 1.00 95.88 583 GLU A CA 1
ATOM 4445 C C . GLU A 1 583 ? -32.716 8.834 10.013 1.00 95.88 583 GLU A C 1
ATOM 4447 O O . GLU A 1 583 ? -33.615 8.056 10.342 1.00 95.88 583 GLU A O 1
ATOM 4452 N N . GLU A 1 584 ? -32.499 9.192 8.746 1.00 96.81 584 GLU A N 1
ATOM 4453 C CA . GLU A 1 584 ? -33.283 8.712 7.608 1.00 96.81 584 GLU A CA 1
ATOM 4454 C C . GLU A 1 584 ? -33.267 7.187 7.528 1.00 96.81 584 GLU A C 1
ATOM 4456 O O . GLU A 1 584 ? -34.318 6.549 7.430 1.00 96.81 584 GLU A O 1
ATOM 4461 N N . PHE A 1 585 ? -32.081 6.575 7.612 1.00 97.44 585 PHE A N 1
ATOM 4462 C CA . PHE A 1 585 ? -31.975 5.127 7.543 1.00 97.44 585 PHE A CA 1
ATOM 4463 C C . PHE A 1 585 ? -32.616 4.455 8.751 1.00 97.44 585 PHE A C 1
ATOM 4465 O O . PHE A 1 585 ? -33.268 3.431 8.589 1.00 97.44 585 PHE A O 1
ATOM 4472 N N . VAL A 1 586 ? -32.454 4.970 9.969 1.00 96.25 586 VAL A N 1
ATOM 4473 C CA . VAL A 1 586 ? -33.075 4.369 11.159 1.00 96.25 586 VAL A CA 1
ATOM 4474 C C . VAL A 1 586 ? -34.604 4.460 11.092 1.00 96.25 586 VAL A C 1
ATOM 4476 O O . VAL A 1 586 ? -35.267 3.507 11.502 1.00 96.25 586 VAL A O 1
ATOM 4479 N N . ALA A 1 587 ? -35.154 5.540 10.531 1.00 96.88 587 ALA A N 1
ATOM 4480 C CA . ALA A 1 587 ? -36.593 5.733 10.357 1.00 96.88 587 ALA A CA 1
ATOM 4481 C C . ALA A 1 587 ? -37.200 4.948 9.172 1.00 96.88 587 ALA A C 1
ATOM 4483 O O . ALA A 1 587 ? -38.412 4.717 9.146 1.00 96.88 587 ALA A O 1
ATOM 4484 N N . ASP A 1 588 ? -36.390 4.520 8.196 1.00 97.44 588 ASP A N 1
ATOM 4485 C CA . ASP A 1 588 ? -36.865 3.795 7.013 1.00 97.44 588 ASP A CA 1
ATOM 4486 C C . ASP A 1 588 ? -37.241 2.335 7.328 1.00 97.44 588 ASP A C 1
ATOM 4488 O O . ASP A 1 588 ? -36.400 1.431 7.396 1.00 97.44 588 ASP A O 1
ATOM 4492 N N . ASN A 1 589 ? -38.543 2.096 7.484 1.00 95.75 589 ASN A N 1
ATOM 4493 C CA . ASN A 1 589 ? -39.113 0.785 7.806 1.00 95.75 589 ASN A CA 1
ATOM 4494 C C . ASN A 1 589 ? -39.359 -0.118 6.585 1.00 95.75 589 ASN A C 1
ATOM 4496 O O . ASN A 1 589 ? -39.943 -1.195 6.734 1.00 95.75 589 ASN A O 1
ATOM 4500 N N . ARG A 1 590 ? -38.953 0.284 5.374 1.00 97.19 590 ARG A N 1
ATOM 4501 C CA . ARG A 1 590 ? -39.096 -0.580 4.195 1.00 97.19 590 ARG A CA 1
ATOM 4502 C C . ARG A 1 590 ? -38.200 -1.809 4.296 1.00 97.19 590 ARG A C 1
ATOM 4504 O O . ARG A 1 590 ? -37.097 -1.764 4.842 1.00 97.19 590 ARG A O 1
ATOM 4511 N N . SER A 1 591 ? -38.659 -2.913 3.713 1.00 93.69 591 SER A N 1
ATOM 4512 C CA . SER A 1 591 ? -37.928 -4.184 3.718 1.00 93.69 591 SER A CA 1
ATOM 4513 C C . SER A 1 591 ? -36.621 -4.148 2.921 1.00 93.69 591 SER A C 1
ATOM 4515 O O . SER A 1 591 ? -35.748 -4.967 3.188 1.00 93.69 591 SER A O 1
ATOM 4517 N N . ASP A 1 592 ? -36.492 -3.219 1.969 1.00 96.31 592 ASP A N 1
ATOM 4518 C CA . ASP A 1 592 ? -35.327 -3.010 1.097 1.00 96.31 592 ASP A CA 1
ATOM 4519 C C . ASP A 1 592 ? -34.485 -1.775 1.485 1.00 96.31 592 ASP A C 1
ATOM 4521 O O . ASP A 1 592 ? -33.617 -1.341 0.726 1.00 96.31 592 ASP A O 1
ATOM 4525 N N . ALA A 1 593 ? -34.733 -1.172 2.657 1.00 97.81 593 ALA A N 1
ATOM 4526 C CA . ALA A 1 593 ? -34.071 0.067 3.079 1.00 97.81 593 ALA A CA 1
ATOM 4527 C C . ALA A 1 593 ? -32.534 -0.045 3.071 1.00 97.81 593 ALA A C 1
ATOM 4529 O O . ALA A 1 593 ? -31.840 0.886 2.657 1.00 97.81 593 ALA A O 1
ATOM 4530 N N . TYR A 1 594 ? -31.996 -1.192 3.500 1.00 98.25 594 TYR A N 1
ATOM 4531 C CA . TYR A 1 594 ? -30.551 -1.434 3.540 1.00 98.25 594 TYR A CA 1
ATOM 4532 C C . TYR A 1 594 ? -29.958 -1.554 2.131 1.00 98.25 594 TYR A C 1
ATOM 4534 O O . TYR A 1 594 ? -28.939 -0.941 1.827 1.00 98.25 594 TYR A O 1
ATOM 4542 N N . GLU A 1 595 ? -30.622 -2.293 1.248 1.00 98.31 595 GLU A N 1
ATOM 4543 C CA . GLU A 1 595 ? -30.220 -2.493 -0.140 1.00 98.31 595 GLU A CA 1
ATOM 4544 C C . GLU A 1 595 ? -30.189 -1.161 -0.902 1.00 98.31 595 GLU A C 1
ATOM 4546 O O . GLU A 1 595 ? -29.225 -0.887 -1.614 1.00 98.31 595 GLU A O 1
ATOM 4551 N N . ARG A 1 596 ? -31.167 -0.274 -0.673 1.00 98.38 596 ARG A N 1
ATOM 4552 C CA . ARG A 1 596 ? -31.168 1.075 -1.264 1.00 98.38 596 ARG A CA 1
ATOM 4553 C C . ARG A 1 596 ? -30.001 1.939 -0.784 1.00 98.38 596 ARG A C 1
ATOM 4555 O O . ARG A 1 596 ? -29.452 2.714 -1.567 1.00 98.38 596 ARG A O 1
ATOM 4562 N N . VAL A 1 597 ? -29.624 1.827 0.492 1.00 98.50 597 VAL A N 1
ATOM 4563 C CA . VAL A 1 597 ? -28.427 2.496 1.024 1.00 98.50 597 VAL A CA 1
ATOM 4564 C C . VAL A 1 597 ? -27.173 1.963 0.337 1.00 98.50 597 VAL A C 1
ATOM 4566 O O . VAL A 1 597 ? -26.346 2.762 -0.095 1.00 98.50 597 VAL A O 1
ATOM 4569 N N . VAL A 1 598 ? -27.046 0.641 0.192 1.00 98.81 598 VAL A N 1
ATOM 4570 C CA . VAL A 1 598 ? -25.925 0.011 -0.521 1.00 98.81 598 VAL A CA 1
ATOM 4571 C C . VAL A 1 598 ? -25.838 0.527 -1.957 1.00 98.81 598 VAL A C 1
ATOM 4573 O O . VAL A 1 598 ? -24.765 0.950 -2.381 1.00 98.81 598 VAL A O 1
ATOM 4576 N N . ASP A 1 599 ? -26.957 0.570 -2.680 1.00 98.75 599 ASP A N 1
ATOM 4577 C CA . ASP A 1 599 ? -27.005 1.047 -4.067 1.00 98.75 599 ASP A CA 1
ATOM 4578 C C . ASP A 1 599 ? -26.575 2.517 -4.183 1.00 98.75 599 ASP A C 1
ATOM 4580 O O . ASP A 1 599 ? -25.783 2.875 -5.058 1.00 98.75 599 ASP A O 1
ATOM 4584 N N . ARG A 1 600 ? -27.010 3.365 -3.242 1.00 98.56 600 ARG A N 1
ATOM 4585 C CA . ARG A 1 600 ? -26.575 4.766 -3.153 1.00 98.56 600 ARG A CA 1
ATOM 4586 C C . ARG A 1 600 ? -25.073 4.891 -2.877 1.00 98.56 600 ARG A C 1
ATOM 4588 O O . ARG A 1 600 ? -24.407 5.709 -3.506 1.00 98.56 600 ARG A O 1
ATOM 4595 N N . LEU A 1 601 ? -24.528 4.089 -1.961 1.00 98.81 601 LEU A N 1
ATOM 4596 C CA . LEU A 1 601 ? -23.102 4.112 -1.616 1.00 98.81 601 LEU A CA 1
ATOM 4597 C C . LEU A 1 601 ? -22.223 3.605 -2.768 1.00 98.81 601 LEU A C 1
ATOM 4599 O O . LEU A 1 601 ? -21.185 4.199 -3.040 1.00 98.81 601 LEU A O 1
ATOM 4603 N N . LEU A 1 602 ? -22.653 2.566 -3.489 1.00 98.81 602 LEU A N 1
ATOM 4604 C CA . LEU A 1 602 ? -21.974 2.073 -4.695 1.00 98.81 602 LEU A CA 1
ATOM 4605 C C . LEU A 1 602 ? -22.005 3.093 -5.845 1.00 98.81 602 LEU A C 1
ATOM 4607 O O . LEU A 1 602 ? -21.102 3.099 -6.684 1.00 98.81 602 LEU A O 1
ATOM 4611 N N . ALA A 1 603 ? -23.025 3.953 -5.898 1.00 98.56 603 ALA A N 1
ATOM 4612 C CA . ALA A 1 603 ? -23.124 5.051 -6.861 1.00 98.56 603 ALA A CA 1
ATOM 4613 C C . ALA A 1 603 ? -22.325 6.306 -6.453 1.00 98.56 603 ALA A C 1
ATOM 4615 O O . ALA A 1 603 ? -22.140 7.201 -7.278 1.00 98.56 603 ALA A O 1
ATOM 4616 N N . SER A 1 604 ? -21.845 6.384 -5.208 1.00 98.50 604 SER A N 1
ATOM 4617 C CA . SER A 1 604 ? -21.083 7.530 -4.706 1.00 98.50 604 SER A CA 1
ATOM 4618 C C . SER A 1 604 ? -19.755 7.699 -5.456 1.00 98.50 604 SER A C 1
ATOM 4620 O O . SER A 1 604 ? -19.056 6.708 -5.669 1.00 98.50 604 SER A O 1
ATOM 4622 N N . PRO A 1 605 ? -19.320 8.933 -5.778 1.00 97.06 605 PRO A N 1
ATOM 4623 C CA . PRO A 1 605 ? -17.996 9.167 -6.362 1.00 97.06 605 PRO A CA 1
ATOM 4624 C C . PRO A 1 605 ? -16.844 8.818 -5.399 1.00 97.06 605 PRO A C 1
ATOM 4626 O O . PRO A 1 605 ? -15.706 8.631 -5.829 1.00 97.06 605 PRO A O 1
ATOM 4629 N N . HIS A 1 606 ? -17.133 8.688 -4.100 1.00 98.56 606 HIS A N 1
ATOM 4630 C CA . HIS A 1 606 ? -16.170 8.271 -3.079 1.00 98.56 606 HIS A CA 1
ATOM 4631 C C . HIS A 1 606 ? -15.942 6.752 -3.048 1.00 98.56 606 HIS A C 1
ATOM 4633 O O . HIS A 1 606 ? -15.000 6.289 -2.399 1.00 98.56 606 HIS A O 1
ATOM 4639 N N . TYR A 1 607 ? -16.760 5.975 -3.770 1.00 98.81 607 TYR A N 1
ATOM 4640 C CA . TYR A 1 607 ? -16.558 4.540 -3.957 1.00 98.81 607 TYR A CA 1
ATOM 4641 C C . TYR A 1 607 ? -15.189 4.245 -4.581 1.00 98.81 607 TYR A C 1
ATOM 4643 O O . TYR A 1 607 ? -14.394 3.468 -4.046 1.00 98.81 607 TYR A O 1
ATOM 4651 N N . GLY A 1 608 ? -14.888 4.916 -5.695 1.00 98.62 608 GLY A N 1
ATOM 4652 C CA . GLY A 1 608 ? -13.644 4.744 -6.434 1.00 98.62 608 GLY A CA 1
ATOM 4653 C C . GLY A 1 608 ? -12.427 5.125 -5.602 1.00 98.62 608 GLY A C 1
ATOM 4654 O O . GLY A 1 608 ? -11.412 4.451 -5.682 1.00 98.62 608 GLY A O 1
ATOM 4655 N N . GLU A 1 609 ? -12.528 6.134 -4.736 1.00 98.50 609 GLU A N 1
ATOM 4656 C CA . GLU A 1 609 ? -11.446 6.504 -3.817 1.00 98.50 609 GLU A CA 1
ATOM 4657 C C . GLU A 1 609 ? -11.169 5.403 -2.780 1.00 98.50 609 GLU A C 1
ATOM 4659 O O . GLU A 1 609 ? -10.015 5.027 -2.563 1.00 98.50 609 GLU A O 1
ATOM 4664 N N . ARG A 1 610 ? -12.217 4.825 -2.173 1.00 98.31 610 ARG A N 1
ATOM 4665 C CA . ARG A 1 610 ? -12.068 3.739 -1.190 1.00 98.31 610 ARG A CA 1
ATOM 4666 C C . ARG A 1 610 ? -11.474 2.475 -1.797 1.00 98.31 610 ARG A C 1
ATOM 4668 O O . ARG A 1 610 ? -10.634 1.838 -1.157 1.00 98.31 610 ARG A O 1
ATOM 4675 N N . TRP A 1 611 ? -11.920 2.101 -2.993 1.00 98.62 611 TRP A N 1
ATOM 4676 C CA . TRP A 1 611 ? -11.497 0.868 -3.659 1.00 98.62 611 TRP A CA 1
ATOM 4677 C C . TRP A 1 611 ? -10.229 1.034 -4.501 1.00 98.62 611 TRP A C 1
ATOM 4679 O O . TRP A 1 611 ? -9.539 0.045 -4.749 1.00 98.62 611 TRP A O 1
ATOM 4689 N N . ALA A 1 612 ? -9.848 2.266 -4.854 1.00 98.56 612 ALA A N 1
ATOM 4690 C CA . ALA A 1 612 ? -8.534 2.543 -5.424 1.00 98.56 612 ALA A CA 1
ATOM 4691 C C . ALA A 1 612 ? -7.429 2.259 -4.410 1.00 98.56 612 ALA A C 1
ATOM 4693 O O . ALA A 1 612 ? -6.383 1.761 -4.800 1.00 98.56 612 ALA A O 1
ATOM 4694 N N . LEU A 1 613 ? -7.647 2.520 -3.117 1.00 97.00 613 LEU A N 1
ATOM 4695 C CA . LEU A 1 613 ? -6.617 2.336 -2.095 1.00 97.00 613 LEU A CA 1
ATOM 4696 C C . LEU A 1 613 ? -5.989 0.921 -2.085 1.00 97.00 613 LEU A C 1
ATOM 4698 O O . LEU A 1 613 ? -4.781 0.832 -2.308 1.00 97.00 613 LEU A O 1
ATOM 4702 N N . PRO A 1 614 ? -6.754 -0.180 -1.919 1.00 97.31 614 PRO A N 1
ATOM 4703 C CA . PRO A 1 614 ? -6.183 -1.527 -1.980 1.00 97.31 614 PRO A CA 1
ATOM 4704 C C . PRO A 1 614 ? -5.639 -1.879 -3.374 1.00 97.31 614 PRO A C 1
ATOM 4706 O O . PRO A 1 614 ? -4.681 -2.640 -3.484 1.00 97.31 614 PRO A O 1
ATOM 4709 N N . TRP A 1 615 ? -6.189 -1.314 -4.456 1.00 98.50 615 TRP A N 1
ATOM 4710 C CA . TRP A 1 615 ? -5.630 -1.523 -5.797 1.00 98.50 615 TRP A CA 1
ATOM 4711 C C . TRP A 1 615 ? -4.253 -0.866 -5.967 1.00 98.50 615 TRP A C 1
ATOM 4713 O O . TRP A 1 615 ? -3.341 -1.452 -6.544 1.00 98.50 615 TRP A O 1
ATOM 4723 N N . LEU A 1 616 ? -4.069 0.337 -5.429 1.00 98.38 616 LEU A N 1
ATOM 4724 C CA . LEU A 1 616 ? -2.801 1.064 -5.457 1.00 98.38 616 LEU A CA 1
ATOM 4725 C C . LEU A 1 616 ? -1.737 0.398 -4.578 1.00 98.38 616 LEU A C 1
ATOM 4727 O O . LEU A 1 616 ? -0.550 0.548 -4.849 1.00 98.38 616 LEU A O 1
ATOM 4731 N N . ASP A 1 617 ? -2.137 -0.349 -3.548 1.00 97.25 617 ASP A N 1
ATOM 4732 C CA . ASP A 1 617 ? -1.227 -1.193 -2.765 1.00 97.25 617 ASP A CA 1
ATOM 4733 C C . ASP A 1 617 ? -0.706 -2.377 -3.592 1.00 97.25 617 ASP A C 1
ATOM 4735 O O . ASP A 1 617 ? 0.495 -2.652 -3.603 1.00 97.25 617 ASP A O 1
ATOM 4739 N N . LEU A 1 618 ? -1.593 -3.035 -4.348 1.00 97.75 618 LEU A N 1
ATOM 4740 C CA . LEU A 1 618 ? -1.233 -4.105 -5.285 1.00 97.75 618 LEU A CA 1
ATOM 4741 C C . LEU A 1 618 ? -0.317 -3.595 -6.397 1.00 97.75 618 LEU A C 1
ATOM 4743 O O . LEU A 1 618 ? 0.694 -4.220 -6.712 1.00 97.75 618 LEU A O 1
ATOM 4747 N N . ALA A 1 619 ? -0.651 -2.434 -6.956 1.00 97.19 619 ALA A N 1
ATOM 4748 C CA . ALA A 1 619 ? 0.135 -1.756 -7.974 1.00 97.19 619 ALA A CA 1
ATOM 4749 C C . ALA A 1 619 ? 1.377 -1.055 -7.407 1.00 97.19 619 ALA A C 1
ATOM 4751 O O . ALA A 1 619 ? 1.955 -0.262 -8.140 1.00 97.19 619 ALA A O 1
ATOM 4752 N N . HIS A 1 620 ? 1.703 -1.254 -6.116 1.00 95.06 620 HIS A N 1
ATOM 4753 C CA . HIS A 1 620 ? 2.774 -0.603 -5.351 1.00 95.06 620 HIS A CA 1
ATOM 4754 C C . HIS A 1 620 ? 2.941 0.894 -5.653 1.00 95.06 620 HIS A C 1
ATOM 4756 O O . HIS A 1 620 ? 4.051 1.406 -5.670 1.00 95.06 620 HIS A O 1
ATOM 4762 N N . TYR A 1 621 ? 1.849 1.612 -5.919 1.00 96.62 621 TYR A N 1
ATOM 4763 C CA . TYR A 1 621 ? 1.863 3.004 -6.361 1.00 96.62 621 TYR A CA 1
ATOM 4764 C C . TYR A 1 621 ? 2.532 3.916 -5.331 1.00 96.62 621 TYR A C 1
ATOM 4766 O O . TYR A 1 621 ? 2.205 3.864 -4.143 1.00 96.62 621 TYR A O 1
ATOM 4774 N N . ALA A 1 622 ? 3.390 4.818 -5.803 1.00 94.38 622 ALA A N 1
ATOM 4775 C CA . ALA A 1 622 ? 3.787 5.990 -5.035 1.00 94.38 622 ALA A CA 1
ATOM 4776 C C . ALA A 1 622 ? 4.229 7.139 -5.950 1.00 94.38 622 ALA A C 1
ATOM 4778 O O . ALA A 1 622 ? 4.589 6.943 -7.112 1.00 94.38 622 ALA A O 1
ATOM 4779 N N . ASP A 1 623 ? 4.222 8.344 -5.390 1.00 92.81 623 ASP A N 1
ATOM 4780 C CA . ASP A 1 623 ? 4.556 9.607 -6.041 1.00 92.81 623 ASP A CA 1
ATOM 4781 C C . ASP A 1 623 ? 6.076 9.850 -6.148 1.00 92.81 623 ASP A C 1
ATOM 4783 O O . ASP A 1 623 ? 6.487 10.956 -6.500 1.00 92.81 623 ASP A O 1
ATOM 4787 N N . SER A 1 624 ? 6.923 8.862 -5.835 1.00 89.62 624 SER A N 1
ATOM 4788 C CA . SER A 1 624 ? 8.386 9.004 -5.826 1.00 89.62 624 SER A CA 1
ATOM 4789 C C . SER A 1 624 ? 9.157 7.802 -6.386 1.00 89.62 624 SER A C 1
ATOM 4791 O O . SER A 1 624 ? 8.640 6.693 -6.464 1.00 89.62 624 SER A O 1
ATOM 4793 N N . ASP A 1 625 ? 10.416 8.013 -6.772 1.00 84.69 625 ASP A N 1
ATOM 4794 C CA . ASP A 1 625 ? 11.253 7.026 -7.471 1.00 84.69 625 ASP A CA 1
ATOM 4795 C C . ASP A 1 625 ? 11.769 5.861 -6.601 1.00 84.69 625 ASP A C 1
ATOM 4797 O O . ASP A 1 625 ? 12.039 4.783 -7.134 1.00 84.69 625 ASP A O 1
ATOM 4801 N N . GLY A 1 626 ? 11.876 6.046 -5.279 1.00 82.50 626 GLY A N 1
ATOM 4802 C CA . GLY A 1 626 ? 12.263 5.013 -4.309 1.00 82.50 626 GLY A CA 1
ATOM 4803 C C . GLY A 1 626 ? 13.751 4.877 -3.963 1.00 82.50 626 GLY A C 1
ATOM 4804 O O . GLY A 1 626 ? 14.034 4.456 -2.852 1.00 82.50 626 GLY A O 1
ATOM 4805 N N . PHE A 1 627 ? 14.689 5.256 -4.839 1.00 77.81 627 PHE A N 1
ATOM 4806 C CA . PHE A 1 627 ? 16.135 5.266 -4.521 1.00 77.81 627 PHE A CA 1
ATOM 4807 C C . PHE A 1 627 ? 16.574 6.657 -4.036 1.00 77.81 627 PHE A C 1
ATOM 4809 O O . PHE A 1 627 ? 16.432 6.980 -2.861 1.00 77.81 627 PHE A O 1
ATOM 4816 N N . ASN A 1 628 ? 16.894 7.562 -4.967 1.00 71.50 628 ASN A N 1
ATOM 4817 C CA . ASN A 1 628 ? 17.020 9.009 -4.715 1.00 71.50 628 ASN A CA 1
ATOM 4818 C C . ASN A 1 628 ? 15.722 9.690 -4.227 1.00 71.50 628 ASN A C 1
ATOM 4820 O O . ASN A 1 628 ? 15.708 10.895 -3.977 1.00 71.50 628 ASN A O 1
ATOM 4824 N N . ASP A 1 629 ? 14.616 8.939 -4.188 1.00 73.75 629 ASP A N 1
ATOM 4825 C CA . ASP A 1 629 ? 13.265 9.350 -3.792 1.00 73.75 629 ASP A CA 1
ATOM 4826 C C . ASP A 1 629 ? 12.741 10.635 -4.465 1.00 73.75 629 ASP A C 1
ATOM 4828 O O . ASP A 1 629 ? 11.948 11.391 -3.895 1.00 73.75 629 ASP A O 1
ATOM 4832 N N . GLY A 1 630 ? 13.179 10.878 -5.706 1.00 79.44 630 GLY A N 1
ATOM 4833 C CA . GLY A 1 630 ? 12.723 11.992 -6.536 1.00 79.44 630 GLY A CA 1
ATOM 4834 C C . GLY A 1 630 ? 11.223 11.911 -6.820 1.00 79.44 630 GLY A C 1
ATOM 4835 O O . GLY A 1 630 ? 10.690 10.825 -7.037 1.00 79.44 630 GLY A O 1
ATOM 4836 N N . ILE A 1 631 ? 10.532 13.054 -6.811 1.00 84.62 631 ILE A N 1
ATOM 4837 C CA . ILE A 1 631 ? 9.088 13.111 -7.072 1.00 84.62 631 ILE A CA 1
ATOM 4838 C C . ILE A 1 631 ? 8.795 12.776 -8.536 1.00 84.62 631 ILE A C 1
ATOM 4840 O O . ILE A 1 631 ? 9.445 13.286 -9.448 1.00 84.62 631 ILE A O 1
ATOM 4844 N N . ARG A 1 632 ? 7.751 11.975 -8.748 1.00 87.00 632 ARG A N 1
ATOM 4845 C CA . ARG A 1 632 ? 7.155 11.640 -10.040 1.00 87.00 632 ARG A CA 1
ATOM 4846 C C . ARG A 1 632 ? 5.978 12.584 -10.313 1.00 87.00 632 ARG A C 1
ATOM 4848 O O . ARG A 1 632 ? 4.851 12.298 -9.906 1.00 87.00 632 ARG A O 1
ATOM 4855 N N . PRO A 1 633 ? 6.181 13.717 -11.012 1.00 82.38 633 PRO A N 1
ATOM 4856 C CA . PRO A 1 633 ? 5.191 14.802 -11.092 1.00 82.38 633 PRO A CA 1
ATOM 4857 C C . PRO A 1 633 ? 3.869 14.423 -11.783 1.00 82.38 633 PRO A C 1
ATOM 4859 O O . PRO A 1 633 ? 2.884 15.162 -11.672 1.00 82.38 633 PRO A O 1
ATOM 4862 N N . HIS A 1 634 ? 3.844 13.292 -12.492 1.00 90.38 634 HIS A N 1
ATOM 4863 C CA . HIS A 1 634 ? 2.721 12.818 -13.304 1.00 90.38 634 HIS A CA 1
ATOM 4864 C C . HIS A 1 634 ? 2.154 11.465 -12.840 1.00 90.38 634 HIS A C 1
ATOM 4866 O O . HIS A 1 634 ? 1.182 10.989 -13.424 1.00 90.38 634 HIS A O 1
ATOM 4872 N N . ALA A 1 635 ? 2.709 10.851 -11.783 1.00 93.00 635 ALA A N 1
ATOM 4873 C CA . ALA A 1 635 ? 2.240 9.556 -11.276 1.00 93.00 635 ALA A CA 1
ATOM 4874 C C . ALA A 1 635 ? 0.765 9.607 -10.837 1.00 93.00 635 ALA A C 1
ATOM 4876 O O . ALA A 1 635 ? -0.016 8.712 -11.160 1.00 93.00 635 ALA A O 1
ATOM 4877 N N . TRP A 1 636 ? 0.347 10.710 -10.203 1.00 95.94 636 TRP A N 1
ATOM 4878 C CA . TRP A 1 636 ? -1.028 10.931 -9.732 1.00 95.94 636 TRP A CA 1
ATOM 4879 C C . TRP A 1 636 ? -2.104 10.731 -10.807 1.00 95.94 636 TRP A C 1
ATOM 4881 O O . TRP A 1 636 ? -3.250 10.422 -10.472 1.00 95.94 636 TRP A O 1
ATOM 4891 N N . ARG A 1 637 ? -1.763 10.882 -12.094 1.00 97.25 637 ARG A N 1
ATOM 4892 C CA . ARG A 1 637 ? -2.715 10.714 -13.194 1.00 97.25 637 ARG A CA 1
ATOM 4893 C C . ARG A 1 637 ? -3.158 9.257 -13.367 1.00 97.25 637 ARG A C 1
ATOM 4895 O O . ARG A 1 637 ? -4.310 9.035 -13.741 1.00 97.25 637 ARG A O 1
ATOM 4902 N N . TYR A 1 638 ? -2.301 8.290 -13.017 1.00 98.44 638 TYR A N 1
ATOM 4903 C CA . TYR A 1 638 ? -2.662 6.871 -12.925 1.00 98.44 638 TYR A CA 1
ATOM 4904 C C . TYR A 1 638 ? -3.622 6.616 -11.754 1.00 98.44 638 TYR A C 1
ATOM 4906 O O . TYR A 1 638 ? -4.676 6.019 -11.960 1.00 98.44 638 TYR A O 1
ATOM 4914 N N . ARG A 1 639 ? -3.342 7.157 -10.554 1.00 98.31 639 ARG A N 1
ATOM 4915 C CA . ARG A 1 639 ? -4.284 7.103 -9.416 1.00 98.31 639 ARG A CA 1
ATOM 4916 C C . ARG A 1 639 ? -5.660 7.654 -9.798 1.00 98.31 639 ARG A C 1
ATOM 4918 O O . ARG A 1 639 ? -6.670 7.037 -9.477 1.00 98.31 639 ARG A O 1
ATOM 4925 N N . HIS A 1 640 ? -5.699 8.798 -10.485 1.00 98.06 640 HIS A N 1
ATOM 4926 C CA . HIS A 1 640 ? -6.945 9.400 -10.969 1.00 98.06 640 HIS A CA 1
ATOM 4927 C C . HIS A 1 640 ? -7.707 8.444 -11.899 1.00 98.06 640 HIS A C 1
ATOM 4929 O O . HIS A 1 640 ? -8.895 8.215 -11.699 1.00 98.06 640 HIS A O 1
ATOM 4935 N N . TRP A 1 641 ? -7.012 7.819 -12.857 1.00 98.44 641 TRP A N 1
ATOM 4936 C CA . TRP A 1 641 ? -7.623 6.833 -13.750 1.00 98.44 641 TRP A CA 1
ATOM 4937 C C . TRP A 1 641 ? -8.192 5.624 -12.993 1.00 98.44 641 TRP A C 1
ATOM 4939 O O . TRP A 1 641 ? -9.302 5.196 -13.299 1.00 98.44 641 TRP A O 1
ATOM 4949 N N . VAL A 1 642 ? -7.488 5.103 -11.977 1.00 98.81 642 VAL A N 1
ATOM 4950 C CA . VAL A 1 642 ? -7.985 3.984 -11.151 1.00 98.81 642 VAL A CA 1
ATOM 4951 C C . VAL A 1 642 ? -9.291 4.364 -10.447 1.00 98.81 642 VAL A C 1
ATOM 4953 O O . VAL A 1 642 ? -10.255 3.601 -10.497 1.00 98.81 642 VAL A O 1
ATOM 4956 N N . ILE A 1 643 ? -9.348 5.552 -9.833 1.00 98.75 643 ILE A N 1
ATOM 4957 C CA . ILE A 1 643 ? -10.553 6.063 -9.159 1.00 98.75 643 ILE A CA 1
ATOM 4958 C C . ILE A 1 643 ? -11.727 6.138 -10.147 1.00 98.75 643 ILE A C 1
ATOM 4960 O O . ILE A 1 643 ? -12.808 5.616 -9.868 1.00 98.75 643 ILE A O 1
ATOM 4964 N N . ASP A 1 644 ? -11.507 6.725 -11.324 1.00 98.25 644 ASP A N 1
ATOM 4965 C CA . ASP A 1 644 ? -12.541 6.888 -12.350 1.00 98.25 644 ASP A CA 1
ATOM 4966 C C . ASP A 1 644 ? -12.998 5.561 -12.963 1.00 98.25 644 ASP A C 1
ATOM 4968 O O . ASP A 1 644 ? -14.184 5.379 -13.255 1.00 98.25 644 ASP A O 1
ATOM 4972 N N . ALA A 1 645 ? -12.075 4.623 -13.182 1.00 98.56 645 ALA A N 1
ATOM 4973 C CA . ALA A 1 645 ? -12.387 3.299 -13.708 1.00 98.56 645 ALA A CA 1
ATOM 4974 C C . ALA A 1 645 ? -13.283 2.518 -12.736 1.00 98.56 645 ALA A C 1
ATOM 4976 O O . ALA A 1 645 ? -14.295 1.953 -13.154 1.00 98.56 645 ALA A O 1
ATOM 4977 N N . LEU A 1 646 ? -12.971 2.560 -11.438 1.00 98.62 646 LEU A N 1
ATOM 4978 C CA . LEU A 1 646 ? -13.779 1.925 -10.396 1.00 98.62 646 LEU A CA 1
ATOM 4979 C C . LEU A 1 646 ? -15.140 2.615 -10.226 1.00 98.62 646 LEU A C 1
ATOM 4981 O O . LEU A 1 646 ? -16.169 1.945 -10.137 1.00 98.62 646 LEU A O 1
ATOM 4985 N N . ASN A 1 647 ? -15.184 3.951 -10.251 1.00 98.62 647 ASN A N 1
ATOM 4986 C CA . ASN A 1 647 ? -16.438 4.704 -10.158 1.00 98.62 647 ASN A CA 1
ATOM 4987 C C . ASN A 1 647 ? -17.395 4.392 -11.312 1.00 98.62 647 ASN A C 1
ATOM 4989 O O . ASN A 1 647 ? -18.585 4.174 -11.070 1.00 98.62 647 ASN A O 1
ATOM 4993 N N . ARG A 1 648 ? -16.880 4.290 -12.542 1.00 97.75 648 ARG A N 1
ATOM 4994 C CA . ARG A 1 648 ? -17.658 3.888 -13.726 1.00 97.75 648 ARG A CA 1
ATOM 4995 C C . ARG A 1 648 ? -17.965 2.391 -13.785 1.00 97.75 648 ARG A C 1
ATOM 4997 O O . ARG A 1 648 ? -18.647 1.972 -14.713 1.00 97.75 648 ARG A O 1
ATOM 5004 N N . ASN A 1 649 ? -17.486 1.612 -12.812 1.00 98.12 649 ASN A N 1
ATOM 5005 C CA . ASN A 1 649 ? -17.600 0.158 -12.777 1.00 98.12 649 ASN A CA 1
ATOM 5006 C C . ASN A 1 649 ? -17.077 -0.490 -14.069 1.00 98.12 649 ASN A C 1
ATOM 5008 O O . ASN A 1 649 ? -17.755 -1.314 -14.680 1.00 98.12 649 ASN A O 1
ATOM 5012 N N . LEU A 1 650 ? -15.893 -0.060 -14.528 1.00 98.50 650 LEU A N 1
ATOM 5013 C CA . LEU A 1 650 ? -15.251 -0.652 -15.698 1.00 98.50 650 LEU A CA 1
ATOM 5014 C C . LEU A 1 650 ? -15.113 -2.169 -15.465 1.00 98.50 650 LEU A C 1
ATOM 5016 O O . LEU A 1 650 ? -14.509 -2.548 -14.457 1.00 98.50 650 LEU A O 1
ATOM 5020 N N . PRO A 1 651 ? -15.639 -3.029 -16.362 1.00 98.69 651 PRO A N 1
ATOM 5021 C CA . PRO A 1 651 ? -15.530 -4.475 -16.209 1.00 98.69 651 PRO A CA 1
ATOM 5022 C C . PRO A 1 651 ? -14.081 -4.895 -15.958 1.00 98.69 651 PRO A C 1
ATOM 5024 O O . PRO A 1 651 ? -13.161 -4.403 -16.618 1.00 98.69 651 PRO A O 1
ATOM 5027 N N . PHE A 1 652 ? -13.860 -5.763 -14.971 1.00 98.75 652 PHE A N 1
ATOM 5028 C CA . PHE A 1 652 ? -12.521 -6.089 -14.475 1.00 98.75 652 PHE A CA 1
ATOM 5029 C C . PHE A 1 652 ? -11.602 -6.705 -15.544 1.00 98.75 652 PHE A C 1
ATOM 5031 O O . PHE A 1 652 ? -10.383 -6.513 -15.507 1.00 98.75 652 PHE A O 1
ATOM 5038 N N . ASP A 1 653 ? -12.164 -7.399 -16.533 1.00 98.56 653 ASP A N 1
ATOM 5039 C CA . ASP A 1 653 ? -11.430 -7.872 -17.706 1.00 98.56 653 ASP A CA 1
ATOM 5040 C C . ASP A 1 653 ? -10.880 -6.714 -18.550 1.00 98.56 653 ASP A C 1
ATOM 5042 O O . ASP A 1 653 ? -9.696 -6.700 -18.888 1.00 98.56 653 ASP A O 1
ATOM 5046 N N . ARG A 1 654 ? -11.693 -5.689 -18.826 1.00 98.44 654 ARG A N 1
ATOM 5047 C CA . ARG A 1 654 ? -11.264 -4.464 -19.519 1.00 98.44 654 ARG A CA 1
ATOM 5048 C C . ARG A 1 654 ? -10.305 -3.642 -18.668 1.00 98.44 654 ARG A C 1
ATOM 5050 O O . ARG A 1 654 ? -9.279 -3.213 -19.184 1.00 98.44 654 ARG A O 1
ATOM 5057 N N . PHE A 1 655 ? -10.571 -3.509 -17.370 1.00 98.75 655 PHE A N 1
ATOM 5058 C CA . PHE A 1 655 ? -9.673 -2.865 -16.408 1.00 98.75 655 PHE A CA 1
ATOM 5059 C C . PHE A 1 655 ? -8.289 -3.534 -16.364 1.00 98.75 655 PHE A C 1
ATOM 5061 O O . PHE A 1 655 ? -7.269 -2.851 -16.280 1.00 98.75 655 PHE A O 1
ATOM 5068 N N . THR A 1 656 ? -8.233 -4.864 -16.473 1.00 98.75 656 THR A N 1
ATOM 5069 C CA . THR A 1 656 ? -6.978 -5.622 -16.588 1.00 98.75 656 THR A CA 1
ATOM 5070 C C . THR A 1 656 ? -6.300 -5.383 -17.936 1.00 98.75 656 THR A C 1
ATOM 5072 O O . THR A 1 656 ? -5.108 -5.081 -17.985 1.00 98.75 656 THR A O 1
ATOM 5075 N N . ILE A 1 657 ? -7.054 -5.487 -19.035 1.00 98.69 657 ILE A N 1
ATOM 5076 C CA . ILE A 1 657 ? -6.522 -5.324 -20.393 1.00 98.69 657 ILE A CA 1
ATOM 5077 C C . ILE A 1 657 ? -5.918 -3.934 -20.599 1.00 98.69 657 ILE A C 1
ATOM 5079 O O . ILE A 1 657 ? -4.816 -3.829 -21.136 1.00 98.69 657 ILE A O 1
ATOM 5083 N N . GLU A 1 658 ? -6.599 -2.879 -20.154 1.00 98.62 658 GLU A N 1
ATOM 5084 C CA . GLU A 1 658 ? -6.101 -1.510 -20.284 1.00 98.62 658 GLU A CA 1
ATOM 5085 C C . GLU A 1 658 ? -4.815 -1.291 -19.470 1.00 98.62 658 GLU A C 1
ATOM 5087 O O . GLU A 1 658 ? -3.878 -0.671 -19.966 1.00 98.62 658 GLU A O 1
ATOM 5092 N N . GLN A 1 659 ? -4.696 -1.871 -18.272 1.00 98.44 659 GLN A N 1
ATOM 5093 C CA . GLN A 1 659 ? -3.492 -1.705 -17.448 1.00 98.44 659 GLN A CA 1
ATOM 5094 C C . GLN A 1 659 ? -2.271 -2.473 -17.959 1.00 98.44 659 GLN A C 1
ATOM 5096 O O . GLN A 1 659 ? -1.148 -1.984 -17.853 1.00 98.44 659 GLN A O 1
ATOM 5101 N N . VAL A 1 660 ? -2.462 -3.667 -18.519 1.00 98.38 660 VAL A N 1
ATOM 5102 C CA . VAL A 1 660 ? -1.344 -4.483 -19.022 1.00 98.38 660 VAL A CA 1
ATOM 5103 C C . VAL A 1 660 ? -0.964 -4.093 -20.457 1.00 98.38 660 VAL A C 1
ATOM 5105 O O . VAL A 1 660 ? 0.207 -4.185 -20.837 1.00 98.38 660 VAL A O 1
ATOM 5108 N N . ALA A 1 661 ? -1.933 -3.657 -21.270 1.00 97.88 661 ALA A N 1
ATOM 5109 C CA . ALA A 1 661 ? -1.762 -3.504 -22.715 1.00 97.88 661 ALA A CA 1
ATOM 5110 C C . ALA A 1 661 ? -2.637 -2.412 -23.362 1.00 97.88 661 ALA A C 1
ATOM 5112 O O . ALA A 1 661 ? -2.930 -2.491 -24.557 1.00 97.88 661 ALA A O 1
ATOM 5113 N N . GLY A 1 662 ? -3.078 -1.399 -22.615 1.00 97.56 662 GLY A N 1
ATOM 5114 C CA . GLY A 1 662 ? -3.953 -0.350 -23.143 1.00 97.56 662 GLY A CA 1
ATOM 5115 C C . GLY A 1 662 ? -3.342 0.469 -24.285 1.00 97.56 662 GLY A C 1
ATOM 5116 O O . GLY A 1 662 ? -4.067 0.896 -25.182 1.00 97.56 662 GLY A O 1
ATOM 5117 N N . ASP A 1 663 ? -2.014 0.605 -24.331 1.00 96.44 663 ASP A N 1
ATOM 5118 C CA . ASP A 1 663 ? -1.275 1.222 -25.440 1.00 96.44 663 ASP A CA 1
ATOM 5119 C C . ASP A 1 663 ? -1.288 0.384 -26.731 1.00 96.44 663 ASP A C 1
ATOM 5121 O O . ASP A 1 663 ? -1.127 0.932 -27.822 1.00 96.44 663 ASP A O 1
ATOM 5125 N N . LEU A 1 664 ? -1.533 -0.925 -26.617 1.00 96.44 664 LEU A N 1
ATOM 5126 C CA . LEU A 1 664 ? -1.615 -1.875 -27.729 1.00 96.44 664 LEU A CA 1
ATOM 5127 C C . LEU A 1 664 ? -3.045 -2.114 -28.228 1.00 96.44 664 LEU A C 1
ATOM 5129 O O . LEU A 1 664 ? -3.249 -2.899 -29.159 1.00 96.44 664 LEU A O 1
ATOM 5133 N N . LEU A 1 665 ? -4.049 -1.474 -27.623 1.00 96.19 665 LEU A N 1
ATOM 5134 C CA . LEU A 1 665 ? -5.422 -1.594 -28.093 1.00 96.19 665 LEU A CA 1
ATOM 5135 C C . LEU A 1 665 ? -5.583 -0.960 -29.485 1.00 96.19 665 LEU A C 1
ATOM 5137 O O . LEU A 1 665 ? -5.040 0.118 -29.750 1.00 96.19 665 LEU A O 1
ATOM 5141 N N . PRO A 1 666 ? -6.378 -1.576 -30.381 1.00 91.88 666 PRO A N 1
ATOM 5142 C CA . PRO A 1 666 ? -6.789 -0.917 -31.613 1.00 91.88 666 PRO A CA 1
ATOM 5143 C C . PRO A 1 666 ? -7.464 0.418 -31.280 1.00 91.88 666 PRO A C 1
ATOM 5145 O O . PRO A 1 666 ? -8.395 0.446 -30.479 1.00 91.88 666 PRO A O 1
ATOM 5148 N N . ALA A 1 667 ? -6.979 1.513 -31.871 1.00 90.81 667 ALA A N 1
ATOM 5149 C CA . ALA A 1 667 ? -7.422 2.873 -31.548 1.00 90.81 667 ALA A CA 1
ATOM 5150 C C . ALA A 1 667 ? -7.311 3.229 -30.046 1.00 90.81 667 ALA A C 1
ATOM 5152 O O . ALA A 1 667 ? -8.225 3.821 -29.473 1.00 90.81 667 ALA A O 1
ATOM 5153 N N . ALA A 1 668 ? -6.182 2.874 -29.414 1.00 94.44 668 ALA A N 1
ATOM 5154 C CA . ALA A 1 668 ? -5.880 3.189 -28.018 1.00 94.44 668 ALA A CA 1
ATOM 5155 C C . ALA A 1 668 ? -6.170 4.661 -27.665 1.00 94.44 668 ALA A C 1
ATOM 5157 O O . ALA A 1 668 ? -5.516 5.584 -28.169 1.00 94.44 668 ALA A O 1
ATOM 5158 N N . THR A 1 669 ? -7.139 4.865 -26.770 1.00 96.06 669 THR A N 1
ATOM 5159 C CA . THR A 1 669 ? -7.495 6.180 -26.227 1.00 96.06 669 THR A CA 1
ATOM 5160 C C . THR A 1 669 ? -6.402 6.691 -25.284 1.00 96.06 669 THR A C 1
ATOM 5162 O O . THR A 1 669 ? -5.536 5.935 -24.843 1.00 96.06 669 THR A O 1
ATOM 5165 N N . VAL A 1 670 ? -6.437 7.984 -24.948 1.00 95.44 670 VAL A N 1
ATOM 5166 C CA . VAL A 1 670 ? -5.528 8.559 -23.941 1.00 95.44 670 VAL A CA 1
ATOM 5167 C C . VAL A 1 670 ? -5.686 7.836 -22.601 1.00 95.44 670 VAL A C 1
ATOM 5169 O O . VAL A 1 670 ? -4.689 7.391 -22.048 1.00 95.44 670 VAL A O 1
ATOM 5172 N N . GLU A 1 671 ? -6.918 7.619 -22.128 1.00 96.81 671 GLU A N 1
ATOM 5173 C CA . GLU A 1 671 ? -7.168 6.904 -20.866 1.00 96.81 671 GLU A CA 1
ATOM 5174 C C . GLU A 1 671 ? -6.661 5.457 -20.886 1.00 96.81 671 GLU A C 1
ATOM 5176 O O . GLU A 1 671 ? -6.065 5.014 -19.908 1.00 96.81 671 GLU A O 1
ATOM 5181 N N . ALA A 1 672 ? -6.812 4.735 -22.005 1.00 97.31 672 ALA A N 1
ATOM 5182 C CA . ALA A 1 672 ? -6.264 3.384 -22.131 1.00 97.31 672 ALA A CA 1
ATOM 5183 C C . ALA A 1 672 ? -4.729 3.383 -22.025 1.00 97.31 672 ALA A C 1
ATOM 5185 O O . ALA A 1 672 ? -4.146 2.488 -21.424 1.00 97.31 672 ALA A O 1
ATOM 5186 N N . LYS A 1 673 ? -4.052 4.409 -22.553 1.00 97.50 673 LYS A N 1
ATOM 5187 C CA . LYS A 1 673 ? -2.599 4.562 -22.375 1.00 97.50 673 LYS A CA 1
ATOM 5188 C C . LYS A 1 673 ? -2.243 4.917 -20.932 1.00 97.50 673 LYS A C 1
ATOM 5190 O O . LYS A 1 673 ? -1.314 4.322 -20.393 1.00 97.50 673 LYS A O 1
ATOM 5195 N N . VAL A 1 674 ? -2.988 5.826 -20.294 1.00 98.25 674 VAL A N 1
ATOM 5196 C CA . VAL A 1 674 ? -2.812 6.201 -18.873 1.00 98.25 674 VAL A CA 1
ATOM 5197 C C . VAL A 1 674 ? -2.907 4.975 -17.960 1.00 98.25 674 VAL A C 1
ATOM 5199 O O . VAL A 1 674 ? -2.114 4.853 -17.028 1.00 98.25 674 VAL A O 1
ATOM 5202 N N . ALA A 1 675 ? -3.815 4.040 -18.254 1.00 98.44 675 ALA A N 1
ATOM 5203 C CA . ALA A 1 675 ? -3.973 2.792 -17.508 1.00 98.44 675 ALA A CA 1
ATOM 5204 C C . ALA A 1 675 ? -2.671 1.975 -17.422 1.00 98.44 675 ALA A C 1
ATOM 5206 O O . ALA A 1 675 ? -2.373 1.382 -16.383 1.00 98.44 675 ALA A O 1
ATOM 5207 N N . THR A 1 676 ? -1.842 2.006 -18.472 1.00 98.19 676 THR A N 1
ATOM 5208 C CA . THR A 1 676 ? -0.539 1.317 -18.490 1.00 98.19 676 THR A CA 1
ATOM 5209 C C . THR A 1 676 ? 0.477 1.877 -17.491 1.00 98.19 676 THR A C 1
ATOM 5211 O O . THR A 1 676 ? 1.522 1.267 -17.263 1.00 98.19 676 THR A O 1
ATOM 5214 N N . GLY A 1 677 ? 0.149 2.991 -16.824 1.00 96.75 677 GLY A N 1
ATOM 5215 C CA . GLY A 1 677 ? 0.857 3.492 -15.649 1.00 96.75 677 GLY A CA 1
ATOM 5216 C C . GLY A 1 677 ? 1.003 2.453 -14.529 1.00 96.75 677 GLY A C 1
ATOM 5217 O O . GLY A 1 677 ? 1.951 2.552 -13.756 1.00 96.75 677 GLY A O 1
ATOM 5218 N N . PHE A 1 678 ? 0.172 1.398 -14.497 1.00 98.12 678 PHE A N 1
ATOM 5219 C CA . PHE A 1 678 ? 0.395 0.221 -13.645 1.00 98.12 678 PHE A CA 1
ATOM 5220 C C . PHE A 1 678 ? 1.829 -0.327 -13.787 1.00 98.12 678 PHE A C 1
ATOM 5222 O O . PHE A 1 678 ? 2.503 -0.574 -12.792 1.00 98.12 678 PHE A O 1
ATOM 5229 N N . LEU A 1 679 ? 2.336 -0.430 -15.022 1.00 97.00 679 LEU A N 1
ATOM 5230 C CA . LEU A 1 679 ? 3.682 -0.927 -15.334 1.00 97.00 679 LEU A CA 1
ATOM 5231 C C . LEU A 1 679 ? 4.793 0.113 -15.076 1.00 97.00 679 LEU A C 1
ATOM 5233 O O . LEU A 1 679 ? 5.976 -0.207 -15.211 1.00 97.00 679 LEU A O 1
ATOM 5237 N N . ARG A 1 680 ? 4.436 1.353 -14.713 1.00 92.56 680 ARG A N 1
ATOM 5238 C CA . ARG A 1 680 ? 5.365 2.447 -14.373 1.00 92.56 680 ARG A CA 1
ATOM 5239 C C . ARG A 1 680 ? 5.575 2.622 -12.870 1.00 92.56 680 ARG A C 1
ATOM 5241 O O . ARG A 1 680 ? 6.396 3.448 -12.478 1.00 92.56 680 ARG A O 1
ATOM 5248 N N . ASN A 1 681 ? 4.880 1.865 -12.021 1.00 93.69 681 ASN A N 1
ATOM 5249 C CA . ASN A 1 681 ? 5.022 2.008 -10.572 1.00 93.69 681 ASN A CA 1
ATOM 5250 C C . ASN A 1 681 ? 6.267 1.302 -9.995 1.00 93.69 681 ASN A C 1
ATOM 5252 O O . ASN A 1 681 ? 6.604 1.541 -8.835 1.00 93.69 681 ASN A O 1
ATOM 5256 N N . THR A 1 682 ? 7.012 0.548 -10.809 1.00 90.62 682 THR A N 1
ATOM 5257 C CA . THR A 1 682 ? 8.314 -0.023 -10.433 1.00 90.62 682 THR A CA 1
ATOM 5258 C C . THR A 1 682 ? 9.295 1.076 -10.023 1.00 90.62 682 THR A C 1
ATOM 5260 O O . THR A 1 682 ? 9.263 2.180 -10.581 1.00 90.62 682 THR A O 1
ATOM 5263 N N . MET A 1 683 ? 10.180 0.805 -9.064 1.00 88.88 683 MET A N 1
ATOM 5264 C CA . MET A 1 683 ? 11.195 1.776 -8.633 1.00 88.88 683 MET A CA 1
ATOM 5265 C C . MET A 1 683 ? 12.147 2.144 -9.781 1.00 88.88 683 MET A C 1
ATOM 5267 O O . MET A 1 683 ? 12.405 1.348 -10.686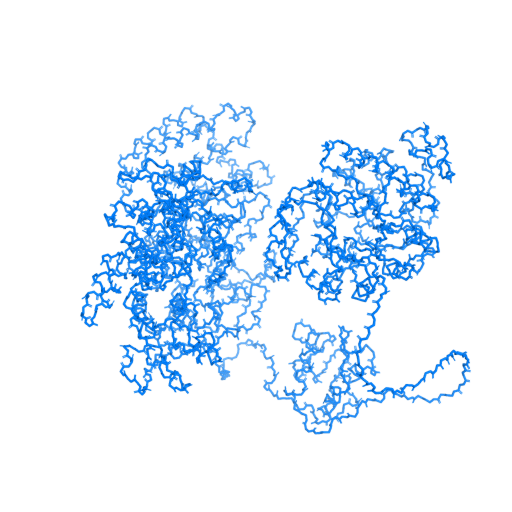 1.00 88.88 683 MET A O 1
ATOM 5271 N N . THR A 1 684 ? 12.673 3.367 -9.749 1.00 80.75 684 THR A N 1
ATOM 5272 C CA . THR A 1 684 ? 13.604 3.866 -10.771 1.00 80.75 684 THR A CA 1
ATOM 5273 C C . THR A 1 684 ? 14.833 4.413 -10.081 1.00 80.75 684 THR A C 1
ATOM 5275 O O . THR A 1 684 ? 14.723 5.319 -9.256 1.00 80.75 684 THR A O 1
ATOM 5278 N N . ASN A 1 685 ? 16.010 3.891 -10.422 1.00 79.06 685 ASN A N 1
ATOM 5279 C CA . ASN A 1 685 ? 17.251 4.464 -9.930 1.00 79.06 685 ASN A CA 1
ATOM 5280 C C . ASN A 1 685 ? 17.800 5.487 -10.933 1.00 79.06 685 ASN A C 1
ATOM 5282 O O . ASN A 1 685 ? 17.953 5.201 -12.119 1.00 79.06 685 ASN A O 1
ATOM 5286 N N . ARG A 1 686 ? 18.052 6.701 -10.441 1.00 69.06 686 ARG A N 1
ATOM 5287 C CA . ARG A 1 686 ? 18.601 7.836 -11.198 1.00 69.06 686 ARG A CA 1
ATOM 5288 C C . ARG A 1 686 ? 19.912 8.346 -10.580 1.00 69.06 686 ARG A C 1
ATOM 5290 O O . ARG A 1 686 ? 20.314 9.477 -10.842 1.00 69.06 686 ARG A O 1
ATOM 5297 N N . GLU A 1 687 ? 20.536 7.557 -9.704 1.00 65.62 687 GLU A N 1
ATOM 5298 C CA . GLU A 1 687 ? 21.810 7.875 -9.055 1.00 65.62 687 GLU A CA 1
ATOM 5299 C C . GLU A 1 687 ? 22.972 7.864 -10.048 1.00 65.62 687 GLU A C 1
ATOM 5301 O O . GLU A 1 687 ? 23.048 7.064 -10.976 1.00 65.62 687 GLU A O 1
ATOM 5306 N N . THR A 1 688 ? 23.922 8.775 -9.859 1.00 56.72 688 THR A N 1
ATOM 5307 C CA . THR A 1 688 ? 25.141 8.788 -10.668 1.00 56.72 688 THR A CA 1
ATOM 5308 C C . THR A 1 688 ? 26.011 7.580 -10.327 1.00 56.72 688 THR A C 1
ATOM 5310 O O . THR A 1 688 ? 26.375 7.403 -9.169 1.00 56.72 688 THR A O 1
ATOM 5313 N N . GLY A 1 689 ? 26.404 6.799 -11.338 1.00 65.56 689 GLY A N 1
ATOM 5314 C CA . GLY A 1 689 ? 27.270 5.622 -11.174 1.00 65.56 689 GLY A CA 1
ATOM 5315 C C . GLY A 1 689 ? 26.545 4.274 -11.246 1.00 65.56 689 GLY A C 1
ATOM 5316 O O . GLY A 1 689 ? 27.208 3.244 -11.199 1.00 65.56 689 GLY A O 1
ATOM 5317 N N . THR A 1 690 ? 25.220 4.268 -11.407 1.00 69.75 690 THR A N 1
ATOM 5318 C CA . THR A 1 690 ? 24.414 3.051 -11.581 1.00 69.75 690 THR A CA 1
ATOM 5319 C C . THR A 1 690 ? 24.501 2.485 -13.000 1.00 69.75 690 THR A C 1
ATOM 5321 O O . THR A 1 690 ? 24.490 3.254 -13.969 1.00 69.75 690 THR A O 1
ATOM 5324 N N . ASP A 1 691 ? 24.498 1.157 -13.140 1.00 79.56 691 ASP A N 1
ATOM 5325 C CA . ASP A 1 691 ? 24.366 0.486 -14.438 1.00 79.56 691 ASP A CA 1
ATOM 5326 C C . ASP A 1 691 ? 22.904 0.538 -14.917 1.00 79.56 691 ASP A C 1
ATOM 5328 O O . ASP A 1 691 ? 21.990 0.016 -14.279 1.00 79.56 691 ASP A O 1
ATOM 5332 N N . SER A 1 692 ? 22.662 1.200 -16.050 1.00 76.81 692 SER A N 1
ATOM 5333 C CA . SER A 1 692 ? 21.311 1.362 -16.594 1.00 76.81 692 SER A CA 1
ATOM 5334 C C . SER A 1 692 ? 20.674 0.046 -17.040 1.00 76.81 692 SER A C 1
ATOM 5336 O O . SER A 1 692 ? 19.450 -0.074 -16.997 1.00 76.81 692 SER A O 1
ATOM 5338 N N . GLU A 1 693 ? 21.471 -0.929 -17.488 1.00 84.56 693 GLU A N 1
ATOM 5339 C CA . GLU A 1 693 ? 20.944 -2.226 -17.915 1.00 84.56 693 GLU A CA 1
ATOM 5340 C C . GLU A 1 693 ? 20.551 -3.094 -16.720 1.00 84.56 693 GLU A C 1
ATOM 5342 O O . GLU A 1 693 ? 19.506 -3.742 -16.780 1.00 84.56 693 GLU A O 1
ATOM 5347 N N . GLU A 1 694 ? 21.311 -3.047 -15.624 1.00 88.12 694 GLU A N 1
ATOM 5348 C CA . GLU A 1 694 ? 20.952 -3.714 -14.366 1.00 88.12 694 GLU A CA 1
ATOM 5349 C C . GLU A 1 694 ? 19.573 -3.259 -13.875 1.00 88.12 694 GLU A C 1
ATOM 5351 O O . GLU A 1 694 ? 18.661 -4.073 -13.715 1.00 88.12 694 GLU A O 1
ATOM 5356 N N . PHE A 1 695 ? 19.373 -1.945 -13.730 1.00 86.25 695 PHE A N 1
ATOM 5357 C CA . PHE A 1 695 ? 18.100 -1.405 -13.248 1.00 86.25 695 PHE A CA 1
ATOM 5358 C C . PHE A 1 695 ? 16.943 -1.666 -14.206 1.00 86.25 695 PHE A C 1
ATOM 5360 O O . PHE A 1 695 ? 15.841 -1.981 -13.758 1.00 86.25 695 PHE A O 1
ATOM 5367 N N . ARG A 1 696 ? 17.173 -1.589 -15.522 1.00 89.62 696 ARG A N 1
ATOM 5368 C CA . ARG A 1 696 ? 16.150 -1.951 -16.508 1.00 89.62 696 ARG A CA 1
ATOM 5369 C C . ARG A 1 696 ? 15.714 -3.408 -16.331 1.00 89.62 696 ARG A C 1
ATOM 5371 O O . ARG A 1 696 ? 14.521 -3.696 -16.412 1.00 89.62 696 ARG A O 1
ATOM 5378 N N . VAL A 1 697 ? 16.656 -4.326 -16.106 1.00 93.19 697 VAL A N 1
ATOM 5379 C CA . VAL A 1 697 ? 16.361 -5.744 -15.864 1.00 93.19 697 VAL A CA 1
ATOM 5380 C C . VAL A 1 697 ? 15.593 -5.932 -14.557 1.00 93.19 697 VAL A C 1
ATOM 5382 O O . VAL A 1 697 ? 14.561 -6.604 -14.580 1.00 93.19 697 VAL A O 1
ATOM 5385 N N . GLU A 1 698 ? 16.018 -5.303 -13.461 1.00 93.25 698 GLU A N 1
ATOM 5386 C CA . GLU A 1 698 ? 15.310 -5.380 -12.175 1.00 93.25 698 GLU A CA 1
ATOM 5387 C C . GLU A 1 698 ? 13.882 -4.820 -12.264 1.00 93.25 698 GLU A C 1
ATOM 5389 O O . GLU A 1 698 ? 12.947 -5.448 -11.772 1.00 93.25 698 GLU A O 1
ATOM 5394 N N . GLN A 1 699 ? 13.659 -3.720 -12.992 1.00 92.88 699 GLN A N 1
ATOM 5395 C CA . GLN A 1 699 ? 12.308 -3.204 -13.251 1.00 92.88 699 GLN A CA 1
ATOM 5396 C C . GLN A 1 699 ? 11.424 -4.215 -13.987 1.00 92.88 699 GLN A C 1
ATOM 5398 O O . GLN A 1 699 ? 10.236 -4.341 -13.699 1.00 92.88 699 GLN A O 1
ATOM 5403 N N . ILE A 1 700 ? 11.970 -4.947 -14.959 1.00 95.94 700 ILE A N 1
ATOM 5404 C CA . ILE A 1 700 ? 11.197 -5.949 -15.702 1.00 95.94 700 ILE A CA 1
ATOM 5405 C C . ILE A 1 700 ? 10.945 -7.193 -14.838 1.00 95.94 700 ILE A C 1
ATOM 5407 O O . ILE A 1 700 ? 9.848 -7.757 -14.895 1.00 95.94 700 ILE A O 1
ATOM 5411 N N . ILE A 1 701 ? 11.911 -7.604 -14.008 1.00 96.38 701 ILE A N 1
ATOM 5412 C CA . ILE A 1 701 ? 11.718 -8.651 -12.992 1.00 96.38 701 ILE A CA 1
ATOM 5413 C C . ILE A 1 701 ? 10.568 -8.258 -12.061 1.00 96.38 701 ILE A C 1
ATOM 5415 O O . ILE A 1 701 ? 9.658 -9.064 -11.856 1.00 96.38 701 ILE A O 1
ATOM 5419 N N . ASP A 1 702 ? 10.569 -7.022 -11.565 1.00 95.69 702 ASP A N 1
ATOM 5420 C CA . ASP A 1 702 ? 9.540 -6.494 -10.672 1.00 95.69 702 ASP A CA 1
ATOM 5421 C C . ASP A 1 702 ? 8.160 -6.425 -11.346 1.00 95.69 702 ASP A C 1
ATOM 5423 O O . ASP A 1 702 ? 7.187 -6.925 -10.785 1.00 95.69 702 ASP A O 1
ATOM 5427 N N . ARG A 1 703 ? 8.059 -5.949 -12.600 1.00 96.81 703 ARG A N 1
ATOM 5428 C CA . ARG A 1 703 ? 6.811 -6.013 -13.400 1.00 96.81 703 ARG A CA 1
ATOM 5429 C C . ARG A 1 703 ? 6.279 -7.437 -13.509 1.00 96.81 703 ARG A C 1
ATOM 5431 O O . ARG A 1 703 ? 5.087 -7.677 -13.323 1.00 96.81 703 ARG A O 1
ATOM 5438 N N . THR A 1 704 ? 7.168 -8.382 -13.804 1.00 97.69 704 THR A N 1
ATOM 5439 C CA . THR A 1 704 ? 6.822 -9.796 -13.992 1.00 97.69 704 THR A CA 1
ATOM 5440 C C . THR A 1 704 ? 6.315 -10.413 -12.691 1.00 97.69 704 THR A C 1
ATOM 5442 O O . THR A 1 704 ? 5.274 -11.073 -12.681 1.00 97.69 704 THR A O 1
ATOM 5445 N N . ALA A 1 705 ? 7.023 -10.168 -11.586 1.00 96.81 705 ALA A N 1
ATOM 5446 C CA . ALA A 1 705 ? 6.633 -10.628 -10.260 1.00 96.81 705 ALA A CA 1
ATOM 5447 C C . ALA A 1 705 ? 5.312 -9.989 -9.814 1.00 96.81 705 ALA A C 1
ATOM 5449 O O . ALA A 1 705 ? 4.408 -10.700 -9.384 1.00 96.81 705 ALA A O 1
ATOM 5450 N N . THR A 1 706 ? 5.165 -8.678 -10.002 1.00 97.38 706 THR A N 1
ATOM 5451 C CA . THR A 1 706 ? 3.963 -7.912 -9.664 1.00 97.38 706 THR A CA 1
ATOM 5452 C C . THR A 1 706 ? 2.744 -8.430 -10.421 1.00 97.38 706 THR A C 1
ATOM 5454 O O . THR A 1 706 ? 1.728 -8.723 -9.802 1.00 97.38 706 THR A O 1
ATOM 5457 N N . VAL A 1 707 ? 2.830 -8.650 -11.738 1.00 97.88 707 VAL A N 1
ATOM 5458 C CA . VAL A 1 707 ? 1.710 -9.217 -12.511 1.00 97.88 707 VAL A CA 1
ATOM 5459 C C . VAL A 1 707 ? 1.351 -10.631 -12.031 1.00 97.88 707 VAL A C 1
ATOM 5461 O O . VAL A 1 707 ? 0.167 -10.947 -11.880 1.00 97.88 707 VAL A O 1
ATOM 5464 N N . GLY A 1 708 ? 2.349 -11.468 -11.728 1.00 97.31 708 GLY A N 1
ATOM 5465 C CA . GLY A 1 708 ? 2.130 -12.804 -11.164 1.00 97.31 708 GLY A CA 1
ATOM 5466 C C . GLY A 1 708 ? 1.427 -12.769 -9.804 1.00 97.31 708 GLY A C 1
ATOM 5467 O O . GLY A 1 708 ? 0.423 -13.453 -9.606 1.00 97.31 708 GLY A O 1
ATOM 5468 N N . THR A 1 709 ? 1.878 -11.914 -8.890 1.00 96.81 709 THR A N 1
ATOM 5469 C CA . THR A 1 709 ? 1.256 -11.749 -7.572 1.00 96.81 709 THR A CA 1
ATOM 5470 C C . THR A 1 709 ? -0.146 -11.152 -7.691 1.00 96.81 709 THR A C 1
ATOM 5472 O O . THR A 1 709 ? -1.084 -11.640 -7.063 1.00 96.81 709 THR A O 1
ATOM 5475 N N . VAL A 1 710 ? -0.335 -10.113 -8.509 1.00 97.94 710 VAL A N 1
ATOM 5476 C CA . VAL A 1 710 ? -1.596 -9.364 -8.580 1.00 97.94 710 VAL A CA 1
ATOM 5477 C C . VAL A 1 710 ? -2.704 -10.169 -9.258 1.00 97.94 710 VAL A C 1
ATOM 5479 O O . VAL A 1 710 ? -3.789 -10.257 -8.692 1.00 97.94 710 VAL A O 1
ATOM 5482 N N . TRP A 1 711 ? -2.468 -10.799 -10.408 1.00 98.44 711 TRP A N 1
ATOM 5483 C CA . TRP A 1 711 ? -3.542 -11.512 -11.116 1.00 98.44 711 TRP A CA 1
ATOM 5484 C C . TRP A 1 711 ? -3.559 -13.014 -10.877 1.00 98.44 711 TRP A C 1
ATOM 5486 O O . TRP A 1 711 ? -4.630 -13.609 -10.956 1.00 98.44 711 TRP A O 1
ATOM 5496 N N . LEU A 1 712 ? -2.416 -13.647 -10.613 1.00 97.81 712 LEU A N 1
ATOM 5497 C CA . LEU A 1 712 ? -2.367 -15.098 -10.416 1.00 97.81 712 LEU A CA 1
ATOM 5498 C C . LEU A 1 712 ? -2.324 -15.475 -8.932 1.00 97.81 712 LEU A C 1
ATOM 5500 O O . LEU A 1 712 ? -2.653 -16.608 -8.600 1.00 97.81 712 LEU A O 1
ATOM 5504 N N . GLY A 1 713 ? -1.958 -14.550 -8.036 1.00 96.88 713 GLY A N 1
ATOM 5505 C CA . GLY A 1 713 ? -1.732 -14.886 -6.629 1.00 96.88 713 GLY A CA 1
ATOM 5506 C C . GLY A 1 713 ? -0.645 -15.951 -6.496 1.00 96.88 713 GLY A C 1
ATOM 5507 O O . GLY A 1 713 ? -0.819 -16.904 -5.747 1.00 96.88 713 GLY A O 1
ATOM 5508 N N . LEU A 1 714 ? 0.415 -15.852 -7.304 1.00 95.94 714 LEU A N 1
ATOM 5509 C CA . LEU A 1 714 ? 1.533 -16.793 -7.321 1.00 95.94 714 LEU A CA 1
ATOM 5510 C C . LEU A 1 714 ? 2.855 -16.057 -7.133 1.00 95.94 714 LEU A C 1
ATOM 5512 O O . LEU A 1 714 ? 3.083 -14.997 -7.716 1.00 95.94 714 LEU A O 1
ATOM 5516 N N . THR A 1 715 ? 3.787 -16.702 -6.439 1.00 94.12 715 THR A N 1
ATOM 5517 C CA . THR A 1 715 ? 5.142 -16.201 -6.176 1.00 94.12 715 THR A CA 1
ATOM 5518 C C . THR A 1 715 ? 6.100 -16.471 -7.347 1.00 94.12 715 THR A C 1
ATOM 5520 O O . THR A 1 715 ? 7.226 -16.939 -7.182 1.00 94.12 715 THR A O 1
ATOM 5523 N N . VAL A 1 716 ? 5.682 -16.127 -8.575 1.00 95.31 716 VAL A N 1
ATOM 5524 C CA . VAL A 1 716 ? 6.454 -16.398 -9.809 1.00 95.31 716 VAL A CA 1
ATOM 5525 C C . VAL A 1 716 ? 7.869 -15.809 -9.767 1.00 95.31 716 VAL A C 1
ATOM 5527 O O . VAL A 1 716 ? 8.788 -16.390 -10.338 1.00 95.31 716 VAL A O 1
ATOM 5530 N N . GLY A 1 717 ? 8.070 -14.706 -9.035 1.00 94.00 717 GLY A N 1
ATOM 5531 C CA . GLY A 1 717 ? 9.376 -14.071 -8.829 1.00 94.00 717 GLY A CA 1
ATOM 5532 C C . GLY A 1 717 ? 10.426 -14.982 -8.181 1.00 94.00 717 GLY A C 1
ATOM 5533 O O . GLY A 1 717 ? 11.615 -14.839 -8.468 1.00 94.00 717 GLY A O 1
ATOM 5534 N N . CYS A 1 718 ? 10.022 -15.989 -7.394 1.00 91.44 718 CYS A N 1
ATOM 5535 C CA . CYS A 1 718 ? 10.948 -16.986 -6.848 1.00 91.44 718 CYS A CA 1
ATOM 5536 C C . CYS A 1 718 ? 11.646 -17.803 -7.948 1.00 91.44 718 CYS A C 1
ATOM 5538 O O . CYS A 1 718 ? 12.719 -18.356 -7.708 1.00 91.44 718 CYS A O 1
ATOM 5540 N N . ALA A 1 719 ? 11.069 -17.860 -9.154 1.00 92.56 719 ALA A N 1
ATOM 5541 C CA . ALA A 1 719 ? 11.647 -18.564 -10.288 1.00 92.56 719 ALA A CA 1
ATOM 5542 C C . ALA A 1 719 ? 12.716 -17.755 -11.058 1.00 92.56 719 ALA A C 1
ATOM 5544 O O . ALA A 1 719 ? 13.260 -18.247 -12.045 1.00 92.56 719 ALA A O 1
ATOM 5545 N N . ARG A 1 720 ? 13.057 -16.525 -10.634 1.00 94.31 720 ARG A N 1
ATOM 5546 C CA . ARG A 1 720 ? 14.018 -15.670 -11.363 1.00 94.31 720 ARG A CA 1
ATOM 5547 C C . ARG A 1 720 ? 15.442 -16.240 -11.400 1.00 94.31 720 ARG A C 1
ATOM 5549 O O . ARG A 1 720 ? 16.123 -16.156 -12.425 1.00 94.31 720 ARG A O 1
ATOM 5556 N N . CYS A 1 721 ? 15.888 -16.862 -10.305 1.00 89.94 721 CYS A N 1
ATOM 5557 C CA . CYS A 1 721 ? 17.252 -17.390 -10.157 1.00 89.94 721 CYS A CA 1
ATOM 5558 C C . CYS A 1 721 ? 17.358 -18.900 -10.432 1.00 89.94 721 CYS A C 1
ATOM 5560 O O . CYS A 1 721 ? 18.418 -19.387 -10.824 1.00 89.94 721 CYS A O 1
ATOM 5562 N N . HIS A 1 722 ? 16.287 -19.653 -10.187 1.00 91.31 722 HIS A N 1
ATOM 5563 C CA . HIS A 1 722 ? 16.218 -21.109 -10.328 1.00 91.31 722 HIS A CA 1
ATOM 5564 C C . HIS A 1 722 ? 14.760 -21.533 -10.544 1.00 91.31 722 HIS A C 1
ATOM 5566 O O . HIS A 1 722 ? 13.870 -20.710 -10.404 1.00 91.31 722 HIS A O 1
ATOM 5572 N N . ASN A 1 723 ? 14.477 -22.802 -10.857 1.00 85.94 723 ASN A N 1
ATOM 5573 C CA . ASN A 1 723 ? 13.085 -23.275 -10.918 1.00 85.94 723 ASN A CA 1
ATOM 5574 C C . ASN A 1 723 ? 12.374 -23.033 -9.585 1.00 85.94 723 ASN A C 1
ATOM 5576 O O . ASN A 1 723 ? 12.974 -23.239 -8.530 1.00 85.94 723 ASN A O 1
ATOM 5580 N N . HIS A 1 724 ? 11.108 -22.638 -9.625 1.00 88.81 724 HIS A N 1
ATOM 5581 C CA . HIS A 1 724 ? 10.324 -22.383 -8.430 1.00 88.81 724 HIS A CA 1
ATOM 5582 C C . HIS A 1 724 ? 10.388 -23.573 -7.456 1.00 88.81 724 HIS A C 1
ATOM 5584 O O . HIS A 1 724 ? 10.336 -24.736 -7.855 1.00 88.81 724 HIS A O 1
ATOM 5590 N N . LYS A 1 725 ? 10.562 -23.285 -6.160 1.00 85.12 725 LYS A N 1
ATOM 5591 C CA . LYS A 1 725 ? 10.890 -24.310 -5.154 1.00 85.12 725 LYS A CA 1
ATOM 5592 C C . LYS A 1 725 ? 9.754 -25.313 -4.915 1.00 85.12 725 LYS A C 1
ATOM 5594 O O . LYS A 1 725 ? 10.034 -26.463 -4.585 1.00 85.12 725 LYS A O 1
ATOM 5599 N N . TYR A 1 726 ? 8.502 -24.867 -5.029 1.00 83.56 726 TYR A N 1
ATOM 5600 C CA . TYR A 1 726 ? 7.316 -25.658 -4.674 1.00 83.56 726 TYR A CA 1
ATOM 5601 C C . TYR A 1 726 ? 6.338 -25.810 -5.841 1.00 83.56 726 TYR A C 1
ATOM 5603 O O . TYR A 1 726 ? 6.006 -26.930 -6.218 1.00 83.56 726 TYR A O 1
ATOM 5611 N N . ASP A 1 727 ? 5.902 -24.697 -6.430 1.00 84.50 727 ASP A N 1
ATOM 5612 C CA . ASP A 1 727 ? 5.069 -24.713 -7.634 1.00 84.50 727 ASP A CA 1
ATOM 5613 C C . ASP A 1 727 ? 5.824 -25.178 -8.885 1.00 84.50 727 ASP A C 1
ATOM 5615 O O . ASP A 1 727 ? 7.025 -24.928 -9.007 1.00 84.50 727 ASP A O 1
ATOM 5619 N N . PRO A 1 728 ? 5.139 -25.837 -9.836 1.00 85.88 728 PRO A N 1
ATOM 5620 C CA . PRO A 1 728 ? 5.735 -26.358 -11.064 1.00 85.88 728 PRO A CA 1
ATOM 5621 C C . PRO A 1 728 ? 5.937 -25.242 -12.102 1.00 85.88 728 PRO A C 1
ATOM 5623 O O . PRO A 1 728 ? 5.358 -25.269 -13.183 1.00 85.88 728 PRO A O 1
ATOM 5626 N N . ILE A 1 729 ? 6.747 -24.244 -11.748 1.00 88.62 729 ILE A N 1
ATOM 5627 C CA . ILE A 1 729 ? 7.116 -23.116 -12.606 1.00 88.62 729 ILE A CA 1
ATOM 5628 C C . ILE A 1 729 ? 8.633 -23.143 -12.773 1.00 88.62 729 ILE A C 1
ATOM 5630 O O . ILE A 1 729 ? 9.395 -22.996 -11.817 1.00 88.62 729 ILE A O 1
ATOM 5634 N N . SER A 1 730 ? 9.096 -23.362 -13.993 1.00 92.38 730 SER A N 1
ATOM 5635 C CA . SER A 1 730 ? 10.516 -23.344 -14.321 1.00 92.38 730 SER A CA 1
ATOM 5636 C C . SER A 1 730 ? 11.063 -21.918 -14.415 1.00 92.38 730 SER A C 1
ATOM 5638 O O . SER A 1 730 ? 10.341 -20.958 -14.688 1.00 92.38 730 SER A O 1
ATOM 5640 N N . GLN A 1 731 ? 12.381 -21.782 -14.265 1.00 94.06 731 GLN A N 1
ATOM 5641 C CA . GLN A 1 731 ? 13.065 -20.517 -14.522 1.00 94.06 731 GLN A CA 1
ATOM 5642 C C . GLN A 1 731 ? 12.841 -20.051 -15.966 1.00 94.06 731 GLN A C 1
ATOM 5644 O O . GLN A 1 731 ? 12.668 -18.862 -16.219 1.00 94.06 731 GLN A O 1
ATOM 5649 N N . LYS A 1 732 ? 12.808 -20.987 -16.924 1.00 95.12 732 LYS A N 1
ATOM 5650 C CA . LYS A 1 732 ? 12.513 -20.671 -18.323 1.00 95.12 732 LYS A CA 1
ATOM 5651 C C . LYS A 1 732 ? 11.167 -19.957 -18.442 1.00 95.12 732 LYS A C 1
ATOM 5653 O O . LYS A 1 732 ? 11.124 -18.893 -19.042 1.00 95.12 732 LYS A O 1
ATOM 5658 N N . GLU A 1 733 ? 10.112 -20.501 -17.841 1.00 96.50 733 GLU A N 1
ATOM 5659 C CA . GLU A 1 733 ? 8.762 -19.923 -17.894 1.00 96.50 733 GLU A CA 1
ATOM 5660 C C . GLU A 1 733 ? 8.682 -18.547 -17.224 1.00 96.50 733 GLU A C 1
ATOM 5662 O O . GLU A 1 733 ? 7.979 -17.672 -17.725 1.00 96.50 733 GLU A O 1
ATOM 5667 N N . PHE A 1 734 ? 9.457 -18.302 -16.162 1.00 97.94 734 PHE A N 1
ATOM 5668 C CA . PHE A 1 734 ? 9.602 -16.950 -15.615 1.00 97.94 734 PHE A CA 1
ATOM 5669 C C . PHE A 1 734 ? 10.154 -15.972 -16.659 1.00 97.94 734 PHE A C 1
ATOM 5671 O O . PHE A 1 734 ? 9.580 -14.904 -16.862 1.00 97.94 734 PHE A O 1
ATOM 5678 N N . TYR A 1 735 ? 11.220 -16.342 -17.379 1.00 98.19 735 TYR A N 1
ATOM 5679 C CA . TYR A 1 735 ? 11.767 -15.475 -18.427 1.00 98.19 735 TYR A CA 1
ATOM 5680 C C . TYR A 1 735 ? 10.885 -15.397 -19.686 1.00 98.19 735 TYR A C 1
ATOM 5682 O O . TYR A 1 735 ? 10.981 -14.429 -20.440 1.00 98.19 735 TYR A O 1
ATOM 5690 N N . GLN A 1 736 ? 9.989 -16.363 -19.907 1.00 98.06 736 GLN A N 1
ATOM 5691 C CA . GLN A 1 736 ? 8.946 -16.260 -20.932 1.00 98.06 736 GLN A CA 1
ATOM 5692 C C . GLN A 1 736 ? 7.874 -15.229 -20.546 1.00 98.06 736 GLN A C 1
ATOM 5694 O O . GLN A 1 736 ? 7.439 -14.467 -21.407 1.00 98.06 736 GLN A O 1
ATOM 5699 N N . LEU A 1 737 ? 7.506 -15.136 -19.263 1.00 98.06 737 LEU A N 1
ATOM 5700 C CA . LEU A 1 737 ? 6.656 -14.049 -18.765 1.00 98.06 737 LEU A CA 1
ATOM 5701 C C . LEU A 1 737 ? 7.383 -12.693 -18.826 1.00 98.06 737 LEU A C 1
ATOM 5703 O O . LEU A 1 737 ? 6.826 -11.714 -19.317 1.00 98.06 737 LEU A O 1
ATOM 5707 N N . PHE A 1 738 ? 8.652 -12.651 -18.410 1.00 98.19 738 PHE A N 1
ATOM 5708 C CA . PHE A 1 738 ? 9.520 -11.469 -18.501 1.00 98.19 738 PHE A CA 1
ATOM 5709 C C . PHE A 1 738 ? 9.575 -10.892 -19.921 1.00 98.19 738 PHE A C 1
ATOM 5711 O O . PHE A 1 738 ? 9.553 -9.674 -20.111 1.00 98.19 738 PHE A O 1
ATOM 5718 N N . ALA A 1 739 ? 9.623 -11.757 -20.939 1.00 97.62 739 ALA A N 1
ATOM 5719 C CA . ALA A 1 739 ? 9.754 -11.341 -22.330 1.00 97.62 739 ALA A CA 1
ATOM 5720 C C . ALA A 1 739 ? 8.602 -10.440 -22.813 1.00 97.62 739 ALA A C 1
ATOM 5722 O O . ALA A 1 739 ? 8.835 -9.608 -23.691 1.00 97.62 739 ALA A O 1
ATOM 5723 N N . PHE A 1 740 ? 7.403 -10.537 -22.221 1.00 97.38 740 PHE A N 1
ATOM 5724 C CA . PHE A 1 740 ? 6.283 -9.649 -22.554 1.00 97.38 740 PHE A CA 1
ATOM 5725 C C . PHE A 1 740 ? 6.561 -8.181 -22.212 1.00 97.38 740 PHE A C 1
ATOM 5727 O O . PHE A 1 740 ? 6.076 -7.307 -22.919 1.00 97.38 740 PHE A O 1
ATOM 5734 N N . PHE A 1 741 ? 7.354 -7.909 -21.173 1.00 97.00 741 PHE A N 1
ATOM 5735 C CA . PHE A 1 741 ? 7.625 -6.556 -20.667 1.00 97.00 741 PHE A CA 1
ATOM 5736 C C . PHE A 1 741 ? 9.016 -6.030 -21.066 1.00 97.00 741 PHE A C 1
ATOM 5738 O O . PHE A 1 741 ? 9.356 -4.875 -20.819 1.00 97.00 741 PHE A O 1
ATOM 5745 N N . ASN A 1 742 ? 9.852 -6.867 -21.692 1.00 95.50 742 ASN A N 1
ATOM 5746 C CA . ASN A 1 742 ? 11.228 -6.515 -22.061 1.00 95.50 742 ASN A CA 1
ATOM 5747 C C . ASN A 1 742 ? 11.318 -5.590 -23.295 1.00 95.50 742 ASN A C 1
ATOM 5749 O O . ASN A 1 742 ? 12.367 -5.004 -23.578 1.00 95.50 742 ASN A O 1
ATOM 5753 N N . SER A 1 743 ? 10.221 -5.437 -24.041 1.00 90.62 743 SER A N 1
ATOM 5754 C CA . SER A 1 743 ? 10.176 -4.712 -25.321 1.00 90.62 743 SER A CA 1
ATOM 5755 C C . SER A 1 743 ? 9.375 -3.410 -25.276 1.00 90.62 743 SER A C 1
ATOM 5757 O O . SER A 1 743 ? 8.924 -2.934 -26.317 1.00 90.62 743 SER A O 1
ATOM 5759 N N . ASP A 1 744 ? 9.251 -2.811 -24.095 1.00 89.62 744 ASP A N 1
ATOM 5760 C CA . ASP A 1 744 ? 8.589 -1.523 -23.904 1.00 89.62 744 ASP A CA 1
ATOM 5761 C C . ASP A 1 744 ? 9.596 -0.410 -23.591 1.00 89.62 744 ASP A C 1
ATOM 5763 O O . ASP A 1 744 ? 10.711 -0.667 -23.116 1.00 89.62 744 ASP A O 1
ATOM 5767 N N . ASP A 1 745 ? 9.190 0.822 -23.887 1.00 85.62 745 ASP A N 1
ATOM 5768 C CA . ASP A 1 745 ? 9.841 2.054 -23.464 1.00 85.62 745 ASP A CA 1
ATOM 5769 C C . ASP A 1 745 ? 8.931 2.821 -22.497 1.00 85.62 745 ASP A C 1
ATOM 5771 O O . ASP A 1 745 ? 7.707 2.870 -22.637 1.00 85.62 745 ASP A O 1
ATOM 5775 N N . GLU A 1 746 ? 9.553 3.440 -21.502 1.00 87.31 746 GLU A N 1
ATOM 5776 C CA . GLU A 1 746 ? 8.903 4.322 -20.543 1.00 87.31 746 GLU A CA 1
ATOM 5777 C C . GLU A 1 746 ? 8.734 5.726 -21.142 1.00 87.31 746 GLU A C 1
ATOM 5779 O O . GLU A 1 746 ? 9.720 6.365 -21.509 1.00 87.31 746 GLU A O 1
ATOM 5784 N N . VAL A 1 747 ? 7.494 6.222 -21.243 1.00 85.25 747 VAL A N 1
ATOM 5785 C CA . VAL A 1 747 ? 7.190 7.529 -21.854 1.00 85.25 747 VAL A CA 1
ATOM 5786 C C . VAL A 1 747 ? 6.222 8.362 -21.016 1.00 85.25 747 VAL A C 1
ATOM 5788 O O . VAL A 1 747 ? 5.364 7.826 -20.312 1.00 85.25 747 VAL A O 1
ATOM 5791 N N . ASN A 1 748 ? 6.335 9.685 -21.125 1.00 86.38 748 ASN A N 1
ATOM 5792 C CA . ASN A 1 748 ? 5.337 10.625 -20.618 1.00 86.38 748 ASN A CA 1
ATOM 5793 C C . ASN A 1 748 ? 4.484 11.122 -21.786 1.00 86.38 748 ASN A C 1
ATOM 5795 O O . ASN A 1 748 ? 5.017 11.459 -22.845 1.00 86.38 748 ASN A O 1
ATOM 5799 N N . ILE A 1 749 ? 3.165 11.132 -21.606 1.00 87.94 749 ILE A N 1
ATOM 5800 C CA . ILE A 1 749 ? 2.214 11.586 -22.624 1.00 87.94 749 ILE A CA 1
ATOM 5801 C C . ILE A 1 749 ? 1.350 12.720 -22.083 1.00 87.94 749 ILE A C 1
ATOM 5803 O O . ILE A 1 749 ? 1.032 12.758 -20.893 1.00 87.94 749 ILE A O 1
ATOM 5807 N N . GLU A 1 750 ? 0.908 13.603 -22.975 1.00 88.25 750 GLU A N 1
ATOM 5808 C CA . GLU A 1 750 ? -0.179 14.534 -22.671 1.00 88.25 750 GLU A CA 1
ATOM 5809 C C . GLU A 1 750 ? -1.451 13.725 -22.380 1.00 88.25 750 GLU A C 1
ATOM 5811 O O . GLU A 1 750 ? -1.894 12.910 -23.194 1.00 88.25 750 GLU A O 1
ATOM 5816 N N . ALA A 1 751 ? -2.014 13.929 -21.191 1.00 93.50 751 ALA A N 1
ATOM 5817 C CA . ALA A 1 751 ? -3.165 13.200 -20.673 1.00 93.50 751 ALA A CA 1
ATOM 5818 C C . ALA A 1 751 ? -4.146 14.159 -19.978 1.00 93.50 751 ALA A C 1
ATOM 5820 O O . ALA A 1 751 ? -4.377 14.048 -18.764 1.00 93.50 751 ALA A O 1
ATOM 5821 N N . PRO A 1 752 ? -4.694 15.129 -20.734 1.00 93.25 752 PRO A N 1
ATOM 5822 C CA . PRO A 1 752 ? -5.490 16.196 -20.163 1.00 93.25 752 PRO A CA 1
ATOM 5823 C C . PRO A 1 752 ? -6.769 15.663 -19.533 1.00 93.25 752 PRO A C 1
ATOM 5825 O O . PRO A 1 752 ? -7.435 14.783 -20.082 1.00 93.25 752 PRO A O 1
ATOM 5828 N N . LEU A 1 753 ? -7.121 16.224 -18.383 1.00 93.06 753 LEU A N 1
ATOM 5829 C CA . LEU A 1 753 ? -8.407 15.974 -17.751 1.00 93.06 753 LEU A CA 1
ATOM 5830 C C . LEU A 1 753 ? -9.540 16.653 -18.541 1.00 93.06 753 LEU A C 1
ATOM 5832 O O . LEU A 1 753 ? -9.305 17.642 -19.253 1.00 93.06 753 LEU A O 1
ATOM 5836 N N . PRO A 1 754 ? -10.789 16.161 -18.415 1.00 90.19 754 PRO A N 1
ATOM 5837 C CA . PRO A 1 754 ? -11.950 16.846 -18.968 1.00 90.19 754 PRO A CA 1
ATOM 5838 C C . PRO A 1 754 ? -11.969 18.328 -18.563 1.00 90.19 754 PRO A C 1
ATOM 5840 O O . PRO A 1 754 ? -11.885 18.662 -17.386 1.00 90.19 754 PRO A O 1
ATOM 5843 N N . GLY A 1 755 ? -12.065 19.220 -19.552 1.00 90.00 755 GLY A N 1
ATOM 5844 C CA . GLY A 1 755 ? -12.087 20.672 -19.341 1.00 90.00 755 GLY A CA 1
ATOM 5845 C C . GLY A 1 755 ? -10.733 21.390 -19.438 1.00 90.00 755 GLY A C 1
ATOM 5846 O O . GLY A 1 755 ? -10.737 22.606 -19.597 1.00 90.00 755 GLY A O 1
ATOM 5847 N N . GLU A 1 756 ? -9.588 20.694 -19.439 1.00 92.56 756 GLU A N 1
ATOM 5848 C CA . GLU A 1 756 ? -8.266 21.351 -19.539 1.00 92.56 756 GLU A CA 1
ATOM 5849 C C . GLU A 1 756 ? -7.933 21.821 -20.967 1.00 92.56 756 GLU A C 1
ATOM 5851 O O . GLU A 1 756 ? -7.353 22.891 -21.166 1.00 92.56 756 GLU A O 1
ATOM 5856 N N . MET A 1 757 ? -8.330 21.045 -21.983 1.00 90.19 757 MET A N 1
ATOM 5857 C CA . MET A 1 757 ? -7.907 21.269 -23.373 1.00 90.19 757 MET A CA 1
ATOM 5858 C C . MET A 1 757 ? -8.402 22.602 -23.959 1.00 90.19 757 MET A C 1
ATOM 5860 O O . MET A 1 757 ? -7.659 23.287 -24.658 1.00 90.19 757 MET A O 1
ATOM 5864 N N . GLY A 1 758 ? -9.650 22.991 -23.683 1.00 91.69 758 GLY A N 1
ATOM 5865 C CA . GLY A 1 758 ? -10.245 24.219 -24.227 1.00 91.69 758 GLY A CA 1
ATOM 5866 C C . GLY A 1 758 ? -9.506 25.492 -23.783 1.00 91.69 758 GLY A C 1
ATOM 5867 O O . GLY A 1 758 ? -9.001 26.224 -24.639 1.00 91.69 758 GLY A O 1
ATOM 5868 N N . PRO A 1 759 ? -9.387 25.746 -22.463 1.00 92.88 759 PRO A N 1
ATOM 5869 C CA . PRO A 1 759 ? -8.615 26.866 -21.923 1.00 92.88 759 PRO A CA 1
ATOM 5870 C C . PRO A 1 759 ? -7.152 26.868 -22.374 1.00 92.88 759 PRO A C 1
ATOM 5872 O O . PRO A 1 759 ? -6.615 27.932 -22.691 1.00 92.88 759 PRO A O 1
ATOM 5875 N N . TYR A 1 760 ? -6.522 25.688 -22.445 1.00 90.00 760 TYR A N 1
ATOM 5876 C CA . TYR A 1 760 ? -5.160 25.545 -22.954 1.00 90.00 760 TYR A CA 1
ATOM 5877 C C . TYR A 1 760 ? -5.051 26.048 -24.396 1.00 90.00 760 TYR A C 1
ATOM 5879 O O . TYR A 1 760 ? -4.314 26.997 -24.653 1.00 90.00 760 TYR A O 1
ATOM 5887 N N . LEU A 1 761 ? -5.829 25.491 -25.332 1.00 90.75 761 LEU A N 1
ATOM 5888 C CA . LEU A 1 761 ? -5.759 25.855 -26.752 1.00 90.75 761 LEU A CA 1
ATOM 5889 C C . LEU A 1 761 ? -6.066 27.337 -27.001 1.00 90.75 761 LEU A C 1
ATOM 5891 O O . LEU A 1 761 ? -5.448 27.947 -27.873 1.00 90.75 761 LEU A O 1
ATOM 5895 N N . ALA A 1 762 ? -6.971 27.931 -26.217 1.00 93.38 762 ALA A N 1
ATOM 5896 C CA . ALA A 1 762 ? -7.321 29.344 -26.334 1.00 93.38 762 ALA A CA 1
ATOM 5897 C C . ALA A 1 762 ? -6.150 30.282 -25.985 1.00 93.38 762 ALA A C 1
ATOM 5899 O O . ALA A 1 762 ? -5.982 31.327 -26.612 1.00 93.38 762 ALA A O 1
ATOM 5900 N N . ARG A 1 763 ? -5.333 29.919 -24.988 1.00 94.25 763 ARG A N 1
ATOM 5901 C CA . ARG A 1 763 ? -4.250 30.772 -24.465 1.00 94.25 763 ARG A CA 1
ATOM 5902 C C . ARG A 1 763 ? -2.861 30.356 -24.963 1.00 94.25 763 ARG A C 1
ATOM 5904 O O . ARG A 1 763 ? -1.919 31.147 -24.899 1.00 94.25 763 ARG A O 1
ATOM 5911 N N . TYR A 1 764 ? -2.728 29.150 -25.513 1.00 89.81 764 TYR A N 1
ATOM 5912 C CA . TYR A 1 764 ? -1.459 28.586 -25.971 1.00 89.81 764 TYR A CA 1
ATOM 5913 C C . TYR A 1 764 ? -0.744 29.412 -27.057 1.00 89.81 764 TYR A C 1
ATOM 5915 O O . TYR A 1 764 ? 0.476 29.558 -26.957 1.00 89.81 764 TYR A O 1
ATOM 5923 N N . PRO A 1 765 ? -1.420 30.014 -28.063 1.00 93.44 765 PRO A N 1
ATOM 5924 C CA . PRO A 1 765 ? -0.742 30.866 -29.043 1.00 93.44 765 PRO A CA 1
ATOM 5925 C C . PRO A 1 765 ? -0.051 32.086 -28.416 1.00 93.44 765 PRO A C 1
ATOM 5927 O O . PRO A 1 765 ? 1.066 32.430 -28.813 1.00 93.44 765 PRO A O 1
ATOM 5930 N N . GLU A 1 766 ? -0.689 32.709 -27.418 1.00 95.06 766 GLU A N 1
ATOM 5931 C CA . GLU A 1 766 ? -0.136 33.838 -26.662 1.00 95.06 766 GLU A CA 1
ATOM 5932 C C . GLU A 1 766 ? 1.075 33.393 -25.830 1.00 95.06 766 GLU A C 1
ATOM 5934 O O . GLU A 1 766 ? 2.149 33.989 -25.957 1.00 95.06 766 GLU A O 1
ATOM 5939 N N . TYR A 1 767 ? 0.935 32.301 -25.065 1.00 93.50 767 TYR A N 1
ATOM 5940 C CA . TYR A 1 767 ? 2.035 31.683 -24.316 1.00 93.50 767 TYR A CA 1
ATOM 5941 C C . TYR A 1 767 ? 3.242 31.428 -25.218 1.00 93.50 767 TYR A C 1
ATOM 5943 O O . TYR A 1 767 ? 4.357 31.855 -24.935 1.00 93.50 767 TYR A O 1
ATOM 5951 N N . GLN A 1 768 ? 3.007 30.779 -26.356 1.00 92.38 768 GLN A N 1
ATOM 5952 C CA . GLN A 1 768 ? 4.045 30.423 -27.306 1.00 92.38 768 GLN A CA 1
ATOM 5953 C C . GLN A 1 768 ? 4.730 31.643 -27.920 1.00 92.38 768 GLN A C 1
ATOM 5955 O O . GLN A 1 768 ? 5.931 31.599 -28.191 1.00 92.38 768 GLN A O 1
ATOM 5960 N N . LYS A 1 769 ? 3.986 32.721 -28.193 1.00 95.44 769 LYS A N 1
ATOM 5961 C CA . LYS A 1 769 ? 4.567 33.984 -28.661 1.00 95.44 769 LYS A CA 1
ATOM 5962 C C . LYS A 1 769 ? 5.523 34.550 -27.605 1.00 95.44 769 LYS A C 1
ATOM 5964 O O . LYS A 1 769 ? 6.698 34.730 -27.921 1.00 95.44 769 LYS A O 1
ATOM 5969 N N . LYS A 1 770 ? 5.062 34.707 -26.358 1.00 96.94 770 LYS A N 1
ATOM 5970 C CA . LYS A 1 770 ? 5.889 35.212 -25.247 1.00 96.94 770 LYS A CA 1
ATOM 5971 C C . LYS A 1 770 ? 7.083 34.302 -24.945 1.00 96.94 770 LYS A C 1
ATOM 5973 O O . LYS A 1 770 ? 8.182 34.797 -24.727 1.00 96.94 770 LYS A O 1
ATOM 5978 N N . ARG A 1 771 ? 6.906 32.975 -25.012 1.00 95.00 771 ARG A N 1
ATOM 5979 C CA . ARG A 1 771 ? 7.985 31.984 -24.854 1.00 95.00 771 ARG A CA 1
ATOM 5980 C C . ARG A 1 771 ? 9.090 32.201 -25.886 1.00 95.00 771 ARG A C 1
ATOM 5982 O O . ARG A 1 771 ? 10.259 32.242 -25.519 1.00 95.00 771 ARG A O 1
ATOM 5989 N N . ARG A 1 772 ? 8.738 32.374 -27.167 1.00 94.69 772 ARG A N 1
ATOM 5990 C CA . ARG A 1 772 ? 9.720 32.628 -28.238 1.00 94.69 772 ARG A CA 1
ATOM 5991 C C . ARG A 1 772 ? 10.423 33.971 -28.073 1.00 94.69 772 ARG A C 1
ATOM 5993 O O . ARG A 1 772 ? 11.638 34.017 -28.211 1.00 94.69 772 ARG A O 1
ATOM 6000 N N . GLU A 1 773 ? 9.679 35.031 -27.764 1.00 96.50 773 GLU A N 1
ATOM 6001 C CA . GLU A 1 773 ? 10.243 36.365 -27.505 1.00 96.50 773 GLU A CA 1
ATOM 6002 C C . GLU A 1 773 ? 11.226 36.341 -26.332 1.00 96.50 773 GLU A C 1
ATOM 6004 O O . GLU A 1 773 ? 12.282 36.964 -26.398 1.00 96.50 773 GLU A O 1
ATOM 6009 N N . LEU A 1 774 ? 10.910 35.577 -25.285 1.00 96.69 774 LEU A N 1
ATOM 6010 C CA . LEU A 1 774 ? 11.773 35.408 -24.126 1.00 96.69 774 LEU A CA 1
ATOM 6011 C C . LEU A 1 774 ? 13.034 34.597 -24.455 1.00 96.69 774 LEU A C 1
ATOM 6013 O O . LEU A 1 774 ? 14.131 35.016 -24.107 1.00 96.69 774 LEU A O 1
ATOM 6017 N N . ILE A 1 775 ? 12.900 33.465 -25.155 1.00 96.56 775 ILE A N 1
ATOM 6018 C CA . ILE A 1 775 ? 14.046 32.635 -25.566 1.00 96.56 775 ILE A CA 1
ATOM 6019 C C . ILE A 1 775 ? 14.968 33.399 -26.526 1.00 96.56 775 ILE A C 1
ATOM 6021 O O . ILE A 1 775 ? 16.185 33.269 -26.424 1.00 96.56 775 ILE A O 1
ATOM 6025 N N . ALA A 1 776 ? 14.414 34.229 -27.417 1.00 96.06 776 ALA A N 1
ATOM 6026 C CA . ALA A 1 776 ? 15.176 35.025 -28.381 1.00 96.06 776 ALA A CA 1
ATOM 6027 C C . ALA A 1 776 ? 16.085 36.088 -27.734 1.00 96.06 776 ALA A C 1
ATOM 6029 O O . ALA A 1 776 ? 17.026 36.547 -28.376 1.00 96.06 776 ALA A O 1
ATOM 6030 N N . GLN A 1 777 ? 15.848 36.457 -26.469 1.00 96.19 777 GLN A N 1
ATOM 6031 C CA . GLN A 1 777 ? 16.736 37.347 -25.704 1.00 96.19 777 GLN A CA 1
ATOM 6032 C C . GLN A 1 777 ? 18.047 36.659 -25.285 1.00 96.19 777 GLN A C 1
ATOM 6034 O O . GLN A 1 777 ? 18.959 37.318 -24.791 1.00 96.19 777 GLN A O 1
ATOM 6039 N N . TYR A 1 778 ? 18.145 35.342 -25.473 1.00 96.38 778 TYR A N 1
ATOM 6040 C CA . TYR A 1 778 ? 19.280 34.516 -25.085 1.00 96.38 778 TYR A CA 1
ATOM 6041 C C . TYR A 1 778 ? 19.843 33.768 -26.303 1.00 96.38 778 TYR A C 1
ATOM 6043 O O . TYR A 1 778 ? 19.177 33.565 -27.316 1.00 96.38 778 TYR A O 1
ATOM 6051 N N . ARG A 1 779 ? 21.085 33.285 -26.198 1.00 95.06 779 ARG A N 1
ATOM 6052 C CA . ARG A 1 779 ? 21.815 32.620 -27.298 1.00 95.06 779 ARG A CA 1
ATOM 6053 C C . ARG A 1 779 ? 21.398 31.157 -27.536 1.00 95.06 779 ARG A C 1
ATOM 6055 O O . ARG A 1 779 ? 22.209 30.340 -27.960 1.00 95.06 779 ARG A O 1
ATOM 6062 N N . VAL A 1 780 ? 20.143 30.799 -27.252 1.00 95.44 780 VAL A N 1
ATOM 6063 C CA . VAL A 1 780 ? 19.650 29.411 -27.352 1.00 95.44 780 VAL A CA 1
ATOM 6064 C C . VAL A 1 780 ? 19.661 28.921 -28.801 1.00 95.44 780 VAL A C 1
ATOM 6066 O O . VAL A 1 780 ? 20.201 27.854 -29.074 1.00 95.44 780 VAL A O 1
ATOM 6069 N N . ALA A 1 781 ? 19.130 29.715 -29.738 1.00 93.19 781 ALA A N 1
ATOM 6070 C CA . ALA A 1 781 ? 19.061 29.341 -31.156 1.00 93.19 781 ALA A CA 1
ATOM 6071 C C . ALA A 1 781 ? 20.446 29.153 -31.803 1.00 93.19 781 ALA A C 1
ATOM 6073 O O . ALA A 1 781 ? 20.588 28.363 -32.729 1.00 93.19 781 ALA A O 1
ATOM 6074 N N . GLU A 1 782 ? 21.459 29.862 -31.300 1.00 94.38 782 GLU A N 1
ATOM 6075 C CA . GLU A 1 782 ? 22.844 29.745 -31.760 1.00 94.38 782 GLU A CA 1
ATOM 6076 C C . GLU A 1 782 ? 23.499 28.441 -31.279 1.00 94.38 782 GLU A C 1
ATOM 6078 O O . GLU A 1 782 ? 24.203 27.782 -32.037 1.00 94.38 782 GLU A O 1
ATOM 6083 N N . LEU A 1 783 ? 23.270 28.065 -30.017 1.00 95.56 783 LEU A N 1
ATOM 6084 C CA . LEU A 1 783 ? 24.022 27.004 -29.337 1.00 95.56 783 LEU A CA 1
ATOM 6085 C C . LEU A 1 783 ? 23.346 25.627 -29.400 1.00 95.56 783 LEU A C 1
ATOM 6087 O O . LEU A 1 783 ? 24.023 24.604 -29.313 1.00 95.56 783 LEU A O 1
ATOM 6091 N N . MET A 1 784 ? 22.022 25.583 -29.553 1.00 94.56 784 MET A N 1
ATOM 6092 C CA . MET A 1 784 ? 21.261 24.331 -29.543 1.00 94.56 784 MET A CA 1
ATOM 6093 C C . MET A 1 784 ? 21.653 23.365 -30.682 1.00 94.56 784 MET A C 1
ATOM 6095 O O . MET A 1 784 ? 21.840 22.189 -30.377 1.00 94.56 784 MET A O 1
ATOM 6099 N N . PRO A 1 785 ? 21.867 23.795 -31.948 1.00 94.94 785 PRO A N 1
ATOM 6100 C CA . PRO A 1 785 ? 22.292 22.879 -33.015 1.00 94.94 785 PRO A CA 1
ATOM 6101 C C . PRO A 1 785 ? 23.652 22.214 -32.754 1.00 94.94 785 PRO A C 1
ATOM 6103 O O . PRO A 1 785 ? 23.838 21.040 -33.068 1.00 94.94 785 PRO A O 1
ATOM 6106 N N . ASP A 1 786 ? 24.599 22.953 -32.164 1.00 93.62 786 ASP A N 1
ATOM 6107 C CA . ASP A 1 786 ? 25.905 22.411 -31.775 1.00 93.62 786 ASP A CA 1
ATOM 6108 C C . ASP A 1 786 ? 25.760 21.377 -30.656 1.00 93.62 786 ASP A C 1
ATOM 6110 O O . ASP A 1 786 ? 26.310 20.279 -30.744 1.00 93.62 786 ASP A O 1
ATOM 6114 N N . TRP A 1 787 ? 24.945 21.696 -29.646 1.00 94.38 787 TRP A N 1
ATOM 6115 C CA . TRP A 1 787 ? 24.654 20.782 -28.550 1.00 94.38 787 TRP A CA 1
ATOM 6116 C C . TRP A 1 787 ? 23.989 19.485 -29.015 1.00 94.38 787 TRP A C 1
ATOM 6118 O O . TRP A 1 787 ? 24.404 18.412 -28.573 1.00 94.38 787 TRP A O 1
ATOM 6128 N N . GLU A 1 788 ? 22.994 19.556 -29.906 1.00 94.31 788 GLU A N 1
ATOM 6129 C CA . GLU A 1 788 ? 22.334 18.362 -30.448 1.00 94.31 788 GLU A CA 1
ATOM 6130 C C . GLU A 1 788 ? 23.340 17.470 -31.181 1.00 94.31 788 GLU A C 1
ATOM 6132 O O . GLU A 1 788 ? 23.419 16.272 -30.900 1.00 94.31 788 GLU A O 1
ATOM 6137 N N . ARG A 1 789 ? 24.154 18.066 -32.064 1.00 93.62 789 ARG A N 1
ATOM 6138 C CA . ARG A 1 789 ? 25.164 17.345 -32.844 1.00 93.62 789 ARG A CA 1
ATOM 6139 C C . ARG A 1 789 ? 26.190 16.663 -31.939 1.00 93.62 789 ARG A C 1
ATOM 6141 O O . ARG A 1 789 ? 26.361 15.453 -32.035 1.00 93.62 789 ARG A O 1
ATOM 6148 N N . ARG A 1 790 ? 26.812 17.404 -31.015 1.00 92.38 790 ARG A N 1
ATOM 6149 C CA . ARG A 1 790 ? 27.833 16.858 -30.102 1.00 92.38 790 ARG A CA 1
ATOM 6150 C C . ARG A 1 790 ? 27.268 15.812 -29.144 1.00 92.38 790 ARG A C 1
ATOM 6152 O O . ARG A 1 790 ? 27.951 14.849 -28.812 1.00 92.38 790 ARG A O 1
ATOM 6159 N N . THR A 1 791 ? 26.017 15.975 -28.709 1.00 91.75 791 THR A N 1
ATOM 6160 C CA . THR A 1 791 ? 25.346 14.987 -27.852 1.00 91.75 791 THR A CA 1
ATOM 6161 C C . THR A 1 791 ? 25.074 13.681 -28.607 1.00 91.75 791 THR A C 1
ATOM 6163 O O . THR A 1 791 ? 25.259 12.611 -28.031 1.00 91.75 791 THR A O 1
ATOM 6166 N N . LEU A 1 792 ? 24.674 13.744 -29.883 1.00 91.50 792 LEU A N 1
ATOM 6167 C CA . LEU A 1 792 ? 24.499 12.561 -30.738 1.00 91.50 792 LEU A CA 1
ATOM 6168 C C . LEU A 1 792 ? 25.839 11.900 -31.090 1.00 91.50 792 LEU A C 1
ATOM 6170 O O . LEU A 1 792 ? 25.967 10.688 -30.949 1.00 91.50 792 LEU A O 1
ATOM 6174 N N . GLU A 1 793 ? 26.855 12.685 -31.455 1.00 89.50 793 GLU A N 1
ATOM 6175 C CA . GLU A 1 793 ? 28.213 12.184 -31.715 1.00 89.50 793 GLU A CA 1
ATOM 6176 C C . GLU A 1 793 ? 28.780 11.437 -30.500 1.00 89.50 793 GLU A C 1
ATOM 6178 O O . GLU A 1 793 ? 29.347 10.355 -30.652 1.00 89.50 793 GLU A O 1
ATOM 6183 N N . ALA A 1 794 ? 28.578 11.971 -29.290 1.00 87.00 794 ALA A N 1
ATOM 6184 C CA . ALA A 1 794 ? 28.977 11.310 -28.051 1.00 87.00 794 ALA A CA 1
ATOM 6185 C C . ALA A 1 794 ? 28.147 10.050 -27.755 1.00 87.00 794 ALA A C 1
ATOM 6187 O O . ALA A 1 794 ? 28.668 9.107 -27.168 1.00 87.00 794 ALA A O 1
ATOM 6188 N N . ALA A 1 795 ? 26.872 10.003 -28.154 1.00 85.88 795 ALA A N 1
ATOM 6189 C CA . ALA A 1 795 ? 26.040 8.809 -28.000 1.00 85.88 795 ALA A CA 1
ATOM 6190 C C . ALA A 1 795 ? 26.542 7.639 -28.858 1.00 85.88 795 ALA A C 1
ATOM 6192 O O . ALA A 1 795 ? 26.493 6.493 -28.412 1.00 85.88 795 ALA A O 1
ATOM 6193 N N . ASP A 1 796 ? 27.021 7.936 -30.066 1.00 86.31 796 ASP A N 1
ATOM 6194 C CA . ASP A 1 796 ? 27.558 6.937 -30.990 1.00 86.31 796 ASP A CA 1
ATOM 6195 C C . ASP A 1 796 ? 29.041 6.620 -30.701 1.00 86.31 796 ASP A C 1
ATOM 6197 O O . ASP A 1 796 ? 29.494 5.515 -30.995 1.00 86.31 796 ASP A O 1
ATOM 6201 N N . ASN A 1 797 ? 29.779 7.539 -30.057 1.00 83.81 797 ASN A N 1
ATOM 6202 C CA . ASN A 1 797 ? 31.186 7.381 -29.658 1.00 83.81 797 ASN A CA 1
ATOM 6203 C C . ASN A 1 797 ? 31.419 7.756 -28.174 1.00 83.81 797 ASN A C 1
ATOM 6205 O O . ASN A 1 797 ? 32.029 8.790 -27.878 1.00 83.81 797 ASN A O 1
ATOM 6209 N N . PRO A 1 798 ? 30.977 6.923 -27.213 1.00 72.88 798 PRO A N 1
ATOM 6210 C CA . PRO A 1 798 ? 30.945 7.272 -25.786 1.00 72.88 798 PRO A CA 1
ATOM 6211 C C . PRO A 1 798 ? 32.318 7.495 -25.133 1.00 72.88 798 PRO A C 1
ATOM 6213 O O . PRO A 1 798 ? 32.390 8.111 -24.070 1.00 72.88 798 PRO A O 1
ATOM 6216 N N . GLU A 1 799 ? 33.400 7.016 -25.749 1.00 76.00 799 GLU A N 1
ATOM 6217 C CA . GLU A 1 799 ? 34.774 7.149 -25.241 1.00 76.00 799 GLU A CA 1
ATOM 6218 C C . GLU A 1 799 ? 35.477 8.435 -25.710 1.00 76.00 799 GLU A C 1
ATOM 6220 O O . GLU A 1 799 ? 36.502 8.814 -25.147 1.00 76.00 799 GLU A O 1
ATOM 6225 N N . ALA A 1 800 ? 34.936 9.122 -26.723 1.00 73.38 800 ALA A N 1
ATOM 6226 C CA . ALA A 1 800 ? 35.604 10.253 -27.367 1.00 73.38 800 ALA A CA 1
ATOM 6227 C C . ALA A 1 800 ? 35.525 11.557 -26.554 1.00 73.38 800 ALA A C 1
ATOM 6229 O O . ALA A 1 800 ? 36.451 12.366 -26.595 1.00 73.38 800 ALA A O 1
ATOM 6230 N N . ASP A 1 801 ? 34.431 11.772 -25.816 1.00 78.06 801 ASP A N 1
ATOM 6231 C CA . ASP A 1 801 ? 34.218 12.984 -25.021 1.00 78.06 801 ASP A CA 1
ATOM 6232 C C . ASP A 1 801 ? 33.373 12.678 -23.771 1.00 78.06 801 ASP A C 1
ATOM 6234 O O . ASP A 1 801 ? 32.137 12.649 -23.792 1.00 78.06 801 ASP A O 1
ATOM 6238 N N . LEU A 1 802 ? 34.072 12.444 -22.655 1.00 76.00 802 LEU A N 1
ATOM 6239 C CA . LEU A 1 802 ? 33.482 12.084 -21.362 1.00 76.00 802 LEU A CA 1
ATOM 6240 C C . LEU A 1 802 ? 32.538 13.161 -20.795 1.00 76.00 802 LEU A C 1
ATOM 6242 O O . LEU A 1 802 ? 31.655 12.835 -20.001 1.00 76.00 802 LEU A O 1
ATOM 6246 N N . LEU A 1 803 ? 32.688 14.431 -21.185 1.00 82.06 803 LEU A N 1
ATOM 6247 C CA . LEU A 1 803 ? 31.780 15.493 -20.748 1.00 82.06 803 LEU A CA 1
ATOM 6248 C C . LEU A 1 803 ? 30.473 15.448 -21.548 1.00 82.06 803 LEU A C 1
ATOM 6250 O O . LEU A 1 803 ? 29.388 15.599 -20.985 1.00 82.06 803 LEU A O 1
ATOM 6254 N N . TRP A 1 804 ? 30.555 15.190 -22.852 1.00 85.69 804 TRP A N 1
ATOM 6255 C CA . TRP A 1 804 ? 29.386 15.171 -23.732 1.00 85.69 804 TRP A CA 1
ATOM 6256 C C . TRP A 1 804 ? 28.577 13.878 -23.655 1.00 85.69 804 TRP A C 1
ATOM 6258 O O . TRP A 1 804 ? 27.352 13.926 -23.785 1.00 85.69 804 TRP A O 1
ATOM 6268 N N . ILE A 1 805 ? 29.188 12.745 -23.299 1.00 83.94 805 ILE A N 1
ATOM 6269 C CA . ILE A 1 805 ? 28.417 11.539 -22.957 1.00 83.94 805 ILE A CA 1
ATOM 6270 C C . ILE A 1 805 ? 27.523 11.764 -21.722 1.00 83.94 805 ILE A C 1
ATOM 6272 O O . ILE A 1 805 ? 26.443 11.179 -21.636 1.00 83.94 805 ILE A O 1
ATOM 6276 N N . LEU A 1 806 ? 27.895 12.656 -20.788 1.00 80.94 806 LEU A N 1
ATOM 6277 C CA . LEU A 1 806 ? 27.010 13.043 -19.679 1.00 80.94 806 LEU A CA 1
ATOM 6278 C C . LEU A 1 806 ? 25.774 13.804 -20.173 1.00 80.94 806 LEU A C 1
ATOM 6280 O O . LEU A 1 806 ? 24.705 13.630 -19.592 1.00 80.94 806 LEU A O 1
ATOM 6284 N N . SER A 1 807 ? 25.887 14.597 -21.245 1.00 85.69 807 SER A N 1
ATOM 6285 C CA . SER A 1 807 ? 24.736 15.237 -21.905 1.00 85.69 807 SER A CA 1
ATOM 6286 C C . SER A 1 807 ? 23.746 14.181 -22.408 1.00 85.69 807 SER A C 1
ATOM 6288 O O . SER A 1 807 ? 22.561 14.222 -22.075 1.00 85.69 807 SER A O 1
ATOM 6290 N N . TRP A 1 808 ? 24.247 13.160 -23.116 1.00 86.31 808 TRP A N 1
ATOM 6291 C CA . TRP A 1 808 ? 23.426 12.048 -23.603 1.00 86.31 808 TRP A CA 1
ATOM 6292 C C . TRP A 1 808 ? 22.779 11.260 -22.458 1.00 86.31 808 TRP A C 1
ATOM 6294 O O . TRP A 1 808 ? 21.578 10.986 -22.489 1.00 86.31 808 TRP A O 1
ATOM 6304 N N . LYS A 1 809 ? 23.550 10.920 -21.419 1.00 81.25 809 LYS A N 1
ATOM 6305 C CA . LYS A 1 809 ? 23.045 10.178 -20.254 1.00 81.25 809 LYS A CA 1
ATOM 6306 C C . LYS A 1 809 ? 21.992 10.971 -19.470 1.00 81.25 809 LYS A C 1
ATOM 6308 O O . LYS A 1 809 ? 20.985 10.395 -19.069 1.00 81.25 809 LYS A O 1
ATOM 6313 N N . ARG A 1 810 ? 22.148 12.293 -19.321 1.00 81.25 810 ARG A N 1
ATOM 6314 C CA . ARG A 1 810 ? 21.151 13.159 -18.659 1.00 81.25 810 ARG A CA 1
ATOM 6315 C C . ARG A 1 810 ? 19.803 13.180 -19.370 1.00 81.25 810 ARG A C 1
ATOM 6317 O O . ARG A 1 810 ? 18.790 13.253 -18.680 1.00 81.25 810 ARG A O 1
ATOM 6324 N N . LEU A 1 811 ? 19.770 13.070 -20.701 1.00 79.12 811 LEU A N 1
ATOM 6325 C CA . LEU A 1 811 ? 18.509 12.932 -21.438 1.00 79.12 811 LEU A CA 1
ATOM 6326 C C . LEU A 1 811 ? 17.746 11.673 -21.013 1.00 79.12 811 LEU A C 1
ATOM 6328 O O . LEU A 1 811 ? 16.535 11.746 -20.881 1.00 79.12 811 LEU A O 1
ATOM 6332 N N . ALA A 1 812 ? 18.424 10.552 -20.740 1.00 69.56 812 ALA A N 1
ATOM 6333 C CA . ALA A 1 812 ? 17.770 9.365 -20.177 1.00 69.56 812 ALA A CA 1
ATOM 6334 C C . ALA A 1 812 ? 17.395 9.539 -18.699 1.00 69.56 812 ALA A C 1
ATOM 6336 O O . ALA A 1 812 ? 16.318 9.120 -18.289 1.00 69.56 812 ALA A O 1
ATOM 6337 N N . TRP A 1 813 ? 18.272 10.139 -17.890 1.00 61.66 813 TRP A N 1
ATOM 6338 C CA . TRP A 1 813 ? 18.085 10.205 -16.436 1.00 61.66 813 TRP A CA 1
ATOM 6339 C C . TRP A 1 813 ? 17.020 11.203 -15.986 1.00 61.66 813 TRP A C 1
ATOM 6341 O O . TRP A 1 813 ? 16.335 10.962 -14.996 1.00 61.66 813 TRP A O 1
ATOM 6351 N N . LEU A 1 814 ? 16.906 12.339 -16.676 1.00 65.12 814 LEU A N 1
ATOM 6352 C CA . LEU A 1 814 ? 16.118 13.486 -16.216 1.00 65.12 814 LEU A CA 1
ATOM 6353 C C . LEU A 1 814 ? 14.874 13.732 -17.071 1.00 65.12 814 LEU A C 1
ATOM 6355 O O . LEU A 1 814 ? 14.069 14.602 -16.738 1.00 65.12 814 LEU A O 1
ATOM 6359 N N . SER A 1 815 ? 14.716 13.033 -18.199 1.00 70.56 815 SER A N 1
ATOM 6360 C CA . SER A 1 815 ? 13.625 13.300 -19.138 1.00 70.56 815 SER A CA 1
ATOM 6361 C C . SER A 1 815 ? 13.243 12.071 -19.974 1.00 70.56 815 SER A C 1
ATOM 6363 O O . SER A 1 815 ? 13.771 11.850 -21.063 1.00 70.56 815 SER A O 1
ATOM 6365 N N . ASP A 1 816 ? 12.274 11.295 -19.485 1.00 70.69 816 ASP A N 1
ATOM 6366 C CA . ASP A 1 816 ? 11.793 10.075 -20.147 1.00 70.69 816 ASP A CA 1
ATOM 6367 C C . ASP A 1 816 ? 11.509 10.298 -21.650 1.00 70.69 816 ASP A C 1
ATOM 6369 O O . ASP A 1 816 ? 10.768 11.202 -22.043 1.00 70.69 816 ASP A O 1
ATOM 6373 N N . GLY A 1 817 ? 12.112 9.467 -22.504 1.00 72.94 817 GLY A N 1
ATOM 6374 C CA . GLY A 1 817 ? 11.901 9.479 -23.956 1.00 72.94 817 GLY A CA 1
ATOM 6375 C C . GLY A 1 817 ? 12.678 10.535 -24.759 1.00 72.94 817 GLY A C 1
ATOM 6376 O O . GLY A 1 817 ? 12.702 10.435 -25.988 1.00 72.94 817 GLY A O 1
ATOM 6377 N N . LEU A 1 818 ? 13.372 11.506 -24.142 1.00 83.69 818 LEU A N 1
ATOM 6378 C CA . LEU A 1 818 ? 14.043 12.573 -24.909 1.00 83.69 818 LEU A CA 1
ATOM 6379 C C . LEU A 1 818 ? 15.227 12.102 -25.757 1.00 83.69 818 LEU A C 1
ATOM 6381 O O . LEU A 1 818 ? 15.500 12.702 -26.794 1.00 83.69 818 LEU A O 1
ATOM 6385 N N . GLN A 1 819 ? 15.884 11.001 -25.393 1.00 85.44 819 GLN A N 1
ATOM 6386 C CA . GLN A 1 819 ? 16.905 10.384 -26.247 1.00 85.44 819 GLN A CA 1
ATOM 6387 C C . GLN A 1 819 ? 16.339 9.937 -27.602 1.00 85.44 819 GLN A C 1
ATOM 6389 O O . GLN A 1 819 ? 16.976 10.130 -28.638 1.00 85.44 819 GLN A O 1
ATOM 6394 N N . ALA A 1 820 ? 15.129 9.368 -27.610 1.00 82.38 820 ALA A N 1
ATOM 6395 C CA . ALA A 1 820 ? 14.458 8.973 -28.844 1.00 82.38 820 ALA A CA 1
ATOM 6396 C C . ALA A 1 820 ? 14.037 10.202 -29.660 1.00 82.38 820 ALA A C 1
ATOM 6398 O O . ALA A 1 820 ? 14.185 10.206 -30.879 1.00 82.38 820 ALA A O 1
ATOM 6399 N N . VAL A 1 821 ? 13.574 11.262 -28.987 1.00 85.75 821 VAL A N 1
ATOM 6400 C CA . VAL A 1 821 ? 13.212 12.533 -29.632 1.00 85.75 821 VAL A CA 1
ATOM 6401 C C . VAL A 1 821 ? 14.427 13.201 -30.279 1.00 85.75 821 VAL A C 1
ATOM 6403 O O . VAL A 1 821 ? 14.324 13.662 -31.414 1.00 85.75 821 VAL A O 1
ATOM 6406 N N . LEU A 1 822 ? 15.581 13.222 -29.605 1.00 91.19 822 LEU A N 1
ATOM 6407 C CA . LEU A 1 822 ? 16.813 13.804 -30.145 1.00 91.19 822 LEU A CA 1
ATOM 6408 C C . LEU A 1 822 ? 17.277 13.082 -31.421 1.00 91.19 822 LEU A C 1
ATOM 6410 O O . LEU A 1 822 ? 17.733 13.736 -32.354 1.00 91.19 822 LEU A O 1
ATOM 6414 N N . ARG A 1 823 ? 17.096 11.754 -31.492 1.00 89.75 823 ARG A N 1
ATOM 6415 C CA . ARG A 1 823 ? 17.402 10.938 -32.683 1.00 89.75 823 ARG A CA 1
ATOM 6416 C C . ARG A 1 823 ? 16.440 11.158 -33.859 1.00 89.75 823 ARG A C 1
ATOM 6418 O O . ARG A 1 823 ? 16.726 10.688 -34.957 1.00 89.75 823 ARG A O 1
ATOM 6425 N N . LEU A 1 824 ? 15.300 11.825 -33.663 1.00 89.00 824 LEU A N 1
ATOM 6426 C CA . LEU A 1 824 ? 14.442 12.228 -34.777 1.00 89.00 824 LEU A CA 1
ATOM 6427 C C . LEU A 1 824 ? 15.057 13.423 -35.505 1.00 89.00 824 LEU A C 1
ATOM 6429 O O . LEU A 1 824 ? 15.502 14.379 -34.867 1.00 89.00 824 LEU A O 1
ATOM 6433 N N . GLU A 1 825 ? 14.956 13.409 -36.835 1.00 89.06 825 GLU A N 1
ATOM 6434 C CA . GLU A 1 825 ? 15.190 14.594 -37.663 1.00 89.06 825 GLU A CA 1
ATOM 6435 C C . GLU A 1 825 ? 14.394 15.792 -37.117 1.00 89.06 825 GLU A C 1
ATOM 6437 O O . GLU A 1 825 ? 13.191 15.631 -36.870 1.00 89.06 825 GLU A O 1
ATOM 6442 N N . PRO A 1 826 ? 14.992 16.992 -36.962 1.00 89.81 826 PRO A N 1
ATOM 6443 C CA . PRO A 1 826 ? 14.312 18.150 -36.375 1.00 89.81 826 PRO A CA 1
ATOM 6444 C C . PRO A 1 826 ? 12.948 18.459 -37.009 1.00 89.81 826 PRO A C 1
ATOM 6446 O O . PRO A 1 826 ? 11.990 18.760 -36.304 1.00 89.81 826 PRO A O 1
ATOM 6449 N N . ALA A 1 827 ? 12.815 18.288 -38.330 1.00 89.31 827 ALA A N 1
ATOM 6450 C CA . ALA A 1 827 ? 11.562 18.505 -39.062 1.00 89.31 827 ALA A CA 1
ATOM 6451 C C . ALA A 1 827 ? 10.448 17.486 -38.738 1.00 89.31 827 ALA A C 1
ATOM 6453 O O . ALA A 1 827 ? 9.280 17.733 -39.033 1.00 89.31 827 ALA A O 1
ATOM 6454 N N . ARG A 1 828 ? 10.793 16.332 -38.155 1.00 89.56 828 ARG A N 1
ATOM 6455 C CA . ARG A 1 828 ? 9.849 15.278 -37.750 1.00 89.56 828 ARG A CA 1
ATOM 6456 C C . ARG A 1 828 ? 9.413 15.397 -36.293 1.00 89.56 828 ARG A C 1
ATOM 6458 O O . ARG A 1 828 ? 8.512 14.666 -35.881 1.00 89.56 828 ARG A O 1
ATOM 6465 N N . ARG A 1 829 ? 10.049 16.274 -35.513 1.00 88.75 829 ARG A N 1
ATOM 6466 C CA . ARG A 1 829 ? 9.697 16.498 -34.112 1.00 88.75 829 ARG A CA 1
ATOM 6467 C C . ARG A 1 829 ? 8.408 17.306 -34.041 1.00 88.75 829 ARG A C 1
ATOM 6469 O O . ARG A 1 829 ? 8.220 18.285 -34.762 1.00 88.75 829 ARG A O 1
ATOM 6476 N N . THR A 1 830 ? 7.508 16.914 -33.149 1.00 84.56 830 THR A N 1
ATOM 6477 C CA . THR A 1 830 ? 6.357 17.756 -32.824 1.00 84.56 830 THR A CA 1
ATOM 6478 C C . THR A 1 830 ? 6.833 19.029 -32.128 1.00 84.56 830 THR A C 1
ATOM 6480 O O . THR A 1 830 ? 7.917 19.088 -31.544 1.00 84.56 830 THR A O 1
ATOM 6483 N N . ARG A 1 831 ? 5.993 20.064 -32.124 1.00 82.00 831 ARG A N 1
ATOM 6484 C CA . ARG A 1 831 ? 6.315 21.310 -31.424 1.00 82.00 831 ARG A CA 1
ATOM 6485 C C . ARG A 1 831 ? 6.614 21.093 -29.935 1.00 82.00 831 ARG A C 1
ATOM 6487 O O . ARG A 1 831 ? 7.561 21.670 -29.418 1.00 82.00 831 ARG A O 1
ATOM 6494 N N . ARG A 1 832 ? 5.853 20.218 -29.271 1.00 77.25 832 ARG A N 1
ATOM 6495 C CA . ARG A 1 832 ? 6.066 19.856 -27.862 1.00 77.25 832 ARG A CA 1
ATOM 6496 C C . ARG A 1 832 ? 7.400 19.141 -27.652 1.00 77.25 832 ARG A C 1
ATOM 6498 O O . ARG A 1 832 ? 8.114 19.462 -26.712 1.00 77.25 832 ARG A O 1
ATOM 6505 N N . GLN A 1 833 ? 7.748 18.208 -28.537 1.00 84.88 833 GLN A N 1
ATOM 6506 C CA . GLN A 1 833 ? 9.042 17.523 -28.521 1.00 84.88 833 GLN A CA 1
ATOM 6507 C C . GLN A 1 833 ? 10.209 18.508 -28.654 1.00 84.88 833 GLN A C 1
ATOM 6509 O O . GLN A 1 833 ? 11.190 18.400 -27.919 1.00 84.88 833 GLN A O 1
ATOM 6514 N N . GLN A 1 834 ? 10.074 19.497 -29.541 1.00 88.88 834 GLN A N 1
ATOM 6515 C CA . GLN A 1 834 ? 11.048 20.576 -29.680 1.00 88.88 834 GLN A CA 1
ATOM 6516 C C . GLN A 1 834 ? 11.133 21.417 -28.398 1.00 88.88 834 GLN A C 1
ATOM 6518 O O . GLN A 1 834 ? 12.231 21.662 -27.908 1.00 88.88 834 GLN A O 1
ATOM 6523 N N . ASP A 1 835 ? 9.989 21.809 -27.826 1.00 88.12 835 ASP A N 1
ATOM 6524 C CA . ASP A 1 835 ? 9.937 22.590 -26.587 1.00 88.12 835 ASP A CA 1
ATOM 6525 C C . ASP A 1 835 ? 10.619 21.855 -25.420 1.00 88.12 835 ASP A C 1
ATOM 6527 O O . ASP A 1 835 ? 11.426 22.471 -24.728 1.00 88.12 835 ASP A O 1
ATOM 6531 N N . LEU A 1 836 ? 10.368 20.548 -25.254 1.00 86.38 836 LEU A N 1
ATOM 6532 C CA . LEU A 1 836 ? 10.984 19.724 -24.207 1.00 86.38 836 LEU A CA 1
ATOM 6533 C C . LEU A 1 836 ? 12.506 19.605 -24.370 1.00 86.38 836 LEU A C 1
ATOM 6535 O O . LEU A 1 836 ? 13.234 19.726 -23.385 1.00 86.38 836 LEU A O 1
ATOM 6539 N N . LEU A 1 837 ? 13.004 19.402 -25.597 1.00 91.19 837 LEU A N 1
ATOM 6540 C CA . LEU A 1 837 ? 14.448 19.412 -25.860 1.00 91.19 837 LEU A CA 1
ATOM 6541 C C . LEU A 1 837 ? 15.059 20.785 -25.565 1.00 91.19 837 LEU A C 1
ATOM 6543 O O . LEU A 1 837 ? 16.130 20.859 -24.966 1.00 91.19 837 LEU A O 1
ATOM 6547 N N . THR A 1 838 ? 14.377 21.870 -25.941 1.00 93.12 838 THR A N 1
ATOM 6548 C CA . THR A 1 838 ? 14.823 23.233 -25.631 1.00 93.12 838 THR A CA 1
ATOM 6549 C C . THR A 1 838 ? 14.852 23.489 -24.123 1.00 93.12 838 THR A C 1
ATOM 6551 O O . THR A 1 838 ? 15.830 24.043 -23.630 1.00 93.12 838 THR A O 1
ATOM 6554 N N . ASP A 1 839 ? 13.829 23.071 -23.374 1.00 91.38 839 ASP A N 1
ATOM 6555 C CA . ASP A 1 839 ? 13.780 23.236 -21.916 1.00 91.38 839 ASP A CA 1
ATOM 6556 C C . ASP A 1 839 ? 14.885 22.420 -21.226 1.00 91.38 839 ASP A C 1
ATOM 6558 O O . ASP A 1 839 ? 15.562 22.924 -20.323 1.00 91.38 839 ASP A O 1
ATOM 6562 N N . HIS A 1 840 ? 15.135 21.190 -21.693 1.00 91.50 840 HIS A N 1
ATOM 6563 C CA . HIS A 1 840 ? 16.248 20.364 -21.225 1.00 91.50 840 HIS A CA 1
ATOM 6564 C C . HIS A 1 840 ? 17.598 21.043 -21.498 1.00 91.50 840 HIS A C 1
ATOM 6566 O O . HIS A 1 840 ? 18.426 21.174 -20.594 1.00 91.50 840 HIS A O 1
ATOM 6572 N N . PHE A 1 841 ? 17.803 21.532 -22.724 1.00 93.88 841 PHE A N 1
ATOM 6573 C CA . PHE A 1 841 ? 18.999 22.275 -23.108 1.00 93.88 841 PHE A CA 1
ATOM 6574 C C . PHE A 1 841 ? 19.218 23.494 -22.199 1.00 93.88 841 PHE A C 1
ATOM 6576 O O . PHE A 1 841 ? 20.277 23.616 -21.586 1.00 93.88 841 PHE A O 1
ATOM 6583 N N . ILE A 1 842 ? 18.211 24.357 -22.033 1.00 94.38 842 ILE A N 1
ATOM 6584 C CA . ILE A 1 842 ? 18.298 25.557 -21.183 1.00 94.38 842 ILE A CA 1
ATOM 6585 C C . ILE A 1 842 ? 18.666 25.179 -19.744 1.00 94.38 842 ILE A C 1
ATOM 6587 O O . ILE A 1 842 ? 19.514 25.824 -19.128 1.00 94.38 842 ILE A O 1
ATOM 6591 N N . THR A 1 843 ? 18.064 24.116 -19.214 1.00 90.75 843 THR A N 1
ATOM 6592 C CA . THR A 1 843 ? 18.268 23.701 -17.822 1.00 90.75 843 THR A CA 1
ATOM 6593 C C . THR A 1 843 ? 19.676 23.155 -17.575 1.00 90.75 843 THR A C 1
ATOM 6595 O O . THR A 1 843 ? 20.266 23.437 -16.531 1.00 90.75 843 THR A O 1
ATOM 6598 N N . TYR A 1 844 ? 20.240 22.389 -18.516 1.00 89.81 844 TYR A N 1
ATOM 6599 C CA . TYR A 1 844 ? 21.438 21.583 -18.249 1.00 89.81 844 TYR A CA 1
ATOM 6600 C C . TYR A 1 844 ? 22.689 21.979 -19.036 1.00 89.81 844 TYR A C 1
ATOM 6602 O O . TYR A 1 844 ? 23.783 21.574 -18.637 1.00 89.81 844 TYR A O 1
ATOM 6610 N N . TYR A 1 845 ? 22.576 22.798 -20.087 1.00 91.31 845 TYR A N 1
ATOM 6611 C CA . TYR A 1 845 ? 23.718 23.193 -20.919 1.00 91.31 845 TYR A CA 1
ATOM 6612 C C . TYR A 1 845 ? 24.816 23.920 -20.132 1.00 91.31 845 TYR A C 1
ATOM 6614 O O . TYR A 1 845 ? 25.997 23.738 -20.409 1.00 91.31 845 TYR A O 1
ATOM 6622 N N . GLY A 1 846 ? 24.452 24.683 -19.094 1.00 87.81 846 GLY A N 1
ATOM 6623 C CA . GLY A 1 846 ? 25.418 25.374 -18.233 1.00 87.81 846 GLY A CA 1
ATOM 6624 C C . GLY A 1 846 ? 26.437 24.443 -17.559 1.00 87.81 846 GLY A C 1
ATOM 6625 O O . GLY A 1 846 ? 27.535 24.881 -17.243 1.00 87.81 846 GLY A O 1
ATOM 6626 N N . ALA A 1 847 ? 26.110 23.158 -17.384 1.00 86.31 847 ALA A N 1
ATOM 6627 C CA . ALA A 1 847 ? 27.024 22.162 -16.823 1.00 86.31 847 ALA A CA 1
ATOM 6628 C C . ALA A 1 847 ? 28.014 21.573 -17.848 1.00 86.31 847 ALA A C 1
ATOM 6630 O O . ALA A 1 847 ? 28.890 20.806 -17.460 1.00 86.31 847 ALA A O 1
ATOM 6631 N N . LEU A 1 848 ? 27.851 21.886 -19.139 1.00 88.00 848 LEU A N 1
ATOM 6632 C CA . LEU A 1 848 ? 28.702 21.415 -20.241 1.00 88.00 848 LEU A CA 1
ATOM 6633 C C . LEU A 1 848 ? 29.738 22.465 -20.675 1.00 88.00 848 LEU A C 1
ATOM 6635 O O . LEU A 1 848 ? 30.519 22.224 -21.592 1.00 88.00 848 LEU A O 1
ATOM 6639 N N . VAL A 1 849 ? 29.734 23.640 -20.043 1.00 88.56 849 VAL A N 1
ATOM 6640 C CA . VAL A 1 849 ? 30.604 24.778 -20.369 1.00 88.56 849 VAL A CA 1
ATOM 6641 C C . VAL A 1 849 ? 31.318 25.288 -19.115 1.00 88.56 849 VAL A C 1
ATOM 6643 O O . VAL A 1 849 ? 30.986 24.888 -18.000 1.00 88.56 849 VAL A O 1
ATOM 6646 N N . SER A 1 850 ? 32.310 26.172 -19.279 1.00 90.44 850 SER A N 1
ATOM 6647 C CA . SER A 1 850 ? 33.028 26.741 -18.130 1.00 90.44 850 SER A CA 1
ATOM 6648 C C . SER A 1 850 ? 32.091 27.566 -17.227 1.00 90.44 850 SER A C 1
ATOM 6650 O O . SER A 1 850 ? 31.112 28.134 -17.726 1.00 90.44 850 SER A O 1
ATOM 6652 N N . PRO A 1 851 ? 32.374 27.689 -15.915 1.00 91.06 851 PRO A N 1
ATOM 6653 C CA . PRO A 1 851 ? 31.565 28.496 -14.998 1.00 91.06 851 PRO A CA 1
ATOM 6654 C C . PRO A 1 851 ? 31.365 29.949 -15.456 1.00 91.06 851 PRO A C 1
ATOM 6656 O O . PRO A 1 851 ? 30.278 30.509 -15.304 1.00 91.06 851 PRO A O 1
ATOM 6659 N N . GLU A 1 852 ? 32.385 30.556 -16.064 1.00 92.62 852 GLU A N 1
ATOM 6660 C CA . GLU A 1 852 ? 32.347 31.919 -16.606 1.00 92.62 852 GLU A CA 1
ATOM 6661 C C . GLU A 1 852 ? 31.369 31.996 -17.775 1.00 92.62 852 GLU A C 1
ATOM 6663 O O . GLU A 1 852 ? 30.515 32.884 -17.820 1.00 92.62 852 GLU A O 1
ATOM 6668 N N . ARG A 1 853 ? 31.438 31.014 -18.682 1.00 91.81 853 ARG A N 1
ATOM 6669 C CA . ARG A 1 853 ? 30.532 30.913 -19.823 1.00 91.81 853 ARG A CA 1
ATOM 6670 C C . ARG A 1 853 ? 29.096 30.641 -19.379 1.00 91.81 853 ARG A C 1
ATOM 6672 O O . ARG A 1 853 ? 28.173 31.247 -19.913 1.00 91.81 853 ARG A O 1
ATOM 6679 N N . ALA A 1 854 ? 28.889 29.779 -18.385 1.00 91.88 854 ALA A N 1
ATOM 6680 C CA . ALA A 1 854 ? 27.568 29.519 -17.814 1.00 91.88 854 ALA A CA 1
ATOM 6681 C C . ALA A 1 854 ? 26.959 30.790 -17.194 1.00 91.88 854 ALA A C 1
ATOM 6683 O O . ALA A 1 854 ? 25.769 31.060 -17.377 1.00 91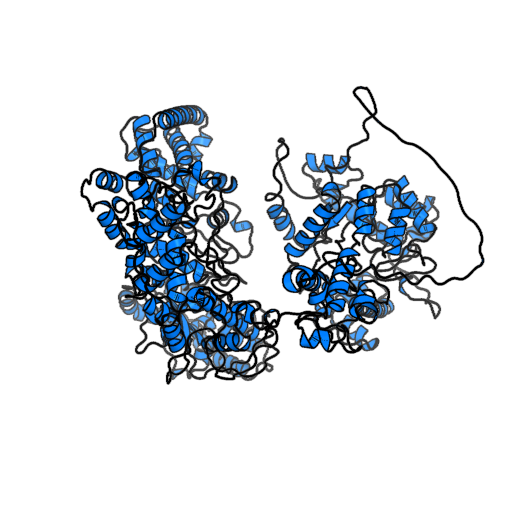.88 854 ALA A O 1
ATOM 6684 N N . LYS A 1 855 ? 27.781 31.598 -16.510 1.00 92.88 855 LYS A N 1
ATOM 6685 C CA . LYS A 1 855 ? 27.375 32.882 -15.925 1.00 92.88 855 LYS A CA 1
ATOM 6686 C C . LYS A 1 855 ? 27.039 33.927 -16.992 1.00 92.88 855 LYS A C 1
ATOM 6688 O O . LYS A 1 855 ? 26.057 34.642 -16.827 1.00 92.88 855 LYS A O 1
ATOM 6693 N N . GLU A 1 856 ? 27.807 33.987 -18.081 1.00 94.31 856 GLU A N 1
ATOM 6694 C CA . GLU A 1 856 ? 27.536 34.861 -19.233 1.00 94.31 856 GLU A CA 1
ATOM 6695 C C . GLU A 1 856 ? 26.215 34.495 -19.930 1.00 94.31 856 GLU A C 1
ATOM 6697 O O . GLU A 1 856 ? 25.417 35.372 -20.249 1.00 94.31 856 GLU A O 1
ATOM 6702 N N . LEU A 1 857 ? 25.961 33.197 -20.141 1.00 94.19 857 LEU A N 1
ATOM 6703 C CA . LEU A 1 857 ? 24.745 32.712 -20.805 1.00 94.19 857 LEU A CA 1
ATOM 6704 C C . LEU A 1 857 ? 23.488 32.877 -19.943 1.00 94.19 857 LEU A C 1
ATOM 6706 O O . LEU A 1 857 ? 22.397 33.041 -20.486 1.00 94.19 857 LEU A O 1
ATOM 6710 N N . ASN A 1 858 ? 23.634 32.814 -18.616 1.00 93.62 858 ASN A N 1
ATOM 6711 C CA . ASN A 1 858 ? 22.584 33.061 -17.627 1.00 93.62 858 ASN A CA 1
ATOM 6712 C C . ASN A 1 858 ? 21.266 32.289 -17.885 1.00 93.62 858 ASN A C 1
ATOM 6714 O O . ASN A 1 858 ? 20.155 32.779 -17.663 1.00 93.62 858 ASN A O 1
ATOM 6718 N N . PHE A 1 859 ? 21.378 31.038 -18.344 1.00 95.50 859 PHE A N 1
ATOM 6719 C CA . PHE A 1 859 ? 20.214 30.189 -18.619 1.00 95.50 859 PHE A CA 1
ATOM 6720 C C . PHE A 1 859 ? 19.413 29.825 -17.360 1.00 95.50 859 PHE A C 1
ATOM 6722 O O . PHE A 1 859 ? 18.225 29.536 -17.459 1.00 95.50 859 PHE A O 1
ATOM 6729 N N . GLY A 1 860 ? 20.013 29.909 -16.167 1.00 92.38 860 GLY A N 1
ATOM 6730 C CA . GLY A 1 860 ? 19.288 29.737 -14.905 1.00 92.38 860 GLY A CA 1
ATOM 6731 C C . GLY A 1 860 ? 18.216 30.811 -14.674 1.00 92.38 860 GLY A C 1
ATOM 6732 O O . GLY A 1 860 ? 17.143 30.507 -14.152 1.00 92.38 860 GLY A O 1
ATOM 6733 N N . GLU A 1 861 ? 18.461 32.058 -15.089 1.00 95.00 861 GLU A N 1
ATOM 6734 C CA . GLU A 1 861 ? 17.437 33.109 -15.070 1.00 95.00 861 GLU A CA 1
ATOM 6735 C C . GLU A 1 861 ? 16.371 32.866 -16.143 1.00 95.00 861 GLU A C 1
ATOM 6737 O O . GLU A 1 861 ? 15.179 32.981 -15.850 1.00 95.00 861 GLU A O 1
ATOM 6742 N N . LEU A 1 862 ? 16.780 32.467 -17.355 1.00 96.25 862 LEU A N 1
ATOM 6743 C CA . LEU A 1 862 ? 15.848 32.103 -18.425 1.00 96.25 862 LEU A CA 1
ATOM 6744 C C . LEU A 1 862 ? 14.903 30.977 -17.982 1.00 96.25 862 LEU A C 1
ATOM 6746 O O . LEU A 1 862 ? 13.694 31.105 -18.148 1.00 96.25 862 LEU A O 1
ATOM 6750 N N . ALA A 1 863 ? 15.423 29.920 -17.352 1.00 94.19 863 ALA A N 1
ATOM 6751 C CA . ALA A 1 863 ? 14.622 28.819 -16.820 1.00 94.19 863 ALA A CA 1
ATOM 6752 C C . ALA A 1 863 ? 13.587 29.303 -15.788 1.00 94.19 863 ALA A C 1
ATOM 6754 O O . ALA A 1 863 ? 12.420 28.921 -15.860 1.00 94.19 863 ALA A O 1
ATOM 6755 N N . LYS A 1 864 ? 13.971 30.204 -14.868 1.00 94.56 864 LYS A N 1
ATOM 6756 C CA . LYS A 1 864 ? 13.039 30.810 -13.895 1.00 94.56 864 LYS A CA 1
ATOM 6757 C C . LYS A 1 864 ? 11.959 31.653 -14.575 1.00 94.56 864 LYS A C 1
ATOM 6759 O O . LYS A 1 864 ? 10.792 31.541 -14.208 1.00 94.56 864 LYS A O 1
ATOM 6764 N N . LYS A 1 865 ? 12.328 32.473 -15.565 1.00 96.19 865 LYS A N 1
ATOM 6765 C CA . LYS A 1 865 ? 11.383 33.301 -16.333 1.00 96.19 865 LYS A CA 1
ATOM 6766 C C . LYS A 1 865 ? 10.422 32.443 -17.161 1.00 96.19 865 LYS A C 1
ATOM 6768 O O . LYS A 1 865 ? 9.235 32.745 -17.201 1.00 96.19 865 LYS A O 1
ATOM 6773 N N . LEU A 1 866 ? 10.903 31.355 -17.764 1.00 94.56 866 LEU A N 1
ATOM 6774 C CA . LEU A 1 866 ? 10.069 30.388 -18.482 1.00 94.56 866 LEU A CA 1
ATOM 6775 C C . LEU A 1 866 ? 9.111 29.647 -17.546 1.00 94.56 866 LEU A C 1
ATOM 6777 O O . LEU A 1 866 ? 7.948 29.478 -17.900 1.00 94.56 866 LEU A O 1
ATOM 6781 N N . ALA A 1 867 ? 9.565 29.254 -16.353 1.00 91.12 867 ALA A N 1
ATOM 6782 C CA . ALA A 1 867 ? 8.715 28.624 -15.345 1.00 91.12 867 ALA A CA 1
ATOM 6783 C C . ALA A 1 867 ? 7.634 29.583 -14.816 1.00 91.12 867 ALA A C 1
ATOM 6785 O O . ALA A 1 867 ? 6.475 29.191 -14.702 1.00 91.12 867 ALA A O 1
ATOM 6786 N N . ALA A 1 868 ? 7.991 30.845 -14.547 1.00 94.62 868 ALA A N 1
ATOM 6787 C CA . ALA A 1 868 ? 7.036 31.882 -14.158 1.00 94.62 868 ALA A CA 1
ATOM 6788 C C . ALA A 1 868 ? 6.004 32.132 -15.266 1.00 94.62 868 ALA A C 1
ATOM 6790 O O . ALA A 1 868 ? 4.807 32.080 -15.000 1.00 94.62 868 ALA A O 1
ATOM 6791 N N . LEU A 1 869 ? 6.465 32.291 -16.514 1.00 95.12 869 LEU A N 1
ATOM 6792 C CA . LEU A 1 869 ? 5.591 32.445 -17.672 1.00 95.12 869 LEU A CA 1
ATOM 6793 C C . LEU A 1 869 ? 4.660 31.241 -17.820 1.00 95.12 869 LEU A C 1
ATOM 6795 O O . LEU A 1 869 ? 3.475 31.436 -18.021 1.00 95.12 869 LEU A O 1
ATOM 6799 N N . ALA A 1 870 ? 5.156 30.007 -17.707 1.00 90.81 870 ALA A N 1
ATOM 6800 C CA . ALA A 1 870 ? 4.316 28.812 -17.791 1.00 90.81 870 ALA A CA 1
ATOM 6801 C C . ALA A 1 870 ? 3.224 28.782 -16.706 1.00 90.81 870 ALA A C 1
ATOM 6803 O O . ALA A 1 870 ? 2.114 28.341 -16.987 1.00 90.81 870 ALA A O 1
ATOM 6804 N N . GLY A 1 871 ? 3.508 29.297 -15.504 1.00 90.88 871 GLY A N 1
ATOM 6805 C CA . GLY A 1 871 ? 2.541 29.401 -14.406 1.00 90.88 871 GLY A CA 1
ATOM 6806 C C . GLY A 1 871 ? 1.396 30.396 -14.637 1.00 90.88 871 GLY A C 1
ATOM 6807 O O . GLY A 1 871 ? 0.375 30.301 -13.962 1.00 90.88 871 GLY A O 1
ATOM 6808 N N . GLU A 1 872 ? 1.526 31.322 -15.592 1.00 93.69 872 GLU A N 1
ATOM 6809 C CA . GLU A 1 872 ? 0.467 32.280 -15.957 1.00 93.69 872 GLU A CA 1
ATOM 6810 C C . GLU A 1 872 ? -0.590 31.688 -16.908 1.00 93.69 872 GLU A C 1
ATOM 6812 O O . GLU A 1 872 ? -1.629 32.312 -17.144 1.00 93.69 872 GLU A O 1
ATOM 6817 N N . TYR A 1 873 ? -0.340 30.504 -17.478 1.00 92.12 873 TYR A N 1
ATOM 6818 C CA . TYR A 1 873 ? -1.193 29.890 -18.496 1.00 92.12 873 TYR A CA 1
ATOM 6819 C C . TYR A 1 873 ? -1.758 28.553 -18.017 1.00 92.12 873 TYR A C 1
ATOM 6821 O O . TYR A 1 873 ? -1.119 27.854 -17.229 1.00 92.12 873 TYR A O 1
ATOM 6829 N N . PRO A 1 874 ? -2.942 28.149 -18.513 1.00 89.25 874 PRO A N 1
ATOM 6830 C CA . PRO A 1 874 ? -3.452 26.807 -18.274 1.00 89.25 874 PRO A CA 1
ATOM 6831 C C . PRO A 1 874 ? -2.443 25.768 -18.774 1.00 89.25 874 PRO A C 1
ATOM 6833 O O . PRO A 1 874 ? -1.980 25.860 -19.910 1.00 89.25 874 PRO A O 1
ATOM 6836 N N . GLY A 1 875 ? -2.100 24.794 -17.933 1.00 85.56 875 GLY A N 1
ATOM 6837 C CA . GLY A 1 875 ? -1.324 23.619 -18.327 1.00 85.56 875 GLY A CA 1
ATOM 6838 C C . GLY A 1 875 ? -2.229 22.460 -18.746 1.00 85.56 875 GLY A C 1
ATOM 6839 O O . GLY A 1 875 ? -3.426 22.473 -18.464 1.00 85.56 875 GLY A O 1
ATOM 6840 N N . LEU A 1 876 ? -1.648 21.444 -19.385 1.00 88.50 876 LEU A N 1
ATOM 6841 C CA . LEU A 1 876 ? -2.291 20.139 -19.547 1.00 88.50 876 LEU A CA 1
ATOM 6842 C C . LEU A 1 876 ? -1.734 19.179 -18.502 1.00 88.50 876 LEU A C 1
ATOM 6844 O O . LEU A 1 876 ? -0.537 19.196 -18.197 1.00 88.50 876 LEU A O 1
ATOM 6848 N N . SER A 1 877 ? -2.597 18.324 -17.970 1.00 92.62 877 SER A N 1
ATOM 6849 C CA . SER A 1 877 ? -2.149 17.166 -17.215 1.00 92.62 877 SER A CA 1
ATOM 6850 C C . SER A 1 877 ? -1.396 16.192 -18.128 1.00 92.62 877 SER A C 1
ATOM 6852 O O . SER A 1 877 ? -1.723 16.019 -19.302 1.00 92.62 877 SER A O 1
ATOM 6854 N N . GLU A 1 878 ? -0.372 15.546 -17.580 1.00 91.88 878 GLU A N 1
ATOM 6855 C CA . GLU A 1 878 ? 0.418 14.509 -18.252 1.00 91.88 878 GLU A CA 1
ATOM 6856 C C . GLU A 1 878 ? 0.368 13.220 -17.426 1.00 91.88 878 GLU A C 1
ATOM 6858 O O . GLU A 1 878 ? 0.042 13.251 -16.234 1.00 91.88 878 GLU A O 1
ATOM 6863 N N . ALA A 1 879 ? 0.702 12.095 -18.056 1.00 94.19 879 ALA A N 1
ATOM 6864 C CA . ALA A 1 879 ? 0.749 10.781 -17.425 1.00 94.19 879 ALA A CA 1
ATOM 6865 C C . ALA A 1 879 ? 2.032 10.029 -17.771 1.00 94.19 879 ALA A C 1
ATOM 6867 O O . ALA A 1 879 ? 2.506 10.083 -18.908 1.00 94.19 879 ALA A O 1
ATOM 6868 N N . GLN A 1 880 ? 2.536 9.261 -16.805 1.00 92.38 880 GLN A N 1
ATOM 6869 C CA . GLN A 1 880 ? 3.584 8.273 -17.049 1.00 92.38 880 GLN A CA 1
ATOM 6870 C C . GLN A 1 880 ? 2.946 6.982 -17.567 1.00 92.38 880 GLN A C 1
ATOM 6872 O O . GLN A 1 880 ? 2.040 6.436 -16.940 1.00 92.38 880 GLN A O 1
ATOM 6877 N N . THR A 1 881 ? 3.420 6.494 -18.708 1.00 93.62 881 THR A N 1
ATOM 6878 C CA . THR A 1 881 ? 2.877 5.315 -19.405 1.00 93.62 881 THR A CA 1
ATOM 6879 C C . THR A 1 881 ? 4.009 4.460 -19.974 1.00 93.62 881 THR A C 1
ATOM 6881 O O . THR A 1 881 ? 5.181 4.855 -19.905 1.00 93.62 881 THR A O 1
ATOM 6884 N N . VAL A 1 882 ? 3.678 3.291 -20.523 1.00 93.06 882 VAL A N 1
ATOM 6885 C CA . VAL A 1 882 ? 4.603 2.514 -21.361 1.00 93.06 882 VAL A CA 1
ATOM 6886 C C . VAL A 1 882 ? 4.154 2.541 -22.821 1.00 93.06 882 VAL A C 1
ATOM 6888 O O . VAL A 1 882 ? 2.968 2.679 -23.117 1.00 93.06 882 VAL A O 1
ATOM 6891 N N . ALA A 1 883 ? 5.112 2.407 -23.733 1.00 89.69 883 ALA A N 1
ATOM 6892 C CA . ALA A 1 883 ? 4.867 2.284 -25.161 1.00 89.69 883 ALA A CA 1
ATOM 6893 C C . ALA A 1 883 ? 5.693 1.135 -25.741 1.00 89.69 883 ALA A C 1
ATOM 6895 O O . ALA A 1 883 ? 6.901 1.049 -25.513 1.00 89.69 883 ALA A O 1
ATOM 6896 N N . ALA A 1 884 ? 5.056 0.265 -26.521 1.00 89.12 884 ALA A N 1
ATOM 6897 C CA . ALA A 1 884 ? 5.765 -0.815 -27.198 1.00 89.12 884 ALA A CA 1
ATOM 6898 C C . ALA A 1 884 ? 6.794 -0.297 -28.217 1.00 89.12 884 ALA A C 1
ATOM 6900 O O . ALA A 1 884 ? 6.542 0.637 -28.986 1.00 89.12 884 ALA A O 1
ATOM 6901 N N . ARG A 1 885 ? 7.958 -0.951 -28.264 1.00 86.31 885 ARG A N 1
ATOM 6902 C CA . ARG A 1 885 ? 9.027 -0.629 -29.217 1.00 86.31 885 ARG A CA 1
ATOM 6903 C C . ARG A 1 885 ? 8.701 -1.132 -30.616 1.00 86.31 885 ARG A C 1
ATOM 6905 O O . ARG A 1 885 ? 8.205 -2.241 -30.793 1.00 86.31 885 ARG A O 1
ATOM 6912 N N . ALA A 1 886 ? 9.114 -0.362 -31.625 1.00 78.69 886 ALA A N 1
ATOM 6913 C CA . ALA A 1 886 ? 9.056 -0.795 -33.024 1.00 78.69 886 ALA A CA 1
ATOM 6914 C C . ALA A 1 886 ? 9.931 -2.036 -33.293 1.00 78.69 886 ALA A C 1
ATOM 6916 O O . ALA A 1 886 ? 9.567 -2.887 -34.099 1.00 78.69 886 ALA A O 1
ATOM 6917 N N . HIS A 1 887 ? 11.066 -2.142 -32.594 1.00 81.75 887 HIS A N 1
ATOM 6918 C CA . HIS A 1 887 ? 11.984 -3.278 -32.666 1.00 81.75 887 HIS A CA 1
ATOM 6919 C C . HIS A 1 887 ? 12.072 -3.942 -31.281 1.00 81.75 887 HIS A C 1
ATOM 6921 O O . HIS A 1 887 ? 12.663 -3.345 -30.367 1.00 81.75 887 HIS A O 1
ATOM 6927 N N . PRO A 1 888 ? 11.469 -5.135 -31.102 1.00 86.50 888 PRO A N 1
ATOM 6928 C CA . PRO A 1 888 ? 11.515 -5.879 -29.847 1.00 86.50 888 PRO A CA 1
ATOM 6929 C C . PRO A 1 888 ? 12.945 -6.216 -29.411 1.00 86.50 888 PRO A C 1
ATOM 6931 O O . PRO A 1 888 ? 13.826 -6.440 -30.244 1.00 86.50 888 PRO A O 1
ATOM 6934 N N . ARG A 1 889 ? 13.179 -6.272 -28.097 1.00 89.75 889 ARG A N 1
ATOM 6935 C CA . ARG A 1 889 ? 14.457 -6.716 -27.525 1.00 89.75 889 ARG A CA 1
ATOM 6936 C C . ARG A 1 889 ? 14.488 -8.245 -27.455 1.00 89.75 889 ARG A C 1
ATOM 6938 O O . ARG A 1 889 ? 13.477 -8.875 -27.157 1.00 89.75 889 ARG A O 1
ATOM 6945 N N . SER A 1 890 ? 15.660 -8.841 -27.678 1.00 92.88 890 SER A N 1
ATOM 6946 C CA . SER A 1 890 ? 15.857 -10.276 -27.435 1.00 92.88 890 SER A CA 1
ATOM 6947 C C . SER A 1 890 ? 15.860 -10.553 -25.929 1.00 92.88 890 SER A C 1
ATOM 6949 O O . SER A 1 890 ? 16.548 -9.866 -25.172 1.00 92.88 890 SER A O 1
ATOM 6951 N N . THR A 1 891 ? 15.105 -11.564 -25.498 1.00 96.44 891 THR A N 1
ATOM 6952 C CA . THR A 1 891 ? 15.072 -12.024 -24.104 1.00 96.44 891 THR A CA 1
ATOM 6953 C C . THR A 1 891 ? 15.862 -13.320 -23.963 1.00 96.44 891 THR A C 1
ATOM 6955 O O . THR A 1 891 ? 15.770 -14.223 -24.796 1.00 96.44 891 THR A O 1
ATOM 6958 N N . ARG A 1 892 ? 16.643 -13.426 -22.887 1.00 95.38 892 ARG A N 1
ATOM 6959 C CA . ARG A 1 892 ? 17.407 -14.624 -22.525 1.00 95.38 892 ARG A CA 1
ATOM 6960 C C . ARG A 1 892 ? 17.183 -14.950 -21.055 1.00 95.38 892 ARG A C 1
ATOM 6962 O O . ARG A 1 892 ? 16.923 -14.054 -20.259 1.00 95.38 892 ARG A O 1
ATOM 6969 N N . ILE A 1 893 ? 17.310 -16.225 -20.701 1.00 93.25 893 ILE A N 1
ATOM 6970 C CA . ILE A 1 893 ? 17.322 -16.658 -19.298 1.00 93.25 893 ILE A CA 1
ATOM 6971 C C . ILE A 1 893 ? 18.555 -16.065 -18.626 1.00 93.25 893 ILE A C 1
ATOM 6973 O O . ILE A 1 893 ? 19.656 -16.297 -19.110 1.00 93.25 893 ILE A O 1
ATOM 6977 N N . LEU A 1 894 ? 18.410 -15.361 -17.508 1.00 93.19 894 LEU A N 1
ATOM 6978 C CA . LEU A 1 894 ? 19.568 -14.884 -16.749 1.00 93.19 894 LEU A CA 1
ATOM 6979 C C . LEU A 1 894 ? 20.002 -15.969 -15.762 1.00 93.19 894 LEU A C 1
ATOM 6981 O O . LEU A 1 894 ? 19.237 -16.385 -14.884 1.00 93.19 894 LEU A O 1
ATOM 6985 N N . VAL A 1 895 ? 21.223 -16.484 -15.919 1.00 84.12 895 VAL A N 1
ATOM 6986 C CA . VAL A 1 895 ? 21.717 -17.599 -15.101 1.00 84.12 895 VAL A CA 1
ATOM 6987 C C . VAL A 1 895 ? 21.859 -17.124 -13.658 1.00 84.12 895 VAL A C 1
ATOM 6989 O O . VAL A 1 895 ? 22.588 -16.178 -13.378 1.00 84.12 895 VAL A O 1
ATOM 6992 N N . ARG A 1 896 ? 21.142 -17.776 -12.730 1.00 85.88 896 ARG A N 1
ATOM 6993 C CA . ARG A 1 896 ? 21.007 -17.341 -11.325 1.00 85.88 896 ARG A CA 1
ATOM 6994 C C . ARG A 1 896 ? 20.444 -15.923 -11.142 1.00 85.88 896 ARG A C 1
ATOM 6996 O O . ARG A 1 896 ? 20.546 -15.384 -10.048 1.00 85.88 896 ARG A O 1
ATOM 7003 N N . GLY A 1 897 ? 19.805 -15.355 -12.165 1.00 85.25 897 GLY A N 1
ATOM 7004 C CA . GLY A 1 897 ? 19.299 -13.981 -12.143 1.00 85.25 897 GLY A CA 1
ATOM 7005 C C . GLY A 1 897 ? 20.348 -12.908 -12.452 1.00 85.25 897 GLY A C 1
ATOM 7006 O O . GLY A 1 897 ? 20.006 -11.737 -12.427 1.00 85.25 897 GLY A O 1
ATOM 7007 N N . ASP A 1 898 ? 21.599 -13.271 -12.763 1.00 89.06 898 ASP A N 1
ATOM 7008 C CA . ASP A 1 898 ? 22.649 -12.292 -13.077 1.00 89.06 898 ASP A CA 1
ATOM 7009 C C . ASP A 1 898 ? 22.496 -11.775 -14.517 1.00 89.06 898 ASP A C 1
ATOM 7011 O O . ASP A 1 898 ? 22.696 -12.524 -15.480 1.00 89.06 898 ASP A O 1
ATOM 7015 N N . PHE A 1 899 ? 22.163 -10.489 -14.671 1.00 91.25 899 PHE A N 1
ATOM 7016 C CA . PHE A 1 899 ? 21.962 -9.845 -15.975 1.00 91.25 899 PHE A CA 1
ATOM 7017 C C . PHE A 1 899 ? 23.202 -9.886 -16.881 1.00 91.25 899 PHE A C 1
ATOM 7019 O O . PHE A 1 899 ? 23.075 -9.856 -18.106 1.00 91.25 899 PHE A O 1
ATOM 7026 N N . ARG A 1 900 ? 24.399 -10.019 -16.297 1.00 91.00 900 ARG A N 1
ATOM 7027 C CA . ARG A 1 900 ? 25.678 -10.107 -17.019 1.00 91.00 900 ARG A CA 1
ATOM 7028 C C . ARG A 1 900 ? 25.959 -11.514 -17.539 1.00 91.00 900 ARG A C 1
ATOM 70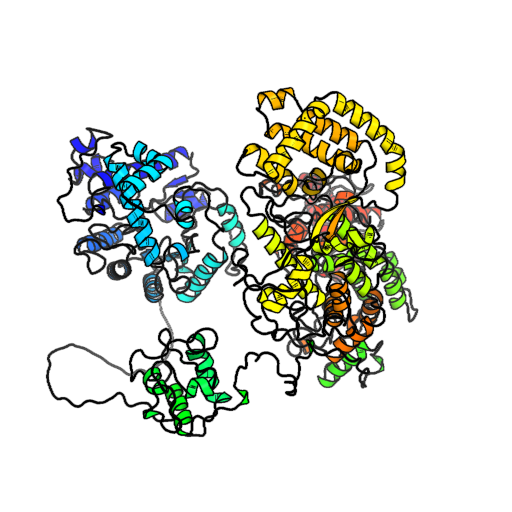30 O O . ARG A 1 900 ? 26.888 -11.698 -18.322 1.00 91.00 900 ARG A O 1
ATOM 7037 N N . ASN A 1 901 ? 25.173 -12.507 -17.118 1.00 92.00 901 ASN A N 1
ATOM 7038 C CA . ASN A 1 901 ? 25.328 -13.905 -17.510 1.00 92.00 901 ASN A CA 1
ATOM 7039 C C . ASN A 1 901 ? 24.086 -14.426 -18.264 1.00 92.00 901 ASN A C 1
ATOM 7041 O O . ASN A 1 901 ? 23.312 -15.235 -17.731 1.00 92.00 901 ASN A O 1
ATOM 7045 N N . PRO A 1 902 ? 23.862 -13.959 -19.508 1.00 91.56 902 PRO A N 1
ATOM 7046 C CA . PRO A 1 902 ? 22.729 -14.385 -20.311 1.00 91.56 902 PRO A CA 1
ATOM 7047 C C . PRO A 1 902 ? 22.909 -15.825 -20.812 1.00 91.56 902 PRO A C 1
ATOM 7049 O O . PRO A 1 902 ? 23.872 -16.163 -21.497 1.00 91.56 902 PRO A O 1
ATOM 7052 N N . GLY A 1 903 ? 21.926 -16.664 -20.518 1.00 90.94 903 GLY A N 1
ATOM 7053 C CA . GLY A 1 903 ? 21.793 -18.036 -20.988 1.00 90.94 903 GLY A CA 1
ATOM 7054 C C . GLY A 1 903 ? 21.005 -18.151 -22.297 1.00 90.94 903 GLY A C 1
ATOM 7055 O O . GLY A 1 903 ? 21.132 -17.333 -23.211 1.00 90.94 903 GLY A O 1
ATOM 7056 N N . ALA A 1 904 ? 20.194 -19.209 -22.398 1.00 88.25 904 ALA A N 1
ATOM 7057 C CA . ALA A 1 904 ? 19.444 -19.531 -23.611 1.00 88.25 904 ALA A CA 1
ATOM 7058 C C . ALA A 1 904 ? 18.391 -18.455 -23.959 1.00 88.25 904 ALA A C 1
ATOM 7060 O O . ALA A 1 904 ? 17.761 -17.908 -23.046 1.00 88.25 904 ALA A O 1
ATOM 7061 N N . PRO A 1 905 ? 18.167 -18.164 -25.257 1.00 94.75 905 PRO A N 1
ATOM 7062 C CA . PRO A 1 905 ? 17.091 -17.280 -25.692 1.00 94.75 905 PRO A CA 1
ATOM 7063 C C . PRO A 1 905 ? 15.717 -17.875 -25.377 1.00 94.75 905 PRO A C 1
ATOM 7065 O O . PRO A 1 905 ? 15.531 -19.095 -25.399 1.00 94.75 905 PRO A O 1
ATOM 7068 N N . VAL A 1 906 ? 14.756 -17.000 -25.090 1.00 95.94 906 VAL A N 1
ATOM 7069 C CA . VAL A 1 906 ? 13.362 -17.367 -24.829 1.00 95.94 906 VAL A CA 1
ATOM 7070 C C . VAL A 1 906 ? 12.410 -16.419 -25.543 1.00 95.94 906 VAL A C 1
ATOM 7072 O O . VAL A 1 906 ? 12.647 -15.215 -25.614 1.00 95.94 906 VAL A O 1
ATOM 7075 N N . GLU A 1 907 ? 11.311 -16.985 -26.028 1.00 95.62 907 GLU A N 1
ATOM 7076 C CA . GLU A 1 907 ? 10.186 -16.247 -26.601 1.00 95.62 907 GLU A CA 1
ATOM 7077 C C . GLU A 1 907 ? 9.083 -16.048 -25.551 1.00 95.62 907 GLU A C 1
ATOM 7079 O O . GLU A 1 907 ? 8.990 -16.862 -24.621 1.00 95.62 907 GLU A O 1
ATOM 7084 N N . PRO A 1 908 ? 8.227 -15.018 -25.687 1.00 96.69 908 PRO A N 1
ATOM 7085 C CA . PRO A 1 908 ? 7.118 -14.805 -24.766 1.00 96.69 908 PRO A CA 1
ATOM 7086 C C . PRO A 1 908 ? 6.200 -16.027 -24.646 1.00 96.69 908 PRO A C 1
ATOM 7088 O O . PRO A 1 908 ? 5.887 -16.698 -25.631 1.00 96.69 908 PRO A O 1
ATOM 7091 N N . GLY A 1 909 ? 5.770 -16.326 -23.422 1.00 95.81 909 GLY A N 1
ATOM 7092 C CA . GLY A 1 909 ? 4.987 -17.521 -23.105 1.00 95.81 909 GLY A CA 1
ATOM 7093 C C . GLY A 1 909 ? 4.520 -17.553 -21.651 1.00 95.81 909 GLY A C 1
ATOM 7094 O O . GLY A 1 909 ? 4.974 -16.765 -20.824 1.00 95.81 909 GLY A O 1
ATOM 7095 N N . THR A 1 910 ? 3.590 -18.455 -21.349 1.00 95.69 910 THR A N 1
ATOM 7096 C CA . THR A 1 910 ? 2.933 -18.574 -20.039 1.00 95.69 910 THR A CA 1
ATOM 7097 C C . THR A 1 910 ? 3.301 -19.898 -19.351 1.00 95.69 910 THR A C 1
ATOM 7099 O O . THR A 1 910 ? 3.707 -20.839 -20.038 1.00 95.69 910 THR A O 1
ATOM 7102 N N . PRO A 1 911 ? 3.193 -20.002 -18.009 1.00 94.25 911 PRO A N 1
ATOM 7103 C CA . PRO A 1 911 ? 3.504 -21.239 -17.292 1.00 94.25 911 PRO A CA 1
ATOM 7104 C C . PRO A 1 911 ? 2.629 -22.414 -17.746 1.00 94.25 911 PRO A C 1
ATOM 7106 O O . PRO A 1 911 ? 1.404 -22.304 -17.749 1.00 94.25 911 PRO A O 1
ATOM 7109 N N . ALA A 1 912 ? 3.241 -23.559 -18.051 1.00 91.62 912 ALA A N 1
ATOM 7110 C CA . ALA A 1 912 ? 2.570 -24.735 -18.610 1.00 91.62 912 ALA A CA 1
ATOM 7111 C C . ALA A 1 912 ? 1.610 -25.436 -17.634 1.00 91.62 912 ALA A C 1
ATOM 7113 O O . ALA A 1 912 ? 0.803 -26.264 -18.051 1.00 91.62 912 ALA A O 1
ATOM 7114 N N . ILE A 1 913 ? 1.690 -25.124 -16.335 1.00 91.31 913 ILE A N 1
ATOM 7115 C CA . ILE A 1 913 ? 0.713 -25.589 -15.338 1.00 91.31 913 ILE A CA 1
ATOM 7116 C C . ILE A 1 913 ? -0.656 -24.904 -15.489 1.00 91.31 913 ILE A C 1
ATOM 7118 O O . ILE A 1 913 ? -1.657 -25.402 -14.978 1.00 91.31 913 ILE A O 1
ATOM 7122 N N . LEU A 1 914 ? -0.705 -23.767 -16.184 1.00 93.31 914 LEU A N 1
ATOM 7123 C CA . LEU A 1 914 ? -1.926 -23.040 -16.515 1.00 93.31 914 LEU A CA 1
ATOM 7124 C C . LEU A 1 914 ? -2.304 -23.284 -17.984 1.00 93.31 914 LEU A C 1
ATOM 7126 O O . LEU A 1 914 ? -1.551 -23.880 -18.753 1.00 93.31 914 LEU A O 1
ATOM 7130 N N . HIS A 1 915 ? -3.492 -22.828 -18.382 1.00 92.81 915 HIS A N 1
ATOM 7131 C CA . HIS A 1 915 ? -3.947 -22.933 -19.769 1.00 92.81 915 HIS A CA 1
ATOM 7132 C C . HIS A 1 915 ? -2.979 -22.223 -20.746 1.00 92.81 915 HIS A C 1
ATOM 7134 O O . HIS A 1 915 ? -2.380 -21.204 -20.382 1.00 92.81 915 HIS A O 1
ATOM 7140 N N . PRO A 1 916 ? -2.791 -22.742 -21.974 1.00 93.50 916 PRO A N 1
ATOM 7141 C CA . PRO A 1 916 ? -1.899 -22.130 -22.955 1.00 93.50 916 PRO A CA 1
ATOM 7142 C C . PRO A 1 916 ? -2.460 -20.799 -23.481 1.00 93.50 916 PRO A C 1
ATOM 7144 O O . PRO A 1 916 ? -3.643 -20.496 -23.334 1.00 93.50 916 PRO A O 1
ATOM 7147 N N . LEU A 1 917 ? -1.610 -20.010 -24.143 1.00 93.31 917 LEU A N 1
ATOM 7148 C CA . LEU A 1 917 ? -2.072 -18.881 -24.957 1.00 93.31 917 LEU A CA 1
ATOM 7149 C C . LEU A 1 917 ? -2.992 -19.368 -26.088 1.00 93.31 917 LEU A C 1
ATOM 7151 O O . LEU A 1 917 ? -2.833 -20.482 -26.595 1.00 93.31 917 LEU A O 1
ATOM 7155 N N . ALA A 1 918 ? -3.924 -18.513 -26.514 1.00 90.31 918 ALA A N 1
ATOM 7156 C CA . ALA A 1 918 ? -4.830 -18.820 -27.614 1.00 90.31 918 ALA A CA 1
ATOM 7157 C C . ALA A 1 918 ? -4.057 -19.121 -28.912 1.00 90.31 918 ALA A C 1
ATOM 7159 O O . ALA A 1 918 ? -3.138 -18.395 -29.301 1.00 90.31 918 ALA A O 1
ATOM 7160 N N . SER A 1 919 ? -4.437 -20.203 -29.597 1.00 83.62 919 SER A N 1
ATOM 7161 C CA . SER A 1 919 ? -3.758 -20.634 -30.823 1.00 83.62 919 SER A CA 1
ATOM 7162 C C . SER A 1 919 ? -3.893 -19.592 -31.940 1.00 83.62 919 SER A C 1
ATOM 7164 O O . SER A 1 919 ? -4.977 -19.063 -32.177 1.00 83.62 919 SER A O 1
ATOM 7166 N N . GLY A 1 920 ? -2.790 -19.301 -32.635 1.00 79.38 920 GLY A N 1
ATOM 7167 C CA . GLY A 1 920 ? -2.743 -18.336 -33.740 1.00 79.38 920 GLY A CA 1
ATOM 7168 C C . GLY A 1 920 ? -2.647 -16.860 -33.329 1.00 79.38 920 GLY A C 1
ATOM 7169 O O . GLY A 1 920 ? -2.458 -16.008 -34.199 1.00 79.38 920 GLY A O 1
ATOM 7170 N N . GLU A 1 921 ? -2.724 -16.530 -32.035 1.00 86.19 921 GLU A N 1
ATOM 7171 C CA . GLU A 1 921 ? -2.508 -15.165 -31.546 1.00 86.19 921 GLU A CA 1
ATOM 7172 C C . GLU A 1 921 ? -1.006 -14.866 -31.400 1.00 86.19 921 GLU A C 1
ATOM 7174 O O . GLU A 1 921 ? -0.226 -15.686 -30.911 1.00 86.19 921 GLU A O 1
ATOM 7179 N N . LYS A 1 922 ? -0.571 -13.669 -31.818 1.00 89.88 922 LYS A N 1
ATOM 7180 C CA . LYS A 1 922 ? 0.811 -13.228 -31.584 1.00 89.88 922 LYS A CA 1
ATOM 7181 C C . LYS A 1 922 ? 1.021 -12.995 -30.081 1.00 89.88 922 LYS A C 1
ATOM 7183 O O . LYS A 1 922 ? 0.226 -12.256 -29.495 1.00 89.88 922 LYS A O 1
ATOM 7188 N N . PRO A 1 923 ? 2.099 -13.517 -29.468 1.00 93.50 923 PRO A N 1
ATOM 7189 C CA . PRO A 1 923 ? 2.308 -13.451 -28.024 1.00 93.50 923 PRO A CA 1
ATOM 7190 C C . PRO A 1 923 ? 2.810 -12.056 -27.603 1.00 93.50 923 PRO A C 1
ATOM 7192 O O . PRO A 1 923 ? 3.975 -11.838 -27.290 1.00 93.50 923 PRO A O 1
ATOM 7195 N N . THR A 1 924 ? 1.899 -11.086 -27.633 1.00 94.81 924 THR A N 1
ATOM 7196 C CA . THR A 1 924 ? 2.098 -9.682 -27.236 1.00 94.81 924 THR A CA 1
ATOM 7197 C C . THR A 1 924 ? 1.603 -9.439 -25.806 1.00 94.81 924 THR A C 1
ATOM 7199 O O . THR A 1 924 ? 0.879 -10.275 -25.262 1.00 94.81 924 THR A O 1
ATOM 7202 N N . ARG A 1 925 ? 1.898 -8.272 -25.201 1.00 96.06 925 ARG A N 1
ATOM 7203 C CA . ARG A 1 925 ? 1.280 -7.886 -23.912 1.00 96.06 925 ARG A CA 1
ATOM 7204 C C . ARG A 1 925 ? -0.248 -7.931 -23.961 1.00 96.06 925 ARG A C 1
ATOM 7206 O O . ARG A 1 925 ? -0.867 -8.297 -22.971 1.00 96.06 925 ARG A O 1
ATOM 7213 N N . LEU A 1 926 ? -0.861 -7.624 -25.107 1.00 97.06 926 LEU A N 1
ATOM 7214 C CA . LEU A 1 926 ? -2.313 -7.723 -25.277 1.00 97.06 926 LEU A CA 1
ATOM 7215 C C . LEU A 1 926 ? -2.811 -9.175 -25.197 1.00 97.06 926 LEU A C 1
ATOM 7217 O O . LEU A 1 926 ? -3.843 -9.425 -24.575 1.00 97.06 926 LEU A O 1
ATOM 7221 N N . ALA A 1 927 ? -2.067 -10.127 -25.766 1.00 97.25 927 ALA A N 1
ATOM 7222 C CA . ALA A 1 927 ? -2.374 -11.552 -25.646 1.00 97.25 927 ALA A CA 1
ATOM 7223 C C . ALA A 1 927 ? -2.218 -12.035 -24.194 1.00 97.25 927 ALA A C 1
ATOM 7225 O O . ALA A 1 927 ? -3.101 -12.716 -23.677 1.00 97.25 927 ALA A O 1
ATOM 7226 N N . LEU A 1 928 ? -1.152 -11.610 -23.499 1.00 98.12 928 LEU A N 1
ATOM 7227 C CA . LEU A 1 928 ? -0.978 -11.884 -22.068 1.00 98.12 928 LEU A CA 1
ATOM 7228 C C . LEU A 1 928 ? -2.143 -11.315 -21.244 1.00 98.12 928 LEU A C 1
ATOM 7230 O O . LEU A 1 928 ? -2.688 -12.005 -20.389 1.00 98.12 928 LEU A O 1
ATOM 7234 N N . ALA A 1 929 ? -2.555 -10.077 -21.516 1.00 98.31 929 ALA A N 1
ATOM 7235 C CA . ALA A 1 929 ? -3.639 -9.433 -20.788 1.00 98.31 929 ALA A CA 1
ATOM 7236 C C . ALA A 1 929 ? -4.971 -10.178 -20.955 1.00 98.31 929 ALA A C 1
ATOM 7238 O O . ALA A 1 929 ? -5.676 -10.395 -19.976 1.00 98.31 929 ALA A O 1
ATOM 7239 N N . ARG A 1 930 ? -5.287 -10.630 -22.177 1.00 98.12 930 ARG A N 1
ATOM 7240 C CA . ARG A 1 930 ? -6.459 -11.478 -22.459 1.00 98.12 930 ARG A CA 1
ATOM 7241 C C . ARG A 1 930 ? -6.359 -12.848 -21.790 1.00 98.12 930 ARG A C 1
ATOM 7243 O O . ARG A 1 930 ? -7.363 -13.352 -21.303 1.00 98.12 930 ARG A O 1
ATOM 7250 N N . TRP A 1 931 ? -5.160 -13.424 -21.734 1.00 98.00 931 TRP A N 1
ATOM 7251 C CA . TRP A 1 931 ? -4.894 -14.695 -21.061 1.00 98.00 931 TRP A CA 1
ATOM 7252 C C . TRP A 1 931 ? -5.106 -14.620 -19.540 1.00 98.00 931 TRP A C 1
ATOM 7254 O O . TRP A 1 931 ? -5.652 -15.551 -18.944 1.00 98.00 931 TRP A O 1
ATOM 7264 N N . LEU A 1 932 ? -4.749 -13.501 -18.898 1.00 98.50 932 LEU A N 1
ATOM 7265 C CA . LEU A 1 932 ? -4.995 -13.298 -17.464 1.00 98.50 932 LEU A CA 1
ATOM 7266 C C . LEU A 1 932 ? -6.492 -13.384 -17.131 1.00 98.50 932 LEU A C 1
ATOM 7268 O O . LEU A 1 932 ? -6.873 -14.052 -16.179 1.00 98.50 932 LEU A O 1
ATOM 7272 N N . VAL A 1 933 ? -7.349 -12.774 -17.949 1.00 98.00 933 VAL A N 1
ATOM 7273 C CA . VAL A 1 933 ? -8.808 -12.705 -17.715 1.00 98.00 933 VAL A CA 1
ATOM 7274 C C . VAL A 1 933 ? -9.608 -13.676 -18.584 1.00 98.00 933 VAL A C 1
ATOM 7276 O O . VAL A 1 933 ? -10.817 -13.531 -18.760 1.00 98.00 933 VAL A O 1
ATOM 7279 N N . SER A 1 934 ? -8.943 -14.695 -19.125 1.00 95.94 934 SER A N 1
ATOM 7280 C CA . SER A 1 934 ? -9.612 -15.804 -19.796 1.00 95.94 934 SER A CA 1
ATOM 7281 C C . SER A 1 934 ? -10.473 -16.581 -18.799 1.00 95.94 934 SER A C 1
ATOM 7283 O O . SER A 1 934 ? -10.062 -16.812 -17.663 1.00 95.94 934 SER A O 1
ATOM 7285 N N . LYS A 1 935 ? -11.638 -17.072 -19.238 1.00 93.19 935 LYS A N 1
ATOM 7286 C CA . LYS A 1 935 ? -12.479 -17.976 -18.428 1.00 93.19 935 LYS A CA 1
ATOM 7287 C C . LYS A 1 935 ? -11.793 -19.314 -18.121 1.00 93.19 935 LYS A C 1
ATOM 7289 O O . LYS A 1 935 ? -12.214 -20.025 -17.214 1.00 93.19 935 LYS A O 1
ATOM 7294 N N . GLU A 1 936 ? -10.749 -19.660 -18.872 1.00 93.00 936 GLU A N 1
ATOM 7295 C CA . GLU A 1 936 ? -9.911 -20.836 -18.616 1.00 93.00 936 GLU A CA 1
ATOM 7296 C C . GLU A 1 936 ? -8.857 -20.584 -17.528 1.00 93.00 936 GLU A C 1
ATOM 7298 O O . GLU A 1 936 ? -8.276 -21.538 -17.007 1.00 93.00 936 GLU A O 1
ATOM 7303 N N . ASN A 1 937 ? -8.611 -19.321 -17.153 1.00 96.38 937 ASN A N 1
ATOM 7304 C CA . ASN A 1 937 ? -7.678 -18.980 -16.089 1.00 96.38 937 ASN A CA 1
ATOM 7305 C C . ASN A 1 937 ? -8.284 -19.332 -14.715 1.00 96.38 937 ASN A C 1
ATOM 7307 O O . ASN A 1 937 ? -9.285 -18.736 -14.311 1.00 96.38 937 ASN A O 1
ATOM 7311 N N . PRO A 1 938 ? -7.688 -20.265 -13.951 1.00 95.81 938 PRO A N 1
ATOM 7312 C CA . PRO A 1 938 ? -8.272 -20.720 -12.694 1.00 95.81 938 PRO A CA 1
ATOM 7313 C C . PRO A 1 938 ? -8.057 -19.755 -11.517 1.00 95.81 938 PRO A C 1
ATOM 7315 O O . PRO A 1 938 ? -8.648 -19.963 -10.454 1.00 95.81 938 PRO A O 1
ATOM 7318 N N . LEU A 1 939 ? -7.202 -18.738 -11.668 1.00 97.75 939 LEU A N 1
ATOM 7319 C CA . LEU A 1 939 ? -6.689 -17.942 -10.553 1.00 97.75 939 LEU A CA 1
ATOM 7320 C C . LEU A 1 939 ? -7.281 -16.540 -10.511 1.00 97.75 939 LEU A C 1
ATOM 7322 O O . LEU A 1 939 ? -7.759 -16.132 -9.459 1.00 97.75 939 LEU A O 1
ATOM 7326 N N . THR A 1 940 ? -7.311 -15.817 -11.631 1.00 98.19 940 THR A N 1
ATOM 7327 C CA . THR A 1 940 ? -7.615 -14.378 -11.618 1.00 98.19 940 THR A CA 1
ATOM 7328 C C . THR A 1 940 ? -8.948 -14.028 -10.974 1.00 98.19 940 THR A C 1
ATOM 7330 O O . THR A 1 940 ? -8.986 -13.178 -10.088 1.00 98.19 940 THR A O 1
ATOM 7333 N N . ALA A 1 941 ? -10.029 -14.730 -11.315 1.00 98.50 941 ALA A N 1
ATOM 7334 C CA . ALA A 1 941 ? -11.312 -14.481 -10.668 1.00 98.50 941 ALA A CA 1
ATOM 7335 C C . ALA A 1 941 ? -11.282 -14.818 -9.164 1.00 98.50 941 ALA A C 1
ATOM 7337 O O . ALA A 1 941 ? -11.751 -14.022 -8.355 1.00 98.50 941 ALA A O 1
ATOM 7338 N N . ARG A 1 942 ? -10.675 -15.951 -8.772 1.00 98.50 942 ARG A N 1
ATOM 7339 C CA . ARG A 1 942 ? -10.563 -16.375 -7.363 1.00 98.50 942 ARG A CA 1
ATOM 7340 C C . ARG A 1 942 ? -9.741 -15.397 -6.530 1.00 98.50 942 ARG A C 1
ATOM 7342 O O . ARG A 1 942 ? -10.162 -15.025 -5.440 1.00 98.50 942 ARG A O 1
ATOM 7349 N N . VAL A 1 943 ? -8.589 -14.973 -7.038 1.00 98.62 943 VAL A N 1
ATOM 7350 C CA . VAL A 1 943 ? -7.687 -14.028 -6.370 1.00 98.62 943 VAL A CA 1
ATOM 7351 C C . VAL A 1 943 ? -8.386 -12.685 -6.173 1.00 98.62 943 VAL A C 1
ATOM 7353 O O . VAL A 1 943 ? -8.381 -12.151 -5.062 1.00 98.62 943 VAL A O 1
ATOM 7356 N N . THR A 1 944 ? -9.058 -12.171 -7.207 1.00 98.69 944 THR A N 1
ATOM 7357 C CA . THR A 1 944 ? -9.762 -10.886 -7.133 1.00 98.69 944 THR A CA 1
ATOM 7358 C C . THR A 1 944 ? -10.917 -10.916 -6.130 1.00 98.69 944 THR A C 1
ATOM 7360 O O . THR A 1 944 ? -10.961 -10.065 -5.238 1.00 98.69 944 THR A O 1
ATOM 7363 N N . VAL A 1 945 ? -11.813 -11.912 -6.187 1.00 98.81 945 VAL A N 1
ATOM 7364 C CA . VAL A 1 945 ? -12.933 -11.990 -5.226 1.00 98.81 945 VAL A CA 1
ATOM 7365 C C . VAL A 1 945 ? -12.455 -12.298 -3.806 1.00 98.81 945 VAL A C 1
ATOM 7367 O O . VAL A 1 945 ? -13.035 -11.795 -2.846 1.00 98.81 945 VAL A O 1
ATOM 7370 N N . ASN A 1 946 ? -11.361 -13.053 -3.648 1.00 98.81 946 ASN A N 1
ATOM 7371 C CA . ASN A 1 946 ? -10.744 -13.294 -2.345 1.00 98.81 946 ASN A CA 1
ATOM 7372 C C . ASN A 1 946 ? -10.234 -11.999 -1.703 1.00 98.81 946 ASN A C 1
ATOM 7374 O O . ASN A 1 946 ? -10.376 -11.820 -0.496 1.00 98.81 946 ASN A O 1
ATOM 7378 N N . ARG A 1 947 ? -9.679 -11.079 -2.499 1.00 98.44 947 ARG A N 1
ATOM 7379 C CA . ARG A 1 947 ? -9.222 -9.766 -2.021 1.00 98.44 947 ARG A CA 1
ATOM 7380 C C . ARG A 1 947 ? -10.375 -8.828 -1.694 1.00 98.44 947 ARG A C 1
ATOM 7382 O O . ARG A 1 947 ? -10.330 -8.174 -0.658 1.00 98.44 947 ARG A O 1
ATOM 7389 N N . MET A 1 948 ? -11.441 -8.820 -2.499 1.00 98.69 948 MET A N 1
ATOM 7390 C CA . MET A 1 948 ? -12.675 -8.100 -2.146 1.00 98.69 948 MET A CA 1
ATOM 7391 C C . MET A 1 948 ? -13.255 -8.616 -0.823 1.00 98.69 948 MET A C 1
ATOM 7393 O O . MET A 1 948 ? -13.617 -7.830 0.050 1.00 98.69 948 MET A O 1
ATOM 7397 N N . TRP A 1 949 ? -13.274 -9.940 -0.638 1.00 98.69 949 TRP A N 1
ATOM 7398 C CA . TRP A 1 949 ? -13.675 -10.570 0.616 1.00 98.69 949 TRP A CA 1
ATOM 7399 C C . TRP A 1 949 ? -12.747 -10.180 1.776 1.00 98.69 949 TRP A C 1
ATOM 7401 O O . TRP A 1 949 ? -13.219 -9.823 2.854 1.00 98.69 949 TRP A O 1
ATOM 7411 N N . GLN A 1 950 ? -11.430 -10.203 1.558 1.00 97.94 950 GLN A N 1
ATOM 7412 C CA . GLN A 1 950 ? -10.425 -9.817 2.549 1.00 97.94 950 GLN A CA 1
ATOM 7413 C C . GLN A 1 950 ? -10.614 -8.380 3.036 1.00 97.94 950 GLN A C 1
ATOM 7415 O O . GLN A 1 950 ? -10.519 -8.142 4.239 1.00 97.94 950 GLN A O 1
ATOM 7420 N N . GLU A 1 951 ? -10.905 -7.434 2.145 1.00 97.25 951 GLU A N 1
ATOM 7421 C CA . GLU A 1 951 ? -11.165 -6.044 2.531 1.00 97.25 951 GLU A CA 1
ATOM 7422 C C . GLU A 1 951 ? -12.397 -5.924 3.440 1.00 97.25 951 GLU A C 1
ATOM 7424 O O . GLU A 1 951 ? -12.350 -5.216 4.446 1.00 97.25 951 GLU A O 1
ATOM 7429 N N . LEU A 1 952 ? -13.462 -6.677 3.142 1.00 98.06 952 LEU A N 1
ATOM 7430 C CA . LEU A 1 952 ? -14.743 -6.616 3.854 1.00 98.06 952 LEU A CA 1
ATOM 7431 C C . LEU A 1 952 ? -14.785 -7.452 5.147 1.00 98.06 952 LEU A C 1
ATOM 7433 O O . LEU A 1 952 ? -15.518 -7.107 6.071 1.00 98.06 952 LEU A O 1
ATOM 7437 N N . PHE A 1 953 ? -14.001 -8.525 5.267 1.00 97.38 953 PHE A N 1
ATOM 7438 C CA . PHE A 1 953 ? -13.978 -9.402 6.456 1.00 97.38 953 PHE A CA 1
ATOM 7439 C C . PHE A 1 953 ? -12.672 -9.330 7.257 1.00 97.38 953 PHE A C 1
ATOM 7441 O O . PHE A 1 953 ? -12.569 -9.895 8.349 1.00 97.38 953 PHE A O 1
ATOM 7448 N N . GLY A 1 954 ? -11.668 -8.636 6.723 1.00 94.75 954 GLY A N 1
ATOM 7449 C CA . GLY A 1 954 ? -10.319 -8.511 7.269 1.00 94.75 954 GLY A CA 1
ATOM 7450 C C . GLY A 1 954 ? -9.409 -9.716 7.036 1.00 94.75 954 GLY A C 1
ATOM 7451 O O . GLY A 1 954 ? -8.248 -9.679 7.432 1.00 94.75 954 GLY A O 1
ATOM 7452 N N . ARG A 1 955 ? -9.924 -10.768 6.398 1.00 94.94 955 ARG A N 1
ATOM 7453 C CA . ARG A 1 955 ? -9.236 -12.024 6.091 1.00 94.94 955 ARG A CA 1
ATOM 7454 C C . ARG A 1 955 ? -9.871 -12.624 4.841 1.00 94.94 955 ARG A C 1
ATOM 7456 O O . ARG A 1 955 ? -11.095 -12.709 4.775 1.00 94.94 955 ARG A O 1
ATOM 7463 N N . GLY A 1 956 ? -9.059 -13.022 3.863 1.00 96.81 956 GLY A N 1
ATOM 7464 C CA . GLY A 1 956 ? -9.543 -13.719 2.669 1.00 96.81 956 GLY A CA 1
ATOM 7465 C C . GLY A 1 956 ? -10.087 -15.114 2.994 1.00 96.81 956 GLY A C 1
ATOM 7466 O O . GLY A 1 956 ? -9.744 -15.708 4.017 1.00 96.81 956 GLY A O 1
ATOM 7467 N N . LEU A 1 957 ? -10.917 -15.665 2.105 1.00 98.00 957 LEU A N 1
ATOM 7468 C CA . LEU A 1 957 ? -11.275 -17.088 2.137 1.00 98.00 957 LEU A CA 1
ATOM 7469 C C . LEU A 1 957 ? -10.018 -17.963 2.032 1.00 98.00 957 LEU A C 1
ATOM 7471 O O . LEU A 1 957 ? -9.926 -18.980 2.714 1.00 98.00 957 LEU A O 1
ATOM 7475 N N . VAL A 1 958 ? -9.049 -17.526 1.231 1.00 97.88 958 VAL A N 1
ATOM 7476 C CA . VAL A 1 958 ? -7.645 -17.945 1.239 1.00 97.88 958 VAL A CA 1
ATOM 7477 C C . VAL A 1 958 ? -6.857 -16.867 1.977 1.00 97.88 958 VAL A C 1
ATOM 7479 O O . VAL A 1 958 ? -6.839 -15.712 1.546 1.00 97.88 958 VAL A O 1
ATOM 7482 N N . GLU A 1 959 ? -6.245 -17.221 3.107 1.00 95.25 959 GLU A N 1
ATOM 7483 C CA . GLU A 1 959 ? -5.534 -16.256 3.957 1.00 95.25 959 GLU A CA 1
ATOM 7484 C C . GLU A 1 959 ? -4.269 -15.693 3.291 1.00 95.25 959 GLU A C 1
ATOM 7486 O O . GLU A 1 959 ? -3.978 -14.506 3.446 1.00 95.25 959 GLU A O 1
ATOM 7491 N N . THR A 1 960 ? -3.548 -16.531 2.545 1.00 94.88 960 THR A N 1
ATOM 7492 C CA . THR A 1 960 ? -2.325 -16.191 1.802 1.00 94.88 960 THR A CA 1
ATOM 7493 C C . THR A 1 960 ? -2.683 -15.585 0.445 1.00 94.88 960 THR A C 1
ATOM 7495 O O . THR A 1 960 ? -2.591 -16.225 -0.599 1.00 94.88 960 THR A O 1
ATOM 7498 N N . SER A 1 961 ? -3.162 -14.342 0.444 1.00 94.44 961 SER A N 1
ATOM 7499 C CA . SER A 1 961 ? -3.622 -13.626 -0.762 1.00 94.44 961 SER A CA 1
ATOM 7500 C C . SER A 1 961 ? -2.529 -13.423 -1.836 1.00 94.44 961 SER A C 1
ATOM 7502 O O . SER A 1 961 ? -2.820 -13.134 -3.003 1.00 94.44 961 SER A O 1
ATOM 7504 N N . GLU A 1 962 ? -1.267 -13.556 -1.438 1.00 93.00 962 GLU A N 1
ATOM 7505 C CA . GLU A 1 962 ? -0.054 -13.550 -2.260 1.00 93.00 962 GLU A CA 1
ATOM 7506 C C . GLU A 1 962 ? 0.316 -14.916 -2.856 1.00 93.00 962 GLU A C 1
ATOM 7508 O O . GLU A 1 962 ? 1.073 -14.953 -3.826 1.00 93.00 962 GLU A O 1
ATOM 7513 N N . ASP A 1 963 ? -0.194 -16.020 -2.299 1.00 94.44 963 ASP A N 1
ATOM 7514 C CA . ASP A 1 963 ? 0.179 -17.378 -2.700 1.00 94.44 963 ASP A CA 1
ATOM 7515 C C . ASP A 1 963 ? -1.012 -18.347 -2.608 1.00 94.44 963 ASP A C 1
ATOM 7517 O O . ASP A 1 963 ? -1.420 -18.783 -1.531 1.00 94.44 963 ASP A O 1
ATOM 7521 N N . PHE A 1 964 ? -1.567 -18.696 -3.768 1.00 95.69 964 PHE A N 1
ATOM 7522 C CA . PHE A 1 964 ? -2.582 -19.732 -3.981 1.00 95.69 964 PHE A CA 1
ATOM 7523 C C . PHE A 1 964 ? -1.952 -21.076 -4.388 1.00 95.69 964 PHE A C 1
ATOM 7525 O O . PHE A 1 964 ? -2.667 -22.064 -4.571 1.00 95.69 964 PHE A O 1
ATOM 7532 N N . GLY A 1 965 ? -0.632 -21.111 -4.581 1.00 89.69 965 GLY A N 1
ATOM 7533 C CA . GLY A 1 965 ? 0.134 -22.272 -5.003 1.00 89.69 965 GLY A CA 1
ATOM 7534 C C . GLY A 1 965 ? 0.277 -23.326 -3.906 1.00 89.69 965 GLY A C 1
ATOM 7535 O O . GLY A 1 965 ? -0.486 -23.395 -2.943 1.00 89.69 965 GLY A O 1
ATOM 7536 N N . ALA A 1 966 ? 1.279 -24.188 -4.046 1.00 84.38 966 ALA A N 1
ATOM 7537 C CA . ALA A 1 966 ? 1.476 -25.365 -3.205 1.00 84.38 966 ALA A CA 1
ATOM 7538 C C . ALA A 1 966 ? 1.757 -25.044 -1.723 1.00 84.38 966 ALA A C 1
ATOM 7540 O O . ALA A 1 966 ? 1.579 -25.912 -0.865 1.00 84.38 966 ALA A O 1
ATOM 7541 N N . ARG A 1 967 ? 2.235 -23.831 -1.419 1.00 84.88 967 ARG A N 1
ATOM 7542 C CA . ARG A 1 967 ? 2.495 -23.349 -0.051 1.00 84.88 967 ARG A CA 1
ATOM 7543 C C . ARG A 1 967 ? 1.368 -22.481 0.506 1.00 84.88 967 ARG A C 1
ATOM 7545 O O . ARG A 1 967 ? 1.378 -22.231 1.711 1.00 84.88 967 ARG A O 1
ATOM 7552 N N . GLY A 1 968 ? 0.428 -22.073 -0.343 1.00 88.06 968 GLY A N 1
ATOM 7553 C CA . GLY A 1 968 ? -0.740 -21.301 0.037 1.00 88.06 968 GLY A CA 1
ATOM 7554 C C . GLY A 1 968 ? -1.680 -22.056 0.971 1.00 88.06 968 GLY A C 1
ATOM 7555 O O . GLY A 1 968 ? -1.778 -23.289 0.942 1.00 88.06 968 GLY A O 1
ATOM 7556 N N . GLU A 1 969 ? -2.414 -21.316 1.798 1.00 90.88 969 GLU A N 1
ATOM 7557 C CA . GLU A 1 969 ? -3.501 -21.899 2.573 1.00 90.88 969 GLU A CA 1
ATOM 7558 C C . GLU A 1 969 ? -4.635 -22.383 1.662 1.00 90.88 969 GLU A C 1
ATOM 7560 O O . GLU A 1 969 ? -4.972 -21.783 0.642 1.00 90.88 969 GLU A O 1
ATOM 7565 N N . ARG A 1 970 ? -5.294 -23.474 2.065 1.00 94.31 970 ARG A N 1
ATOM 7566 C CA . ARG A 1 970 ? -6.540 -23.887 1.414 1.00 94.31 970 ARG A CA 1
ATOM 7567 C C . ARG A 1 970 ? -7.669 -22.917 1.772 1.00 94.31 970 ARG A C 1
ATOM 7569 O O . ARG A 1 970 ? -7.719 -22.450 2.913 1.00 94.31 970 ARG A O 1
ATOM 7576 N N . PRO A 1 971 ? -8.621 -22.678 0.853 1.00 96.94 971 PRO A N 1
ATOM 7577 C CA . PRO A 1 971 ? -9.771 -21.839 1.143 1.00 96.94 971 PRO A CA 1
ATOM 7578 C C . PRO A 1 971 ? -10.578 -22.402 2.318 1.00 96.94 971 PRO A C 1
ATOM 7580 O O . PRO A 1 971 ? -10.844 -23.604 2.382 1.00 96.94 971 PRO A O 1
ATOM 7583 N N . SER A 1 972 ? -11.016 -21.529 3.225 1.00 97.44 972 SER A N 1
ATOM 7584 C CA . SER A 1 972 ? -11.922 -21.883 4.327 1.00 97.44 972 SER A CA 1
ATOM 7585 C C . SER A 1 972 ? -13.279 -22.381 3.817 1.00 97.44 972 SER A C 1
ATOM 7587 O O . SER A 1 972 ? -13.868 -23.284 4.409 1.00 97.44 972 SER A O 1
ATOM 7589 N N . HIS A 1 973 ? -13.737 -21.824 2.690 1.00 98.31 973 HIS A N 1
ATOM 7590 C CA . HIS A 1 973 ? -14.981 -22.171 2.006 1.00 98.31 973 HIS A CA 1
ATOM 7591 C C . HIS A 1 973 ? -14.714 -22.346 0.495 1.00 98.31 973 HIS A C 1
ATOM 7593 O O . HIS A 1 973 ? -14.945 -21.413 -0.275 1.00 98.31 973 HIS A O 1
ATOM 7599 N N . PRO A 1 974 ? -14.199 -23.511 0.046 1.00 97.31 974 PRO A N 1
ATOM 7600 C CA . PRO A 1 974 ? -13.805 -23.728 -1.353 1.00 97.31 974 PRO A CA 1
ATOM 7601 C C . PRO A 1 974 ? -14.954 -23.525 -2.345 1.00 97.31 974 PRO A C 1
ATOM 7603 O O . PRO A 1 974 ? -14.781 -22.850 -3.353 1.00 97.31 974 PRO A O 1
ATOM 7606 N N . GLU A 1 975 ? -16.139 -24.060 -2.045 1.00 98.25 975 GLU A N 1
ATOM 7607 C CA . GLU A 1 975 ? -17.304 -23.935 -2.930 1.00 98.25 975 GLU A CA 1
ATOM 7608 C C . GLU A 1 975 ? -17.811 -22.490 -3.009 1.00 98.25 975 GLU A C 1
ATOM 7610 O O . GLU A 1 975 ? -18.199 -22.038 -4.081 1.00 98.25 975 GLU A O 1
ATOM 7615 N N . LEU A 1 976 ? -17.742 -21.734 -1.908 1.00 98.69 976 LEU A N 1
ATOM 7616 C CA . LEU A 1 976 ? -18.079 -20.310 -1.914 1.00 98.69 976 LEU A CA 1
ATOM 7617 C C . LEU A 1 976 ? -17.097 -19.504 -2.772 1.00 98.69 976 LEU A C 1
ATOM 7619 O O . LEU A 1 976 ? -17.523 -18.639 -3.531 1.00 98.69 976 LEU A O 1
ATOM 7623 N N . LEU A 1 977 ? -15.795 -19.791 -2.667 1.00 98.69 977 LEU A N 1
ATOM 7624 C CA . LEU A 1 977 ? -14.772 -19.136 -3.484 1.00 98.69 977 LEU A CA 1
ATOM 7625 C C . LEU A 1 977 ? -15.006 -19.401 -4.977 1.00 98.69 977 LEU A C 1
ATOM 7627 O O . LEU A 1 977 ? -14.972 -18.465 -5.772 1.00 98.69 977 LEU A O 1
ATOM 7631 N N . ASP A 1 978 ? -15.279 -20.652 -5.351 1.00 98.44 978 ASP A N 1
ATOM 7632 C CA . ASP A 1 978 ? -15.566 -21.025 -6.739 1.00 98.44 978 ASP A CA 1
ATOM 7633 C C . ASP A 1 978 ? -16.884 -20.416 -7.233 1.00 98.44 978 ASP A C 1
ATOM 7635 O O . ASP A 1 978 ? -16.954 -19.935 -8.367 1.00 98.44 978 ASP A O 1
ATOM 7639 N N . TRP A 1 979 ? -17.912 -20.366 -6.381 1.00 98.69 979 TRP A N 1
ATOM 7640 C CA . TRP A 1 979 ? -19.169 -19.695 -6.698 1.00 98.69 979 TRP A CA 1
ATOM 7641 C C . TRP A 1 979 ? -18.953 -18.203 -6.963 1.00 98.69 979 TRP A C 1
ATOM 7643 O O . TRP A 1 979 ? -19.314 -17.737 -8.039 1.00 98.69 979 TRP A O 1
ATOM 7653 N N . LEU A 1 980 ? -18.281 -17.483 -6.058 1.00 98.75 980 LEU A N 1
ATOM 7654 C CA . LEU A 1 980 ? -17.966 -16.059 -6.228 1.00 98.75 980 LEU A CA 1
ATOM 7655 C C . LEU A 1 980 ? -17.099 -15.805 -7.464 1.00 98.75 980 LEU A C 1
ATOM 7657 O O . LEU A 1 980 ? -17.351 -14.858 -8.200 1.00 98.75 980 LEU A O 1
ATOM 7661 N N . ALA A 1 981 ? -16.097 -16.649 -7.721 1.00 98.69 981 ALA A N 1
ATOM 7662 C CA . ALA A 1 981 ? -15.235 -16.510 -8.890 1.00 98.69 981 ALA A CA 1
ATOM 7663 C C . ALA A 1 981 ? -16.017 -16.703 -10.198 1.00 98.69 981 ALA A C 1
ATOM 7665 O O . ALA A 1 981 ? -15.842 -15.939 -11.144 1.00 98.69 981 ALA A O 1
ATOM 7666 N N . THR A 1 982 ? -16.900 -17.703 -10.258 1.00 98.31 982 THR A N 1
ATOM 7667 C CA . THR A 1 982 ? -17.733 -17.947 -11.448 1.00 98.31 982 THR A CA 1
ATOM 7668 C C . THR A 1 982 ? -18.824 -16.897 -11.637 1.00 98.31 982 THR A C 1
ATOM 7670 O O . THR A 1 982 ? -19.096 -16.539 -12.779 1.00 98.31 982 THR A O 1
ATOM 7673 N N . GLU A 1 983 ? -19.387 -16.367 -10.548 1.00 98.25 983 GLU A N 1
ATOM 7674 C CA . GLU A 1 983 ? -20.286 -15.209 -10.564 1.00 98.25 983 GLU A CA 1
ATOM 7675 C C . GLU A 1 983 ? -19.562 -13.967 -11.092 1.00 98.25 983 GLU A C 1
ATOM 7677 O O . GLU A 1 983 ? -20.081 -13.260 -11.942 1.00 98.25 983 GLU A O 1
ATOM 7682 N N . PHE A 1 984 ? -18.325 -13.730 -10.649 1.00 98.62 984 PHE A N 1
ATOM 7683 C CA . PHE A 1 984 ? -17.550 -12.570 -11.075 1.00 98.62 984 PHE A CA 1
ATOM 7684 C C . PHE A 1 984 ? -17.182 -12.629 -12.557 1.00 98.62 984 PHE A C 1
ATOM 7686 O O . PHE A 1 984 ? -17.241 -11.617 -13.240 1.00 98.62 984 PHE A O 1
ATOM 7693 N N . MET A 1 985 ? -16.858 -13.810 -13.089 1.00 97.75 985 MET A N 1
ATOM 7694 C CA . MET A 1 985 ? -16.608 -13.983 -14.527 1.00 97.75 985 MET A CA 1
ATOM 7695 C C . MET A 1 985 ? -17.853 -13.747 -15.402 1.00 97.75 985 MET A C 1
ATOM 7697 O O . MET A 1 985 ? -17.722 -13.648 -16.628 1.00 97.75 985 MET A O 1
ATOM 7701 N N . ASP A 1 986 ? -19.049 -13.675 -14.811 1.00 95.81 986 ASP A N 1
ATOM 7702 C CA . ASP A 1 986 ? -20.282 -13.294 -15.497 1.00 95.81 986 ASP A CA 1
ATOM 7703 C C . ASP A 1 986 ? -20.415 -11.764 -15.526 1.00 95.81 986 ASP A C 1
ATOM 7705 O O . ASP A 1 986 ? -21.074 -11.137 -14.703 1.00 95.81 986 ASP A O 1
ATOM 7709 N N . GLY A 1 987 ? -19.695 -11.143 -16.462 1.00 95.75 987 GLY A N 1
ATOM 7710 C CA . GLY A 1 987 ? -19.714 -9.693 -16.675 1.00 95.75 987 GLY A CA 1
ATOM 7711 C C . GLY A 1 987 ? -18.596 -8.909 -15.981 1.00 95.75 987 GLY A C 1
ATOM 7712 O O . GLY A 1 987 ? -18.467 -7.718 -16.249 1.00 95.75 987 GLY A O 1
ATOM 7713 N N . TRP A 1 988 ? -17.756 -9.552 -15.157 1.00 98.44 988 TRP A N 1
ATOM 7714 C CA . TRP A 1 988 ? -16.593 -8.928 -14.502 1.00 98.44 988 TRP A CA 1
ATOM 7715 C C . TRP A 1 988 ? -16.950 -7.691 -13.662 1.00 98.44 988 TRP A C 1
ATOM 7717 O O . TRP A 1 988 ? -16.158 -6.753 -13.532 1.00 98.44 988 TRP A O 1
ATOM 7727 N N . ASP A 1 989 ? -18.150 -7.697 -13.079 1.00 98.62 989 ASP A N 1
ATOM 7728 C CA . ASP A 1 989 ? -18.726 -6.575 -12.343 1.00 98.62 989 ASP A CA 1
ATOM 7729 C C . ASP A 1 989 ? -18.290 -6.595 -10.868 1.00 98.62 989 ASP A C 1
ATOM 7731 O O . ASP A 1 989 ? -18.722 -7.425 -10.062 1.00 98.62 989 ASP A O 1
ATOM 7735 N N . SER A 1 990 ? -17.412 -5.658 -10.503 1.00 98.38 990 SER A N 1
ATOM 7736 C CA . SER A 1 990 ? -16.871 -5.562 -9.141 1.00 98.38 990 SER A CA 1
ATOM 7737 C C . SER A 1 990 ? -17.908 -5.048 -8.141 1.00 98.38 990 SER A C 1
ATOM 7739 O O . SER A 1 990 ? -17.974 -5.548 -7.013 1.00 98.38 990 SER A O 1
ATOM 7741 N N . LYS A 1 991 ? -18.744 -4.079 -8.543 1.00 98.75 991 LYS A N 1
ATOM 7742 C CA . LYS A 1 991 ? -19.801 -3.536 -7.680 1.00 98.75 991 LYS A CA 1
ATOM 7743 C C . LYS A 1 991 ? -20.877 -4.580 -7.403 1.00 98.75 991 LYS A C 1
ATOM 7745 O O . LYS A 1 991 ? -21.347 -4.648 -6.272 1.00 98.75 991 LYS A O 1
ATOM 7750 N N . HIS A 1 992 ? -21.214 -5.429 -8.372 1.00 98.69 992 HIS A N 1
ATOM 7751 C CA . HIS A 1 992 ? -22.144 -6.550 -8.197 1.00 98.69 992 HIS A CA 1
ATOM 7752 C C . HIS A 1 992 ? -21.661 -7.533 -7.127 1.00 98.69 992 HIS A C 1
ATOM 7754 O O . HIS A 1 992 ? -22.395 -7.825 -6.182 1.00 98.69 992 HIS A O 1
ATOM 7760 N N . ILE A 1 993 ? -20.404 -7.984 -7.205 1.00 98.81 993 ILE A N 1
ATOM 7761 C CA . ILE A 1 993 ? -19.842 -8.905 -6.203 1.00 98.81 993 ILE A CA 1
ATOM 7762 C C . ILE A 1 993 ? -19.817 -8.267 -4.815 1.00 98.81 993 ILE A C 1
ATOM 7764 O O . ILE A 1 993 ? -20.223 -8.893 -3.835 1.00 98.81 993 ILE A O 1
ATOM 7768 N N . GLN A 1 994 ? -19.395 -7.008 -4.711 1.00 98.81 994 GLN A N 1
ATOM 7769 C CA . GLN A 1 994 ? -19.386 -6.305 -3.429 1.00 98.81 994 GLN A CA 1
ATOM 7770 C C . GLN A 1 994 ? -20.802 -6.112 -2.884 1.00 98.81 994 GLN A C 1
ATOM 7772 O O . GLN A 1 994 ? -21.022 -6.358 -1.700 1.00 98.81 994 GLN A O 1
ATOM 7777 N N . ARG A 1 995 ? -21.777 -5.771 -3.739 1.00 98.81 995 ARG A N 1
ATOM 7778 C CA . ARG A 1 995 ? -23.199 -5.689 -3.385 1.00 98.81 995 ARG A CA 1
ATOM 7779 C C . ARG A 1 995 ? -23.710 -7.016 -2.831 1.00 98.81 995 ARG A C 1
ATOM 7781 O O . ARG A 1 995 ? -24.346 -7.020 -1.778 1.00 98.81 995 ARG A O 1
ATOM 7788 N N . LEU A 1 996 ? -23.420 -8.137 -3.497 1.00 98.75 996 LEU A N 1
ATOM 7789 C CA . LEU A 1 996 ? -23.786 -9.480 -3.029 1.00 98.75 996 LEU A CA 1
ATOM 7790 C C . LEU A 1 996 ? -23.194 -9.776 -1.647 1.00 98.75 996 LEU A C 1
ATOM 7792 O O . LEU A 1 996 ? -23.901 -10.277 -0.771 1.00 98.75 996 LEU A O 1
ATOM 7796 N N . ILE A 1 997 ? -21.923 -9.431 -1.428 1.00 98.88 997 ILE A N 1
ATOM 7797 C CA . ILE A 1 997 ? -21.263 -9.642 -0.138 1.00 98.88 997 ILE A CA 1
ATOM 7798 C C . ILE A 1 997 ? -21.919 -8.786 0.951 1.00 98.88 997 ILE A C 1
ATOM 7800 O O . ILE A 1 997 ? -22.343 -9.338 1.966 1.00 98.88 997 ILE A O 1
ATOM 7804 N N . VAL A 1 998 ? -22.047 -7.469 0.761 1.00 98.81 998 VAL A N 1
ATOM 7805 C CA . VAL A 1 998 ? -22.528 -6.579 1.833 1.00 98.81 998 VAL A CA 1
ATOM 7806 C C . VAL A 1 998 ? -24.018 -6.759 2.141 1.00 98.81 998 VAL A C 1
ATOM 7808 O O . VAL A 1 998 ? -24.445 -6.514 3.264 1.00 98.81 998 VAL A O 1
ATOM 7811 N N . THR A 1 999 ? -24.814 -7.257 1.190 1.00 98.81 999 THR A N 1
ATOM 7812 C CA . THR A 1 999 ? -26.242 -7.575 1.407 1.00 98.81 999 THR A CA 1
ATOM 7813 C C . THR A 1 999 ? -26.492 -8.974 1.984 1.00 98.81 999 THR A C 1
ATOM 7815 O O . THR A 1 999 ? -27.624 -9.284 2.362 1.00 98.81 999 THR A O 1
ATOM 7818 N N . SER A 1 1000 ? -25.454 -9.808 2.114 1.00 98.81 1000 SER A N 1
ATOM 7819 C CA . SER A 1 1000 ? -25.554 -11.140 2.726 1.00 98.81 1000 SER A CA 1
ATOM 7820 C C . SER A 1 1000 ? -25.877 -11.067 4.226 1.00 98.81 1000 SER A C 1
ATOM 7822 O O . SER A 1 1000 ? -25.452 -10.145 4.933 1.00 98.81 1000 SER A O 1
ATOM 7824 N N . ALA A 1 1001 ? -26.597 -12.062 4.750 1.00 98.62 1001 ALA A N 1
ATOM 7825 C CA . ALA A 1 1001 ? -26.784 -12.207 6.194 1.00 98.62 1001 ALA A CA 1
ATOM 7826 C C . ALA A 1 1001 ? -25.437 -12.380 6.910 1.00 98.62 1001 ALA A C 1
ATOM 7828 O O . ALA A 1 1001 ? -25.243 -11.830 7.992 1.00 98.62 1001 ALA A O 1
ATOM 7829 N N . THR A 1 1002 ? -24.487 -13.060 6.262 1.00 98.62 1002 THR A N 1
ATOM 7830 C CA . THR A 1 1002 ? -23.118 -13.290 6.733 1.00 98.62 1002 THR A CA 1
ATOM 7831 C C . THR A 1 1002 ? -22.395 -11.982 7.059 1.00 98.62 1002 THR A C 1
ATOM 7833 O O . THR A 1 1002 ? -21.834 -11.855 8.150 1.00 98.62 1002 THR A O 1
ATOM 7836 N N . TYR A 1 1003 ? -22.421 -10.996 6.155 1.00 98.69 1003 TYR A N 1
ATOM 7837 C CA . TYR A 1 1003 ? -21.773 -9.697 6.368 1.00 98.69 1003 TYR A CA 1
ATOM 7838 C C . TYR A 1 1003 ? -22.491 -8.847 7.429 1.00 98.69 1003 TYR A C 1
ATOM 7840 O O . TYR A 1 1003 ? -21.842 -8.147 8.216 1.00 98.69 1003 TYR A O 1
ATOM 7848 N N . ARG A 1 1004 ? -23.828 -8.929 7.471 1.00 98.44 1004 ARG A N 1
ATOM 7849 C CA . ARG A 1 1004 ? -24.692 -8.138 8.365 1.00 98.44 1004 ARG A CA 1
ATOM 7850 C C . ARG A 1 1004 ? -24.682 -8.613 9.823 1.00 98.44 1004 ARG A C 1
ATOM 7852 O O . ARG A 1 1004 ? -25.247 -7.943 10.687 1.00 98.44 1004 ARG A O 1
ATOM 7859 N N . GLN A 1 1005 ? -24.023 -9.728 10.134 1.00 98.38 1005 GLN A N 1
ATOM 7860 C CA . GLN A 1 1005 ? -23.851 -10.204 11.510 1.00 98.38 1005 GLN A CA 1
ATOM 7861 C C . GLN A 1 1005 ? -23.212 -9.138 12.424 1.00 98.38 1005 GLN A C 1
ATOM 7863 O O . GLN A 1 1005 ? -22.436 -8.277 11.993 1.00 98.38 1005 GLN A O 1
ATOM 7868 N N . ARG A 1 1006 ? -23.500 -9.220 13.727 1.00 97.12 1006 ARG A N 1
ATOM 7869 C CA . ARG A 1 1006 ? -22.772 -8.482 14.772 1.00 97.12 1006 ARG A CA 1
ATOM 7870 C C . ARG A 1 1006 ? -21.316 -8.919 14.831 1.00 97.12 1006 ARG A C 1
ATOM 7872 O O . ARG A 1 1006 ? -21.003 -10.088 14.623 1.00 97.12 1006 ARG A O 1
ATOM 7879 N N . SER A 1 1007 ? -20.439 -7.981 15.178 1.00 95.94 1007 SER A N 1
ATOM 7880 C CA . SER A 1 1007 ? -19.001 -8.225 15.326 1.00 95.94 1007 SER A CA 1
ATOM 7881 C C . SER A 1 1007 ? -18.579 -8.658 16.738 1.00 95.94 1007 SER A C 1
ATOM 7883 O O . SER A 1 1007 ? -17.437 -9.083 16.946 1.00 95.94 1007 SER A O 1
ATOM 7885 N N . ARG A 1 1008 ? -19.506 -8.578 17.708 1.00 93.06 1008 ARG A N 1
ATOM 7886 C CA . ARG A 1 1008 ? -19.279 -8.861 19.132 1.00 93.06 1008 ARG A CA 1
ATOM 7887 C C . ARG A 1 1008 ? -18.581 -10.206 19.331 1.00 93.06 1008 ARG A C 1
ATOM 7889 O O . ARG A 1 1008 ? -19.037 -11.237 18.839 1.00 93.06 1008 ARG A O 1
ATOM 7896 N N . VAL A 1 1009 ? -17.495 -10.187 20.103 1.00 90.06 1009 VAL A N 1
ATOM 7897 C CA . VAL A 1 1009 ? -16.776 -11.405 20.486 1.00 90.06 1009 VAL A CA 1
ATOM 7898 C C . VAL A 1 1009 ? -17.705 -12.309 21.289 1.00 90.06 1009 VAL A C 1
ATOM 7900 O O . VAL A 1 1009 ? -18.378 -11.878 22.228 1.00 90.06 1009 VAL A O 1
ATOM 7903 N N . ARG A 1 1010 ? -17.736 -13.574 20.888 1.00 93.56 1010 ARG A N 1
ATOM 7904 C CA . ARG A 1 1010 ? -18.605 -14.607 21.432 1.00 93.56 1010 ARG A CA 1
ATOM 7905 C C . ARG A 1 1010 ? -17.783 -15.606 22.248 1.00 93.56 1010 ARG A C 1
ATOM 7907 O O . ARG A 1 1010 ? -16.857 -16.189 21.681 1.00 93.56 1010 ARG A O 1
ATOM 7914 N N . PRO A 1 1011 ? -18.093 -15.821 23.542 1.00 94.00 1011 PRO A N 1
ATOM 7915 C CA . PRO A 1 1011 ? -17.330 -16.738 24.389 1.00 94.00 1011 PRO A CA 1
ATOM 7916 C C . PRO A 1 1011 ? -17.254 -18.169 23.845 1.00 94.00 1011 PRO A C 1
ATOM 7918 O O . PRO A 1 1011 ? -16.209 -18.802 23.953 1.00 94.00 1011 PRO A O 1
ATOM 7921 N N . ASP A 1 1012 ? -18.319 -18.661 23.202 1.00 93.06 1012 ASP A N 1
ATOM 7922 C CA . ASP A 1 1012 ? -18.362 -20.007 22.619 1.00 93.06 1012 ASP A CA 1
ATOM 7923 C C . ASP A 1 1012 ? -17.397 -20.193 21.435 1.00 93.06 1012 ASP A C 1
ATOM 7925 O O . ASP A 1 1012 ? -16.970 -21.313 21.157 1.00 93.06 1012 ASP A O 1
ATOM 7929 N N . LEU A 1 1013 ? -17.008 -19.104 20.763 1.00 94.19 1013 LEU A N 1
ATOM 7930 C CA . LEU A 1 1013 ? -16.083 -19.132 19.627 1.00 94.19 1013 LEU A CA 1
ATOM 7931 C C . LEU A 1 1013 ? -14.618 -18.955 20.037 1.00 94.19 1013 LEU A C 1
ATOM 7933 O O . LEU A 1 1013 ? -13.740 -19.251 19.233 1.00 94.19 1013 LEU A O 1
ATOM 7937 N N . ALA A 1 1014 ? -14.333 -18.518 21.268 1.00 90.69 1014 ALA A N 1
ATOM 7938 C CA . ALA A 1 1014 ? -12.968 -18.213 21.708 1.00 90.69 1014 ALA A CA 1
ATOM 7939 C C . ALA A 1 1014 ? -12.013 -19.417 21.602 1.00 90.69 1014 ALA A C 1
ATOM 7941 O O . ALA A 1 1014 ? -10.826 -19.240 21.351 1.00 90.69 1014 ALA A O 1
ATOM 7942 N N . THR A 1 1015 ? -12.530 -20.637 21.760 1.00 88.81 1015 THR A N 1
ATOM 7943 C CA . THR A 1 1015 ? -11.763 -21.885 21.620 1.00 88.81 1015 THR A CA 1
ATOM 7944 C C . THR A 1 1015 ? -12.090 -22.655 20.342 1.00 88.81 1015 THR A C 1
ATOM 7946 O O . THR A 1 1015 ? -11.229 -23.366 19.832 1.00 88.81 1015 THR A O 1
ATOM 7949 N N . ARG A 1 1016 ? -13.316 -22.525 19.814 1.00 93.12 1016 ARG A N 1
ATOM 7950 C CA . ARG A 1 1016 ? -13.788 -23.279 18.638 1.00 93.12 1016 ARG A CA 1
ATOM 7951 C C . ARG A 1 1016 ? -13.352 -22.662 17.315 1.00 93.12 1016 ARG A C 1
ATOM 7953 O O . ARG A 1 1016 ? -13.034 -23.388 16.381 1.00 93.12 1016 ARG A O 1
ATOM 7960 N N . ASP A 1 1017 ? -13.370 -21.336 17.236 1.00 95.38 1017 ASP A N 1
ATOM 7961 C CA . ASP A 1 1017 ? -13.009 -20.578 16.041 1.00 95.38 1017 ASP A CA 1
ATOM 7962 C C . ASP A 1 1017 ? -12.414 -19.203 16.414 1.00 95.38 1017 ASP A C 1
ATOM 7964 O O . ASP A 1 1017 ? -13.005 -18.153 16.127 1.00 95.38 1017 ASP A O 1
ATOM 7968 N N . PRO A 1 1018 ? -11.248 -19.181 17.094 1.00 92.00 1018 PRO A N 1
ATOM 7969 C CA . PRO A 1 1018 ? -10.654 -17.938 17.585 1.00 92.00 1018 PRO A CA 1
ATOM 7970 C C . PRO A 1 1018 ? -10.354 -16.934 16.466 1.00 92.00 1018 PRO A C 1
ATOM 7972 O O . PRO A 1 1018 ? -10.419 -15.724 16.687 1.00 92.00 1018 PRO A O 1
ATOM 7975 N N . GLN A 1 1019 ? -10.067 -17.419 15.254 1.00 91.50 1019 GLN A N 1
ATOM 7976 C CA . GLN A 1 1019 ? -9.761 -16.593 14.085 1.00 91.50 1019 GLN A CA 1
ATOM 7977 C C . GLN A 1 1019 ? -10.992 -16.250 13.225 1.00 91.50 1019 GLN A C 1
ATOM 7979 O O . GLN A 1 1019 ? -10.825 -15.643 12.168 1.00 91.50 1019 GLN A O 1
ATOM 7984 N N . ASN A 1 1020 ? -12.211 -16.604 13.655 1.00 95.50 1020 ASN A N 1
ATOM 7985 C CA . ASN A 1 1020 ? -13.457 -16.372 12.913 1.00 95.50 1020 ASN A CA 1
ATOM 7986 C C . ASN A 1 1020 ? -13.442 -16.955 11.476 1.00 95.50 1020 ASN A C 1
ATOM 7988 O O . ASN A 1 1020 ? -14.006 -16.370 10.549 1.00 95.50 1020 ASN A O 1
ATOM 7992 N N . ARG A 1 1021 ? -12.770 -18.098 11.264 1.00 95.62 1021 ARG A N 1
ATOM 7993 C CA . ARG A 1 1021 ? -12.662 -18.792 9.966 1.00 95.62 1021 ARG A CA 1
ATOM 7994 C C . ARG A 1 1021 ? -13.984 -19.408 9.513 1.00 95.62 1021 ARG A C 1
ATOM 7996 O O . ARG A 1 1021 ? -14.155 -19.606 8.314 1.00 95.62 1021 ARG A O 1
ATOM 8003 N N . LEU A 1 1022 ? -14.894 -19.724 10.436 1.00 97.00 1022 LEU A N 1
ATOM 8004 C CA . LEU A 1 1022 ? -16.231 -20.253 10.148 1.00 97.00 1022 LEU A CA 1
ATOM 8005 C C . LEU A 1 1022 ? -17.239 -19.153 9.796 1.00 97.00 1022 LEU A C 1
ATOM 8007 O O . LEU A 1 1022 ? -18.336 -19.478 9.356 1.00 97.00 1022 LEU A O 1
ATOM 8011 N N . LEU A 1 1023 ? -16.877 -17.875 9.978 1.00 97.75 1023 LEU A N 1
ATOM 8012 C CA . LEU A 1 1023 ? -17.726 -16.715 9.677 1.00 97.75 1023 LEU A CA 1
ATOM 8013 C C . LEU A 1 1023 ? -19.032 -16.693 10.494 1.00 97.75 1023 LEU A C 1
ATOM 8015 O O . LEU A 1 1023 ? -20.077 -16.243 10.027 1.00 97.75 1023 LEU A O 1
ATOM 8019 N N . ALA A 1 1024 ? -18.969 -17.149 11.749 1.00 97.25 1024 ALA A N 1
ATOM 8020 C CA . ALA A 1 1024 ? -20.098 -17.152 12.688 1.00 97.25 1024 ALA A CA 1
ATOM 8021 C C . ALA A 1 1024 ? -20.418 -15.762 13.277 1.00 97.25 1024 ALA A C 1
ATOM 8023 O O . ALA A 1 1024 ? -21.333 -15.619 14.091 1.00 97.25 1024 ALA A O 1
ATOM 8024 N N . ARG A 1 1025 ? -19.626 -14.743 12.938 1.00 96.94 1025 ARG A N 1
ATOM 8025 C CA . ARG A 1 1025 ? -19.812 -13.329 13.287 1.00 96.94 1025 ARG A CA 1
ATOM 8026 C C . ARG A 1 1025 ? -19.077 -12.451 12.274 1.00 96.94 1025 ARG A C 1
ATOM 8028 O O . ARG A 1 1025 ? -18.229 -12.944 11.531 1.00 96.94 1025 ARG A O 1
ATOM 8035 N N . GLN A 1 1026 ? -19.339 -11.148 12.289 1.00 97.31 1026 GLN A N 1
ATOM 8036 C CA . GLN A 1 1026 ? -18.502 -10.192 11.559 1.00 97.31 1026 GLN A CA 1
ATOM 8037 C C . GLN A 1 1026 ? -17.186 -9.919 12.322 1.00 97.31 1026 GLN A C 1
ATOM 8039 O O . GLN A 1 1026 ? -17.089 -10.124 13.535 1.00 97.31 1026 GLN A O 1
ATOM 8044 N N . SER A 1 1027 ? -16.157 -9.451 11.620 1.00 93.69 1027 SER A N 1
ATOM 8045 C CA . SER A 1 1027 ? -14.897 -8.997 12.208 1.00 93.69 1027 SER A CA 1
ATOM 8046 C C . SER A 1 1027 ? -14.956 -7.509 12.548 1.00 93.69 1027 SER A C 1
ATOM 8048 O O . SER A 1 1027 ? -15.330 -6.687 11.707 1.00 93.69 1027 SER A O 1
ATOM 8050 N N . ARG A 1 1028 ? -14.517 -7.160 13.760 1.00 92.19 1028 ARG A N 1
ATOM 8051 C CA . ARG A 1 1028 ? -14.256 -5.775 14.159 1.00 92.19 1028 ARG A CA 1
ATOM 8052 C C . ARG A 1 1028 ? -12.891 -5.356 13.618 1.00 92.19 1028 ARG A C 1
ATOM 8054 O O . ARG A 1 1028 ? -11.887 -5.945 14.011 1.00 92.19 1028 ARG A O 1
ATOM 8061 N N . LEU A 1 1029 ? -12.861 -4.386 12.705 1.00 93.56 1029 LEU A N 1
ATOM 8062 C CA . LEU A 1 1029 ? -11.642 -3.968 12.005 1.00 93.56 1029 LEU A CA 1
ATOM 8063 C C . LEU A 1 1029 ? -11.291 -2.515 12.330 1.00 93.56 1029 LEU A C 1
ATOM 8065 O O . LEU A 1 1029 ? -12.149 -1.635 12.221 1.00 93.56 1029 LEU A O 1
ATOM 8069 N N . ARG A 1 1030 ? -10.017 -2.276 12.668 1.00 95.38 1030 ARG A N 1
ATOM 8070 C CA . ARG A 1 1030 ? -9.422 -0.934 12.659 1.00 95.38 1030 ARG A CA 1
ATOM 8071 C C . ARG A 1 1030 ? -9.396 -0.411 11.224 1.00 95.38 1030 ARG A C 1
ATOM 8073 O O . ARG A 1 1030 ? -9.037 -1.147 10.299 1.00 95.38 1030 ARG A O 1
ATOM 8080 N N . LEU A 1 1031 ? -9.763 0.854 11.051 1.00 96.81 1031 LEU A N 1
ATOM 8081 C CA . LEU A 1 1031 ? -9.681 1.549 9.773 1.00 96.81 1031 LEU A CA 1
ATOM 8082 C C . LEU A 1 1031 ? -8.216 1.650 9.306 1.00 96.81 1031 LEU A C 1
ATOM 8084 O O . LEU A 1 1031 ? -7.343 1.882 10.143 1.00 96.81 1031 LEU A O 1
ATOM 8088 N N . PRO A 1 1032 ? -7.923 1.503 8.000 1.00 96.00 1032 PRO A N 1
ATOM 8089 C CA . PRO A 1 1032 ? -6.606 1.799 7.433 1.00 96.00 1032 PRO A CA 1
ATOM 8090 C C . PRO A 1 1032 ? -6.131 3.221 7.757 1.00 96.00 1032 PRO A C 1
ATOM 8092 O O . PRO A 1 1032 ? -6.949 4.107 8.007 1.00 96.00 1032 PRO A O 1
ATOM 8095 N N . ALA A 1 1033 ? -4.817 3.450 7.716 1.00 95.12 1033 ALA A N 1
ATOM 8096 C CA . ALA A 1 1033 ? -4.193 4.722 8.085 1.00 95.12 1033 ALA A CA 1
ATOM 8097 C C . ALA A 1 1033 ? -4.822 5.958 7.420 1.00 95.12 1033 ALA A C 1
ATOM 8099 O O . ALA A 1 1033 ? -5.078 6.967 8.079 1.00 95.12 1033 ALA A O 1
ATOM 8100 N N . GLU A 1 1034 ? -5.107 5.857 6.124 1.00 96.94 1034 GLU A N 1
ATOM 8101 C CA . GLU A 1 1034 ? -5.721 6.908 5.322 1.00 96.94 1034 GLU A CA 1
ATOM 8102 C C . GLU A 1 1034 ? -7.148 7.205 5.804 1.00 96.94 1034 GLU A C 1
ATOM 8104 O O . GLU A 1 1034 ? -7.535 8.363 5.917 1.00 96.94 1034 GLU A O 1
ATOM 8109 N N . LEU A 1 1035 ? -7.909 6.167 6.162 1.00 97.56 1035 LEU A N 1
ATOM 8110 C CA . LEU A 1 1035 ? -9.292 6.305 6.619 1.00 97.56 1035 LEU A CA 1
ATOM 8111 C C . LEU A 1 1035 ? -9.382 6.845 8.050 1.00 97.56 1035 LEU A C 1
ATOM 8113 O O . LEU A 1 1035 ? -10.328 7.563 8.346 1.00 97.56 1035 LEU A O 1
ATOM 8117 N N . VAL A 1 1036 ? -8.408 6.563 8.924 1.00 97.56 1036 VAL A N 1
ATOM 8118 C CA . VAL A 1 1036 ? -8.336 7.180 10.266 1.00 97.56 1036 VAL A CA 1
ATOM 8119 C C . VAL A 1 1036 ? -8.275 8.708 10.148 1.00 97.56 1036 VAL A C 1
ATOM 8121 O O . VAL A 1 1036 ? -8.979 9.421 10.866 1.00 97.56 1036 VAL A O 1
ATOM 8124 N N . ARG A 1 1037 ? -7.490 9.221 9.192 1.00 96.06 1037 ARG A N 1
ATOM 8125 C CA . ARG A 1 1037 ? -7.478 10.649 8.853 1.00 96.06 1037 ARG A CA 1
ATOM 8126 C C . ARG A 1 1037 ? -8.839 11.097 8.313 1.00 96.06 1037 ARG A C 1
ATOM 8128 O O . ARG A 1 1037 ? -9.387 12.077 8.815 1.00 96.06 1037 ARG A O 1
ATOM 8135 N N . ASP A 1 1038 ? -9.388 10.382 7.331 1.00 98.19 1038 ASP A N 1
ATOM 8136 C CA . ASP A 1 1038 ? -10.643 10.756 6.663 1.00 98.19 1038 ASP A CA 1
ATOM 8137 C C . ASP A 1 1038 ? -11.817 10.882 7.644 1.00 98.19 1038 ASP A C 1
ATOM 8139 O O . ASP A 1 1038 ? -12.513 11.898 7.629 1.00 98.19 1038 ASP A O 1
ATOM 8143 N N . VAL A 1 1039 ? -12.020 9.900 8.534 1.00 98.06 1039 VAL A N 1
ATOM 8144 C CA . VAL A 1 1039 ? -13.127 9.936 9.508 1.00 98.06 1039 VAL A CA 1
ATOM 8145 C C . VAL A 1 1039 ? -12.969 11.074 10.514 1.00 98.06 1039 VAL A C 1
ATOM 8147 O O . VAL A 1 1039 ? -13.959 11.691 10.902 1.00 98.06 1039 VAL A O 1
ATOM 8150 N N . THR A 1 1040 ? -11.730 11.406 10.886 1.00 97.75 1040 THR A N 1
ATOM 8151 C CA . THR A 1 1040 ? -11.425 12.513 11.803 1.00 97.75 1040 THR A CA 1
ATOM 8152 C C . THR A 1 1040 ? -11.730 13.869 11.164 1.00 97.75 1040 THR A C 1
ATOM 8154 O O . THR A 1 1040 ? -12.364 14.733 11.776 1.00 97.75 1040 THR A O 1
ATOM 8157 N N . LEU A 1 1041 ? -11.331 14.056 9.904 1.00 97.75 1041 LEU A N 1
ATOM 8158 C CA . LEU A 1 1041 ? -11.639 15.270 9.149 1.00 97.75 1041 LEU A CA 1
ATOM 8159 C C . LEU A 1 1041 ? -13.143 15.390 8.849 1.00 97.75 1041 LEU A C 1
ATOM 8161 O O . LEU A 1 1041 ? -13.687 16.493 8.876 1.00 97.75 1041 LEU A O 1
ATOM 8165 N N . ALA A 1 1042 ? -13.828 14.271 8.594 1.00 98.00 1042 ALA A N 1
ATOM 8166 C CA . ALA A 1 1042 ? -15.269 14.253 8.349 1.00 98.00 1042 ALA A CA 1
ATOM 8167 C C . ALA A 1 1042 ? -16.066 14.636 9.607 1.00 98.00 1042 ALA A C 1
ATOM 8169 O O . ALA A 1 1042 ? -16.938 15.505 9.549 1.00 98.00 1042 ALA A O 1
ATOM 8170 N N . ALA A 1 1043 ? -15.738 14.037 10.758 1.00 97.56 1043 ALA A N 1
ATOM 8171 C CA . ALA A 1 1043 ? -16.396 14.342 12.028 1.00 97.56 1043 ALA A CA 1
ATOM 8172 C C . ALA A 1 1043 ? -16.200 15.816 12.425 1.00 97.56 1043 ALA A C 1
ATOM 8174 O O . ALA A 1 1043 ? -17.155 16.486 12.821 1.00 97.56 1043 ALA A O 1
ATOM 8175 N N . SER A 1 1044 ? -14.991 16.355 12.231 1.00 96.94 1044 SER A N 1
ATOM 8176 C CA . SER A 1 1044 ? -14.669 17.754 12.548 1.00 96.94 1044 SER A CA 1
ATOM 8177 C C . SER A 1 1044 ? -15.259 18.786 11.583 1.00 96.94 1044 SER A C 1
ATOM 8179 O O . SER A 1 1044 ? -15.302 19.969 11.914 1.00 96.94 1044 SER A O 1
ATOM 8181 N N . GLY A 1 1045 ? -15.738 18.358 10.410 1.00 95.88 1045 GLY A N 1
ATOM 8182 C CA . GLY A 1 1045 ? -16.234 19.249 9.358 1.00 95.88 1045 GLY A CA 1
ATOM 8183 C C . GLY A 1 1045 ? -15.129 19.935 8.545 1.00 95.88 1045 GLY A C 1
ATOM 8184 O O . GLY A 1 1045 ? -15.417 20.885 7.823 1.00 95.88 1045 GLY A O 1
ATOM 8185 N N . LEU A 1 1046 ? -13.876 19.477 8.656 1.00 96.12 1046 LEU A N 1
ATOM 8186 C CA . LEU A 1 1046 ? -12.736 20.019 7.905 1.00 96.12 1046 LEU A CA 1
ATOM 8187 C C . LEU A 1 1046 ? -12.511 19.322 6.558 1.00 96.12 1046 LEU A C 1
ATOM 8189 O O . LEU A 1 1046 ? -11.807 19.863 5.710 1.00 96.12 1046 LEU A O 1
ATOM 8193 N N . LEU A 1 1047 ? -13.060 18.119 6.363 1.00 97.62 1047 LEU A N 1
ATOM 8194 C CA . LEU A 1 1047 ? -12.779 17.293 5.190 1.00 97.62 1047 LEU A CA 1
ATOM 8195 C C . LEU A 1 1047 ? -13.106 18.006 3.869 1.00 97.62 1047 LEU A C 1
ATOM 8197 O O . LEU A 1 1047 ? -14.253 18.353 3.595 1.00 97.62 1047 LEU A O 1
ATOM 8201 N N . ASN A 1 1048 ? -12.105 18.092 2.994 1.00 97.25 1048 ASN A N 1
ATOM 8202 C CA . ASN A 1 1048 ? -12.287 18.453 1.595 1.00 97.25 1048 ASN A CA 1
ATOM 8203 C C . ASN A 1 1048 ? -12.629 17.198 0.773 1.00 97.25 1048 ASN A C 1
ATOM 8205 O O . ASN A 1 1048 ? -11.792 16.310 0.592 1.00 97.25 1048 ASN A O 1
ATOM 8209 N N . THR A 1 1049 ? -13.853 17.154 0.245 1.00 96.00 1049 THR A N 1
ATOM 8210 C CA . THR A 1 1049 ? -14.419 16.024 -0.512 1.00 96.00 1049 THR A CA 1
ATOM 8211 C C . THR A 1 1049 ? -14.108 16.059 -2.012 1.00 96.00 1049 THR A C 1
ATOM 8213 O O . THR A 1 1049 ? -14.673 15.285 -2.782 1.00 96.00 1049 THR A O 1
ATOM 8216 N N . THR A 1 1050 ? -13.208 16.933 -2.465 1.00 96.50 1050 THR A N 1
ATOM 8217 C CA . THR A 1 1050 ? -12.824 16.994 -3.881 1.00 96.50 1050 THR A CA 1
ATOM 8218 C C . THR A 1 1050 ? -12.177 15.677 -4.328 1.00 96.50 1050 THR A C 1
ATOM 8220 O O . THR A 1 1050 ? -11.147 15.267 -3.790 1.00 96.50 1050 THR A O 1
ATOM 8223 N N . VAL A 1 1051 ? -12.753 15.050 -5.357 1.00 96.00 1051 VAL A N 1
ATOM 8224 C CA . VAL A 1 1051 ? -12.280 13.780 -5.930 1.00 96.00 1051 VAL A CA 1
ATOM 8225 C C . VAL A 1 1051 ? -11.221 14.028 -7.006 1.00 96.00 1051 VAL A C 1
ATOM 8227 O O . VAL A 1 1051 ? -11.353 14.917 -7.845 1.00 96.00 1051 VAL A O 1
ATOM 8230 N N . GLY A 1 1052 ? -10.164 13.218 -6.996 1.00 93.50 1052 GLY A N 1
ATOM 8231 C CA . GLY A 1 1052 ? -9.071 13.251 -7.962 1.00 93.50 1052 GLY A CA 1
ATOM 8232 C C . GLY A 1 1052 ? -8.136 14.455 -7.808 1.00 93.50 1052 GLY A C 1
ATOM 8233 O O . GLY A 1 1052 ? -8.343 15.346 -6.988 1.00 93.50 1052 GLY A O 1
ATOM 8234 N N . GLY A 1 1053 ? -7.063 14.467 -8.600 1.00 92.25 1053 GLY A N 1
ATOM 8235 C CA . GLY A 1 1053 ? -6.097 15.565 -8.652 1.00 92.25 1053 GLY A CA 1
ATOM 8236 C C . GLY A 1 1053 ? -4.714 15.176 -8.136 1.00 92.25 1053 GLY A C 1
ATOM 8237 O O . GLY A 1 1053 ? -4.436 14.006 -7.840 1.00 92.25 1053 GLY A O 1
ATOM 8238 N N . ARG A 1 1054 ? -3.832 16.177 -8.075 1.00 93.38 1054 ARG A N 1
ATOM 8239 C CA . ARG A 1 1054 ? -2.443 16.027 -7.625 1.00 93.38 1054 ARG A CA 1
ATOM 8240 C C . ARG A 1 1054 ? -2.384 15.633 -6.152 1.00 93.38 1054 ARG A C 1
ATOM 8242 O O . ARG A 1 1054 ? -3.289 15.939 -5.380 1.00 93.38 1054 ARG A O 1
ATOM 8249 N N . SER A 1 1055 ? -1.315 14.937 -5.779 1.00 94.25 1055 SER A N 1
ATOM 8250 C CA . SER A 1 1055 ? -1.042 14.648 -4.373 1.00 94.25 1055 SER A CA 1
ATOM 8251 C C . SER A 1 1055 ? -0.728 15.935 -3.611 1.00 94.25 1055 SER A C 1
ATOM 8253 O O . SER A 1 1055 ? -0.154 16.874 -4.166 1.00 94.25 1055 SER A O 1
ATOM 8255 N N . VAL A 1 1056 ? -1.119 15.964 -2.344 1.00 93.81 1056 VAL A N 1
ATOM 8256 C CA . VAL A 1 1056 ? -0.950 17.083 -1.421 1.00 93.81 1056 VAL A CA 1
ATOM 8257 C C . VAL A 1 1056 ? -0.030 16.680 -0.279 1.00 93.81 1056 VAL A C 1
ATOM 8259 O O . VAL A 1 1056 ? 0.116 15.500 0.041 1.00 93.81 1056 VAL A O 1
ATOM 8262 N N . SER A 1 1057 ? 0.572 17.671 0.360 1.00 91.06 1057 SER A N 1
ATOM 8263 C CA . SER A 1 1057 ? 1.496 17.471 1.469 1.00 91.06 1057 SER A CA 1
ATOM 8264 C C . SER A 1 1057 ? 0.891 18.100 2.721 1.00 91.06 1057 SER A C 1
ATOM 8266 O O . SER A 1 1057 ? 1.028 19.307 2.910 1.00 91.06 1057 SER A O 1
ATOM 8268 N N . PRO A 1 1058 ? 0.190 17.338 3.579 1.00 90.00 1058 PRO A N 1
ATOM 8269 C CA . PRO A 1 1058 ? -0.290 17.848 4.858 1.00 90.00 1058 PRO A CA 1
ATOM 8270 C C . PRO A 1 1058 ? 0.832 18.437 5.718 1.00 90.00 1058 PRO A C 1
ATOM 8272 O O . PRO A 1 1058 ? 2.013 18.137 5.523 1.00 90.00 1058 PRO A O 1
ATOM 8275 N N . SER A 1 1059 ? 0.472 19.239 6.717 1.00 85.56 1059 SER A N 1
ATOM 8276 C CA . SER A 1 1059 ? 1.423 19.691 7.734 1.00 85.56 1059 SER A CA 1
ATOM 8277 C C . SER A 1 1059 ? 2.105 18.495 8.412 1.00 85.56 1059 SER A C 1
ATOM 8279 O O . SER A 1 1059 ? 1.451 17.510 8.764 1.00 85.56 1059 SER A O 1
ATOM 8281 N N . MET A 1 1060 ? 3.427 18.578 8.586 1.00 79.88 1060 MET A N 1
ATOM 8282 C CA . MET A 1 1060 ? 4.196 17.618 9.384 1.00 79.88 1060 MET A CA 1
ATOM 8283 C C . MET A 1 1060 ? 4.425 18.161 10.799 1.00 79.88 1060 MET A C 1
ATOM 8285 O O . MET A 1 1060 ? 4.524 19.380 10.968 1.00 79.88 1060 MET A O 1
ATOM 8289 N N . PRO A 1 1061 ? 4.585 17.281 11.804 1.00 77.00 1061 PRO A N 1
ATOM 8290 C CA . PRO A 1 1061 ? 5.068 17.681 13.120 1.00 77.00 1061 PRO A CA 1
ATOM 8291 C C . PRO A 1 1061 ? 6.402 18.442 13.045 1.00 77.00 1061 PRO A C 1
ATOM 8293 O O . PRO A 1 1061 ? 7.273 18.127 12.229 1.00 77.00 1061 PRO A O 1
ATOM 8296 N N . THR A 1 1062 ? 6.588 19.433 13.919 1.00 71.75 1062 THR A N 1
ATOM 8297 C CA . THR A 1 1062 ? 7.827 20.223 13.995 1.00 71.75 1062 THR A CA 1
ATOM 8298 C C . THR A 1 1062 ? 9.049 19.321 14.201 1.00 71.75 1062 THR A C 1
ATOM 8300 O O . THR A 1 1062 ? 9.023 18.420 15.037 1.00 71.75 1062 THR A O 1
ATOM 8303 N N . GLY A 1 1063 ? 10.131 19.566 13.456 1.00 67.00 1063 GLY A N 1
ATOM 8304 C CA . GLY A 1 1063 ? 11.379 18.800 13.545 1.00 67.00 1063 GLY A CA 1
ATOM 8305 C C . GLY A 1 1063 ? 11.424 17.520 12.703 1.00 67.00 1063 GLY A C 1
ATOM 8306 O O . GLY A 1 1063 ? 12.507 16.984 12.506 1.00 67.00 1063 GLY A O 1
ATOM 8307 N N . MET A 1 1064 ? 10.299 17.045 12.146 1.00 67.81 1064 MET A N 1
ATOM 8308 C CA . MET A 1 1064 ? 10.296 15.875 11.246 1.00 67.81 1064 MET A CA 1
ATOM 8309 C C . MET A 1 1064 ? 10.969 16.161 9.901 1.00 67.81 1064 MET A C 1
ATOM 8311 O O . MET A 1 1064 ? 11.700 15.321 9.386 1.00 67.81 1064 MET A O 1
ATOM 8315 N N . ALA A 1 1065 ? 10.753 17.352 9.337 1.00 60.38 1065 ALA A N 1
ATOM 8316 C CA . ALA A 1 1065 ? 11.388 17.748 8.078 1.00 60.38 1065 ALA A CA 1
ATOM 8317 C C . ALA A 1 1065 ? 12.919 17.883 8.209 1.00 60.38 1065 ALA A C 1
ATOM 8319 O O . ALA A 1 1065 ? 13.636 17.669 7.236 1.00 60.38 1065 ALA A O 1
ATOM 8320 N N . ASP A 1 1066 ? 13.415 18.168 9.418 1.00 57.50 1066 ASP A N 1
ATOM 8321 C CA . ASP A 1 1066 ? 14.842 18.351 9.706 1.00 57.50 1066 ASP A CA 1
ATOM 8322 C C . ASP A 1 1066 ? 15.597 17.016 9.856 1.00 57.50 1066 ASP A C 1
ATOM 8324 O O . ASP A 1 1066 ? 16.827 16.992 9.847 1.00 57.50 1066 ASP A O 1
ATOM 8328 N N . LEU A 1 1067 ? 14.875 15.894 9.993 1.00 55.34 1067 LEU A N 1
ATOM 8329 C CA . LEU A 1 1067 ? 15.446 14.562 10.221 1.00 55.34 1067 LEU A CA 1
ATOM 8330 C C . LEU A 1 1067 ? 15.913 13.851 8.938 1.00 55.34 1067 LEU A C 1
ATOM 8332 O O . LEU A 1 1067 ? 16.518 12.785 9.038 1.00 55.34 1067 LEU A O 1
ATOM 8336 N N . GLY A 1 1068 ? 15.675 14.408 7.743 1.00 53.66 1068 GLY A N 1
ATOM 8337 C CA . GLY A 1 1068 ? 16.055 13.756 6.485 1.00 53.66 1068 GLY A CA 1
ATOM 8338 C C . GLY A 1 1068 ? 16.541 14.711 5.397 1.00 53.66 1068 GLY A C 1
ATOM 8339 O O . GLY A 1 1068 ? 15.807 15.582 4.943 1.00 53.66 1068 GLY A O 1
ATOM 8340 N N . HIS A 1 1069 ? 17.748 14.468 4.875 1.00 46.53 1069 HIS A N 1
ATOM 8341 C CA . HIS A 1 1069 ? 18.307 15.192 3.722 1.00 46.53 1069 HIS A CA 1
ATOM 8342 C C . HIS A 1 1069 ? 17.508 14.998 2.410 1.00 46.53 1069 HIS A C 1
ATOM 8344 O O . HIS A 1 1069 ? 17.666 15.785 1.480 1.00 46.53 1069 HIS A O 1
ATOM 8350 N N . TYR A 1 1070 ? 16.619 13.996 2.350 1.00 49.69 1070 TYR A N 1
ATOM 8351 C CA . TYR A 1 1070 ? 15.769 13.652 1.194 1.00 49.69 1070 TYR A CA 1
ATOM 8352 C C . TYR A 1 1070 ? 14.301 14.119 1.337 1.00 49.69 1070 TYR A C 1
ATOM 8354 O O . TYR A 1 1070 ? 13.439 13.797 0.512 1.00 49.69 1070 TYR A O 1
ATOM 8362 N N . LEU A 1 1071 ? 13.985 14.886 2.387 1.00 55.84 1071 LEU A N 1
ATOM 8363 C CA . LEU A 1 1071 ? 12.639 15.370 2.703 1.00 55.84 1071 LEU A CA 1
ATOM 8364 C C . LEU A 1 1071 ? 12.422 16.807 2.204 1.00 55.84 1071 LEU A C 1
ATOM 8366 O O . LEU A 1 1071 ? 12.285 17.741 2.990 1.00 55.84 1071 LEU A O 1
ATOM 8370 N N . SER A 1 1072 ? 12.312 17.014 0.889 1.00 61.12 1072 SER A N 1
ATOM 8371 C CA . SER A 1 1072 ? 11.671 18.237 0.386 1.00 61.12 1072 SER A CA 1
ATOM 8372 C C . SER A 1 1072 ? 10.158 18.177 0.661 1.00 61.12 1072 SER A C 1
ATOM 8374 O O . SER A 1 1072 ? 9.356 17.822 -0.197 1.00 61.12 1072 SER A O 1
ATOM 8376 N N . TRP A 1 1073 ? 9.751 18.484 1.896 1.00 76.19 1073 TRP A N 1
ATOM 8377 C CA . TRP A 1 1073 ? 8.345 18.505 2.307 1.00 76.19 1073 TRP A CA 1
ATOM 8378 C C . TRP A 1 1073 ? 7.848 19.942 2.453 1.00 76.19 1073 TRP A C 1
ATOM 8380 O O . TRP A 1 1073 ? 7.967 20.568 3.505 1.00 76.19 1073 TRP A O 1
ATOM 8390 N N . LYS A 1 1074 ? 7.280 20.484 1.375 1.00 81.38 1074 LYS A N 1
ATOM 8391 C CA . LYS A 1 1074 ? 6.567 21.762 1.425 1.00 81.38 1074 LYS A CA 1
ATOM 8392 C C . LYS A 1 1074 ? 5.092 21.483 1.680 1.00 81.38 1074 LYS A C 1
ATOM 8394 O O . LYS A 1 1074 ? 4.444 20.884 0.826 1.00 81.38 1074 LYS A O 1
ATOM 8399 N N . ALA A 1 1075 ? 4.584 21.920 2.830 1.00 86.75 1075 ALA A N 1
ATOM 8400 C CA . ALA A 1 1075 ? 3.175 21.762 3.159 1.00 86.75 1075 ALA A CA 1
ATOM 8401 C C . ALA A 1 1075 ? 2.280 22.479 2.129 1.00 86.75 1075 ALA A C 1
ATOM 8403 O O . ALA A 1 1075 ? 2.588 23.590 1.680 1.00 86.75 1075 ALA A O 1
ATOM 8404 N N . SER A 1 1076 ? 1.181 21.827 1.759 1.00 91.19 1076 SER A N 1
ATOM 8405 C CA . SER A 1 1076 ? 0.078 22.409 0.998 1.00 91.19 1076 SER A CA 1
ATOM 8406 C C . SER A 1 1076 ? -0.603 23.521 1.804 1.00 91.19 1076 SER A C 1
ATOM 8408 O O . SER A 1 1076 ? -0.405 23.644 3.010 1.00 91.19 1076 SER A O 1
ATOM 8410 N N . THR A 1 1077 ? -1.405 24.357 1.147 1.00 90.88 1077 THR A N 1
ATOM 8411 C CA . THR A 1 1077 ? -2.102 25.483 1.786 1.00 90.88 1077 THR A CA 1
ATOM 8412 C C . THR A 1 1077 ? -3.610 25.416 1.546 1.00 90.88 1077 THR A C 1
ATOM 8414 O O . THR A 1 1077 ? -4.081 24.757 0.622 1.00 90.88 1077 THR A O 1
ATOM 8417 N N . GLY A 1 1078 ? -4.388 26.106 2.384 1.00 90.62 1078 GLY A N 1
ATOM 8418 C CA . GLY A 1 1078 ? -5.844 26.172 2.244 1.00 90.62 1078 GLY A CA 1
ATOM 8419 C C . GLY A 1 1078 ? -6.524 24.807 2.393 1.00 90.62 1078 GLY A C 1
ATOM 8420 O O . GLY A 1 1078 ? -6.121 23.987 3.213 1.00 90.62 1078 GLY A O 1
ATOM 8421 N N . GLN A 1 1079 ? -7.554 24.563 1.580 1.00 91.56 1079 GLN A N 1
ATOM 8422 C CA . GLN A 1 1079 ? -8.370 23.340 1.623 1.00 91.56 1079 GLN A CA 1
ATOM 8423 C C . GLN A 1 1079 ? -7.601 22.065 1.232 1.00 91.56 1079 GLN A C 1
ATOM 8425 O O . GLN A 1 1079 ? -8.082 20.957 1.474 1.00 91.56 1079 GLN A O 1
ATOM 8430 N N . ASP A 1 1080 ? -6.405 22.192 0.649 1.00 93.06 1080 ASP A N 1
ATOM 8431 C CA . ASP A 1 1080 ? -5.568 21.044 0.297 1.00 93.06 1080 ASP A CA 1
ATOM 8432 C C . ASP A 1 1080 ? -4.945 20.365 1.526 1.00 93.06 1080 ASP A C 1
ATOM 8434 O O . ASP A 1 1080 ? -4.600 19.187 1.464 1.00 93.06 1080 ASP A O 1
ATOM 8438 N N . LEU A 1 1081 ? -4.860 21.059 2.668 1.00 91.50 1081 LEU A N 1
ATOM 8439 C CA . LEU A 1 1081 ? -4.423 20.464 3.938 1.00 91.50 1081 LEU A CA 1
ATOM 8440 C C . LEU A 1 1081 ? -5.378 19.371 4.434 1.00 91.50 1081 LEU A C 1
ATOM 8442 O O . LEU A 1 1081 ? -4.946 18.421 5.090 1.00 91.50 1081 LEU A O 1
ATOM 8446 N N . TYR A 1 1082 ? -6.663 19.474 4.093 1.00 95.38 1082 TYR A N 1
ATOM 8447 C CA . TYR A 1 1082 ? -7.732 18.623 4.621 1.00 95.38 1082 TYR A CA 1
ATOM 8448 C C . TYR A 1 1082 ? -8.300 17.655 3.580 1.00 95.38 1082 TYR A C 1
ATOM 8450 O O . TYR A 1 1082 ? -9.426 17.175 3.703 1.00 95.38 1082 TYR A O 1
ATOM 8458 N N . ARG A 1 1083 ? -7.521 17.354 2.539 1.00 96.56 1083 ARG A N 1
ATOM 8459 C CA . ARG A 1 1083 ? -7.839 16.294 1.577 1.00 96.56 1083 ARG A CA 1
ATOM 8460 C C . ARG A 1 1083 ? -7.793 14.922 2.249 1.00 96.56 1083 ARG A C 1
ATOM 8462 O O . ARG A 1 1083 ? -7.076 14.716 3.235 1.00 96.56 1083 ARG A O 1
ATOM 8469 N N . ARG A 1 1084 ? -8.510 13.971 1.643 1.00 97.38 1084 ARG A N 1
ATOM 8470 C CA . ARG A 1 1084 ? -8.476 12.556 2.035 1.00 97.38 1084 ARG A CA 1
ATOM 8471 C C . ARG A 1 1084 ? -7.052 11.997 2.066 1.00 97.38 1084 ARG A C 1
ATOM 8473 O O . ARG A 1 1084 ? -6.223 12.371 1.234 1.00 97.38 1084 ARG A O 1
ATOM 8480 N N . GLY A 1 1085 ? -6.798 11.033 2.950 1.00 96.00 1085 GLY A N 1
ATOM 8481 C CA . GLY A 1 1085 ? -5.501 10.378 3.123 1.00 96.00 1085 GLY A CA 1
ATOM 8482 C C . GLY A 1 1085 ? -4.947 9.744 1.843 1.00 96.00 1085 GLY A C 1
ATOM 8483 O O . GLY A 1 1085 ? -3.735 9.752 1.652 1.00 96.00 1085 GLY A O 1
ATOM 8484 N N . LEU A 1 1086 ? -5.821 9.307 0.926 1.00 96.81 1086 LEU A N 1
ATOM 8485 C CA . LEU A 1 1086 ? -5.475 8.809 -0.417 1.00 96.81 1086 LEU A CA 1
ATOM 8486 C C . LEU A 1 1086 ? -4.701 9.828 -1.281 1.00 96.81 1086 LEU A C 1
ATOM 8488 O O . LEU A 1 1086 ? -3.973 9.447 -2.202 1.00 96.81 1086 LEU A O 1
ATOM 8492 N N . TYR A 1 1087 ? -4.888 11.123 -1.018 1.00 97.06 1087 TYR A N 1
ATOM 8493 C CA . TYR A 1 1087 ? -4.228 12.210 -1.740 1.00 97.06 1087 TYR A CA 1
ATOM 8494 C C . TYR A 1 1087 ? -2.960 12.701 -1.063 1.00 97.06 1087 TYR A C 1
ATOM 8496 O O . TYR A 1 1087 ? -2.269 13.529 -1.649 1.00 97.06 1087 TYR A O 1
ATOM 8504 N N . THR A 1 1088 ? -2.633 12.207 0.129 1.00 94.12 1088 THR A N 1
ATOM 8505 C CA . THR A 1 1088 ? -1.342 12.496 0.752 1.00 94.12 1088 THR A CA 1
ATOM 8506 C C . THR A 1 1088 ? -0.226 11.988 -0.154 1.00 94.12 1088 THR A C 1
ATOM 8508 O O . THR A 1 1088 ? -0.327 10.904 -0.723 1.00 94.12 1088 THR A O 1
ATOM 8511 N N . LEU A 1 1089 ? 0.835 12.775 -0.302 1.00 91.69 1089 LEU A N 1
ATOM 8512 C CA . LEU A 1 1089 ? 2.011 12.403 -1.076 1.00 91.69 1089 LEU A CA 1
ATOM 8513 C C . LEU A 1 1089 ? 2.603 11.081 -0.561 1.00 91.69 1089 LEU A C 1
ATOM 8515 O O . LEU A 1 1089 ? 3.109 11.013 0.562 1.00 91.69 1089 LEU A O 1
ATOM 8519 N N . PHE A 1 1090 ? 2.558 10.034 -1.385 1.00 91.62 1090 PHE A N 1
ATOM 8520 C CA . PHE A 1 1090 ? 3.117 8.727 -1.050 1.00 91.62 1090 PHE A CA 1
ATOM 8521 C C . PHE A 1 1090 ? 4.567 8.656 -1.513 1.00 91.62 1090 PHE A C 1
ATOM 8523 O O . PHE A 1 1090 ? 4.841 8.451 -2.693 1.00 91.62 1090 PHE A O 1
ATOM 8530 N N . LYS A 1 1091 ? 5.503 8.819 -0.579 1.00 87.75 1091 LYS A N 1
ATOM 8531 C CA . LYS A 1 1091 ? 6.934 8.626 -0.828 1.00 87.75 1091 LYS A CA 1
ATOM 8532 C C . LYS A 1 1091 ? 7.383 7.249 -0.337 1.00 87.75 1091 LYS A C 1
ATOM 8534 O O . LYS A 1 1091 ? 6.954 6.820 0.729 1.00 87.75 1091 LYS A O 1
ATOM 8539 N N . ARG A 1 1092 ? 8.250 6.579 -1.099 1.00 86.75 1092 ARG A N 1
ATOM 8540 C CA . ARG A 1 1092 ? 8.776 5.233 -0.794 1.00 86.75 1092 ARG A CA 1
ATOM 8541 C C . ARG A 1 1092 ? 9.825 5.225 0.317 1.00 86.75 1092 ARG A C 1
ATOM 8543 O O . ARG A 1 1092 ? 9.826 4.314 1.134 1.00 86.75 1092 ARG A O 1
ATOM 8550 N N . VAL A 1 1093 ? 10.705 6.229 0.358 1.00 81.00 1093 VAL A N 1
ATOM 8551 C CA . VAL A 1 1093 ? 11.778 6.289 1.372 1.00 81.00 1093 VAL A CA 1
ATOM 8552 C C . VAL A 1 1093 ? 11.314 6.995 2.642 1.00 81.00 1093 VAL A C 1
ATOM 8554 O O . VAL A 1 1093 ? 11.731 6.634 3.738 1.00 81.00 1093 VAL A O 1
ATOM 8557 N N . ALA A 1 1094 ? 10.443 7.999 2.515 1.00 79.00 1094 ALA A N 1
ATOM 8558 C CA . ALA A 1 1094 ? 10.032 8.822 3.647 1.00 79.00 1094 ALA A CA 1
ATOM 8559 C C . ALA A 1 1094 ? 8.521 9.088 3.654 1.00 79.00 1094 ALA A C 1
ATOM 8561 O O . ALA A 1 1094 ? 8.049 10.135 3.205 1.00 79.00 1094 ALA A O 1
ATOM 8562 N N . GLN A 1 1095 ? 7.766 8.111 4.155 1.00 82.25 1095 GLN A N 1
ATOM 8563 C CA . GLN A 1 1095 ? 6.312 8.191 4.275 1.00 82.25 1095 GLN A CA 1
ATOM 8564 C C . GLN A 1 1095 ? 5.856 9.317 5.205 1.00 82.25 1095 GLN A C 1
ATOM 8566 O O . GLN A 1 1095 ? 6.564 9.700 6.138 1.00 82.25 1095 GLN A O 1
ATOM 8571 N N . TYR A 1 1096 ? 4.629 9.806 4.995 1.00 87.69 1096 TYR A N 1
ATOM 8572 C CA . TYR A 1 1096 ? 3.998 10.707 5.957 1.00 87.69 1096 TYR A CA 1
ATOM 8573 C C . TYR A 1 1096 ? 3.885 9.995 7.320 1.00 87.69 1096 TYR A C 1
ATOM 8575 O O . TYR A 1 1096 ? 3.290 8.915 7.368 1.00 87.69 1096 TYR A O 1
ATOM 8583 N N . PRO A 1 1097 ? 4.421 10.557 8.422 1.00 87.31 1097 PRO A N 1
ATOM 8584 C CA . PRO A 1 1097 ? 4.581 9.829 9.683 1.00 87.31 1097 PRO A CA 1
ATOM 8585 C C . PRO A 1 1097 ? 3.300 9.195 10.232 1.00 87.31 1097 PRO A C 1
ATOM 8587 O O . PRO A 1 1097 ? 3.330 8.061 10.705 1.00 87.31 1097 PRO A O 1
ATOM 8590 N N . GLN A 1 1098 ? 2.162 9.886 10.120 1.00 90.50 1098 GLN A N 1
ATOM 8591 C CA . GLN A 1 1098 ? 0.870 9.345 10.546 1.00 90.50 1098 GLN A CA 1
ATOM 8592 C C . GLN A 1 1098 ? 0.477 8.091 9.752 1.00 90.50 1098 GLN A C 1
ATOM 8594 O O . GLN A 1 1098 ? -0.106 7.176 10.325 1.00 90.50 1098 GLN A O 1
ATOM 8599 N N . LEU A 1 1099 ? 0.818 7.998 8.462 1.00 91.88 1099 LEU A N 1
ATOM 8600 C CA . LEU A 1 1099 ? 0.530 6.797 7.678 1.00 91.88 1099 LEU A CA 1
ATOM 8601 C C . LEU A 1 1099 ? 1.352 5.603 8.171 1.00 91.88 1099 LEU A C 1
ATOM 8603 O O . LEU A 1 1099 ? 0.792 4.528 8.386 1.00 91.88 1099 LEU A O 1
ATOM 8607 N N . ALA A 1 1100 ? 2.645 5.816 8.428 1.00 89.69 1100 ALA A N 1
ATOM 8608 C CA . ALA A 1 1100 ? 3.544 4.778 8.926 1.00 89.69 1100 ALA A CA 1
ATOM 8609 C C . ALA A 1 1100 ? 3.105 4.236 10.302 1.00 89.69 1100 ALA A C 1
ATOM 8611 O O . ALA A 1 1100 ? 3.038 3.026 10.497 1.00 89.69 1100 ALA A O 1
ATOM 8612 N N . VAL A 1 1101 ? 2.714 5.116 11.236 1.00 92.06 1101 VAL A N 1
ATOM 8613 C CA . VAL A 1 1101 ? 2.237 4.723 12.582 1.00 92.06 1101 VAL A CA 1
ATOM 8614 C C . VAL A 1 1101 ? 0.986 3.833 12.527 1.00 92.06 1101 VAL A C 1
ATOM 8616 O O . VAL A 1 1101 ? 0.771 3.002 13.410 1.00 92.06 1101 VAL A O 1
ATOM 8619 N N . PHE A 1 1102 ? 0.157 3.985 11.493 1.00 94.38 1102 PHE A N 1
ATOM 8620 C CA . PHE A 1 1102 ? -1.086 3.235 11.305 1.00 94.38 1102 PHE A CA 1
ATOM 8621 C C . PHE A 1 1102 ? -0.975 2.111 10.259 1.00 94.38 1102 PHE A C 1
ATOM 8623 O O . PHE A 1 1102 ? -1.982 1.751 9.635 1.00 94.38 1102 PHE A O 1
ATOM 8630 N N . ASP A 1 1103 ? 0.213 1.516 10.125 1.00 93.88 1103 ASP A N 1
ATOM 8631 C CA . ASP A 1 1103 ? 0.506 0.332 9.302 1.00 93.88 1103 ASP A CA 1
ATOM 8632 C C . ASP A 1 1103 ? 0.265 0.537 7.788 1.00 93.88 1103 ASP A C 1
ATOM 8634 O O . ASP A 1 1103 ? -0.172 -0.378 7.082 1.00 93.88 1103 ASP A O 1
ATOM 8638 N N . ALA A 1 1104 ? 0.489 1.746 7.254 1.00 93.81 1104 ALA A N 1
ATOM 8639 C CA . ALA A 1 1104 ? 0.492 1.929 5.802 1.00 93.81 1104 ALA A CA 1
ATOM 8640 C C . ALA A 1 1104 ? 1.678 1.170 5.162 1.00 93.81 1104 ALA A C 1
ATOM 8642 O O . ALA A 1 1104 ? 2.779 1.189 5.709 1.00 93.81 1104 ALA A O 1
ATOM 8643 N N . PRO A 1 1105 ? 1.491 0.517 3.999 1.00 92.06 1105 PRO A N 1
ATOM 8644 C CA . PRO A 1 1105 ? 2.559 -0.242 3.344 1.00 92.06 1105 PRO A CA 1
ATOM 8645 C C . PRO A 1 1105 ? 3.645 0.686 2.786 1.00 92.06 1105 PRO A C 1
ATOM 8647 O O . PRO A 1 1105 ? 3.309 1.742 2.254 1.00 92.06 1105 PRO A O 1
ATOM 8650 N N . ASP A 1 1106 ? 4.920 0.275 2.822 1.00 83.81 1106 ASP A N 1
ATOM 8651 C CA . ASP A 1 1106 ? 6.103 1.064 2.400 1.00 83.81 1106 ASP A CA 1
ATOM 8652 C C . ASP A 1 1106 ? 6.163 1.434 0.896 1.00 83.81 1106 ASP A C 1
ATOM 8654 O O . ASP A 1 1106 ? 6.968 2.271 0.485 1.00 83.81 1106 ASP A O 1
ATOM 8658 N N . ARG A 1 1107 ? 5.266 0.863 0.075 1.00 89.75 1107 ARG A N 1
ATOM 8659 C CA . ARG A 1 1107 ? 5.138 1.062 -1.385 1.00 89.75 1107 ARG A CA 1
ATOM 8660 C C . ARG A 1 1107 ? 6.378 0.664 -2.204 1.00 89.75 1107 ARG A C 1
ATOM 8662 O O . ARG A 1 1107 ? 6.454 1.024 -3.381 1.00 89.75 1107 ARG A O 1
ATOM 8669 N N . GLN A 1 1108 ? 7.341 -0.061 -1.632 1.00 89.69 1108 GLN A N 1
ATOM 8670 C CA . GLN A 1 1108 ? 8.507 -0.564 -2.374 1.00 89.69 1108 GLN A CA 1
ATOM 8671 C C . GLN A 1 1108 ? 8.194 -1.860 -3.124 1.00 89.69 1108 GLN A C 1
ATOM 8673 O O . GLN A 1 1108 ? 8.788 -2.132 -4.161 1.00 89.69 1108 GLN A O 1
ATOM 8678 N N . GLN A 1 1109 ? 7.235 -2.637 -2.620 1.00 90.06 1109 GLN A N 1
ATOM 8679 C CA . GLN A 1 1109 ? 6.749 -3.870 -3.235 1.00 90.06 1109 GLN A CA 1
ATOM 8680 C C . GLN A 1 1109 ? 5.220 -3.913 -3.216 1.00 90.06 1109 GLN A C 1
ATOM 8682 O O . GLN A 1 1109 ? 4.564 -3.157 -2.492 1.00 90.06 1109 GLN A O 1
ATOM 8687 N N . SER A 1 1110 ? 4.637 -4.803 -4.020 1.00 93.00 1110 SER A N 1
ATOM 8688 C CA . SER A 1 1110 ? 3.190 -5.035 -4.019 1.00 93.00 1110 SER A CA 1
ATOM 8689 C C . SER A 1 1110 ? 2.722 -5.561 -2.666 1.00 93.00 1110 SER A C 1
ATOM 8691 O O . SER A 1 1110 ? 3.229 -6.565 -2.171 1.00 93.00 1110 SER A O 1
ATOM 8693 N N . CYS A 1 1111 ? 1.696 -4.931 -2.100 1.00 95.00 1111 CYS A N 1
ATOM 8694 C CA . CYS A 1 1111 ? 1.081 -5.361 -0.848 1.00 95.00 1111 CYS A CA 1
ATOM 8695 C C . CYS A 1 1111 ? -0.270 -6.036 -1.140 1.00 95.00 1111 CYS A C 1
ATOM 8697 O O . CYS A 1 1111 ? -1.244 -5.385 -1.512 1.00 95.00 1111 CYS A O 1
ATOM 8699 N N . SER A 1 1112 ? -0.328 -7.365 -0.993 1.00 94.56 1112 SER A N 1
ATOM 8700 C CA . SER A 1 1112 ? -1.546 -8.180 -1.177 1.00 94.56 1112 SER A CA 1
ATOM 8701 C C . SER A 1 1112 ? -2.476 -8.174 0.042 1.00 94.56 1112 SER A C 1
ATOM 8703 O O . SER A 1 1112 ? -3.660 -8.523 -0.065 1.00 94.56 1112 SER A O 1
ATOM 8705 N N . ARG A 1 1113 ? -1.931 -7.824 1.212 1.00 92.19 1113 ARG A N 1
ATOM 8706 C CA . ARG A 1 1113 ? -2.607 -7.821 2.506 1.00 92.19 1113 ARG A CA 1
ATOM 8707 C C . ARG A 1 1113 ? -1.921 -6.827 3.435 1.00 92.19 1113 ARG A C 1
ATOM 8709 O O . ARG A 1 1113 ? -0.727 -6.947 3.684 1.00 92.19 1113 ARG A O 1
ATOM 8716 N N . ARG A 1 1114 ? -2.694 -5.880 3.967 1.00 92.06 1114 ARG A N 1
ATOM 8717 C CA . ARG A 1 1114 ? -2.217 -4.941 4.985 1.00 92.06 1114 ARG A CA 1
ATOM 8718 C C . ARG A 1 1114 ? -2.174 -5.602 6.356 1.00 92.06 1114 ARG A C 1
ATOM 8720 O O . ARG A 1 1114 ? -3.132 -6.278 6.745 1.00 92.06 1114 ARG A O 1
ATOM 8727 N N . ASP A 1 1115 ? -1.114 -5.320 7.097 1.00 86.88 1115 ASP A N 1
ATOM 8728 C CA . ASP A 1 1115 ? -1.073 -5.598 8.524 1.00 86.88 1115 ASP A CA 1
ATOM 8729 C C . ASP A 1 1115 ? -1.980 -4.620 9.281 1.00 86.88 1115 ASP A C 1
ATOM 8731 O O . ASP A 1 1115 ? -2.261 -3.504 8.838 1.00 86.88 1115 ASP A O 1
ATOM 8735 N N . ARG A 1 1116 ? -2.508 -5.075 10.418 1.00 88.94 1116 ARG A N 1
ATOM 8736 C CA . ARG A 1 1116 ? -3.339 -4.259 11.306 1.00 88.94 1116 ARG A CA 1
ATOM 8737 C C . ARG A 1 1116 ? -2.901 -4.489 12.741 1.00 88.94 1116 ARG A C 1
ATOM 8739 O O . ARG A 1 1116 ? -3.256 -5.499 13.347 1.00 88.94 1116 ARG A O 1
ATOM 8746 N N . SER A 1 1117 ? -2.153 -3.536 13.270 1.00 90.00 1117 SER A N 1
ATOM 8747 C CA . SER A 1 1117 ? -1.769 -3.464 14.669 1.00 90.00 1117 SER A CA 1
ATOM 8748 C C . SER A 1 1117 ? -2.684 -2.502 15.437 1.00 90.00 1117 SER A C 1
ATOM 8750 O O . SER A 1 1117 ? -3.373 -1.653 14.857 1.00 90.00 1117 SER A O 1
ATOM 8752 N N . THR A 1 1118 ? -2.708 -2.668 16.758 1.00 87.50 1118 THR A N 1
ATOM 8753 C CA . THR A 1 1118 ? -3.285 -1.711 17.706 1.00 87.50 1118 THR A CA 1
ATOM 8754 C C . THR A 1 1118 ? -2.238 -1.467 18.778 1.00 87.50 1118 THR A C 1
ATOM 8756 O O . THR A 1 1118 ? -1.954 -2.360 19.577 1.00 87.50 1118 THR A O 1
ATOM 8759 N N . THR A 1 1119 ? -1.628 -0.282 18.774 1.00 90.44 1119 THR A N 1
ATOM 8760 C CA . THR A 1 1119 ? -0.506 0.040 19.667 1.00 90.44 1119 THR A CA 1
ATOM 8761 C C . THR A 1 1119 ? -0.784 1.297 20.497 1.00 90.44 1119 THR A C 1
ATOM 8763 O O . THR A 1 1119 ? -1.507 2.192 20.054 1.00 90.44 1119 THR A O 1
ATOM 8766 N N . PRO A 1 1120 ? -0.181 1.435 21.693 1.00 91.19 1120 PRO A N 1
ATOM 8767 C CA . PRO A 1 1120 ? -0.260 2.681 22.456 1.00 91.19 1120 PRO A CA 1
ATOM 8768 C C . PRO A 1 1120 ? 0.275 3.901 21.688 1.00 91.19 1120 PRO A C 1
ATOM 8770 O O . PRO A 1 1120 ? -0.204 5.014 21.897 1.00 91.19 1120 PRO A O 1
ATOM 8773 N N . LEU A 1 1121 ? 1.236 3.704 20.774 1.00 90.31 1121 LEU A N 1
ATOM 8774 C CA . LEU A 1 1121 ? 1.793 4.778 19.948 1.00 90.31 1121 LEU A CA 1
ATOM 8775 C C . LEU A 1 1121 ? 0.742 5.384 19.009 1.00 90.31 1121 LEU A C 1
ATOM 8777 O O . LEU A 1 1121 ? 0.707 6.600 18.843 1.00 90.31 1121 LEU A O 1
ATOM 8781 N N . GLN A 1 1122 ? -0.149 4.563 18.450 1.00 94.44 1122 GLN A N 1
ATOM 8782 C CA . GLN A 1 1122 ? -1.266 5.035 17.627 1.00 94.44 1122 GLN A CA 1
ATOM 8783 C C . GLN A 1 1122 ? -2.226 5.918 18.434 1.00 94.44 1122 GLN A C 1
ATOM 8785 O O . GLN A 1 1122 ? -2.607 6.992 17.971 1.00 94.44 1122 GLN A O 1
ATOM 8790 N N . ALA A 1 1123 ? -2.554 5.526 19.670 1.00 93.31 1123 ALA A N 1
ATOM 8791 C CA . ALA A 1 1123 ? -3.377 6.348 20.559 1.00 93.31 1123 ALA A CA 1
ATOM 8792 C C . ALA A 1 1123 ? -2.692 7.683 20.903 1.00 93.31 1123 ALA A C 1
ATOM 8794 O O . ALA A 1 1123 ? -3.340 8.728 20.895 1.00 93.31 1123 ALA A O 1
ATOM 8795 N N . LEU A 1 1124 ? -1.375 7.679 21.143 1.00 93.12 1124 LEU A N 1
ATOM 8796 C CA . LEU A 1 1124 ? -0.604 8.908 21.352 1.00 93.12 1124 LEU A CA 1
ATOM 8797 C C . LEU A 1 1124 ? -0.546 9.777 20.089 1.00 93.12 1124 LEU A C 1
ATOM 8799 O O . LEU A 1 1124 ? -0.625 10.998 20.203 1.00 93.12 1124 LEU A O 1
ATOM 8803 N N . ASN A 1 1125 ? -0.447 9.187 18.898 1.00 92.94 1125 ASN A N 1
ATOM 8804 C CA . ASN A 1 1125 ? -0.463 9.935 17.642 1.00 92.94 1125 ASN A CA 1
ATOM 8805 C C . ASN A 1 1125 ? -1.799 10.674 17.451 1.00 92.94 1125 ASN A C 1
ATOM 8807 O O . ASN A 1 1125 ? -1.780 11.876 17.204 1.00 92.94 1125 ASN A O 1
ATOM 8811 N N . LEU A 1 1126 ? -2.936 10.014 17.698 1.00 94.62 1126 LEU A N 1
ATOM 8812 C CA . LEU A 1 1126 ? -4.270 10.637 17.666 1.00 94.62 1126 LEU A CA 1
ATOM 8813 C C . LEU A 1 1126 ? -4.439 11.804 18.654 1.00 94.62 1126 LEU A C 1
ATOM 8815 O O . LEU A 1 1126 ? -5.288 12.661 18.439 1.00 94.62 1126 LEU A O 1
ATOM 8819 N N . LEU A 1 1127 ? -3.670 11.844 19.746 1.00 91.38 1127 LEU A N 1
ATOM 8820 C CA . LEU A 1 1127 ? -3.711 12.955 20.706 1.00 91.38 1127 LEU A CA 1
ATOM 8821 C C . LEU A 1 1127 ? -2.786 14.118 20.329 1.00 91.38 1127 LEU A C 1
ATOM 8823 O O . LEU A 1 1127 ? -3.048 15.247 20.736 1.00 91.38 1127 LEU A O 1
ATOM 8827 N N . ASN A 1 1128 ? -1.680 13.846 19.628 1.00 87.94 1128 ASN A N 1
ATOM 8828 C CA . ASN A 1 1128 ? -0.553 14.781 19.534 1.00 87.94 1128 ASN A CA 1
ATOM 8829 C C . ASN A 1 1128 ? -0.202 15.225 18.107 1.00 87.94 1128 ASN A C 1
ATOM 8831 O O . ASN A 1 1128 ? 0.464 16.250 17.959 1.00 87.94 1128 ASN A O 1
ATOM 8835 N N . ASP A 1 1129 ? -0.584 14.481 17.066 1.00 89.44 1129 ASP A N 1
ATOM 8836 C CA . ASP A 1 1129 ? -0.305 14.902 15.690 1.00 89.44 1129 ASP A CA 1
ATOM 8837 C C . ASP A 1 1129 ? -1.104 16.178 15.357 1.00 89.44 1129 ASP A C 1
ATOM 8839 O O . ASP A 1 1129 ? -2.295 16.248 15.693 1.00 89.44 1129 ASP A O 1
ATOM 8843 N N . PRO A 1 1130 ? -0.496 17.177 14.683 1.00 87.94 1130 PRO A N 1
ATOM 8844 C CA . PRO A 1 1130 ? -1.171 18.424 14.338 1.00 87.94 1130 PRO A CA 1
ATOM 8845 C C . PRO A 1 1130 ? -2.535 18.237 13.671 1.00 87.94 1130 PRO A C 1
ATOM 8847 O O . PRO A 1 1130 ? -3.472 18.952 14.019 1.00 87.94 1130 PRO A O 1
ATOM 8850 N N . VAL A 1 1131 ? -2.696 17.248 12.778 1.00 89.19 1131 VAL A N 1
ATOM 8851 C CA . VAL A 1 1131 ? -3.981 17.060 12.083 1.00 89.19 1131 VAL A CA 1
ATOM 8852 C C . VAL A 1 1131 ? -5.111 16.662 13.037 1.00 89.19 1131 VAL A C 1
ATOM 8854 O O . VAL A 1 1131 ? -6.242 17.114 12.866 1.00 89.19 1131 VAL A O 1
ATOM 8857 N N . PHE A 1 1132 ? -4.832 15.840 14.052 1.00 93.88 1132 PHE A N 1
ATOM 8858 C CA . PHE A 1 1132 ? -5.861 15.389 14.991 1.00 93.88 1132 PHE A CA 1
ATOM 8859 C C . PHE A 1 1132 ? -6.198 16.470 16.018 1.00 93.88 1132 PHE A C 1
ATOM 8861 O O . PHE A 1 1132 ? -7.357 16.590 16.412 1.00 93.88 1132 PHE A O 1
ATOM 8868 N N . LEU A 1 1133 ? -5.226 17.309 16.392 1.00 91.50 1133 LEU A N 1
ATOM 8869 C CA . LEU A 1 1133 ? -5.487 18.486 17.219 1.00 91.50 1133 LEU A CA 1
ATOM 8870 C C . LEU A 1 1133 ? -6.343 19.520 16.472 1.00 91.50 1133 LEU A C 1
ATOM 8872 O O . LEU A 1 1133 ? -7.339 19.994 17.018 1.00 91.50 1133 LEU A O 1
ATOM 8876 N N . GLU A 1 1134 ? -6.002 19.830 15.219 1.00 91.62 1134 GLU A N 1
ATOM 8877 C CA . GLU A 1 1134 ? -6.805 20.716 14.364 1.00 91.62 1134 GLU A CA 1
ATOM 8878 C C . GLU A 1 1134 ? -8.223 20.160 14.164 1.00 91.62 1134 GLU A C 1
ATOM 8880 O O . GLU A 1 1134 ? -9.207 20.893 14.257 1.00 91.62 1134 GLU A O 1
ATOM 8885 N N . ALA A 1 1135 ? -8.361 18.846 13.972 1.00 94.88 1135 ALA A N 1
ATOM 8886 C CA . ALA A 1 1135 ? -9.669 18.210 13.881 1.00 94.88 1135 ALA A CA 1
ATOM 8887 C C . ALA A 1 1135 ? -10.445 18.246 15.210 1.00 94.88 1135 ALA A C 1
ATOM 8889 O O . ALA A 1 1135 ? -11.657 18.447 15.195 1.00 94.88 1135 ALA A O 1
ATOM 8890 N N . ALA A 1 1136 ? -9.784 18.119 16.363 1.00 95.81 1136 ALA A N 1
ATOM 8891 C CA . ALA A 1 1136 ? -10.434 18.291 17.663 1.00 95.81 1136 ALA A CA 1
ATOM 8892 C C . ALA A 1 1136 ? -10.944 19.730 17.855 1.00 95.81 1136 ALA A C 1
ATOM 8894 O O . ALA A 1 1136 ? -12.052 19.929 18.353 1.00 95.81 1136 ALA A O 1
ATOM 8895 N N . GLN A 1 1137 ? -10.181 20.731 17.403 1.00 93.31 1137 GLN A N 1
ATOM 8896 C CA . GLN A 1 1137 ? -10.617 22.132 17.364 1.00 93.31 1137 GLN A CA 1
ATOM 8897 C C . GLN A 1 1137 ? -11.812 22.325 16.425 1.00 93.31 1137 GLN A C 1
ATOM 8899 O O . GLN A 1 1137 ? -12.796 22.965 16.800 1.00 93.31 1137 GLN A O 1
ATOM 8904 N N . GLY A 1 1138 ? -11.757 21.728 15.231 1.00 93.62 1138 GLY A N 1
ATOM 8905 C CA . GLY A 1 1138 ? -12.850 21.737 14.262 1.00 93.62 1138 GLY A CA 1
ATOM 8906 C C . GLY A 1 1138 ? -14.131 21.123 14.826 1.00 93.62 1138 GLY A C 1
ATOM 8907 O O . GLY A 1 1138 ? -15.183 21.755 14.767 1.00 93.62 1138 GLY A O 1
ATOM 8908 N N . LEU A 1 1139 ? -14.039 19.947 15.460 1.00 96.12 1139 LEU A N 1
ATOM 8909 C CA . LEU A 1 1139 ? -15.172 19.254 16.081 1.00 96.12 1139 LEU A CA 1
ATOM 8910 C C . LEU A 1 1139 ? -15.771 20.051 17.247 1.00 96.12 1139 LEU A C 1
ATOM 8912 O O . LEU A 1 1139 ? -16.996 20.152 17.348 1.00 96.12 1139 LEU A O 1
ATOM 8916 N N . ALA A 1 1140 ? -14.936 20.663 18.089 1.00 94.81 1140 ALA A N 1
ATOM 8917 C CA . ALA A 1 1140 ? -15.390 21.538 19.165 1.00 94.81 1140 ALA A CA 1
ATOM 8918 C C . ALA A 1 1140 ? -16.167 22.739 18.609 1.00 94.81 1140 ALA A C 1
ATOM 8920 O O . ALA A 1 1140 ? -17.312 22.983 18.993 1.00 94.81 1140 ALA A O 1
ATOM 8921 N N . ALA A 1 1141 ? -15.579 23.445 17.640 1.00 92.25 1141 ALA A N 1
ATOM 8922 C CA . ALA A 1 1141 ? -16.196 24.613 17.027 1.00 92.25 1141 ALA A CA 1
ATOM 8923 C C . ALA A 1 1141 ? -17.488 24.247 16.274 1.00 92.25 1141 ALA A C 1
ATOM 8925 O O . ALA A 1 1141 ? -18.470 24.984 16.328 1.00 92.25 1141 ALA A O 1
ATOM 8926 N N . ARG A 1 1142 ? -17.512 23.087 15.609 1.00 93.44 1142 ARG A N 1
ATOM 8927 C CA . ARG A 1 1142 ? -18.701 22.530 14.958 1.00 93.44 1142 ARG A CA 1
ATOM 8928 C C . ARG A 1 1142 ? -19.811 22.242 15.967 1.00 93.44 1142 ARG A C 1
ATOM 8930 O O . ARG A 1 1142 ? -20.930 22.701 15.775 1.00 93.44 1142 ARG A O 1
ATOM 8937 N N . THR A 1 1143 ? -19.490 21.554 17.061 1.00 94.44 1143 THR A N 1
ATOM 8938 C CA . THR A 1 1143 ? -20.442 21.214 18.133 1.00 94.44 1143 THR A CA 1
ATOM 8939 C C . THR A 1 1143 ? -21.073 22.464 18.737 1.00 94.44 1143 THR A C 1
ATOM 8941 O O . THR A 1 1143 ? -22.287 22.523 18.910 1.00 94.44 1143 THR A O 1
ATOM 8944 N N . LEU A 1 1144 ? -20.260 23.482 19.022 1.00 91.38 1144 LEU A N 1
ATOM 8945 C CA . LEU A 1 1144 ? -20.721 24.737 19.614 1.00 91.38 1144 LEU A CA 1
ATOM 8946 C C . LEU A 1 1144 ? -21.614 25.559 18.677 1.00 91.38 1144 LEU A C 1
ATOM 8948 O O . LEU A 1 1144 ? -22.550 26.197 19.153 1.00 91.38 1144 LEU A O 1
ATOM 8952 N N . ARG A 1 1145 ? -21.340 25.540 17.366 1.00 90.62 1145 ARG A N 1
ATOM 8953 C CA . ARG A 1 1145 ? -22.139 26.264 16.364 1.00 90.62 1145 ARG A CA 1
ATOM 8954 C C . ARG A 1 1145 ? -23.431 25.547 15.988 1.00 90.62 1145 ARG A C 1
ATOM 8956 O O . ARG A 1 1145 ? -24.448 26.201 15.798 1.00 90.62 1145 ARG A O 1
ATOM 8963 N N . GLU A 1 1146 ? -23.376 24.229 15.819 1.00 91.88 1146 GLU A N 1
ATOM 8964 C CA . GLU A 1 1146 ? -24.486 23.445 15.261 1.00 91.88 1146 GLU A CA 1
ATOM 8965 C C . GLU A 1 1146 ? -25.460 22.942 16.338 1.00 91.88 1146 GLU A C 1
ATOM 8967 O O . GLU A 1 1146 ? -26.600 22.620 16.015 1.00 91.88 1146 GLU A O 1
ATOM 8972 N N . SER A 1 1147 ? -25.058 22.915 17.617 1.00 90.81 1147 SER A N 1
ATOM 8973 C CA . SER A 1 1147 ? -25.925 22.538 18.740 1.00 90.81 1147 SER A CA 1
ATOM 8974 C C . SER A 1 1147 ? -26.131 23.698 19.721 1.00 90.81 1147 SER A C 1
ATOM 8976 O O . SER A 1 1147 ? -25.244 24.052 20.507 1.00 90.81 1147 SER A O 1
ATOM 8978 N N . SER A 1 1148 ? -27.354 24.233 19.747 1.00 83.12 1148 SER A N 1
ATOM 8979 C CA . SER A 1 1148 ? -27.800 25.268 20.695 1.00 83.12 1148 SER A CA 1
ATOM 8980 C C . SER A 1 1148 ? -28.192 24.727 22.077 1.00 83.12 1148 SER A C 1
ATOM 8982 O O . SER A 1 1148 ? -28.629 25.499 22.927 1.00 83.12 1148 SER A O 1
ATOM 8984 N N . GLY A 1 1149 ? -28.085 23.412 22.275 1.00 84.81 1149 GLY A N 1
ATOM 8985 C CA . GLY A 1 1149 ? -28.465 22.736 23.509 1.00 84.81 1149 GLY A CA 1
ATOM 8986 C C . GLY A 1 1149 ? -27.516 22.954 24.689 1.00 84.81 1149 GLY A C 1
ATOM 8987 O O . GLY A 1 1149 ? -26.457 23.580 24.561 1.00 84.81 1149 GLY A O 1
ATOM 8988 N N . ASP A 1 1150 ? -27.887 22.400 25.842 1.00 89.75 1150 ASP A N 1
ATOM 8989 C CA . ASP A 1 1150 ? -27.042 22.397 27.039 1.00 89.75 1150 ASP A CA 1
ATOM 8990 C C . ASP A 1 1150 ? -25.770 21.534 26.865 1.00 89.75 1150 ASP A C 1
ATOM 8992 O O . ASP A 1 1150 ? -25.534 20.906 25.827 1.00 89.75 1150 ASP A O 1
ATOM 8996 N N . SER A 1 1151 ? -24.903 21.488 27.883 1.00 89.12 1151 SER A N 1
ATOM 8997 C CA . SER A 1 1151 ? -23.666 20.697 27.810 1.00 89.12 1151 SER A CA 1
ATOM 8998 C C . SER A 1 1151 ? -23.916 19.206 27.547 1.00 89.12 1151 SER A C 1
ATOM 9000 O O . SER A 1 1151 ? -23.114 18.575 26.860 1.00 89.12 1151 SER A O 1
ATOM 9002 N N . ARG A 1 1152 ? -25.013 18.620 28.048 1.00 92.56 1152 ARG A N 1
ATOM 9003 C CA . ARG A 1 1152 ? -25.343 17.207 27.806 1.00 92.56 1152 ARG A CA 1
ATOM 9004 C C . ARG A 1 1152 ? -25.839 16.990 26.381 1.00 92.56 1152 ARG A C 1
ATOM 9006 O O . ARG A 1 1152 ? -25.424 16.018 25.750 1.00 92.56 1152 ARG A O 1
ATOM 9013 N N . GLU A 1 1153 ? -26.664 17.889 25.862 1.00 94.56 1153 GLU A N 1
ATOM 9014 C CA . GLU A 1 1153 ? -27.137 17.852 24.475 1.00 94.56 1153 GLU A CA 1
ATOM 9015 C C . GLU A 1 1153 ? -25.975 18.030 23.489 1.00 94.56 1153 GLU A C 1
ATOM 9017 O O . GLU A 1 1153 ? -25.855 17.266 22.531 1.00 94.56 1153 GLU A O 1
ATOM 9022 N N . ARG A 1 1154 ? -25.040 18.943 23.777 1.00 94.94 1154 ARG A N 1
ATOM 9023 C CA . ARG A 1 1154 ? -23.807 19.124 22.993 1.00 94.94 1154 ARG A CA 1
ATOM 9024 C C . ARG A 1 1154 ? -22.884 17.904 23.047 1.00 94.94 1154 ARG A C 1
ATOM 9026 O O . ARG A 1 1154 ? -22.341 17.515 22.015 1.00 94.94 1154 ARG A O 1
ATOM 9033 N N . ILE A 1 1155 ? -22.740 17.257 24.210 1.00 96.50 1155 ILE A N 1
ATOM 9034 C CA . ILE A 1 1155 ? -22.010 15.980 24.325 1.00 96.50 1155 ILE A CA 1
ATOM 9035 C C . ILE A 1 1155 ? -22.671 14.919 23.446 1.00 96.50 1155 ILE A C 1
ATOM 9037 O O . ILE A 1 1155 ? -21.978 14.235 22.695 1.00 96.50 1155 ILE A O 1
ATOM 9041 N N . ALA A 1 1156 ? -23.998 14.787 23.514 1.00 96.69 1156 ALA A N 1
ATOM 9042 C CA . ALA A 1 1156 ? -24.727 13.825 22.697 1.00 96.69 1156 ALA A CA 1
ATOM 9043 C C . ALA A 1 1156 ? -24.550 14.110 21.198 1.00 96.69 1156 ALA A C 1
ATOM 9045 O O . ALA A 1 1156 ? -24.320 13.177 20.430 1.00 96.69 1156 ALA A O 1
ATOM 9046 N N . TYR A 1 1157 ? -24.583 15.381 20.789 1.00 97.12 1157 TYR A N 1
ATOM 9047 C CA . TYR A 1 1157 ? -24.345 15.796 19.408 1.00 97.12 1157 TYR A CA 1
ATOM 9048 C C . TYR A 1 1157 ? -22.938 15.419 18.918 1.00 97.12 1157 TYR A C 1
ATOM 9050 O O . TYR A 1 1157 ? -22.805 14.706 17.923 1.00 97.12 1157 TYR A O 1
ATOM 9058 N N . ALA A 1 1158 ? -21.890 15.807 19.653 1.00 97.38 1158 ALA A N 1
ATOM 9059 C CA . ALA A 1 1158 ? -20.502 15.485 19.307 1.00 97.38 1158 ALA A CA 1
ATOM 9060 C C . ALA A 1 1158 ? -20.249 13.968 19.255 1.00 97.38 1158 ALA A C 1
ATOM 9062 O O . ALA A 1 1158 ? -19.556 13.464 18.367 1.00 97.38 1158 ALA A O 1
ATOM 9063 N N . PHE A 1 1159 ? -20.849 13.221 20.184 1.00 97.62 1159 PHE A N 1
ATOM 9064 C CA . PHE A 1 1159 ? -20.751 11.766 20.230 1.00 97.62 1159 PHE A CA 1
ATOM 9065 C C . PHE A 1 1159 ? -21.410 11.121 19.004 1.00 97.62 1159 PHE A C 1
ATOM 9067 O O . PHE A 1 1159 ? -20.818 10.236 18.385 1.00 97.62 1159 PHE A O 1
ATOM 9074 N N . ARG A 1 1160 ? -22.589 11.610 18.593 1.00 97.00 1160 ARG A N 1
ATOM 9075 C CA . ARG A 1 1160 ? -23.261 11.155 17.369 1.00 97.00 1160 ARG A CA 1
ATOM 9076 C C . ARG A 1 1160 ? -22.451 11.496 16.118 1.00 97.00 1160 ARG A C 1
ATOM 9078 O O . ARG A 1 1160 ? -22.367 10.650 15.236 1.00 97.00 1160 ARG A O 1
ATOM 9085 N N . LEU A 1 1161 ? -21.822 12.673 16.036 1.00 97.06 1161 LEU A N 1
ATOM 9086 C CA . LEU A 1 1161 ? -20.939 13.019 14.909 1.00 97.06 1161 LEU A CA 1
ATOM 9087 C C . LEU A 1 1161 ? -19.782 12.022 14.756 1.00 97.06 1161 LEU A C 1
ATOM 9089 O O . LEU A 1 1161 ? -19.385 11.697 13.640 1.00 97.06 1161 LEU A O 1
ATOM 9093 N N . CYS A 1 1162 ? -19.253 11.521 15.874 1.00 97.00 1162 CYS A N 1
ATOM 9094 C CA . CYS A 1 1162 ? -18.140 10.578 15.866 1.00 97.00 1162 CYS A CA 1
ATOM 9095 C C . CYS A 1 1162 ? -18.594 9.131 15.606 1.00 97.00 1162 CYS A C 1
ATOM 9097 O O . CYS A 1 1162 ? -17.978 8.424 14.805 1.00 97.00 1162 CYS A O 1
ATOM 9099 N N . LEU A 1 1163 ? -19.661 8.684 16.276 1.00 95.69 1163 LEU A N 1
ATOM 9100 C CA . LEU A 1 1163 ? -20.030 7.265 16.396 1.00 95.69 1163 LEU A CA 1
ATOM 9101 C C . LEU A 1 1163 ? -21.397 6.912 15.788 1.00 95.69 1163 LEU A C 1
ATOM 9103 O O . LEU A 1 1163 ? -21.778 5.748 15.759 1.00 95.69 1163 LEU A O 1
ATOM 9107 N N . GLY A 1 1164 ? -22.170 7.886 15.307 1.00 93.62 1164 GLY A N 1
ATOM 9108 C CA . GLY A 1 1164 ? -23.503 7.693 14.714 1.00 93.62 1164 GLY A CA 1
ATOM 9109 C C . GLY A 1 1164 ? -24.619 7.357 15.715 1.00 93.62 1164 GLY A C 1
ATOM 9110 O O . GLY A 1 1164 ? -25.793 7.576 15.422 1.00 93.62 1164 GLY A O 1
ATOM 9111 N N . ARG A 1 1165 ? -24.283 6.873 16.915 1.00 94.25 1165 ARG A N 1
ATOM 9112 C CA . ARG A 1 1165 ? -25.223 6.539 18.000 1.00 94.25 1165 ARG A CA 1
ATOM 9113 C C . ARG A 1 1165 ? -25.200 7.583 19.123 1.00 94.25 1165 ARG A C 1
ATOM 9115 O O . ARG A 1 1165 ? -24.191 8.266 19.282 1.00 94.25 1165 ARG A O 1
ATOM 9122 N N . PRO A 1 1166 ? -26.261 7.710 19.939 1.00 94.88 1166 PRO A N 1
ATOM 9123 C CA . PRO A 1 1166 ? -26.185 8.478 21.180 1.00 94.88 1166 PRO A CA 1
ATOM 9124 C C . PRO A 1 1166 ? -25.268 7.791 22.216 1.00 94.88 1166 PRO A C 1
ATOM 9126 O O . PRO A 1 1166 ? -25.113 6.561 22.187 1.00 94.88 1166 PRO A O 1
ATOM 9129 N N . PRO A 1 1167 ? -24.678 8.555 23.156 1.00 96.62 1167 PRO A N 1
ATOM 9130 C CA . PRO A 1 1167 ? -23.932 7.981 24.268 1.00 96.62 1167 PRO A CA 1
ATOM 9131 C C . PRO A 1 1167 ? -24.874 7.232 25.218 1.00 96.62 1167 PRO A C 1
ATOM 9133 O O . PRO A 1 1167 ? -25.991 7.674 25.493 1.00 96.62 1167 PRO A O 1
ATOM 9136 N N . ALA A 1 1168 ? -24.410 6.117 25.777 1.00 96.06 1168 ALA A N 1
ATOM 9137 C CA . ALA A 1 1168 ? -25.077 5.474 26.900 1.00 96.06 1168 ALA A CA 1
ATOM 9138 C C . ALA A 1 1168 ? -25.055 6.402 28.135 1.00 96.06 1168 ALA A C 1
ATOM 9140 O O . ALA A 1 1168 ? -24.138 7.217 28.266 1.00 96.06 1168 ALA A O 1
ATOM 9141 N N . PRO A 1 1169 ? -25.986 6.256 29.100 1.00 95.31 1169 PRO A N 1
ATOM 9142 C CA . PRO A 1 1169 ? -26.048 7.140 30.271 1.00 95.31 1169 PRO A CA 1
ATOM 9143 C C . PRO A 1 1169 ? -24.716 7.263 31.030 1.00 95.31 1169 PRO A C 1
ATOM 9145 O O . PRO A 1 1169 ? -24.286 8.363 31.365 1.00 95.31 1169 PRO A O 1
ATOM 9148 N N . ALA A 1 1170 ? -24.003 6.147 31.214 1.00 96.75 1170 ALA A N 1
ATOM 9149 C CA . ALA A 1 1170 ? -22.697 6.137 31.874 1.00 96.75 1170 ALA A CA 1
ATOM 9150 C C . ALA A 1 1170 ? -21.589 6.837 31.059 1.00 96.75 1170 ALA A C 1
ATOM 9152 O O . ALA A 1 1170 ? -20.694 7.448 31.646 1.00 96.75 1170 ALA A O 1
ATOM 9153 N N . GLU A 1 1171 ? -21.641 6.757 29.724 1.00 96.94 1171 GLU A N 1
ATOM 9154 C CA . GLU A 1 1171 ? -20.718 7.470 28.830 1.00 96.94 1171 GLU A CA 1
ATOM 9155 C C . GLU A 1 1171 ? -20.980 8.979 28.912 1.00 96.94 1171 GLU A C 1
ATOM 9157 O O . GLU A 1 1171 ? -20.049 9.748 29.147 1.00 96.94 1171 GLU A O 1
ATOM 9162 N N . ALA A 1 1172 ? -22.250 9.389 28.823 1.00 95.44 1172 ALA A N 1
ATOM 9163 C CA . ALA A 1 1172 ? -22.666 10.786 28.927 1.00 95.44 1172 ALA A CA 1
ATOM 9164 C C . ALA A 1 1172 ? -22.254 11.408 30.271 1.00 95.44 1172 ALA A C 1
ATOM 9166 O O . ALA A 1 1172 ? -21.645 12.475 30.299 1.00 95.44 1172 ALA A O 1
ATOM 9167 N N . ASP A 1 1173 ? -22.504 10.713 31.384 1.00 95.75 1173 ASP A N 1
ATOM 9168 C CA . ASP A 1 1173 ? -22.126 11.180 32.720 1.00 95.75 1173 ASP A CA 1
ATOM 9169 C C . ASP A 1 1173 ? -20.607 11.299 32.896 1.00 95.75 1173 ASP A C 1
ATOM 9171 O O . ASP A 1 1173 ? -20.117 12.206 33.574 1.00 95.75 1173 ASP A O 1
ATOM 9175 N N . ARG A 1 1174 ? -19.835 10.380 32.304 1.00 97.06 1174 ARG A N 1
ATOM 9176 C CA . ARG A 1 1174 ? -18.370 10.422 32.368 1.00 97.06 1174 ARG A CA 1
ATOM 9177 C C . ARG A 1 1174 ? -17.806 11.577 31.545 1.00 97.06 1174 ARG A C 1
ATOM 9179 O O . ARG A 1 1174 ? -16.889 12.244 32.021 1.00 97.06 1174 ARG A O 1
ATOM 9186 N N . LEU A 1 1175 ? -18.355 11.816 30.357 1.00 97.12 1175 LEU A N 1
ATOM 9187 C CA . LEU A 1 1175 ? -17.968 12.927 29.489 1.00 97.12 1175 LEU A CA 1
ATOM 9188 C C . LEU A 1 1175 ? -18.348 14.280 30.101 1.00 97.12 1175 LEU A C 1
ATOM 9190 O O . LEU A 1 1175 ? -17.526 15.190 30.077 1.00 97.12 1175 LEU A O 1
ATOM 9194 N N . ALA A 1 1176 ? -19.522 14.389 30.731 1.00 96.00 1176 ALA A N 1
ATOM 9195 C CA . ALA A 1 1176 ? -19.949 15.605 31.425 1.00 96.00 1176 ALA A CA 1
ATOM 9196 C C . ALA A 1 1176 ? -18.995 15.969 32.573 1.00 96.00 1176 ALA A C 1
ATOM 9198 O O . ALA A 1 1176 ? -18.469 17.079 32.611 1.00 96.00 1176 ALA A O 1
ATOM 9199 N N . ARG A 1 1177 ? -18.659 15.000 33.440 1.00 97.00 1177 ARG A N 1
ATOM 9200 C CA . ARG A 1 1177 ? -17.660 15.211 34.504 1.00 97.00 1177 ARG A CA 1
ATOM 9201 C C . ARG A 1 1177 ? -16.282 15.572 33.953 1.00 97.00 1177 ARG A C 1
ATOM 9203 O O . ARG A 1 1177 ? -15.572 16.379 34.543 1.00 97.00 1177 ARG A O 1
ATOM 9210 N N . TYR A 1 1178 ? -15.868 14.946 32.850 1.00 96.62 1178 TYR A N 1
ATOM 9211 C CA . TYR A 1 1178 ? -14.595 15.273 32.213 1.00 96.62 1178 TYR A CA 1
ATOM 9212 C C . TYR A 1 1178 ? -14.587 16.718 31.701 1.00 96.62 1178 TYR A C 1
ATOM 9214 O O . TYR A 1 1178 ? -13.638 17.445 31.984 1.00 96.62 1178 TYR A O 1
ATOM 9222 N N . PHE A 1 1179 ? -15.653 17.142 31.019 1.00 95.56 1179 PHE A N 1
ATOM 9223 C CA . PHE A 1 1179 ? -15.817 18.508 30.529 1.00 95.56 1179 PHE A CA 1
ATOM 9224 C C . PHE A 1 1179 ? -15.743 19.537 31.662 1.00 95.56 1179 PHE A C 1
ATOM 9226 O O . PHE A 1 1179 ? -14.924 20.450 31.595 1.00 95.56 1179 PHE A O 1
ATOM 9233 N N . GLU A 1 1180 ? -16.524 19.352 32.732 1.00 94.50 1180 GLU A N 1
ATOM 9234 C CA . GLU A 1 1180 ? -16.534 20.249 33.899 1.00 94.50 1180 GLU A CA 1
ATOM 9235 C C . GLU A 1 1180 ? -15.137 20.389 34.524 1.00 94.50 1180 GLU A C 1
ATOM 9237 O O . GLU A 1 1180 ? -14.685 21.495 34.829 1.00 94.50 1180 GLU A O 1
ATOM 9242 N N . ASN A 1 1181 ? -14.407 19.274 34.645 1.00 95.44 1181 ASN A N 1
ATOM 9243 C CA . ASN A 1 1181 ? -13.037 19.277 35.153 1.00 95.44 1181 ASN A CA 1
ATOM 9244 C C . ASN A 1 1181 ? -12.071 20.029 34.223 1.00 95.44 1181 ASN A C 1
ATOM 9246 O O . ASN A 1 1181 ? -11.244 20.804 34.705 1.00 95.44 1181 ASN A O 1
ATOM 9250 N N . GLN A 1 1182 ? -12.162 19.822 32.904 1.00 94.62 1182 GLN A N 1
ATOM 9251 C CA . GLN A 1 1182 ? -11.317 20.535 31.940 1.00 94.62 1182 GLN A CA 1
ATOM 9252 C C . GLN A 1 1182 ? -11.617 22.034 31.930 1.00 94.62 1182 GLN A C 1
ATOM 9254 O O . GLN A 1 1182 ? -10.683 22.832 31.974 1.00 94.62 1182 GLN A O 1
ATOM 9259 N N . ALA A 1 1183 ? -12.893 22.426 31.962 1.00 91.62 1183 ALA A N 1
ATOM 9260 C CA . ALA A 1 1183 ? -13.301 23.826 32.042 1.00 91.62 1183 ALA A CA 1
ATOM 9261 C C . ALA A 1 1183 ? -12.731 24.505 33.301 1.00 91.62 1183 ALA A C 1
ATOM 9263 O O . ALA A 1 1183 ? -12.154 25.591 33.214 1.00 91.62 1183 ALA A O 1
ATOM 9264 N N . ALA A 1 1184 ? -12.786 23.835 34.459 1.00 92.81 1184 ALA A N 1
ATOM 9265 C CA . ALA A 1 1184 ? -12.227 24.352 35.709 1.00 92.81 1184 ALA A CA 1
ATOM 9266 C C . ALA A 1 1184 ? -10.694 24.516 35.675 1.00 92.81 1184 ALA A C 1
ATOM 9268 O O . ALA A 1 1184 ? -10.171 25.501 36.206 1.00 92.81 1184 ALA A O 1
ATOM 9269 N N . ILE A 1 1185 ? -9.972 23.576 35.053 1.00 92.62 1185 ILE A N 1
ATOM 9270 C CA . ILE A 1 1185 ? -8.512 23.656 34.872 1.00 92.62 1185 ILE A CA 1
ATOM 9271 C C . ILE A 1 1185 ? -8.166 24.812 33.928 1.00 92.62 1185 ILE A C 1
ATOM 9273 O O . ILE A 1 1185 ? -7.362 25.682 34.261 1.00 92.62 1185 ILE A O 1
ATOM 9277 N N . LEU A 1 1186 ? -8.816 24.863 32.767 1.00 91.25 1186 LEU A N 1
ATOM 9278 C CA . LEU A 1 1186 ? -8.527 25.827 31.709 1.00 91.25 1186 LEU A CA 1
ATOM 9279 C C . LEU A 1 1186 ? -8.925 27.256 32.090 1.00 91.25 1186 LEU A C 1
ATOM 9281 O O . LEU A 1 1186 ? -8.255 28.211 31.690 1.00 91.25 1186 LEU A O 1
ATOM 9285 N N . ALA A 1 1187 ? -9.931 27.438 32.947 1.00 89.50 1187 ALA A N 1
ATOM 9286 C CA . ALA A 1 1187 ? -10.242 28.740 33.535 1.00 89.50 1187 ALA A CA 1
ATOM 9287 C C . ALA A 1 1187 ? -9.030 29.372 34.252 1.00 89.50 1187 ALA A C 1
ATOM 9289 O O . ALA A 1 1187 ? -8.885 30.596 34.234 1.00 89.50 1187 ALA A O 1
ATOM 9290 N N . ARG A 1 1188 ? -8.130 28.551 34.816 1.00 93.19 1188 ARG A N 1
ATOM 9291 C CA . ARG A 1 1188 ? -6.940 28.980 35.574 1.00 93.19 1188 ARG A CA 1
ATOM 9292 C C . ARG A 1 1188 ? -5.653 29.035 34.742 1.00 93.19 1188 ARG A C 1
ATOM 9294 O O . ARG A 1 1188 ? -4.661 29.569 35.222 1.00 93.19 1188 ARG A O 1
ATOM 9301 N N . GLU A 1 1189 ? -5.674 28.539 33.505 1.00 90.38 1189 GLU A N 1
ATOM 9302 C CA . GLU A 1 1189 ? -4.487 28.350 32.658 1.00 90.38 1189 GLU A CA 1
ATOM 9303 C C . GLU A 1 1189 ? -4.606 29.115 31.322 1.00 90.38 1189 GLU A C 1
ATOM 9305 O O . GLU A 1 1189 ? -4.793 28.512 30.259 1.00 90.38 1189 GLU A O 1
ATOM 9310 N N . PRO A 1 1190 ? -4.501 30.459 31.326 1.00 84.56 1190 PRO A N 1
ATOM 9311 C CA . PRO A 1 1190 ? -4.749 31.283 30.138 1.00 84.56 1190 PRO A CA 1
ATOM 9312 C C . PRO A 1 1190 ? -3.827 30.945 28.956 1.00 84.56 1190 PRO A C 1
ATOM 9314 O O . PRO A 1 1190 ? -4.263 30.985 27.806 1.00 84.56 1190 PRO A O 1
ATOM 9317 N N . THR A 1 1191 ? -2.580 30.548 29.226 1.00 85.44 1191 THR A N 1
ATOM 9318 C CA . THR A 1 1191 ? -1.622 30.120 28.195 1.00 85.44 1191 THR A CA 1
ATOM 9319 C C . THR A 1 1191 ? -2.038 28.806 27.534 1.00 85.44 1191 THR A C 1
ATOM 9321 O O . THR A 1 1191 ? -1.905 28.662 26.319 1.00 85.44 1191 THR A O 1
ATOM 9324 N N . ALA A 1 1192 ? -2.552 27.844 28.310 1.00 84.50 1192 ALA A N 1
ATOM 9325 C CA . ALA A 1 1192 ? -3.024 26.570 27.774 1.00 84.50 1192 ALA A CA 1
ATOM 9326 C C . ALA A 1 1192 ? -4.280 26.767 26.914 1.00 84.50 1192 ALA A C 1
ATOM 9328 O O . ALA A 1 1192 ? -4.352 26.219 25.815 1.00 84.50 1192 ALA A O 1
ATOM 9329 N N . ARG A 1 1193 ? -5.213 27.625 27.355 1.00 85.38 1193 ARG A N 1
ATOM 9330 C CA . ARG A 1 1193 ? -6.402 27.994 26.566 1.00 85.38 1193 ARG A CA 1
ATOM 9331 C C . ARG A 1 1193 ? -6.039 28.556 25.199 1.00 85.38 1193 ARG A C 1
ATOM 9333 O O . ARG A 1 1193 ? -6.523 28.057 24.191 1.00 85.38 1193 ARG A O 1
ATOM 9340 N N . ALA A 1 1194 ? -5.154 29.555 25.172 1.00 81.12 1194 ALA A N 1
ATOM 9341 C CA . ALA A 1 1194 ? -4.756 30.226 23.936 1.00 81.12 1194 ALA A CA 1
ATOM 9342 C C . ALA A 1 1194 ? -4.068 29.278 22.937 1.00 81.12 1194 ALA A C 1
ATOM 9344 O O . ALA A 1 1194 ? -4.141 29.492 21.732 1.00 81.12 1194 ALA A O 1
ATOM 9345 N N . ARG A 1 1195 ? -3.409 28.218 23.427 1.00 82.50 1195 ARG A N 1
ATOM 9346 C CA . ARG A 1 1195 ? -2.807 27.177 22.580 1.00 82.50 1195 ARG A CA 1
ATOM 9347 C C . ARG A 1 1195 ? -3.824 26.155 22.075 1.00 82.50 1195 ARG A C 1
ATOM 9349 O O . ARG A 1 1195 ? -3.705 25.714 20.938 1.00 82.50 1195 ARG A O 1
ATOM 9356 N N . LEU A 1 1196 ? -4.790 25.765 22.909 1.00 82.38 1196 LEU A N 1
ATOM 9357 C CA . LEU A 1 1196 ? -5.807 24.772 22.552 1.00 82.38 1196 LEU A CA 1
ATOM 9358 C C . LEU A 1 1196 ? -6.864 25.323 21.598 1.00 82.38 1196 LEU A C 1
ATOM 9360 O O . LEU A 1 1196 ? -7.333 24.571 20.754 1.00 82.38 1196 LEU A O 1
ATOM 9364 N N . PHE A 1 1197 ? -7.216 26.604 21.702 1.00 79.75 1197 PHE A N 1
ATOM 9365 C CA . PHE A 1 1197 ? -8.188 27.252 20.822 1.00 79.75 1197 PHE A CA 1
ATOM 9366 C C . PHE A 1 1197 ? -7.634 28.603 20.330 1.00 79.75 1197 PHE A C 1
ATOM 9368 O O . PHE A 1 1197 ? -7.902 29.639 20.937 1.00 79.75 1197 PHE A O 1
ATOM 9375 N N . PRO A 1 1198 ? -6.815 28.614 19.259 1.00 62.56 1198 PRO A N 1
ATOM 9376 C CA . PRO A 1 1198 ? -6.148 29.828 18.783 1.00 62.56 1198 PRO A CA 1
ATOM 9377 C C . PRO A 1 1198 ? -7.063 30.770 17.977 1.00 62.56 1198 PRO A C 1
ATOM 9379 O O . PRO A 1 1198 ? -6.656 31.888 17.663 1.00 62.56 1198 PRO A O 1
ATOM 9382 N N . ALA A 1 1199 ? -8.279 30.340 17.620 1.00 61.66 1199 ALA A N 1
ATOM 9383 C CA . ALA A 1 1199 ? -9.264 31.172 16.929 1.00 61.66 1199 ALA A CA 1
ATOM 9384 C C . ALA A 1 1199 ? -9.946 32.167 17.891 1.00 61.66 1199 ALA A C 1
ATOM 9386 O O . ALA A 1 1199 ? -10.019 31.931 19.097 1.00 61.66 1199 ALA A O 1
ATOM 9387 N N . GLN A 1 1200 ? -10.482 33.277 17.362 1.00 59.75 1200 GLN A N 1
ATOM 9388 C CA . GLN A 1 1200 ? -11.443 34.089 18.120 1.00 59.75 1200 GLN A CA 1
ATOM 9389 C C . GLN A 1 1200 ? -12.623 33.166 18.466 1.00 59.75 1200 GLN A C 1
ATOM 9391 O O . GLN A 1 1200 ? -13.144 32.511 17.565 1.00 59.75 1200 GLN A O 1
ATOM 9396 N N . GLY A 1 1201 ? -12.931 33.024 19.761 1.00 63.75 1201 GLY A N 1
ATOM 9397 C CA . GLY A 1 1201 ? -13.891 32.046 20.293 1.00 63.75 1201 GLY A CA 1
ATOM 9398 C C . GLY A 1 1201 ? -15.252 32.056 19.591 1.00 63.75 1201 GLY A C 1
ATOM 9399 O O . GLY A 1 1201 ? -15.572 32.978 18.839 1.00 63.75 1201 GLY A O 1
ATOM 9400 N N . VAL A 1 1202 ? -16.064 31.026 19.825 1.00 73.00 1202 VAL A N 1
ATOM 9401 C CA . VAL A 1 1202 ? -17.420 30.984 19.254 1.00 73.00 1202 VAL A CA 1
ATOM 9402 C C . VAL A 1 1202 ? -18.285 32.056 19.933 1.00 73.00 1202 VAL A C 1
ATOM 9404 O O . VAL A 1 1202 ? -18.178 32.307 21.131 1.00 73.00 1202 VAL A O 1
ATOM 9407 N N . GLU A 1 1203 ? -19.124 32.754 19.165 1.00 73.25 1203 GLU A N 1
ATOM 9408 C CA . GLU A 1 1203 ? -19.991 33.791 19.728 1.00 73.25 1203 GLU A CA 1
ATOM 9409 C C . GLU A 1 1203 ? -20.921 33.188 20.799 1.00 73.25 1203 GLU A C 1
ATOM 9411 O O . GLU A 1 1203 ? -21.582 32.176 20.568 1.00 73.25 1203 GLU A O 1
ATOM 9416 N N . GLY A 1 1204 ? -20.953 33.797 21.988 1.00 71.50 1204 GLY A N 1
ATOM 9417 C CA . GLY A 1 1204 ? -21.775 33.330 23.109 1.00 71.50 1204 GLY A CA 1
ATOM 9418 C C . GLY A 1 1204 ? -21.133 32.274 24.022 1.00 71.50 1204 GLY A C 1
ATOM 9419 O O . GLY A 1 1204 ? -21.809 31.800 24.935 1.00 71.50 1204 GLY A O 1
ATOM 9420 N N . THR A 1 1205 ? -19.854 31.923 23.840 1.00 75.88 1205 THR A N 1
ATOM 9421 C CA . THR A 1 1205 ? -1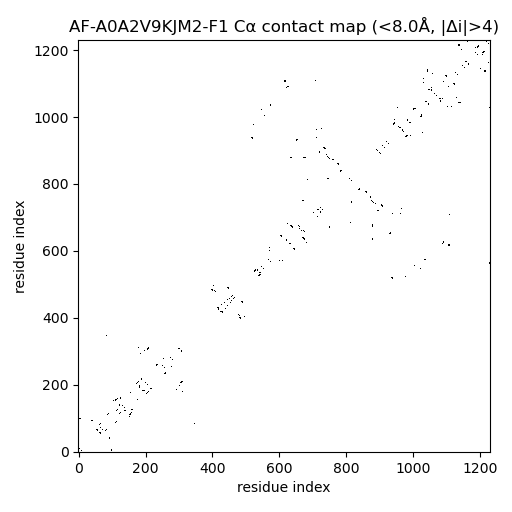9.106 31.020 24.739 1.00 75.88 1205 THR A CA 1
ATOM 9422 C C . THR A 1 1205 ? -17.875 31.690 25.360 1.00 75.88 1205 THR A C 1
ATOM 9424 O O . THR A 1 1205 ? -17.384 32.717 24.888 1.00 75.88 1205 THR A O 1
ATOM 9427 N N . SER A 1 1206 ? -17.379 31.141 26.478 1.00 79.69 1206 SER A N 1
ATOM 9428 C CA . SER A 1 1206 ? -16.113 31.588 27.066 1.00 79.69 1206 SER A CA 1
ATOM 9429 C C . SER A 1 1206 ? -14.927 30.860 26.423 1.00 79.69 1206 SER A C 1
ATOM 9431 O O . SER A 1 1206 ? -15.016 29.680 26.097 1.00 79.69 1206 SER A O 1
ATOM 9433 N N . GLN A 1 1207 ? -13.764 31.515 26.325 1.00 78.50 1207 GLN A N 1
ATOM 9434 C CA . GLN A 1 1207 ? -12.542 30.865 25.814 1.00 78.50 1207 GLN A CA 1
ATOM 9435 C C . GLN A 1 1207 ? -12.116 29.631 26.633 1.00 78.50 1207 GLN A C 1
ATOM 9437 O O . GLN A 1 1207 ? -11.393 28.771 26.132 1.00 78.50 1207 GLN A O 1
ATOM 9442 N N . ALA A 1 1208 ? -12.501 29.561 27.913 1.00 80.06 1208 ALA A N 1
ATOM 9443 C CA . ALA A 1 1208 ? -12.240 28.394 28.754 1.00 80.06 1208 ALA A CA 1
ATOM 9444 C C . ALA A 1 1208 ? -13.145 27.217 28.372 1.00 80.06 1208 ALA A C 1
ATOM 9446 O O . ALA A 1 1208 ? -12.653 26.093 28.283 1.00 80.06 1208 ALA A O 1
ATOM 9447 N N . ASP A 1 1209 ? -14.420 27.487 28.085 1.00 84.19 1209 ASP A N 1
ATOM 9448 C CA . ASP A 1 1209 ? -15.362 26.474 27.608 1.00 84.19 1209 ASP A CA 1
ATOM 9449 C C . ASP A 1 1209 ? -14.970 25.973 26.217 1.00 84.19 1209 ASP A C 1
ATOM 9451 O O . ASP A 1 1209 ? -14.929 24.764 26.000 1.00 84.19 1209 ASP A O 1
ATOM 9455 N N . ASP A 1 1210 ? -14.599 26.873 25.301 1.00 86.56 1210 ASP A N 1
ATOM 9456 C CA . ASP A 1 1210 ? -14.141 26.514 23.953 1.00 86.56 1210 ASP A CA 1
ATOM 9457 C C . ASP A 1 1210 ? -12.955 25.544 24.008 1.00 86.56 1210 ASP A C 1
ATOM 9459 O O . ASP A 1 1210 ? -12.974 24.483 23.384 1.00 86.56 1210 ASP A O 1
ATOM 9463 N N . ALA A 1 1211 ? -11.942 25.857 24.823 1.00 90.38 1211 ALA A N 1
ATOM 9464 C CA . ALA A 1 1211 ? -10.781 24.994 25.012 1.00 90.38 1211 ALA A CA 1
ATOM 9465 C C . ALA A 1 1211 ? -11.135 23.658 25.704 1.00 90.38 1211 ALA A C 1
ATOM 9467 O O . ALA A 1 1211 ? -10.551 22.623 25.371 1.00 90.38 1211 ALA A O 1
ATOM 9468 N N . ALA A 1 1212 ? -12.104 23.642 26.627 1.00 93.62 1212 ALA A N 1
ATOM 9469 C CA . ALA A 1 1212 ? -12.583 22.409 27.254 1.00 93.62 1212 ALA A CA 1
ATOM 9470 C C . ALA A 1 1212 ? -13.309 21.496 26.250 1.00 93.62 1212 ALA A C 1
ATOM 9472 O O . ALA A 1 1212 ? -13.145 20.273 26.296 1.00 93.62 1212 ALA A O 1
ATOM 9473 N N . TRP A 1 1213 ? -14.040 22.072 25.291 1.00 94.38 1213 TRP A N 1
ATOM 9474 C CA . TRP A 1 1213 ? -14.638 21.323 24.185 1.00 94.38 1213 TRP A CA 1
ATOM 9475 C C . TRP A 1 1213 ? -13.596 20.720 23.244 1.00 94.38 1213 TRP A C 1
ATOM 9477 O O . TRP A 1 1213 ? -13.825 19.619 22.742 1.00 94.38 1213 TRP A O 1
ATOM 9487 N N . VAL A 1 1214 ? -12.440 21.364 23.040 1.00 94.69 1214 VAL A N 1
ATOM 9488 C CA . VAL A 1 1214 ? -11.317 20.755 22.294 1.00 94.69 1214 VAL A CA 1
ATOM 9489 C C . VAL A 1 1214 ? -10.799 19.518 23.013 1.00 94.69 1214 VAL A C 1
ATOM 9491 O O . VAL A 1 1214 ? -10.626 18.474 22.386 1.00 94.69 1214 VAL A O 1
ATOM 9494 N N . ALA A 1 1215 ? -10.602 19.600 24.332 1.00 94.19 1215 ALA A N 1
ATOM 9495 C CA . ALA A 1 1215 ? -10.148 18.462 25.125 1.00 94.19 1215 ALA A CA 1
ATOM 9496 C C . ALA A 1 1215 ? -11.145 17.291 25.055 1.00 94.19 1215 ALA A C 1
ATOM 9498 O O . ALA A 1 1215 ? -10.748 16.149 24.825 1.00 94.19 1215 ALA A O 1
ATOM 9499 N N . LEU A 1 1216 ? -12.449 17.568 25.178 1.00 96.38 1216 LEU A N 1
ATOM 9500 C CA . LEU A 1 1216 ? -13.491 16.547 25.032 1.00 96.38 1216 LEU A CA 1
ATOM 9501 C C . LEU A 1 1216 ? -13.530 15.960 23.615 1.00 96.38 1216 LEU A C 1
ATOM 9503 O O . LEU A 1 1216 ? -13.616 14.744 23.457 1.00 96.38 1216 LEU A O 1
ATOM 9507 N N . SER A 1 1217 ? -13.419 16.802 22.589 1.00 97.19 1217 SER A N 1
ATOM 9508 C CA . SER A 1 1217 ? -13.381 16.377 21.185 1.00 97.19 1217 SER A CA 1
ATOM 9509 C C . SER A 1 1217 ? -12.185 15.467 20.904 1.00 97.19 1217 SER A C 1
ATOM 9511 O O . SER A 1 1217 ? -12.334 14.445 20.242 1.00 97.19 1217 SER A O 1
ATOM 9513 N N . SER A 1 1218 ? -11.019 15.781 21.475 1.00 96.31 1218 SER A N 1
ATOM 9514 C CA . SER A 1 1218 ? -9.826 14.935 21.391 1.00 96.31 1218 SER A CA 1
ATOM 9515 C C . SER A 1 1218 ? -10.069 13.547 21.995 1.00 96.31 1218 SER A C 1
ATOM 9517 O O . SER A 1 1218 ? -9.692 12.552 21.383 1.00 96.31 1218 SER A O 1
ATOM 9519 N N . VAL A 1 1219 ? -10.779 13.450 23.129 1.00 96.31 1219 VAL A N 1
ATOM 9520 C CA . VAL A 1 1219 ? -11.168 12.153 23.716 1.00 96.31 1219 VAL A CA 1
ATOM 9521 C C . VAL A 1 1219 ? -12.059 11.353 22.765 1.00 96.31 1219 VAL A C 1
ATOM 9523 O O . VAL A 1 1219 ? -11.812 10.165 22.580 1.00 96.31 1219 VAL A O 1
ATOM 9526 N N . LEU A 1 1220 ? -13.065 11.983 22.147 1.00 97.75 1220 LEU A N 1
ATOM 9527 C CA . LEU A 1 1220 ? -13.981 11.301 21.223 1.00 97.75 1220 LEU A CA 1
ATOM 9528 C C . LEU A 1 1220 ? -13.260 10.768 19.977 1.00 97.75 1220 LEU A C 1
ATOM 9530 O O . LEU A 1 1220 ? -13.474 9.620 19.592 1.00 97.75 1220 LEU A O 1
ATOM 9534 N N . LEU A 1 1221 ? -12.363 11.569 19.397 1.00 97.44 1221 LEU A N 1
ATOM 9535 C CA . LEU A 1 1221 ? -11.552 11.186 18.236 1.00 97.44 1221 LEU A CA 1
ATOM 9536 C C . LEU A 1 1221 ? -10.480 10.128 18.573 1.00 97.44 1221 LEU A C 1
ATOM 9538 O O . LEU A 1 1221 ? -9.928 9.499 17.674 1.00 97.44 1221 LEU A O 1
ATOM 9542 N N . ASN A 1 1222 ? -10.188 9.908 19.859 1.00 96.25 1222 ASN A N 1
ATOM 9543 C CA . ASN A 1 1222 ? -9.239 8.898 20.335 1.00 96.25 1222 ASN A CA 1
ATOM 9544 C C . ASN A 1 1222 ? -9.896 7.558 20.703 1.00 96.25 1222 ASN A C 1
ATOM 9546 O O . ASN A 1 1222 ? -9.198 6.606 21.051 1.00 96.25 1222 ASN A O 1
ATOM 9550 N N . LEU A 1 1223 ? -11.229 7.463 20.667 1.00 95.38 1223 LEU A N 1
ATOM 9551 C CA . LEU A 1 1223 ? -11.921 6.233 21.039 1.00 95.38 1223 LEU A CA 1
ATOM 9552 C C . LEU A 1 1223 ? -11.562 5.095 20.081 1.00 95.38 1223 LEU A C 1
ATOM 9554 O O . LEU A 1 1223 ? -11.590 5.241 18.862 1.00 95.38 1223 LEU A O 1
ATOM 9558 N N . ASP A 1 1224 ? -11.332 3.912 20.643 1.00 92.69 1224 ASP A N 1
ATOM 9559 C CA . ASP A 1 1224 ? -11.131 2.693 19.861 1.00 92.69 1224 ASP A CA 1
ATOM 9560 C C . ASP A 1 1224 ? -12.353 2.382 18.970 1.00 92.69 1224 ASP A C 1
ATOM 9562 O O . ASP A 1 1224 ? -12.202 1.917 17.848 1.00 92.69 1224 ASP A O 1
ATOM 9566 N N . GLU A 1 1225 ? -13.574 2.703 19.413 1.00 94.12 1225 GLU A N 1
ATOM 9567 C CA . GLU A 1 1225 ? -14.785 2.625 18.576 1.00 94.12 1225 GLU A CA 1
ATOM 9568 C C . GLU A 1 1225 ? -14.701 3.559 17.357 1.00 94.12 1225 GLU A C 1
ATOM 9570 O O . GLU A 1 1225 ? -15.013 3.144 16.241 1.00 94.12 1225 GLU A O 1
ATOM 9575 N N . PHE A 1 1226 ? -14.181 4.779 17.537 1.00 96.62 1226 PHE A N 1
ATOM 9576 C CA . PHE A 1 1226 ? -14.109 5.797 16.489 1.00 96.62 1226 PHE A CA 1
ATOM 9577 C C . PHE A 1 1226 ? -13.191 5.396 15.330 1.00 96.62 1226 PHE A C 1
ATOM 9579 O O . PHE A 1 1226 ? -13.553 5.571 14.166 1.00 96.62 1226 PHE A O 1
ATOM 9586 N N . ILE A 1 1227 ? -12.036 4.799 15.635 1.00 95.44 1227 ILE A N 1
ATOM 9587 C CA . ILE A 1 1227 ? -11.071 4.328 14.627 1.00 95.44 1227 ILE A CA 1
ATOM 9588 C C . ILE A 1 1227 ? -11.390 2.928 14.084 1.00 95.44 1227 ILE A C 1
ATOM 9590 O O . ILE A 1 1227 ? -10.577 2.325 13.376 1.00 95.44 1227 ILE A O 1
ATOM 9594 N N . THR A 1 1228 ? -12.571 2.401 14.402 1.00 95.31 1228 THR A N 1
ATOM 9595 C CA . THR A 1 1228 ? -13.111 1.173 13.820 1.00 95.31 1228 THR A CA 1
ATOM 9596 C C . THR A 1 1228 ? -14.341 1.471 12.973 1.00 95.31 1228 THR A C 1
ATOM 9598 O O . THR A 1 1228 ? -14.963 2.529 13.071 1.00 95.31 1228 THR A O 1
ATOM 9601 N N . ARG A 1 1229 ? -14.697 0.515 12.117 1.00 94.12 1229 ARG A N 1
ATOM 9602 C CA . ARG A 1 1229 ? -15.898 0.589 11.273 1.00 94.12 1229 ARG A CA 1
ATOM 9603 C C . ARG A 1 1229 ? -17.203 0.187 11.979 1.00 94.12 1229 ARG A C 1
ATOM 9605 O O . ARG A 1 1229 ? -18.200 -0.037 11.301 1.00 94.12 1229 ARG A O 1
ATOM 9612 N N . GLU A 1 1230 ? -17.167 0.006 13.298 1.00 89.88 1230 GLU A N 1
ATOM 9613 C CA . GLU A 1 1230 ? -18.314 -0.440 14.107 1.00 89.88 1230 GLU A CA 1
ATOM 9614 C C . GLU A 1 1230 ? -19.086 0.723 14.723 1.00 89.88 1230 GLU A C 1
ATOM 9616 O O . GLU A 1 1230 ? -18.450 1.782 14.941 1.00 89.88 1230 GLU A O 1
#

Foldseek 3Di:
DVVLVCVVVQDDPCRVPPDPAFDDDDDDDPDDDDPQPPFAGPNVLVVLVVVLVVVVVVQVVPVQQEDADLDPVSCVVCVVVVHHYDADEDQACGNPPDLSSVVVVNVSGAAEYEHHACCADCAAAFLLDDDDPPPQGGDPVSLVNLVSCLVSNRAYEPQRGAPSVLVVSLVSDLAQHEPQEEFECVLPVASRHDYLVSLQSNLVRLYAYAYAQDPVVVVHDSVNVNVLVVLLVQLLVQLCVVDSGVVVSVVLLLDPVSSVVSCVVVVHDDDDPVSVCVSHVPDPDDRRPVVSSVVRQVVSCVSRNNLRYHHNHPDDPDDDFCLVVVVVPVVPDDDDDDDDDDDDDDDDDDDPRDDDDDDDDDDDDDDDDDDDDDDDDDDDDDDDDDDDDDQPDQQAADPDDADCVPQPVVVCVVFPCVQQHDVHNVQPAHPQDDVRQQQGGVVGGQADALCLVPHVVLCQLSVSDPPHPPNPDDGDDSNSSNSVSNCSNNGVDDDPVSHPDDDDPDDPDDDDDPFQLLLAQFDADDQDDADPVVLWPDSLQSLLRVLCVVLVHFFFAFDDQLLLQLLLLCLQQLAGDDLVRLVVLNPDPDPCSSLVSLVVSLLDLSRLVNVLQLVCLLLLAFQAQQPLRHGNQQSLLLSQLSSVCSNVLPFVLLLLLLCLPLQVDDVRDLSSQLSVSSLVLAHDDLDPPDDPLLRLLVSLLQSLQSCCQQQFLARLSCQQAAQRPFFRRGVQQSLLSSLQVQQKFKAKFQRFDPPLVPQQVVCVVVLVVVLVVLCVVFCLVVCLVVLLVLLVVCVVVVPPDVLSVVVVSCCVSPPGCLNVLSPDDPVPHDPVSVVVSSLSCLVCVLSSDDVVVSVVRVSVVSNVVSVVSVVVGRDTRMHIGMHGHPDRDWTFRAHSNPSVRGDHTHHRWHGPSADGQDPPDDRHSSSVSSSSLPSSNSGRLLLVLQLSVCSLQVAGLFRSSSHPDPPTDDGLRSSSSSNSSVVCNPRSRPSVSNSSQSSTSLSSFAQDDDPVCVPVPVPCSSSSGGHWAFRALQSLLNHLCQLLVLADPDRGDAAFQADAPPPLQVSDPSRPGDHDDDSSNRYGSSRHRQTLPDGRVSNVQQQNDSSNHRDSHTDGDDDVVNLVCCLDTPSNLVSLLSNLLCLVVVDPDDPLSSLQVSLCSQQVHGDDPVRSVVLSVQLVVQLVVLVVPVPQLCVSHVDDDDPPDDSSSSSSSSVSSSVSSSDPSRSISD

Secondary structure (DSSP, 8-state):
-HHHHHTTTSS-HHHHHS-SS----PPPPTTS-GGGSSS-THHHHHHHHHHHHHHHHHHHHTTTSEEE-SSHHHHHHHHHTT-EEE-EEES--TT--SHHHHHHHHHTTEEEEES--SS-BTTB-BTTB--TT-TTSB-HHHHHHHHHHHHHTPEEE-TTB-HHHHHHHHHH-SS--EETT--BTTTS--TTSBPHHHHHHHHHTT-EEEE-S---GGGG-HHHHHHHHHHHHHHHHHHHTT--SHHHHHHHTT-HHHHHHHHHHTTPPPPPHHHHHHHSSS---S---HHHHHHHHHHHHHHH-GGGEEE-----S--SSHHHHHHHHTTTS---S---------S----S--PPPPPP---------------------------------PPPPPSSPPPIIIIIHHHHHHHTTTTBSSS-BGGG--SSSHHHHHH-BTTB-S--TT-STT-HHHHHHTTSSSSPSSTTSPPPPHHHHHHHHHHHHTT----GGG--PPPPS--TTPPPP---GGGSPP--PPPPP-S-GGG-SSHHHHHHHHHHHHTT-PPPPBPPHHHHHHHHHHHHHSSPPPHHHHHHHHH---TTHHHHHHHHHHHSTHHHHHHHHHHHHHTT--SB-BSS--B-TTTHHHHHHHHHHHHTT--HHHHHHHHHHGGGSTT--HHHHHHGGGGG-S-B---TT--HHHHHHHHHHHHHHHHIIIII---GGGGTTSS-SSSS--HHHHHHHHHTTTTEEEEEEE-PPTTTHHHHHHHHHHHHHHHHHHHTTTTHHHHHHHHHHHHHHHHH-TTT-HHHHHHHHHHHHHSTTHHHHHTS-GGGS-HHHHHHHHHHHHHHGGGGS-HHHHHHH-HHHHHHHHHHHHHTSPPPPEEEEEEE-SSPPPEEEEGGG-TTSEEEEE-S---TTSPPPPTT---SHHHHHHHHT-TT-SSHHHHHHHHHHHHHHSS-SSS-TT--STTSPPPSSHHHHHHHHHHHTTT--HHHHHHHHHHSHHHHB-----TTHHHH-TT-TT-SS----BPPHHHHHHHHHHHHT--B---S-S-B-PPPPTTSGGG-TT-------GGGGGB-GGGB---SSS--HHHHHTT---SSS--SS------HHHHHHHHHSHHHHHHHHHHHHHHHHH--S-HHHHHHHHHHHHHSSPPPHHHHHHHHHHHHHHHHHHHH-HHHHHHH--SPPPTTS-HHHHHHHHHHHHHHHT-TTTTB--

Radius of gyration: 37.58 Å; Cα contacts (8 Å, |Δi|>4): 1822; chains: 1; bounding box: 108×96×98 Å

pLDDT: mean 81.22, std 21.14, range [21.42, 98.88]